Protein AF-A0A7V3YDF4-F1 (afdb_monomer_lite)

pLDDT: mean 81.48, std 15.21, range [26.05, 97.69]

Structure (mmCIF, N/CA/C/O backbone):
data_AF-A0A7V3YDF4-F1
#
_entry.id   AF-A0A7V3YDF4-F1
#
loop_
_atom_site.group_PDB
_atom_site.id
_atom_site.type_symbol
_atom_site.label_atom_id
_atom_site.label_alt_id
_atom_site.label_comp_id
_atom_site.label_asym_id
_atom_site.label_entity_id
_atom_site.label_seq_id
_atom_site.pdbx_PDB_ins_code
_atom_site.Cartn_x
_atom_site.Cartn_y
_atom_site.Cartn_z
_atom_site.occupancy
_atom_site.B_iso_or_equiv
_atom_site.auth_seq_id
_atom_site.auth_comp_id
_atom_site.auth_asym_id
_atom_site.auth_atom_id
_atom_site.pdbx_PDB_model_num
ATOM 1 N N . MET A 1 1 ? -8.811 -37.839 12.218 1.00 62.56 1 MET A N 1
ATOM 2 C CA . MET A 1 1 ? -7.831 -37.070 13.021 1.00 62.56 1 MET A CA 1
ATOM 3 C C . MET A 1 1 ? -7.225 -35.909 12.227 1.00 62.56 1 MET A C 1
ATOM 5 O O . MET A 1 1 ? -7.393 -34.771 12.645 1.00 62.56 1 MET A O 1
ATOM 9 N N . LEU A 1 2 ? -6.672 -36.160 11.032 1.00 66.81 2 LEU A N 1
ATOM 10 C CA . LEU A 1 2 ? -6.079 -35.150 10.134 1.00 66.81 2 LEU A CA 1
ATOM 11 C C . LEU A 1 2 ? -6.966 -33.912 9.892 1.00 66.81 2 LEU A C 1
ATOM 13 O O . LEU A 1 2 ? -6.527 -32.790 10.111 1.00 66.81 2 LEU A O 1
ATOM 17 N N . ARG A 1 3 ? -8.259 -34.084 9.576 1.00 69.25 3 ARG A N 1
ATOM 18 C CA . ARG A 1 3 ? -9.188 -32.947 9.390 1.00 69.25 3 ARG A CA 1
ATOM 19 C C . ARG A 1 3 ? -9.301 -32.026 10.616 1.00 69.25 3 ARG A C 1
ATOM 21 O O . ARG A 1 3 ? -9.471 -30.820 10.461 1.00 69.25 3 ARG A O 1
ATOM 28 N N . LYS A 1 4 ? -9.225 -32.580 11.833 1.00 74.94 4 LYS A N 1
ATOM 29 C CA . LYS A 1 4 ? -9.300 -31.807 13.086 1.00 74.94 4 LYS A CA 1
ATOM 30 C C . LYS A 1 4 ? -7.993 -31.070 13.399 1.00 74.94 4 LYS A C 1
ATOM 32 O O . LYS A 1 4 ? -8.056 -30.129 14.176 1.00 74.94 4 LYS A O 1
ATOM 37 N N . ILE A 1 5 ? -6.868 -31.475 12.805 1.00 77.75 5 ILE A N 1
ATOM 38 C CA . ILE A 1 5 ? -5.535 -30.902 13.046 1.00 77.75 5 ILE A CA 1
ATOM 39 C C . ILE A 1 5 ? -5.161 -29.897 11.947 1.00 77.75 5 ILE A C 1
ATOM 41 O O . ILE A 1 5 ? -4.712 -28.803 12.255 1.00 77.75 5 ILE A O 1
ATOM 45 N N . PHE A 1 6 ? -5.401 -30.214 10.673 1.00 82.50 6 PHE A N 1
ATOM 46 C CA . PHE A 1 6 ? -4.941 -29.399 9.536 1.00 82.50 6 PHE A CA 1
ATOM 47 C C . PHE A 1 6 ? -5.904 -28.276 9.118 1.00 82.50 6 PHE A C 1
ATOM 49 O O . PHE A 1 6 ? -5.496 -27.341 8.435 1.00 82.50 6 PHE A O 1
ATOM 56 N N . PHE A 1 7 ? -7.173 -28.336 9.535 1.00 85.50 7 PHE A N 1
ATOM 57 C CA . PHE A 1 7 ? -8.209 -27.369 9.135 1.00 85.50 7 PHE A CA 1
ATOM 58 C C . PHE A 1 7 ? -9.002 -26.829 10.334 1.00 85.50 7 PHE A C 1
ATOM 60 O O . PHE A 1 7 ? -10.199 -26.550 10.248 1.00 85.50 7 PHE A O 1
ATOM 67 N N . SER A 1 8 ? -8.350 -26.744 11.495 1.00 88.75 8 SER A N 1
ATOM 68 C CA . SER A 1 8 ? -8.949 -26.215 12.722 1.00 88.75 8 SER A CA 1
ATOM 69 C C . SER A 1 8 ? -8.911 -24.683 12.765 1.00 88.75 8 SER A C 1
ATOM 71 O O . SER A 1 8 ? -8.235 -24.048 11.956 1.00 88.75 8 SER A O 1
ATOM 73 N N . MET A 1 9 ? -9.624 -24.080 13.722 1.00 89.12 9 MET A N 1
ATOM 74 C CA . MET A 1 9 ? -9.538 -22.637 13.968 1.00 89.12 9 MET A CA 1
ATOM 75 C C . MET A 1 9 ? -8.119 -22.207 14.406 1.00 89.12 9 MET A C 1
ATOM 77 O O . MET A 1 9 ? -7.598 -21.263 13.817 1.00 89.12 9 MET A O 1
ATOM 81 N N . PRO A 1 10 ? -7.442 -22.913 15.342 1.00 91.50 10 PRO A N 1
ATOM 82 C CA . PRO A 1 10 ? -6.020 -22.685 15.618 1.00 91.50 10 PRO A CA 1
ATOM 83 C C . PRO A 1 10 ? -5.123 -22.750 14.377 1.00 91.50 10 PRO A C 1
ATOM 85 O O . PRO A 1 10 ? -4.269 -21.891 14.196 1.00 91.50 10 PRO A O 1
ATOM 88 N N . THR A 1 11 ? -5.341 -23.725 13.490 1.00 92.00 11 THR A N 1
ATOM 89 C CA . THR A 1 11 ? -4.531 -23.877 12.270 1.00 92.00 11 THR A CA 1
ATOM 90 C C . THR A 1 11 ? -4.739 -22.713 11.312 1.00 92.00 11 THR A C 1
ATOM 92 O O . THR A 1 11 ? -3.774 -22.196 10.766 1.00 92.00 11 THR A O 1
ATOM 95 N N . ALA A 1 12 ? -5.981 -22.250 11.138 1.00 92.81 12 ALA A N 1
ATOM 96 C CA . ALA A 1 12 ? -6.262 -21.070 10.325 1.00 92.81 12 ALA A CA 1
ATOM 97 C C . ALA A 1 12 ? -5.558 -19.816 10.879 1.00 92.81 12 ALA A C 1
ATOM 99 O O . ALA A 1 12 ? -5.000 -19.044 10.106 1.00 92.81 12 ALA A O 1
ATOM 100 N N . LEU A 1 13 ? -5.526 -19.643 12.206 1.00 93.56 13 LEU A N 1
ATOM 101 C CA . LEU A 1 13 ? -4.789 -18.550 12.853 1.00 93.56 13 LEU A CA 1
ATOM 102 C C . LEU A 1 13 ? -3.272 -18.674 12.671 1.00 93.56 13 LEU A C 1
ATOM 104 O O . LEU A 1 13 ? -2.614 -17.672 12.408 1.00 93.56 13 LEU A O 1
ATOM 108 N N . LEU A 1 14 ? -2.726 -19.890 12.763 1.00 94.75 14 LEU A N 1
ATOM 109 C CA . LEU A 1 14 ? -1.310 -20.157 12.504 1.00 94.75 14 LEU A CA 1
ATOM 110 C C . LEU A 1 14 ? -0.933 -19.812 11.054 1.00 94.75 14 LEU A C 1
ATOM 112 O O . LEU A 1 14 ? 0.093 -19.182 10.825 1.00 94.75 14 LEU A O 1
ATOM 116 N N . LEU A 1 15 ? -1.778 -20.175 10.083 1.00 95.56 15 LEU A N 1
ATOM 117 C CA . LEU A 1 15 ? -1.573 -19.838 8.671 1.00 95.56 15 LEU A CA 1
ATOM 118 C C . LEU A 1 15 ? -1.620 -18.324 8.437 1.00 95.56 15 LEU A C 1
ATOM 120 O O . LEU A 1 15 ? -0.756 -17.794 7.745 1.00 95.56 15 LEU A O 1
ATOM 124 N N . LEU A 1 16 ? -2.575 -17.616 9.052 1.00 95.06 16 LEU A N 1
ATOM 125 C CA . LEU A 1 16 ? -2.623 -16.151 9.004 1.00 95.06 16 LEU A CA 1
ATOM 126 C C . LEU A 1 16 ? -1.356 -15.517 9.586 1.00 95.06 16 LEU A C 1
ATOM 128 O O . LEU A 1 16 ? -0.812 -14.588 8.996 1.00 95.06 16 LEU A O 1
ATOM 132 N N . PHE A 1 17 ? -0.866 -16.030 10.715 1.00 95.88 17 PHE A N 1
ATOM 133 C CA . PHE A 1 17 ? 0.382 -15.561 11.310 1.00 95.88 17 PHE A CA 1
ATOM 134 C C . PHE A 1 17 ? 1.584 -15.831 10.393 1.00 95.88 17 PHE A C 1
ATOM 136 O O . PHE A 1 17 ? 2.395 -14.937 10.167 1.00 95.88 17 PHE A O 1
ATOM 143 N N . GLY A 1 18 ? 1.661 -17.022 9.789 1.00 96.81 18 GLY A N 1
ATOM 144 C CA . GLY A 1 18 ? 2.684 -17.361 8.798 1.00 96.81 18 GLY A CA 1
ATOM 145 C C . GLY A 1 18 ? 2.665 -16.435 7.578 1.00 96.81 18 GLY A C 1
ATOM 146 O O . GLY A 1 18 ? 3.725 -16.019 7.111 1.00 96.81 18 GLY A O 1
ATOM 147 N N . LEU A 1 19 ? 1.478 -16.042 7.101 1.00 96.69 19 LEU A N 1
ATOM 148 C CA . LEU A 1 19 ? 1.327 -15.042 6.039 1.00 96.69 19 LEU A CA 1
ATOM 149 C C . LEU A 1 19 ? 1.851 -13.668 6.476 1.00 96.69 19 LEU A C 1
ATOM 151 O O . LEU A 1 19 ? 2.605 -13.055 5.726 1.00 96.69 19 LEU A O 1
ATOM 155 N N . VAL A 1 20 ? 1.517 -13.206 7.688 1.00 96.94 20 VAL A N 1
ATOM 156 C CA . VAL A 1 20 ? 2.039 -11.939 8.236 1.00 96.94 20 VAL A CA 1
ATOM 157 C C . VAL A 1 20 ? 3.566 -11.949 8.271 1.00 96.94 20 VAL A C 1
ATOM 159 O O . VAL A 1 20 ? 4.187 -11.040 7.726 1.00 96.94 20 VAL A O 1
ATOM 162 N N . VAL A 1 21 ? 4.173 -12.989 8.849 1.00 96.69 21 VAL A N 1
ATOM 163 C CA . VAL A 1 21 ? 5.637 -13.118 8.931 1.00 96.69 21 VAL A CA 1
ATOM 164 C C . VAL A 1 21 ? 6.260 -13.122 7.535 1.00 96.69 21 VAL A C 1
ATOM 166 O O . VAL A 1 21 ? 7.221 -12.399 7.294 1.00 96.69 21 VAL A O 1
ATOM 169 N N . SER A 1 22 ? 5.673 -13.863 6.593 1.00 96.25 22 SER A N 1
ATOM 170 C CA . SER A 1 22 ? 6.160 -13.935 5.211 1.00 96.25 22 SER A CA 1
ATOM 171 C C . SER A 1 22 ? 6.155 -12.569 4.519 1.00 96.25 22 SER A C 1
ATOM 173 O O . SER A 1 22 ? 7.127 -12.215 3.855 1.00 96.25 22 SER A O 1
ATOM 175 N N . ILE A 1 23 ? 5.087 -11.781 4.694 1.00 95.88 23 ILE A N 1
ATOM 176 C CA . ILE A 1 23 ? 4.967 -10.444 4.093 1.00 95.88 23 ILE A CA 1
ATOM 177 C C . ILE A 1 23 ? 5.941 -9.463 4.761 1.00 95.88 23 ILE A C 1
ATOM 179 O O . ILE A 1 23 ? 6.598 -8.693 4.065 1.00 95.88 23 ILE A O 1
ATOM 183 N N . VAL A 1 24 ? 6.115 -9.523 6.087 1.00 94.38 24 VAL A N 1
ATOM 184 C CA . VAL A 1 24 ? 7.128 -8.713 6.788 1.00 94.38 24 VAL A CA 1
ATOM 185 C C . VAL A 1 24 ? 8.526 -9.032 6.256 1.00 94.38 24 VAL A C 1
ATOM 187 O O . VAL A 1 24 ? 9.247 -8.117 5.860 1.00 94.38 24 VAL A O 1
ATOM 190 N N . CYS A 1 25 ? 8.889 -10.315 6.157 1.00 93.12 25 CYS A N 1
ATOM 191 C CA . CYS A 1 25 ? 10.160 -10.736 5.568 1.00 93.12 25 CYS A CA 1
ATOM 192 C C . CYS A 1 25 ? 10.323 -10.230 4.128 1.00 93.12 25 CYS A C 1
ATOM 194 O O . CYS A 1 25 ? 11.413 -9.796 3.765 1.00 93.12 25 CYS A O 1
ATOM 196 N N . ALA A 1 26 ? 9.255 -10.220 3.325 1.00 91.56 26 ALA A N 1
ATOM 197 C CA . ALA A 1 26 ? 9.301 -9.705 1.958 1.00 91.56 26 ALA A CA 1
ATOM 198 C C . ALA A 1 26 ? 9.619 -8.209 1.923 1.00 91.56 26 ALA A C 1
ATOM 200 O O . ALA A 1 26 ? 10.486 -7.797 1.161 1.00 91.56 26 ALA A O 1
ATOM 201 N N . THR A 1 27 ? 8.995 -7.408 2.790 1.00 90.00 27 THR A N 1
ATOM 202 C CA . THR A 1 27 ? 9.304 -5.971 2.866 1.00 90.00 27 THR A CA 1
ATOM 203 C C . THR A 1 27 ? 10.748 -5.721 3.309 1.00 90.00 27 THR A C 1
ATOM 205 O O . THR A 1 27 ? 11.427 -4.874 2.736 1.00 90.00 27 THR A O 1
ATOM 208 N N . LEU A 1 28 ? 11.274 -6.501 4.261 1.00 86.94 28 LEU A N 1
ATOM 209 C CA . LEU A 1 28 ? 12.680 -6.405 4.671 1.00 86.94 28 LEU A CA 1
ATOM 210 C C . LEU A 1 28 ? 13.639 -6.762 3.527 1.00 86.94 28 LEU A C 1
ATOM 212 O O . LEU A 1 28 ? 14.608 -6.038 3.316 1.00 86.94 28 LEU A O 1
ATOM 216 N N . LEU A 1 29 ? 13.341 -7.817 2.760 1.00 84.06 29 LEU A N 1
ATOM 217 C CA . LEU A 1 29 ? 14.107 -8.173 1.560 1.00 84.06 29 LEU A CA 1
ATOM 218 C C . LEU A 1 29 ? 14.051 -7.075 0.495 1.00 84.06 29 LEU A C 1
ATOM 220 O O . LEU A 1 29 ? 15.045 -6.837 -0.182 1.00 84.06 29 LEU A O 1
ATOM 224 N N . GLU A 1 30 ? 12.909 -6.407 0.341 1.00 83.00 30 GLU A N 1
ATOM 225 C CA . GLU A 1 30 ? 12.758 -5.283 -0.583 1.00 83.00 30 GLU A CA 1
ATOM 226 C C . GLU A 1 30 ? 13.629 -4.093 -0.181 1.00 83.00 30 GLU A C 1
ATOM 228 O O . GLU A 1 30 ? 14.272 -3.495 -1.042 1.00 83.00 30 GLU A O 1
ATOM 233 N N . ARG A 1 31 ? 13.733 -3.800 1.121 1.00 81.00 31 ARG A N 1
ATOM 234 C CA . ARG A 1 31 ? 14.635 -2.760 1.631 1.00 81.00 31 ARG A CA 1
ATOM 235 C C . ARG A 1 31 ? 16.100 -3.056 1.330 1.00 81.00 31 ARG A C 1
ATOM 237 O O . ARG A 1 31 ? 16.830 -2.143 0.967 1.00 81.00 31 ARG A O 1
ATOM 244 N N . THR A 1 32 ? 16.542 -4.295 1.534 1.00 75.31 32 THR A N 1
ATOM 245 C CA . THR A 1 32 ? 17.969 -4.644 1.450 1.00 75.31 32 THR A CA 1
ATOM 246 C C . THR A 1 32 ? 18.415 -5.036 0.044 1.00 75.31 32 THR A C 1
ATOM 248 O O . THR A 1 32 ? 19.555 -4.778 -0.322 1.00 75.31 32 THR A O 1
ATOM 251 N N . TYR A 1 33 ? 17.535 -5.656 -0.747 1.00 72.94 33 TYR A N 1
ATOM 252 C CA . TYR A 1 33 ? 17.870 -6.265 -2.041 1.00 72.94 33 TYR A CA 1
ATOM 253 C C . TYR A 1 33 ? 16.927 -5.850 -3.183 1.00 72.94 33 TYR A C 1
ATOM 255 O O . TYR A 1 33 ? 17.003 -6.409 -4.279 1.00 72.94 33 TYR A O 1
ATOM 263 N N . GLY A 1 34 ? 16.029 -4.891 -2.952 1.00 73.06 34 GLY A N 1
ATOM 264 C CA . GLY A 1 34 ? 15.121 -4.340 -3.957 1.00 73.06 34 GLY A CA 1
ATOM 265 C C . GLY A 1 34 ? 13.818 -5.125 -4.151 1.00 73.06 34 GLY A C 1
ATOM 266 O O . GLY A 1 34 ? 13.701 -6.313 -3.839 1.00 73.06 34 GLY A O 1
ATOM 267 N N . ALA A 1 35 ? 12.814 -4.449 -4.717 1.00 74.75 35 ALA A N 1
ATOM 268 C CA . ALA A 1 35 ? 11.457 -4.977 -4.900 1.00 74.75 35 ALA A CA 1
ATOM 269 C C . ALA A 1 35 ? 11.393 -6.245 -5.770 1.00 74.75 35 ALA A C 1
ATOM 271 O O . ALA A 1 35 ? 10.519 -7.098 -5.589 1.00 74.75 35 ALA A O 1
ATOM 272 N N . SER A 1 36 ? 12.321 -6.395 -6.717 1.00 73.81 36 SER A N 1
ATOM 273 C CA . SER A 1 36 ? 12.422 -7.585 -7.563 1.00 73.81 36 SER A CA 1
ATOM 274 C C . SER A 1 36 ? 12.775 -8.836 -6.743 1.00 73.81 36 SER A C 1
ATOM 276 O O . SER A 1 36 ? 12.139 -9.878 -6.920 1.00 73.81 36 SER A O 1
ATOM 278 N N . SER A 1 37 ? 13.663 -8.706 -5.749 1.00 78.50 37 SER A N 1
ATOM 279 C CA . SER A 1 37 ? 14.024 -9.783 -4.818 1.00 78.50 37 SER A CA 1
ATOM 280 C C . SER A 1 37 ? 12.836 -10.276 -4.000 1.00 78.50 37 SER A C 1
ATOM 282 O O . SER A 1 37 ? 12.553 -11.476 -3.970 1.00 78.50 37 SER A O 1
ATOM 284 N N . ALA A 1 38 ? 12.087 -9.357 -3.386 1.00 84.00 38 ALA A N 1
ATOM 285 C CA . ALA A 1 38 ? 10.902 -9.697 -2.599 1.00 84.00 38 ALA A CA 1
ATOM 286 C C . ALA A 1 38 ? 9.832 -10.412 -3.440 1.00 84.00 38 ALA A C 1
ATOM 288 O O . ALA A 1 38 ? 9.256 -11.420 -3.012 1.00 84.00 38 ALA A O 1
ATOM 289 N N . LYS A 1 39 ? 9.614 -9.945 -4.679 1.00 82.81 39 LYS A N 1
ATOM 290 C CA . LYS A 1 39 ? 8.699 -10.591 -5.627 1.00 82.81 39 LYS A CA 1
ATOM 291 C C . LYS A 1 39 ? 9.135 -12.010 -5.964 1.00 82.81 39 LYS A C 1
ATOM 293 O O . LYS A 1 39 ? 8.313 -12.914 -5.881 1.00 82.81 39 LYS A O 1
ATOM 298 N N . VAL A 1 40 ? 10.395 -12.234 -6.327 1.00 80.00 40 VAL A N 1
ATOM 299 C CA . VAL A 1 40 ? 10.874 -13.557 -6.766 1.00 80.00 40 VAL A CA 1
ATOM 300 C C . VAL A 1 40 ? 10.923 -14.567 -5.620 1.00 80.00 40 VAL A C 1
ATOM 302 O O . VAL A 1 40 ? 10.510 -15.718 -5.794 1.00 80.00 40 VAL A O 1
ATOM 305 N N . LEU A 1 41 ? 11.434 -14.152 -4.459 1.00 84.50 41 LEU A N 1
ATOM 306 C CA . LEU A 1 41 ? 11.701 -15.051 -3.336 1.00 84.50 41 LEU A CA 1
ATOM 307 C C . LEU A 1 41 ? 10.451 -15.365 -2.510 1.00 84.50 41 LEU A C 1
ATOM 309 O O . LEU A 1 41 ? 10.363 -16.463 -1.953 1.00 84.50 41 LEU A O 1
ATOM 313 N N . ILE A 1 42 ? 9.488 -14.436 -2.451 1.00 90.62 42 ILE A N 1
ATOM 314 C CA . ILE A 1 42 ? 8.290 -14.570 -1.612 1.00 90.62 42 ILE A CA 1
ATOM 315 C C . ILE A 1 42 ? 7.008 -14.458 -2.436 1.00 90.62 42 ILE A C 1
ATOM 317 O O . ILE A 1 42 ? 6.336 -15.469 -2.624 1.00 90.62 42 ILE A O 1
ATOM 321 N N . TYR A 1 43 ? 6.658 -13.283 -2.971 1.00 89.44 43 TYR A N 1
ATOM 322 C CA . TYR A 1 43 ? 5.313 -13.064 -3.538 1.00 89.44 43 TYR A CA 1
ATOM 323 C C . TYR A 1 43 ? 4.982 -13.974 -4.739 1.00 89.44 43 TYR A C 1
ATOM 325 O O . TYR A 1 43 ? 3.839 -14.405 -4.919 1.00 89.44 43 TYR A O 1
ATOM 333 N N . ASN A 1 44 ? 5.988 -14.336 -5.536 1.00 86.62 44 ASN A N 1
ATOM 334 C CA . ASN A 1 44 ? 5.865 -15.246 -6.674 1.00 86.62 44 ASN A CA 1
ATOM 335 C C . ASN A 1 44 ? 6.311 -16.679 -6.361 1.00 86.62 44 ASN A C 1
ATOM 337 O O . ASN A 1 44 ? 6.244 -17.541 -7.236 1.00 86.62 44 ASN A O 1
ATOM 341 N N . ALA A 1 45 ? 6.714 -16.982 -5.128 1.00 88.00 45 ALA A N 1
ATOM 342 C CA . ALA A 1 45 ? 7.170 -18.314 -4.768 1.00 88.00 45 ALA A CA 1
ATOM 343 C C . ALA A 1 45 ? 6.010 -19.299 -4.547 1.00 88.00 45 ALA A C 1
ATOM 345 O O . ALA A 1 45 ? 4.987 -18.970 -3.949 1.00 88.00 45 ALA A O 1
ATOM 346 N N . HIS A 1 46 ? 6.202 -20.551 -4.978 1.00 89.50 46 HIS A N 1
ATOM 347 C CA . HIS A 1 46 ? 5.192 -21.607 -4.833 1.00 89.50 46 HIS A CA 1
ATOM 348 C C . HIS A 1 46 ? 4.880 -21.953 -3.373 1.00 89.50 46 HIS A C 1
ATOM 350 O O . HIS A 1 46 ? 3.758 -22.340 -3.068 1.00 89.50 46 HIS A O 1
ATOM 356 N N . TRP A 1 47 ? 5.841 -21.802 -2.455 1.00 93.19 47 TRP A N 1
ATOM 357 C CA . TRP A 1 47 ? 5.597 -22.043 -1.030 1.00 93.19 47 TRP A CA 1
ATOM 358 C C . TRP A 1 47 ? 4.649 -20.988 -0.435 1.00 93.19 47 TRP A C 1
ATOM 360 O O . TRP A 1 47 ? 3.783 -21.322 0.369 1.00 93.19 47 TRP A O 1
ATOM 370 N N . PHE A 1 48 ? 4.765 -19.728 -0.863 1.00 93.75 48 PHE A N 1
ATOM 371 C CA . PHE A 1 48 ? 3.888 -18.646 -0.416 1.00 93.75 48 PHE A CA 1
ATOM 372 C C . PHE A 1 48 ? 2.488 -18.803 -1.014 1.00 93.75 48 PHE A C 1
ATOM 374 O O . PHE A 1 48 ? 1.480 -18.635 -0.332 1.00 93.75 48 PHE A O 1
ATOM 381 N N . GLU A 1 49 ? 2.415 -19.222 -2.275 1.00 92.50 49 GLU A N 1
ATOM 382 C CA . GLU A 1 49 ? 1.164 -19.608 -2.924 1.00 92.50 49 GLU A CA 1
ATOM 383 C C . GLU A 1 49 ? 0.484 -20.795 -2.222 1.00 92.50 49 GLU A C 1
ATOM 385 O O . GLU A 1 49 ? -0.722 -20.764 -1.975 1.00 92.50 49 GLU A O 1
ATOM 390 N N . PHE A 1 50 ? 1.256 -21.802 -1.809 1.00 94.44 50 PHE A N 1
ATOM 391 C CA . PHE A 1 50 ? 0.749 -22.923 -1.023 1.00 94.44 50 PHE A CA 1
ATOM 392 C C . PHE A 1 50 ? 0.135 -22.469 0.310 1.00 94.44 50 PHE A C 1
ATOM 394 O O . PHE A 1 50 ? -0.923 -22.975 0.684 1.00 94.44 50 PHE A O 1
ATOM 401 N N . LEU A 1 51 ? 0.727 -21.483 0.999 1.00 95.00 51 LEU A N 1
ATOM 402 C CA . LEU A 1 51 ? 0.137 -20.913 2.219 1.00 95.00 51 LEU A CA 1
ATOM 403 C C . LEU A 1 51 ? -1.246 -20.302 1.958 1.00 95.00 51 LEU A C 1
ATOM 405 O O . LEU A 1 51 ? -2.175 -20.550 2.728 1.00 95.00 51 LEU A O 1
ATOM 409 N N . TRP A 1 52 ? -1.414 -19.557 0.860 1.00 94.56 52 TRP A N 1
ATOM 410 C CA . TRP A 1 52 ? -2.713 -18.997 0.473 1.00 94.56 52 TRP A CA 1
ATOM 411 C C . TRP A 1 52 ? -3.739 -20.075 0.126 1.00 94.56 52 TRP A C 1
ATOM 413 O O . TRP A 1 52 ? -4.892 -19.988 0.557 1.00 94.56 52 TRP A O 1
ATOM 423 N N . ILE A 1 53 ? -3.335 -21.111 -0.613 1.00 94.25 53 ILE A N 1
ATOM 424 C CA . ILE A 1 53 ? -4.213 -22.235 -0.964 1.00 94.25 53 ILE A CA 1
ATOM 425 C C . ILE A 1 53 ? -4.642 -22.984 0.300 1.00 94.25 53 ILE A C 1
ATOM 427 O O . ILE A 1 53 ? -5.834 -23.220 0.507 1.00 94.25 53 ILE A O 1
ATOM 431 N N . TRP A 1 54 ? -3.705 -23.305 1.193 1.00 94.94 54 TRP A N 1
ATOM 432 C CA . TRP A 1 54 ? -4.019 -23.991 2.444 1.00 94.94 54 TRP A CA 1
ATOM 433 C C . TRP A 1 54 ? -4.932 -23.137 3.330 1.00 94.94 54 TRP A C 1
ATOM 435 O O . TRP A 1 54 ? -5.945 -23.636 3.829 1.00 94.94 54 TRP A O 1
ATOM 445 N N . PHE A 1 55 ? -4.660 -21.836 3.457 1.00 94.94 55 PHE A N 1
ATOM 446 C CA . PHE A 1 55 ? -5.548 -20.921 4.170 1.00 94.94 55 PHE A CA 1
ATOM 447 C C . PHE A 1 55 ? -6.956 -20.895 3.557 1.00 94.94 55 PHE A C 1
ATOM 449 O O . PHE A 1 55 ? -7.940 -20.973 4.291 1.00 94.94 55 PHE A O 1
ATOM 456 N N . SER A 1 56 ? -7.070 -20.879 2.226 1.00 94.75 56 SER A N 1
ATOM 457 C CA . SER A 1 56 ? -8.358 -20.908 1.516 1.00 94.75 56 SER A CA 1
ATOM 458 C C . SER A 1 56 ? -9.152 -22.178 1.821 1.00 94.75 56 SER A C 1
ATOM 460 O O . SER A 1 56 ? -10.342 -22.114 2.135 1.00 94.75 56 SER A O 1
ATOM 462 N N . ILE A 1 57 ? -8.494 -23.339 1.801 1.00 94.38 57 ILE A N 1
ATOM 463 C CA . ILE A 1 57 ? -9.128 -24.618 2.145 1.00 94.38 57 ILE A CA 1
ATOM 464 C C . ILE A 1 57 ? -9.557 -24.612 3.617 1.00 94.38 57 ILE A C 1
ATOM 466 O O . ILE A 1 57 ? -10.688 -24.986 3.937 1.00 94.38 57 ILE A O 1
ATOM 470 N N . ALA A 1 58 ? -8.695 -24.141 4.524 1.00 93.50 58 ALA A N 1
ATOM 471 C CA . ALA A 1 58 ? -9.021 -24.021 5.942 1.00 93.50 58 ALA A CA 1
ATOM 472 C C . ALA A 1 58 ? -10.212 -23.078 6.176 1.00 93.50 58 ALA A C 1
ATOM 474 O O . ALA A 1 58 ? -11.075 -23.373 7.010 1.00 93.50 58 ALA A O 1
ATOM 475 N N . LEU A 1 59 ? -10.303 -21.983 5.420 1.00 93.44 59 LEU A N 1
ATOM 476 C CA . LEU A 1 59 ? -11.429 -21.060 5.454 1.00 93.44 59 LEU A CA 1
ATOM 477 C C . LEU A 1 59 ? -12.724 -21.769 5.040 1.00 93.44 59 LEU A C 1
ATOM 479 O O . LEU A 1 59 ? -13.670 -21.792 5.826 1.00 93.44 59 LEU A O 1
ATOM 483 N N . VAL A 1 60 ? -12.752 -22.432 3.878 1.00 94.50 60 VAL A N 1
ATOM 484 C CA . VAL A 1 60 ? -13.929 -23.180 3.389 1.00 94.50 60 VAL A CA 1
ATOM 485 C C . VAL A 1 60 ? -14.369 -24.250 4.392 1.00 94.50 60 VAL A C 1
ATOM 487 O O . VAL A 1 60 ? -15.546 -24.323 4.758 1.00 94.50 60 VAL A O 1
ATOM 490 N N . VAL A 1 61 ? -13.432 -25.053 4.905 1.00 92.94 61 VAL A N 1
ATOM 491 C CA . VAL A 1 61 ? -13.736 -26.110 5.881 1.00 92.94 61 VAL A CA 1
ATOM 492 C C . VAL A 1 61 ? -14.339 -25.527 7.160 1.00 92.94 61 VAL A C 1
ATOM 494 O O . VAL A 1 61 ? -15.308 -26.089 7.682 1.00 92.94 61 VAL A O 1
ATOM 497 N N . ASN A 1 62 ? -13.825 -24.398 7.658 1.00 91.44 62 ASN A N 1
ATOM 498 C CA . ASN A 1 62 ? -14.381 -23.728 8.834 1.00 91.44 62 ASN A CA 1
ATOM 499 C C . ASN A 1 62 ? -15.754 -23.102 8.547 1.00 91.44 62 ASN A C 1
ATOM 501 O O . ASN A 1 62 ? -16.662 -23.232 9.373 1.00 91.44 62 ASN A O 1
ATOM 505 N N . MET A 1 63 ? -15.962 -22.510 7.367 1.00 92.75 63 MET A N 1
ATOM 506 C CA . MET A 1 63 ? -17.276 -22.002 6.954 1.00 92.75 63 MET A CA 1
ATOM 507 C C . MET A 1 63 ? -18.335 -23.115 6.972 1.00 92.75 63 MET A C 1
ATOM 509 O O . MET A 1 63 ? -19.454 -22.899 7.457 1.00 92.75 63 MET A O 1
ATOM 513 N N . ILE A 1 64 ? -17.963 -24.319 6.522 1.00 92.38 64 ILE A N 1
ATOM 514 C CA . ILE A 1 64 ? -18.834 -25.498 6.541 1.00 92.38 64 ILE A CA 1
ATOM 515 C C . ILE A 1 64 ? -19.049 -26.013 7.966 1.00 92.38 64 ILE A C 1
ATOM 517 O O . ILE A 1 64 ? -20.186 -26.219 8.395 1.00 92.38 64 ILE A O 1
ATOM 521 N N . ARG A 1 65 ? -17.968 -26.179 8.737 1.00 89.19 65 ARG A N 1
ATOM 522 C CA . ARG A 1 65 ? -18.002 -26.679 10.121 1.00 89.19 65 ARG A CA 1
ATOM 523 C C . ARG A 1 65 ? -18.901 -25.831 11.018 1.00 89.19 65 ARG A C 1
ATOM 525 O O . ARG A 1 65 ? -19.678 -26.375 11.798 1.00 89.19 65 ARG A O 1
ATOM 532 N N . PHE A 1 66 ? -18.828 -24.508 10.887 1.00 89.56 66 PHE A N 1
ATOM 533 C CA . PHE A 1 66 ? -19.645 -23.574 11.663 1.00 89.56 66 PHE A CA 1
ATOM 534 C C . PHE A 1 66 ? -21.012 -23.269 11.028 1.00 89.56 66 PHE A C 1
ATOM 536 O O . PHE A 1 66 ? -21.761 -22.448 11.579 1.00 89.56 66 PHE A O 1
ATOM 543 N N . ARG A 1 67 ? -21.353 -23.939 9.914 1.00 91.69 67 ARG A N 1
ATOM 544 C CA . ARG A 1 67 ? -22.613 -23.811 9.162 1.00 91.69 67 ARG A CA 1
ATOM 545 C C . ARG A 1 67 ? -22.967 -22.346 8.898 1.00 91.69 67 ARG A C 1
ATOM 547 O O . ARG A 1 67 ? -24.045 -21.875 9.272 1.00 91.69 67 ARG A O 1
ATOM 554 N N . LEU A 1 68 ? -22.029 -21.590 8.323 1.00 91.31 68 LEU A N 1
ATOM 555 C CA . LEU A 1 68 ? -22.208 -20.146 8.128 1.00 91.31 68 LEU A CA 1
ATOM 556 C C . LEU A 1 68 ? -23.325 -19.806 7.125 1.00 91.31 68 LEU A C 1
ATOM 558 O O . LEU A 1 68 ? -23.916 -18.737 7.235 1.00 91.31 68 LEU A O 1
ATOM 562 N N . TRP A 1 69 ? -23.700 -20.734 6.237 1.00 88.75 69 TRP A N 1
ATOM 563 C CA . TRP A 1 69 ? -24.816 -20.578 5.288 1.00 88.75 69 TRP A CA 1
ATOM 564 C C . TRP A 1 69 ? -26.197 -20.403 5.948 1.00 88.75 69 TRP A C 1
ATOM 566 O O . TRP A 1 69 ? -27.166 -20.032 5.287 1.00 88.75 69 TRP A O 1
ATOM 576 N N . GLN A 1 70 ? -26.330 -20.674 7.253 1.00 90.00 70 GLN A N 1
ATOM 577 C CA . GLN A 1 70 ? -27.591 -20.475 7.969 1.00 90.00 70 GLN A CA 1
ATOM 578 C C . GLN A 1 70 ? -28.055 -19.015 7.874 1.00 90.00 70 GLN A C 1
ATOM 580 O O . GLN A 1 70 ? -27.262 -18.095 8.075 1.00 90.00 70 GLN A O 1
ATOM 585 N N . LYS A 1 71 ? -29.368 -18.785 7.683 1.00 83.25 71 LYS A N 1
ATOM 586 C CA . LYS A 1 71 ? -29.950 -17.432 7.526 1.00 83.25 71 LYS A CA 1
ATOM 587 C C . LYS A 1 71 ? -29.491 -16.445 8.614 1.00 83.25 71 LYS A C 1
ATOM 589 O O . LYS A 1 71 ? -29.228 -15.283 8.326 1.00 83.25 71 LYS A O 1
ATOM 594 N N . ARG A 1 72 ? -29.312 -16.926 9.852 1.00 84.50 72 ARG A N 1
ATOM 595 C CA . ARG A 1 72 ? -28.854 -16.130 11.008 1.00 84.50 72 ARG A CA 1
ATOM 596 C C . ARG A 1 72 ? -27.387 -15.667 10.949 1.00 84.50 72 ARG A C 1
ATOM 598 O O . ARG A 1 72 ? -27.028 -14.783 11.714 1.00 84.50 72 ARG A O 1
ATOM 605 N N . LYS A 1 73 ? -26.549 -16.263 10.093 1.00 87.44 73 LYS A N 1
ATOM 606 C CA . LYS A 1 73 ? -25.108 -15.978 9.949 1.00 87.44 73 LYS A CA 1
ATOM 607 C C . LYS A 1 73 ? -24.745 -15.404 8.571 1.00 87.44 73 LYS A C 1
ATOM 609 O O . LYS A 1 73 ? -23.561 -15.273 8.280 1.00 87.44 73 LYS A O 1
ATOM 614 N N . ARG A 1 74 ? -25.734 -15.006 7.757 1.00 87.31 74 ARG A N 1
ATOM 615 C CA . ARG A 1 74 ? -25.542 -14.486 6.386 1.00 87.31 74 ARG A CA 1
ATOM 616 C C . ARG A 1 74 ? -24.495 -13.380 6.289 1.00 87.31 74 ARG A C 1
ATOM 618 O O . ARG A 1 74 ? -23.673 -13.422 5.388 1.00 87.31 74 ARG A O 1
ATOM 625 N N . THR A 1 75 ? -24.478 -12.446 7.239 1.00 88.94 75 THR A N 1
ATOM 626 C CA . THR A 1 75 ? -23.475 -11.371 7.290 1.00 88.94 75 THR A CA 1
ATOM 627 C C . THR A 1 75 ? -22.051 -11.924 7.387 1.00 88.94 75 THR A C 1
ATOM 629 O O . THR A 1 75 ? -21.183 -11.544 6.613 1.00 88.94 75 THR A O 1
ATOM 632 N N . VAL A 1 76 ? -21.820 -12.863 8.310 1.00 90.31 76 VAL A N 1
ATOM 633 C CA . VAL A 1 76 ? -20.501 -13.476 8.526 1.00 90.31 76 VAL A CA 1
ATOM 634 C C . VAL A 1 76 ? -20.129 -14.387 7.358 1.00 90.31 76 VAL A C 1
ATOM 636 O O . VAL A 1 76 ? -18.969 -14.423 6.966 1.00 90.31 76 VAL A O 1
ATOM 639 N N . PHE A 1 77 ? -21.098 -15.102 6.784 1.00 93.06 77 PHE A N 1
ATOM 640 C CA . PHE A 1 77 ? -20.888 -15.898 5.577 1.00 93.06 77 PHE A CA 1
ATOM 641 C C . PHE A 1 77 ? -20.432 -15.031 4.406 1.00 93.06 77 PHE A C 1
ATOM 643 O O . PHE A 1 77 ? -19.393 -15.329 3.830 1.00 93.06 77 PHE A O 1
ATOM 650 N N . LEU A 1 78 ? -21.165 -13.955 4.099 1.00 93.50 78 LEU A N 1
ATOM 651 C CA . LEU A 1 78 ? -20.858 -13.066 2.979 1.00 93.50 78 LEU A CA 1
ATOM 652 C C . LEU A 1 78 ? -19.473 -12.426 3.142 1.00 93.50 78 LEU A C 1
ATOM 654 O O . LEU A 1 78 ? -18.709 -12.404 2.186 1.00 93.50 78 LEU A O 1
ATOM 658 N N . PHE A 1 79 ? -19.128 -12.016 4.369 1.00 93.19 79 PHE A N 1
ATOM 659 C CA . PHE A 1 79 ? -17.816 -11.454 4.708 1.00 93.19 79 PHE A CA 1
ATOM 660 C C . PHE A 1 79 ? -16.655 -12.427 4.460 1.00 93.19 79 PHE A C 1
ATOM 662 O O . PHE A 1 79 ? -15.601 -12.037 3.974 1.00 93.19 79 PHE A O 1
ATOM 669 N N . HIS A 1 80 ? -16.815 -13.710 4.790 1.00 94.12 80 HIS A N 1
ATOM 670 C CA . HIS A 1 80 ? -15.754 -14.691 4.540 1.00 94.12 80 HIS A CA 1
ATOM 671 C C . HIS A 1 80 ? -15.751 -15.168 3.082 1.00 94.12 80 HIS A C 1
ATOM 673 O O . HIS A 1 80 ? -14.688 -15.376 2.501 1.00 94.12 80 HIS A O 1
ATOM 679 N N . PHE A 1 81 ? -16.929 -15.285 2.465 1.00 96.00 81 PHE A N 1
ATOM 680 C CA . PHE A 1 81 ? -17.076 -15.660 1.062 1.00 96.00 81 PHE A CA 1
ATOM 681 C C . PHE A 1 81 ? -16.439 -14.631 0.118 1.00 96.00 81 PHE A C 1
ATOM 683 O O . PHE A 1 81 ? -15.829 -15.021 -0.874 1.00 96.00 81 PHE A O 1
ATOM 690 N N . SER A 1 82 ? -16.488 -13.334 0.446 1.00 96.81 82 SER A N 1
ATOM 691 C CA . SER A 1 82 ? -15.799 -12.310 -0.347 1.00 96.81 82 SER A CA 1
ATOM 692 C C . SER A 1 82 ? -14.292 -12.537 -0.449 1.00 96.81 82 SER A C 1
ATOM 694 O O . SER A 1 82 ? -13.734 -12.303 -1.516 1.00 96.81 82 SER A O 1
ATOM 696 N N . PHE A 1 83 ? -13.626 -13.046 0.595 1.00 94.88 83 PHE A N 1
ATOM 697 C CA . PHE A 1 83 ? -12.193 -13.356 0.508 1.00 94.88 83 PHE A CA 1
ATOM 698 C C . PHE A 1 83 ? -11.903 -14.498 -0.467 1.00 94.88 83 PHE A C 1
ATOM 700 O O . PHE A 1 83 ? -10.892 -14.447 -1.157 1.00 94.88 83 PHE A O 1
ATOM 707 N N . LEU A 1 84 ? -12.795 -15.488 -0.589 1.00 96.62 84 LEU A N 1
ATOM 708 C CA . LEU A 1 84 ? -12.646 -16.556 -1.584 1.00 96.62 84 LEU A CA 1
ATOM 709 C C . LEU A 1 84 ? -12.745 -16.010 -3.014 1.00 96.62 84 LEU A C 1
ATOM 711 O O . LEU A 1 84 ? -11.958 -16.408 -3.867 1.00 96.62 84 LEU A O 1
ATOM 715 N N . LEU A 1 85 ? -13.657 -15.064 -3.265 1.00 97.25 85 LEU A N 1
ATOM 716 C CA . LEU A 1 85 ? -13.753 -14.381 -4.561 1.00 97.25 85 LEU A CA 1
ATOM 717 C C . LEU A 1 85 ? -12.516 -13.524 -4.853 1.00 97.25 85 LEU A C 1
ATOM 719 O O . LEU A 1 85 ? -11.996 -13.571 -5.962 1.00 97.25 85 LEU A O 1
ATOM 723 N N . ILE A 1 86 ? -12.012 -12.783 -3.860 1.00 96.31 86 ILE A N 1
ATOM 724 C CA . ILE A 1 86 ? -10.788 -11.977 -3.999 1.00 96.31 86 ILE A CA 1
ATOM 725 C C . ILE A 1 86 ? -9.583 -12.875 -4.313 1.00 96.31 86 ILE A C 1
ATOM 727 O O . ILE A 1 86 ? -8.796 -12.553 -5.198 1.00 96.31 86 ILE A O 1
ATOM 731 N N . LEU A 1 87 ? -9.449 -14.017 -3.631 1.00 94.88 87 LEU A N 1
ATOM 732 C CA . LEU A 1 87 ? -8.367 -14.974 -3.878 1.00 94.88 87 LEU A CA 1
ATOM 733 C C . LEU A 1 87 ? -8.496 -15.639 -5.252 1.00 94.88 87 LEU A C 1
ATOM 735 O O . LEU A 1 87 ? -7.494 -15.779 -5.948 1.00 94.88 87 LEU A O 1
ATOM 739 N N . LEU A 1 88 ? -9.713 -15.983 -5.683 1.00 95.75 88 LEU A N 1
ATOM 740 C CA . LEU A 1 88 ? -9.959 -16.480 -7.037 1.00 95.75 88 LEU A CA 1
ATOM 741 C C . LEU A 1 88 ? -9.573 -15.436 -8.094 1.00 95.75 88 LEU A C 1
ATOM 743 O O . LEU A 1 88 ? -8.875 -15.764 -9.050 1.00 95.75 88 LEU A O 1
ATOM 747 N N . GLY A 1 89 ? -9.976 -14.178 -7.903 1.00 95.69 89 GLY A N 1
ATOM 748 C CA . GLY A 1 89 ? -9.575 -13.070 -8.766 1.00 95.69 89 GLY A CA 1
ATOM 749 C C . GLY A 1 89 ? -8.056 -12.894 -8.809 1.00 95.69 89 GLY A C 1
ATOM 750 O O . GLY A 1 89 ? -7.490 -12.802 -9.892 1.00 95.69 89 GLY A O 1
ATOM 751 N N . ALA A 1 90 ? -7.374 -12.976 -7.662 1.00 93.31 90 ALA A N 1
ATOM 752 C CA . ALA A 1 90 ? -5.914 -12.920 -7.589 1.00 93.31 90 ALA A CA 1
ATOM 753 C C . ALA A 1 90 ? -5.220 -14.082 -8.324 1.00 93.31 90 ALA A C 1
ATOM 755 O O . ALA A 1 90 ? -4.206 -13.856 -8.985 1.00 93.31 90 ALA A O 1
ATOM 756 N N . ILE A 1 91 ? -5.763 -15.304 -8.261 1.00 93.06 91 ILE A N 1
ATOM 757 C CA . ILE A 1 91 ? -5.268 -16.453 -9.040 1.00 93.06 91 ILE A CA 1
ATOM 758 C C . ILE A 1 91 ? -5.430 -16.177 -10.539 1.00 93.06 91 ILE A C 1
ATOM 760 O O . ILE A 1 91 ? -4.481 -16.355 -11.302 1.00 93.06 91 ILE A O 1
ATOM 764 N N . LEU A 1 92 ? -6.599 -15.688 -10.966 1.00 94.50 92 LEU A N 1
ATOM 765 C CA . LEU A 1 92 ? -6.842 -15.354 -12.370 1.00 94.50 92 LEU A CA 1
ATOM 766 C C . LEU A 1 92 ? -5.885 -14.264 -12.869 1.00 94.50 92 LEU A C 1
ATOM 768 O O . LEU A 1 92 ? -5.291 -14.405 -13.935 1.00 94.50 92 LEU A O 1
ATOM 772 N N . THR A 1 93 ? -5.677 -13.215 -12.075 1.00 92.69 93 THR A N 1
ATOM 773 C CA . THR A 1 93 ? -4.714 -12.154 -12.381 1.00 92.69 93 THR A CA 1
ATOM 774 C C . THR A 1 93 ? -3.284 -12.690 -12.445 1.00 92.69 93 THR A C 1
ATOM 776 O O . THR A 1 93 ? -2.542 -12.329 -13.347 1.00 92.69 93 THR A O 1
ATOM 779 N N . ARG A 1 94 ? -2.875 -13.584 -11.542 1.00 88.56 94 ARG A N 1
ATOM 780 C CA . ARG A 1 94 ? -1.512 -14.141 -11.530 1.00 88.56 94 ARG A CA 1
ATOM 781 C C . ARG A 1 94 ? -1.186 -14.961 -12.780 1.00 88.56 94 ARG A C 1
ATOM 783 O O . ARG A 1 94 ? -0.063 -14.878 -13.263 1.00 88.56 94 ARG A O 1
ATOM 790 N N . TYR A 1 95 ? -2.137 -15.756 -13.268 1.00 89.38 95 TYR A N 1
ATOM 791 C CA . TYR A 1 95 ? -1.883 -16.732 -14.335 1.00 89.38 95 TYR A CA 1
ATOM 792 C C . TYR A 1 95 ? -2.336 -16.290 -15.728 1.00 89.38 95 TYR A C 1
ATOM 794 O O . TYR A 1 95 ? -1.798 -16.787 -16.713 1.00 89.38 95 TYR A O 1
ATOM 802 N N . PHE A 1 96 ? -3.300 -15.370 -15.827 1.00 92.12 96 PHE A N 1
ATOM 803 C CA . PHE A 1 96 ? -3.915 -14.993 -17.106 1.00 92.12 96 PHE A CA 1
ATOM 804 C C . PHE A 1 96 ? -3.833 -13.496 -17.427 1.00 92.12 96 PHE A C 1
ATOM 806 O O . PHE A 1 96 ? -4.298 -13.084 -18.491 1.00 92.12 96 PHE A O 1
ATOM 813 N N . LYS A 1 97 ? -3.277 -12.661 -16.538 1.00 90.75 97 LYS A N 1
ATOM 814 C CA . LYS A 1 97 ? -3.062 -11.243 -16.847 1.00 90.75 97 LYS A CA 1
ATOM 815 C C . LYS A 1 97 ? -1.961 -11.093 -17.892 1.00 90.75 97 LYS A C 1
ATOM 817 O O . LYS A 1 97 ? -0.890 -11.681 -17.772 1.00 90.75 97 LYS A O 1
ATOM 822 N N . VAL A 1 98 ? -2.215 -10.224 -18.862 1.00 89.38 98 VAL A N 1
ATOM 823 C CA . VAL A 1 98 ? -1.216 -9.737 -19.813 1.00 89.38 98 VAL A CA 1
ATOM 824 C C . VAL A 1 98 ? -0.956 -8.266 -19.513 1.00 89.38 98 VAL A C 1
ATOM 826 O O . VAL A 1 98 ? -1.901 -7.482 -19.371 1.00 89.38 98 VAL A O 1
ATOM 829 N N . GLU A 1 99 ? 0.315 -7.893 -19.391 1.00 89.56 99 GLU A N 1
ATOM 830 C CA . GLU A 1 99 ? 0.748 -6.508 -19.212 1.00 89.56 99 GLU A CA 1
ATOM 831 C C . GLU A 1 99 ? 2.034 -6.211 -19.982 1.00 89.56 99 GLU A C 1
ATOM 833 O O . GLU A 1 99 ? 2.881 -7.089 -20.162 1.00 89.56 99 GLU A O 1
ATOM 838 N N . GLY A 1 100 ? 2.181 -4.963 -20.415 1.00 89.88 100 GLY A N 1
ATOM 839 C CA . GLY A 1 100 ? 3.384 -4.496 -21.085 1.00 89.88 100 GLY A CA 1
ATOM 840 C C . GLY A 1 100 ? 3.341 -3.011 -21.424 1.00 89.88 100 GLY A C 1
ATOM 841 O O . GLY A 1 100 ? 2.351 -2.330 -21.163 1.00 89.88 100 GLY A O 1
ATOM 842 N N . LEU A 1 101 ? 4.437 -2.518 -21.984 1.00 90.56 101 LEU A N 1
ATOM 843 C CA . LEU A 1 101 ? 4.655 -1.134 -22.364 1.00 90.56 101 LEU A CA 1
ATOM 844 C C . LEU A 1 101 ? 4.597 -0.978 -23.887 1.00 90.56 101 LEU A C 1
ATOM 846 O O . LEU A 1 101 ? 5.121 -1.805 -24.633 1.00 90.56 101 LEU A O 1
ATOM 850 N N . LEU A 1 102 ? 3.973 0.103 -24.334 1.00 92.50 102 LEU A N 1
ATOM 851 C CA . LEU A 1 102 ? 3.967 0.568 -25.716 1.00 92.50 102 LEU A CA 1
ATOM 852 C C . LEU A 1 102 ? 4.566 1.973 -25.736 1.00 92.50 102 LEU A C 1
ATOM 854 O O . LEU A 1 102 ? 4.016 2.874 -25.113 1.00 92.50 102 LEU A O 1
ATOM 858 N N . HIS A 1 103 ? 5.676 2.157 -26.440 1.00 92.56 103 HIS A N 1
ATOM 859 C CA . HIS A 1 103 ? 6.276 3.470 -26.675 1.00 92.56 103 HIS A CA 1
ATOM 860 C C . HIS A 1 103 ? 5.871 3.949 -28.067 1.00 92.56 103 HIS A C 1
ATOM 862 O O . HIS A 1 103 ? 5.967 3.181 -29.020 1.00 92.56 103 HIS A O 1
ATOM 868 N N . LEU A 1 104 ? 5.369 5.179 -28.156 1.00 93.25 104 LEU A N 1
ATOM 869 C CA . LEU A 1 104 ? 5.019 5.843 -29.409 1.00 93.25 104 LEU A CA 1
ATOM 870 C C . LEU A 1 104 ? 5.562 7.267 -29.396 1.00 93.25 104 LEU A C 1
ATOM 872 O O . LEU A 1 104 ? 5.384 7.980 -28.403 1.00 93.25 104 LEU A O 1
ATOM 876 N N . ARG A 1 105 ? 6.151 7.694 -30.510 1.00 93.75 105 ARG A N 1
ATOM 877 C CA . ARG A 1 105 ? 6.426 9.105 -30.798 1.00 93.75 105 ARG A CA 1
ATOM 878 C C . ARG A 1 105 ? 5.306 9.724 -31.627 1.00 93.75 105 ARG A C 1
ATOM 880 O O . ARG A 1 105 ? 4.465 9.023 -32.189 1.00 93.75 105 ARG A O 1
ATOM 887 N N . GLU A 1 106 ? 5.241 11.049 -31.646 1.00 93.19 106 GLU A N 1
ATOM 888 C CA . GLU A 1 106 ? 4.225 11.773 -32.416 1.00 93.19 106 GLU A CA 1
ATOM 889 C C . GLU A 1 106 ? 4.259 11.392 -33.902 1.00 93.19 106 GLU A C 1
ATOM 891 O O . GLU A 1 106 ? 5.318 11.336 -34.525 1.00 93.19 106 GLU A O 1
ATOM 896 N N . GLY A 1 107 ? 3.086 11.097 -34.460 1.00 91.94 107 GLY A N 1
ATOM 897 C CA . GLY A 1 107 ? 2.918 10.590 -35.821 1.00 91.94 107 GLY A CA 1
ATOM 898 C C . GLY A 1 107 ? 3.116 9.077 -35.965 1.00 91.94 107 GLY A C 1
ATOM 899 O O . GLY A 1 107 ? 2.711 8.514 -36.982 1.00 91.94 107 GLY A O 1
ATOM 900 N N . GLU A 1 108 ? 3.671 8.388 -34.964 1.00 93.31 108 GLU A N 1
ATOM 901 C CA . GLU A 1 108 ? 3.845 6.938 -35.020 1.00 93.31 108 GLU A CA 1
ATOM 902 C C . GLU A 1 108 ? 2.531 6.193 -34.753 1.00 93.31 108 GLU A C 1
ATOM 904 O O . GLU A 1 108 ? 1.619 6.659 -34.057 1.00 93.31 108 GLU A O 1
ATOM 909 N N . SER A 1 109 ? 2.444 4.988 -35.313 1.00 93.44 109 SER A N 1
ATOM 910 C CA . SER A 1 109 ? 1.365 4.042 -35.063 1.00 93.44 109 SER A CA 1
ATOM 911 C C . SER A 1 109 ? 1.939 2.657 -34.817 1.00 93.44 109 SER A C 1
ATOM 913 O O . SER A 1 109 ? 2.866 2.229 -35.501 1.00 93.44 109 SER A O 1
ATOM 915 N N . SER A 1 110 ? 1.377 1.949 -33.842 1.00 94.31 110 SER A N 1
ATOM 916 C CA . SER A 1 110 ? 1.735 0.563 -33.563 1.00 94.31 110 SER A CA 1
ATOM 917 C C . SER A 1 110 ? 0.517 -0.233 -33.115 1.00 94.31 110 SER A C 1
ATOM 919 O O . SER A 1 110 ? -0.378 0.266 -32.429 1.00 94.31 110 SER A O 1
ATOM 921 N N . ASN A 1 111 ? 0.501 -1.505 -33.490 1.00 94.12 111 ASN A N 1
ATOM 922 C CA . ASN A 1 111 ? -0.398 -2.526 -32.970 1.00 94.12 111 ASN A CA 1
ATOM 923 C C . ASN A 1 111 ? 0.352 -3.546 -32.096 1.00 94.12 111 ASN A C 1
ATOM 925 O O . ASN A 1 111 ? -0.191 -4.606 -31.813 1.00 94.12 111 ASN A O 1
ATOM 929 N N . GLN A 1 112 ? 1.588 -3.271 -31.677 1.00 93.44 112 GLN A N 1
ATOM 930 C CA . GLN A 1 112 ? 2.396 -4.192 -30.877 1.00 93.44 112 GLN A CA 1
ATOM 931 C C . GLN A 1 112 ? 2.926 -3.523 -29.611 1.00 93.44 112 GLN A C 1
ATOM 933 O O . GLN A 1 112 ? 3.360 -2.377 -29.642 1.00 93.44 112 GLN A O 1
ATOM 938 N N . PHE A 1 113 ? 2.920 -4.251 -28.495 1.00 92.44 113 PHE A N 1
ATOM 939 C CA . PHE A 1 113 ? 3.468 -3.796 -27.214 1.00 92.44 113 PHE A CA 1
ATOM 940 C C . PHE A 1 113 ? 4.360 -4.865 -26.583 1.00 92.44 113 PHE A C 1
ATOM 942 O O . PHE A 1 113 ? 4.272 -6.041 -26.927 1.00 92.44 113 PHE A O 1
ATOM 949 N N . PHE A 1 114 ? 5.217 -4.472 -25.645 1.00 89.44 114 PHE A N 1
ATOM 950 C CA . PHE A 1 114 ? 6.299 -5.311 -25.130 1.00 89.44 114 PHE A CA 1
ATOM 951 C C . PHE A 1 114 ? 6.145 -5.587 -23.636 1.00 89.44 114 PHE A C 1
ATOM 953 O O . PHE A 1 114 ? 5.759 -4.703 -22.881 1.00 89.44 114 PHE A O 1
ATOM 960 N N . SER A 1 115 ? 6.442 -6.801 -23.171 1.00 85.94 115 SER A N 1
ATOM 961 C CA . SER A 1 115 ? 6.335 -7.157 -21.751 1.00 85.94 115 SER A CA 1
ATOM 962 C C . SER A 1 115 ? 7.171 -6.238 -20.857 1.00 85.94 115 SER A C 1
ATOM 964 O O . SER A 1 115 ? 8.285 -5.854 -21.200 1.00 85.94 115 SER A O 1
ATOM 966 N N . SER A 1 116 ? 6.661 -5.952 -19.658 1.00 74.00 116 SER A N 1
ATOM 967 C CA . SER A 1 116 ? 7.403 -5.229 -18.613 1.00 74.00 116 SER A CA 1
ATOM 968 C C . SER A 1 116 ? 8.565 -6.045 -18.030 1.00 74.00 116 SER A C 1
ATOM 970 O O . SER A 1 116 ? 9.471 -5.487 -17.419 1.00 74.00 116 SER A O 1
ATOM 972 N N . THR A 1 117 ? 8.537 -7.371 -18.193 1.00 75.06 117 THR A N 1
ATOM 973 C CA . THR A 1 117 ? 9.573 -8.302 -17.737 1.00 75.06 117 THR A CA 1
ATOM 974 C C . THR A 1 117 ? 10.439 -8.781 -18.895 1.00 75.06 117 THR A C 1
ATOM 976 O O . THR A 1 117 ? 9.939 -9.072 -19.986 1.00 75.06 117 THR A O 1
ATOM 979 N N . LEU A 1 118 ? 11.739 -8.926 -18.654 1.00 78.25 118 LEU A N 1
ATOM 980 C CA . LEU A 1 118 ? 12.648 -9.504 -19.636 1.00 78.25 118 LEU A CA 1
ATOM 981 C C . LEU A 1 118 ? 12.449 -11.014 -19.776 1.00 78.25 118 LEU A C 1
ATOM 983 O O . LEU A 1 118 ? 12.146 -11.743 -18.826 1.00 78.25 118 LEU A O 1
ATOM 987 N N . HIS A 1 119 ? 12.652 -11.479 -20.998 1.00 83.06 119 HIS A N 1
ATOM 988 C CA . HIS A 1 119 ? 12.621 -12.875 -21.382 1.00 83.06 119 HIS A CA 1
ATOM 989 C C . HIS A 1 119 ? 13.967 -13.254 -21.990 1.00 83.06 119 HIS A C 1
ATOM 991 O O . HIS A 1 119 ? 14.595 -12.473 -22.708 1.00 83.06 119 HIS A O 1
ATOM 997 N N . LEU A 1 120 ? 14.400 -14.478 -21.699 1.00 85.56 120 LEU A N 1
ATOM 998 C CA . LEU A 1 120 ? 15.473 -15.122 -22.437 1.00 85.56 120 LEU A CA 1
ATOM 999 C C . LEU A 1 120 ? 14.864 -15.913 -23.583 1.00 85.56 120 LEU A C 1
ATOM 1001 O O . LEU A 1 120 ? 14.115 -16.868 -23.362 1.00 85.56 120 LEU A O 1
ATOM 1005 N N . PHE A 1 121 ? 15.235 -15.526 -24.792 1.00 86.75 121 PHE A N 1
ATOM 1006 C CA . PHE A 1 121 ? 14.924 -16.245 -26.011 1.00 86.75 121 PHE A CA 1
ATOM 1007 C C . PHE A 1 121 ? 16.118 -17.122 -26.368 1.00 86.75 121 PHE A C 1
ATOM 1009 O O . PHE A 1 121 ? 17.249 -16.651 -26.484 1.00 86.75 121 PHE A O 1
ATOM 1016 N N . VAL A 1 122 ? 15.855 -18.414 -26.517 1.00 87.19 122 VAL A N 1
ATOM 1017 C CA . VAL A 1 122 ? 16.828 -19.410 -26.956 1.00 87.19 122 VAL A CA 1
ATOM 1018 C C . VAL A 1 122 ? 16.336 -19.945 -28.285 1.00 87.19 122 VAL A C 1
ATOM 1020 O O . VAL A 1 122 ? 15.387 -20.729 -28.336 1.00 87.19 122 VAL A O 1
ATOM 1023 N N . GLN A 1 123 ? 16.957 -19.485 -29.362 1.00 86.38 123 GLN A N 1
ATOM 1024 C CA . GLN A 1 123 ? 16.642 -19.919 -30.710 1.00 86.38 123 GLN A CA 1
ATOM 1025 C C . GLN A 1 123 ? 17.596 -21.037 -31.134 1.00 86.38 123 GLN A C 1
ATOM 1027 O O . GLN A 1 123 ? 18.824 -20.923 -31.069 1.00 86.38 123 GLN A O 1
ATOM 1032 N N . SER A 1 124 ? 16.970 -22.129 -31.560 1.00 81.12 124 SER A N 1
ATOM 1033 C CA . SER A 1 124 ? 17.586 -23.344 -32.079 1.00 81.12 124 SER A CA 1
ATOM 1034 C C . SER A 1 124 ? 17.055 -23.649 -33.478 1.00 81.12 124 SER A C 1
ATOM 1036 O O . SER A 1 124 ? 16.096 -23.026 -33.937 1.00 81.12 124 SER A O 1
ATOM 1038 N N . ASP A 1 125 ? 17.644 -24.643 -34.130 1.00 76.25 125 ASP A N 1
ATOM 1039 C CA . ASP A 1 125 ? 17.126 -25.261 -35.356 1.00 76.25 125 ASP A CA 1
ATOM 1040 C C . ASP A 1 125 ? 15.715 -25.857 -35.184 1.00 76.25 125 ASP A C 1
ATOM 1042 O O . ASP A 1 125 ? 14.947 -25.904 -36.137 1.00 76.25 125 ASP A O 1
ATOM 1046 N N . GLN A 1 126 ? 15.332 -26.238 -33.961 1.00 74.44 126 GLN A N 1
ATOM 1047 C CA . GLN A 1 126 ? 13.993 -26.745 -33.623 1.00 74.44 126 GLN A CA 1
ATOM 1048 C C . GLN A 1 126 ? 12.973 -25.645 -33.264 1.00 74.44 126 GLN A C 1
ATOM 1050 O O . GLN A 1 126 ? 11.846 -25.953 -32.873 1.00 74.44 126 GLN A O 1
ATOM 1055 N N . GLY A 1 127 ? 13.358 -24.368 -33.351 1.00 80.19 127 GLY A N 1
ATOM 1056 C CA . GLY A 1 127 ? 12.506 -23.219 -33.038 1.00 80.19 127 GLY A CA 1
ATOM 1057 C C . GLY A 1 127 ? 12.978 -22.395 -31.837 1.00 80.19 127 GLY A C 1
ATOM 1058 O O . GLY A 1 127 ? 14.070 -22.595 -31.292 1.00 80.19 127 GLY A O 1
ATOM 1059 N N . ILE A 1 128 ? 12.141 -21.432 -31.444 1.00 83.62 128 ILE A N 1
ATOM 1060 C CA . ILE A 1 128 ? 12.420 -20.451 -30.388 1.00 83.62 128 ILE A CA 1
ATOM 1061 C C . ILE A 1 128 ? 11.768 -20.910 -29.084 1.00 83.62 128 ILE A C 1
ATOM 1063 O O . ILE A 1 128 ? 10.567 -21.171 -29.032 1.00 83.62 128 ILE A O 1
ATOM 1067 N N . ARG A 1 129 ? 12.559 -20.995 -28.011 1.00 84.75 129 ARG A N 1
ATOM 1068 C CA . ARG A 1 129 ? 12.058 -21.189 -26.647 1.00 84.75 129 ARG A CA 1
ATOM 1069 C C . ARG A 1 129 ? 12.187 -19.906 -25.853 1.00 84.75 129 ARG A C 1
ATOM 1071 O O . ARG A 1 129 ? 13.230 -19.261 -25.870 1.00 84.75 129 ARG A O 1
ATOM 1078 N N . GLU A 1 130 ? 11.140 -19.591 -25.107 1.00 84.19 130 GLU A N 1
ATOM 1079 C CA . GLU A 1 130 ? 11.060 -18.384 -24.294 1.00 84.19 130 GLU A CA 1
ATOM 1080 C C . GLU A 1 130 ? 11.042 -18.758 -22.818 1.00 84.19 130 GLU A C 1
ATOM 1082 O O . GLU A 1 130 ? 10.264 -19.611 -22.379 1.00 84.19 130 GLU A O 1
ATOM 1087 N N . TYR A 1 131 ? 11.883 -18.093 -22.038 1.00 80.06 131 TYR A N 1
ATOM 1088 C CA . TYR A 1 131 ? 11.908 -18.249 -20.596 1.00 80.06 131 TYR A CA 1
ATOM 1089 C C . TYR A 1 131 ? 11.716 -16.886 -19.936 1.00 80.06 131 TYR A C 1
ATOM 1091 O O . TYR A 1 131 ? 12.595 -16.034 -20.069 1.00 80.06 131 TYR A O 1
ATOM 1099 N N . PRO A 1 132 ? 10.606 -16.659 -19.207 1.00 75.06 132 PRO A N 1
ATOM 1100 C CA . PRO A 1 132 ? 10.459 -15.441 -18.428 1.00 75.06 132 PRO A CA 1
ATOM 1101 C C . PRO A 1 132 ? 11.531 -15.431 -17.343 1.00 75.06 132 PRO A C 1
ATOM 1103 O O . PRO A 1 132 ? 11.668 -16.396 -16.578 1.00 75.06 132 PRO A O 1
ATOM 1106 N N . LEU A 1 133 ? 12.292 -14.345 -17.276 1.00 71.06 133 LEU A N 1
ATOM 1107 C CA . LEU A 1 133 ? 13.310 -14.170 -16.261 1.00 71.06 133 LEU A CA 1
ATOM 1108 C C . LEU A 1 133 ? 12.830 -13.120 -15.262 1.00 71.06 133 LEU A C 1
ATOM 1110 O O . LEU A 1 133 ? 12.837 -11.920 -15.510 1.00 71.06 133 LEU A O 1
ATOM 1114 N N . ALA A 1 134 ? 12.373 -13.601 -14.108 1.00 62.22 134 ALA A N 1
ATOM 1115 C CA . ALA A 1 134 ? 12.117 -12.746 -12.962 1.00 62.22 134 ALA A CA 1
ATOM 1116 C C . ALA A 1 134 ? 13.426 -12.631 -12.175 1.00 62.22 134 ALA A C 1
ATOM 1118 O O . ALA A 1 134 ? 13.824 -13.561 -11.470 1.00 62.22 134 ALA A O 1
ATOM 1119 N N . PHE A 1 135 ? 14.123 -11.520 -12.372 1.00 65.50 135 PHE A N 1
ATOM 1120 C CA . PHE A 1 135 ? 15.438 -11.302 -11.797 1.00 65.50 135 PHE A CA 1
ATOM 1121 C C . PHE A 1 135 ? 15.381 -10.851 -10.343 1.00 65.50 135 PHE A C 1
ATOM 1123 O O . PHE A 1 135 ? 14.458 -10.163 -9.921 1.00 65.50 135 PHE A O 1
ATOM 1130 N N . SER A 1 136 ? 16.391 -11.244 -9.575 1.00 59.84 136 SER A N 1
ATOM 1131 C CA . SER A 1 136 ? 16.605 -10.824 -8.196 1.00 59.84 136 SER A CA 1
ATOM 1132 C C . SER A 1 136 ? 18.115 -10.765 -7.965 1.00 59.84 136 SER A C 1
ATOM 1134 O O . SER A 1 136 ? 18.786 -11.748 -8.293 1.00 59.84 136 SER A O 1
ATOM 1136 N N . PRO A 1 137 ? 18.656 -9.662 -7.412 1.00 57.78 137 PRO A N 1
ATOM 1137 C CA . PRO A 1 137 ? 20.046 -9.581 -6.959 1.00 57.78 137 PRO A CA 1
ATOM 1138 C C . PRO A 1 137 ? 20.481 -10.759 -6.077 1.00 57.78 137 PRO A C 1
ATOM 1140 O O . PRO A 1 137 ? 21.625 -11.196 -6.147 1.00 57.78 137 PRO A O 1
ATOM 1143 N N . ILE A 1 138 ? 19.555 -11.325 -5.293 1.00 60.69 138 ILE A N 1
ATOM 1144 C CA . ILE A 1 138 ? 19.761 -12.607 -4.612 1.00 60.69 138 ILE A CA 1
ATOM 1145 C C . ILE A 1 138 ? 19.156 -13.723 -5.453 1.00 60.69 138 ILE A C 1
ATOM 1147 O O . ILE A 1 138 ? 17.935 -13.819 -5.611 1.00 60.69 138 ILE A O 1
ATOM 1151 N N . GLY A 1 139 ? 20.014 -14.590 -5.978 1.00 54.16 139 GLY A N 1
ATOM 1152 C CA . GLY A 1 139 ? 19.614 -15.646 -6.894 1.00 54.16 139 GLY A CA 1
ATOM 1153 C C . GLY A 1 139 ? 18.704 -16.702 -6.261 1.00 54.16 139 GLY A C 1
ATOM 1154 O O . GLY A 1 139 ? 19.065 -17.378 -5.300 1.00 54.16 139 GLY A O 1
ATOM 1155 N N . LYS A 1 140 ? 17.557 -16.944 -6.901 1.00 57.25 140 LYS A N 1
ATOM 1156 C CA . LYS A 1 140 ? 16.972 -18.288 -6.965 1.00 57.25 140 LYS A CA 1
ATOM 1157 C C . LYS A 1 140 ? 17.728 -19.034 -8.062 1.00 57.25 140 LYS A C 1
ATOM 1159 O O . LYS A 1 140 ? 17.832 -18.510 -9.168 1.00 57.25 140 LYS A O 1
ATOM 1164 N N . GLN A 1 141 ? 18.238 -20.238 -7.792 1.00 63.28 141 GLN A N 1
ATOM 1165 C CA . GLN A 1 141 ? 18.912 -21.035 -8.824 1.00 63.28 141 GLN A CA 1
ATOM 1166 C C . GLN A 1 141 ? 17.949 -21.284 -9.996 1.00 63.28 141 GLN A C 1
ATOM 1168 O O . GLN A 1 141 ? 17.006 -22.071 -9.889 1.00 63.28 141 GLN A O 1
ATOM 1173 N N . TRP A 1 142 ? 18.164 -20.596 -11.116 1.00 72.44 142 TRP A N 1
ATOM 1174 C CA . TRP A 1 142 ? 17.434 -20.850 -12.351 1.00 72.44 142 TRP A CA 1
ATOM 1175 C C . TRP A 1 142 ? 18.255 -21.834 -13.173 1.00 72.44 142 TRP A C 1
ATOM 1177 O O . TRP A 1 142 ? 19.351 -21.520 -13.631 1.00 72.44 142 TRP A O 1
ATOM 1187 N N . LYS A 1 143 ? 17.733 -23.056 -13.306 1.00 81.81 143 LYS A N 1
ATOM 1188 C CA . LYS A 1 143 ? 18.315 -24.130 -14.108 1.00 81.81 143 LYS A CA 1
ATOM 1189 C C . LYS A 1 143 ? 17.242 -24.692 -15.027 1.00 81.81 143 LYS A C 1
ATOM 1191 O O . LYS A 1 143 ? 16.192 -25.149 -14.562 1.00 81.81 143 LYS A O 1
ATOM 1196 N N . ARG A 1 144 ? 17.498 -24.682 -16.330 1.00 83.69 144 ARG A N 1
ATOM 1197 C CA . ARG A 1 144 ? 16.612 -25.273 -17.337 1.00 83.69 144 ARG A CA 1
ATOM 1198 C C . ARG A 1 144 ? 17.388 -26.260 -18.182 1.00 83.69 144 ARG A C 1
ATOM 1200 O O . ARG A 1 144 ? 18.501 -25.984 -18.602 1.00 83.69 144 ARG A O 1
ATOM 1207 N N . LYS A 1 145 ? 16.793 -27.431 -18.389 1.00 85.38 145 LYS A N 1
ATOM 1208 C CA . LYS A 1 145 ? 17.303 -28.447 -19.305 1.00 85.38 145 LYS A CA 1
ATOM 1209 C C . LYS A 1 145 ? 16.417 -28.449 -20.538 1.00 85.38 145 LYS A C 1
ATOM 1211 O O . LYS A 1 145 ? 15.193 -28.449 -20.405 1.00 85.38 145 LYS A O 1
ATOM 1216 N N . MET A 1 146 ? 17.022 -28.484 -21.712 1.00 82.69 146 MET A N 1
ATOM 1217 C CA . MET A 1 146 ? 16.321 -28.689 -22.971 1.00 82.69 146 MET A CA 1
ATOM 1218 C C . MET A 1 146 ? 17.023 -29.776 -23.772 1.00 82.69 146 MET A C 1
ATOM 1220 O O . MET A 1 146 ? 18.248 -29.844 -23.799 1.00 82.69 146 MET A O 1
ATOM 1224 N N . LYS A 1 147 ? 16.227 -30.649 -24.389 1.00 80.38 147 LYS A N 1
ATOM 1225 C CA . LYS A 1 147 ? 16.737 -31.609 -25.363 1.00 80.38 147 LYS A CA 1
ATOM 1226 C C . LYS A 1 147 ? 16.973 -30.876 -26.681 1.00 80.38 147 LYS A C 1
ATOM 1228 O O . LYS A 1 147 ? 16.108 -30.108 -27.095 1.00 80.38 147 LYS A O 1
ATOM 1233 N N . TRP A 1 148 ? 18.116 -31.130 -27.303 1.00 72.00 148 TRP A N 1
ATOM 1234 C CA . TRP A 1 148 ? 18.533 -30.577 -28.584 1.00 72.00 148 TRP A CA 1
ATOM 1235 C C . TRP A 1 148 ? 19.223 -31.671 -29.397 1.00 72.00 148 TRP A C 1
ATOM 1237 O O . TRP A 1 148 ? 20.363 -32.032 -29.109 1.00 72.00 148 TRP A O 1
ATOM 1247 N N . ASN A 1 149 ? 18.558 -32.169 -30.447 1.00 67.31 149 ASN A N 1
ATOM 1248 C CA . ASN A 1 149 ? 19.096 -33.192 -31.361 1.00 67.31 149 ASN A CA 1
ATOM 1249 C C . ASN A 1 149 ? 19.828 -34.327 -30.612 1.00 67.31 149 ASN A C 1
ATOM 1251 O O . ASN A 1 149 ? 20.995 -34.593 -30.882 1.00 67.31 149 ASN A O 1
ATOM 1255 N N . GLY A 1 150 ? 19.176 -34.917 -29.602 1.00 73.06 150 GLY A N 1
ATOM 1256 C CA . GLY A 1 150 ? 19.729 -35.997 -28.768 1.00 73.06 150 GLY A CA 1
ATOM 1257 C C . GLY A 1 150 ? 20.514 -35.550 -27.526 1.00 73.06 150 GLY A C 1
ATOM 1258 O O . GLY A 1 150 ? 20.471 -36.247 -26.515 1.00 73.06 150 GLY A O 1
ATOM 1259 N N . ASP A 1 151 ? 21.128 -34.364 -27.539 1.00 79.19 151 ASP A N 1
ATOM 1260 C CA . ASP A 1 151 ? 21.904 -33.827 -26.412 1.00 79.19 151 ASP A CA 1
ATOM 1261 C C . ASP A 1 151 ? 21.035 -33.031 -25.428 1.00 79.19 151 ASP A C 1
ATOM 1263 O O . ASP A 1 151 ? 19.971 -32.515 -25.773 1.00 79.19 151 ASP A O 1
ATOM 1267 N N . VAL A 1 152 ? 21.488 -32.894 -24.178 1.00 84.19 152 VAL A N 1
ATOM 1268 C CA . VAL A 1 152 ? 20.810 -32.072 -23.163 1.00 84.19 152 VAL A CA 1
ATOM 1269 C C . VAL A 1 152 ? 21.602 -30.793 -22.922 1.00 84.19 152 VAL A C 1
ATOM 1271 O O . VAL A 1 152 ? 22.618 -30.811 -22.230 1.00 84.19 152 VAL A O 1
ATOM 1274 N N . LEU A 1 153 ? 21.094 -29.671 -23.434 1.00 86.00 153 LEU A N 1
ATOM 1275 C CA . LEU A 1 153 ? 21.590 -28.343 -23.088 1.00 86.00 153 LEU A CA 1
ATOM 1276 C C . LEU A 1 153 ? 21.026 -27.936 -21.725 1.00 86.00 153 LEU A C 1
ATOM 1278 O O . LEU A 1 153 ? 19.810 -27.886 -21.517 1.00 86.00 153 LEU A O 1
ATOM 1282 N N . THR A 1 154 ? 21.915 -27.635 -20.788 1.00 87.88 154 THR A N 1
ATOM 1283 C CA . THR A 1 154 ? 21.577 -27.110 -19.468 1.00 87.88 154 THR A CA 1
ATOM 1284 C C . THR A 1 154 ? 21.945 -25.633 -19.407 1.00 87.88 154 THR A C 1
ATOM 1286 O O . THR A 1 154 ? 23.112 -25.277 -19.510 1.00 87.88 154 THR A O 1
ATOM 1289 N N . LEU A 1 155 ? 20.944 -24.783 -19.200 1.00 87.38 155 LEU A N 1
ATOM 1290 C CA . LEU A 1 155 ? 21.082 -23.348 -18.980 1.00 87.38 155 LEU A CA 1
ATOM 1291 C C . LEU A 1 155 ? 21.040 -23.076 -17.475 1.00 87.38 155 LEU A C 1
ATOM 1293 O O . LEU A 1 155 ? 20.125 -23.557 -16.795 1.00 87.38 155 LEU A O 1
ATOM 1297 N N . ARG A 1 156 ? 21.999 -22.313 -16.950 1.00 86.50 156 ARG A N 1
ATOM 1298 C CA . ARG A 1 156 ? 22.020 -21.856 -15.555 1.00 86.50 156 ARG A CA 1
ATOM 1299 C C . ARG A 1 156 ? 22.240 -20.354 -15.488 1.00 86.50 156 ARG A C 1
ATOM 1301 O O . ARG A 1 156 ? 23.223 -19.868 -16.025 1.00 86.50 156 ARG A O 1
ATOM 1308 N N . LEU A 1 157 ? 21.365 -19.644 -14.786 1.00 83.62 157 LEU A N 1
ATOM 1309 C CA . LEU A 1 157 ? 21.587 -18.239 -14.449 1.00 83.62 157 LEU A CA 1
ATOM 1310 C C . LEU A 1 157 ? 22.568 -18.198 -13.281 1.00 83.62 157 LEU A C 1
ATOM 1312 O O . LEU A 1 157 ? 22.238 -18.684 -12.197 1.00 83.62 157 LEU A O 1
ATOM 1316 N N . GLN A 1 158 ? 23.768 -17.680 -13.525 1.00 79.88 158 GLN A N 1
ATOM 1317 C CA . GLN A 1 158 ? 24.789 -17.504 -12.495 1.00 79.88 158 GLN A CA 1
ATOM 1318 C C . GLN A 1 158 ? 24.498 -16.240 -11.692 1.00 79.88 158 GLN A C 1
ATOM 1320 O O . GLN A 1 158 ? 24.416 -16.301 -10.467 1.00 79.88 158 GLN A O 1
ATOM 1325 N N . GLN A 1 159 ? 24.262 -15.126 -12.386 1.00 75.62 159 GLN A N 1
ATOM 1326 C CA . GLN A 1 159 ? 24.030 -13.835 -11.755 1.00 75.62 159 GLN A CA 1
ATOM 1327 C C . GLN A 1 159 ? 23.140 -12.936 -12.619 1.00 75.62 159 GLN A C 1
ATOM 1329 O O . GLN A 1 159 ? 23.177 -12.990 -13.848 1.00 75.62 159 GLN A O 1
ATOM 1334 N N . TYR A 1 160 ? 22.338 -12.107 -11.951 1.00 78.12 160 TYR A N 1
ATOM 1335 C CA . TYR A 1 160 ? 21.694 -10.937 -12.537 1.00 78.12 160 TYR A CA 1
ATOM 1336 C C . TYR A 1 160 ? 22.375 -9.682 -12.004 1.00 78.12 160 TYR A C 1
ATOM 1338 O O . TYR A 1 160 ? 22.603 -9.573 -10.797 1.00 78.12 160 TYR A O 1
ATOM 1346 N N . ILE A 1 161 ? 22.675 -8.744 -12.895 1.00 76.56 161 ILE A N 1
ATOM 1347 C CA . ILE A 1 161 ? 23.401 -7.523 -12.570 1.00 76.56 161 ILE A CA 1
ATOM 1348 C C . ILE A 1 161 ? 22.523 -6.338 -12.987 1.00 76.56 161 ILE A C 1
ATOM 1350 O O . ILE A 1 161 ? 22.394 -6.068 -14.184 1.00 76.56 161 ILE A O 1
ATOM 1354 N N . PRO A 1 162 ? 21.867 -5.656 -12.027 1.00 70.69 162 PRO A N 1
ATOM 1355 C CA . PRO A 1 162 ? 21.183 -4.402 -12.311 1.00 70.69 162 PRO A CA 1
ATOM 1356 C C . PRO A 1 162 ? 22.212 -3.292 -12.552 1.00 70.69 162 PRO A C 1
ATOM 1358 O O . PRO A 1 162 ? 23.249 -3.275 -11.889 1.00 70.69 162 PRO A O 1
ATOM 1361 N N . ASN A 1 163 ? 21.904 -2.347 -13.446 1.00 71.50 163 ASN A N 1
ATOM 1362 C CA . ASN A 1 163 ? 22.796 -1.238 -13.817 1.00 71.50 163 ASN A CA 1
ATOM 1363 C C . ASN A 1 163 ? 24.202 -1.743 -14.199 1.00 71.50 163 ASN A C 1
ATOM 1365 O O . ASN A 1 163 ? 25.214 -1.327 -13.632 1.00 71.50 163 ASN A O 1
ATOM 1369 N N . ALA A 1 164 ? 24.235 -2.724 -15.096 1.00 75.00 164 ALA A N 1
ATOM 1370 C CA . ALA A 1 164 ? 25.442 -3.408 -15.512 1.00 75.00 164 ALA A CA 1
ATOM 1371 C C . ALA A 1 164 ? 26.290 -2.549 -16.454 1.00 75.00 164 ALA A C 1
ATOM 1373 O O . ALA A 1 164 ? 25.814 -2.052 -17.472 1.00 75.00 164 ALA A O 1
ATOM 1374 N N . GLU A 1 165 ? 27.582 -2.474 -16.176 1.00 75.31 165 GLU A N 1
ATOM 1375 C CA . GLU A 1 165 ? 28.580 -1.963 -17.106 1.00 75.31 165 GLU A CA 1
ATOM 1376 C C . GLU A 1 165 ? 29.297 -3.129 -17.795 1.00 75.31 165 GLU A C 1
ATOM 1378 O O . GLU A 1 165 ? 29.476 -4.212 -17.228 1.00 75.31 165 GLU A O 1
ATOM 1383 N N . LYS A 1 166 ? 29.701 -2.916 -19.049 1.00 81.25 166 LYS A N 1
ATOM 1384 C CA . LYS A 1 166 ? 30.533 -3.861 -19.800 1.00 81.25 166 LYS A CA 1
ATOM 1385 C C . LYS A 1 166 ? 31.984 -3.681 -19.353 1.00 81.25 166 LYS A C 1
ATOM 1387 O O . LYS A 1 166 ? 32.520 -2.581 -19.449 1.00 81.25 166 LYS A O 1
ATOM 1392 N N . ARG A 1 167 ? 32.631 -4.755 -18.899 1.00 82.44 167 ARG A N 1
ATOM 1393 C CA . ARG A 1 167 ? 34.067 -4.790 -18.585 1.00 82.44 167 ARG A CA 1
ATOM 1394 C C . ARG A 1 167 ? 34.732 -5.923 -19.357 1.00 82.44 167 ARG A C 1
ATOM 1396 O O . ARG A 1 167 ? 34.188 -7.022 -19.440 1.00 82.44 167 ARG A O 1
ATOM 1403 N N . LEU A 1 168 ? 35.899 -5.652 -19.930 1.00 84.12 168 LEU A N 1
ATOM 1404 C CA . LEU A 1 168 ? 36.702 -6.662 -20.608 1.00 84.12 168 LEU A CA 1
ATOM 1405 C C . LEU A 1 168 ? 37.611 -7.363 -19.586 1.00 84.12 168 LEU A C 1
ATOM 1407 O O . LEU A 1 168 ? 38.354 -6.700 -18.863 1.00 84.12 168 LEU A O 1
ATOM 1411 N N . ILE A 1 169 ? 37.507 -8.691 -19.498 1.00 85.00 169 ILE A N 1
ATOM 1412 C CA . ILE A 1 169 ? 38.338 -9.535 -18.630 1.00 85.00 169 ILE A CA 1
ATOM 1413 C C . ILE A 1 169 ? 39.052 -10.619 -19.440 1.00 85.00 169 ILE A C 1
ATOM 1415 O O . ILE A 1 169 ? 38.529 -11.093 -20.450 1.00 85.00 169 ILE A O 1
ATOM 1419 N N . GLU A 1 170 ? 40.206 -11.070 -18.954 1.00 83.69 170 GLU A N 1
ATOM 1420 C CA . GLU A 1 170 ? 40.898 -12.232 -19.508 1.00 83.69 170 GLU A CA 1
ATOM 1421 C C . GLU A 1 170 ? 40.133 -13.524 -19.159 1.00 83.69 170 GLU A C 1
ATOM 1423 O O . GLU A 1 170 ? 39.743 -13.754 -18.011 1.00 83.69 170 GLU A O 1
ATOM 1428 N N . ALA A 1 171 ? 39.892 -14.373 -20.157 1.00 80.38 171 ALA A N 1
ATOM 1429 C CA . ALA A 1 171 ? 39.163 -15.628 -20.026 1.00 80.38 171 ALA A CA 1
ATOM 1430 C C . ALA A 1 171 ? 39.890 -16.745 -20.798 1.00 80.38 171 ALA A C 1
ATOM 1432 O O . ALA A 1 171 ? 40.102 -16.602 -21.998 1.00 80.38 171 ALA A O 1
ATOM 1433 N N . PRO A 1 172 ? 40.247 -17.891 -20.185 1.00 76.62 172 PRO A N 1
ATOM 1434 C CA . PRO A 1 172 ? 41.018 -18.949 -20.859 1.00 76.62 172 PRO A CA 1
ATOM 1435 C C . PRO A 1 172 ? 40.370 -19.522 -22.136 1.00 76.62 172 PRO A C 1
ATOM 1437 O O . PRO A 1 172 ? 41.087 -19.994 -23.029 1.00 76.62 172 PRO A O 1
ATOM 1440 N N . ASP A 1 173 ? 39.035 -19.474 -22.201 1.00 72.75 173 ASP A N 1
ATOM 1441 C CA . ASP A 1 173 ? 38.147 -19.893 -23.293 1.00 72.75 173 ASP A CA 1
ATOM 1442 C C . ASP A 1 173 ? 37.612 -18.717 -24.142 1.00 72.75 173 ASP A C 1
ATOM 1444 O O . ASP A 1 173 ? 36.710 -18.910 -24.960 1.00 72.75 173 ASP A O 1
ATOM 1448 N N . GLY A 1 174 ? 38.134 -17.506 -23.923 1.00 74.19 174 GLY A N 1
ATOM 1449 C CA . GLY A 1 174 ? 37.718 -16.278 -24.595 1.00 74.19 174 GLY A CA 1
ATOM 1450 C C . GLY A 1 174 ? 38.245 -16.142 -26.024 1.00 74.19 174 GLY A C 1
ATOM 1451 O O . GLY A 1 174 ? 39.271 -16.718 -26.391 1.00 74.19 174 GLY A O 1
ATOM 1452 N N . ASP A 1 175 ? 37.540 -15.335 -26.813 1.00 82.62 175 ASP A N 1
ATOM 1453 C CA . ASP A 1 175 ? 37.937 -14.923 -28.160 1.00 82.62 175 ASP A CA 1
ATOM 1454 C C . ASP A 1 175 ? 38.660 -13.559 -28.092 1.00 82.62 175 ASP A C 1
ATOM 1456 O O . ASP A 1 175 ? 38.553 -12.861 -27.083 1.00 82.62 175 ASP A O 1
ATOM 1460 N N . PRO A 1 176 ? 39.403 -13.135 -29.129 1.00 86.06 176 PRO A N 1
ATOM 1461 C CA . PRO A 1 176 ? 39.959 -11.787 -29.179 1.00 86.06 176 PRO A CA 1
ATOM 1462 C C . PRO A 1 176 ? 38.859 -10.728 -29.052 1.00 86.06 176 PRO A C 1
ATOM 1464 O O . PRO A 1 176 ? 37.872 -10.761 -29.796 1.00 86.06 176 PRO A O 1
ATOM 1467 N N . VAL A 1 177 ? 39.036 -9.784 -28.123 1.00 89.31 177 VAL A N 1
ATOM 1468 C CA . VAL A 1 177 ? 38.119 -8.653 -27.924 1.00 89.31 177 VAL A CA 1
ATOM 1469 C C . VAL A 1 177 ? 38.909 -7.355 -27.813 1.00 89.31 177 VAL A C 1
ATOM 1471 O O . VAL A 1 177 ? 39.918 -7.277 -27.111 1.00 89.31 177 VAL A O 1
ATOM 1474 N N . VAL A 1 178 ? 38.420 -6.321 -28.495 1.00 89.62 178 VAL A N 1
ATOM 1475 C CA . VAL A 1 178 ? 38.979 -4.966 -28.461 1.00 89.62 178 VAL A CA 1
ATOM 1476 C C . VAL A 1 178 ? 37.987 -4.025 -27.783 1.00 89.62 178 VAL A C 1
ATOM 1478 O O . VAL A 1 178 ? 36.829 -3.950 -28.187 1.00 89.62 178 VAL A O 1
ATOM 1481 N N . HIS A 1 179 ? 38.443 -3.275 -26.781 1.00 90.12 179 HIS A N 1
ATOM 1482 C CA . HIS A 1 179 ? 37.697 -2.187 -26.148 1.00 90.12 179 HIS A CA 1
ATOM 1483 C C . HIS A 1 179 ? 38.295 -0.843 -26.564 1.00 90.12 179 HIS A C 1
ATOM 1485 O O . HIS A 1 179 ? 39.462 -0.552 -26.281 1.00 90.12 179 HIS A O 1
ATOM 1491 N N . ILE A 1 180 ? 37.489 -0.015 -27.228 1.00 89.06 180 ILE A N 1
ATOM 1492 C CA . ILE A 1 180 ? 37.855 1.346 -27.623 1.00 89.06 180 ILE A CA 1
ATOM 1493 C C . ILE A 1 180 ? 36.897 2.377 -27.026 1.00 89.06 180 ILE A C 1
ATOM 1495 O O . ILE A 1 180 ? 35.713 2.105 -26.849 1.00 89.06 180 ILE A O 1
ATOM 1499 N N . ALA A 1 181 ? 37.389 3.584 -26.763 1.00 87.00 181 ALA A N 1
ATOM 1500 C CA . ALA A 1 181 ? 36.533 4.757 -26.595 1.00 87.00 181 ALA A CA 1
ATOM 1501 C C . ALA A 1 181 ? 36.427 5.493 -27.927 1.00 87.00 181 ALA A C 1
ATOM 1503 O O . ALA A 1 181 ? 37.454 5.800 -28.531 1.00 87.00 181 ALA A O 1
ATOM 1504 N N . VAL A 1 182 ? 35.203 5.787 -28.360 1.00 87.50 182 VAL A N 1
ATOM 1505 C CA . VAL A 1 182 ? 34.898 6.546 -29.575 1.00 87.50 182 VAL A CA 1
ATOM 1506 C C . VAL A 1 182 ? 34.369 7.923 -29.185 1.00 87.50 182 VAL A C 1
ATOM 1508 O O . VAL A 1 182 ? 33.484 8.052 -28.343 1.00 87.50 182 VAL A O 1
ATOM 1511 N N . PHE A 1 183 ? 34.911 8.950 -29.824 1.00 83.94 183 PHE A N 1
ATOM 1512 C CA . PHE A 1 183 ? 34.644 10.362 -29.609 1.00 83.94 183 PHE A CA 1
ATOM 1513 C C . PHE A 1 183 ? 34.148 10.981 -30.917 1.00 83.94 183 PHE A C 1
ATOM 1515 O O . PHE A 1 183 ? 34.827 10.956 -31.946 1.00 83.94 183 PHE A O 1
ATOM 1522 N N . THR A 1 184 ? 32.964 11.572 -30.860 1.00 80.56 184 THR A N 1
ATOM 1523 C CA . THR A 1 184 ? 32.347 12.357 -31.936 1.00 80.56 184 THR A CA 1
ATOM 1524 C C . THR A 1 184 ? 32.160 13.800 -31.456 1.00 80.56 184 THR A C 1
ATOM 1526 O O . THR A 1 184 ? 32.347 14.084 -30.273 1.00 80.56 184 THR A O 1
ATOM 1529 N N . GLN A 1 185 ? 31.762 14.727 -32.335 1.00 68.94 185 GLN A N 1
ATOM 1530 C CA . GLN A 1 185 ? 31.545 16.140 -31.964 1.00 68.94 185 GLN A CA 1
ATOM 1531 C C . GLN A 1 185 ? 30.495 16.345 -30.852 1.00 68.94 185 GLN A C 1
ATOM 1533 O O . GLN A 1 185 ? 30.496 17.388 -30.201 1.00 68.94 185 GLN A O 1
ATOM 1538 N N . HIS A 1 186 ? 29.618 15.364 -30.620 1.00 55.91 186 HIS A N 1
ATOM 1539 C CA . HIS A 1 186 ? 28.506 15.473 -29.672 1.00 55.91 186 HIS A CA 1
ATOM 1540 C C . HIS A 1 186 ? 28.505 14.402 -28.567 1.00 55.91 186 HIS A C 1
ATOM 1542 O O . HIS A 1 186 ? 27.862 14.609 -27.541 1.00 55.91 186 HIS A O 1
ATOM 1548 N N . PHE A 1 187 ? 29.226 13.283 -28.730 1.00 62.50 187 PHE A N 1
ATOM 1549 C CA . PHE A 1 187 ? 29.173 12.143 -27.804 1.00 62.50 187 PHE A CA 1
ATOM 1550 C C . PHE A 1 187 ? 30.524 11.433 -27.646 1.00 62.50 187 PHE A C 1
ATOM 1552 O O . PHE A 1 187 ? 31.279 11.301 -28.609 1.00 62.50 187 PHE A O 1
ATOM 1559 N N . SER A 1 188 ? 30.776 10.903 -26.446 1.00 68.38 188 SER A N 1
ATOM 1560 C CA . SER A 1 188 ? 31.865 9.968 -26.133 1.00 68.38 188 SER A CA 1
ATOM 1561 C C . SER A 1 188 ? 31.255 8.670 -25.615 1.00 68.38 188 SER A C 1
ATOM 1563 O O . SER A 1 188 ? 30.486 8.721 -24.658 1.00 68.38 188 SER A O 1
ATOM 1565 N N . ASN A 1 189 ? 31.579 7.520 -26.209 1.00 75.44 189 ASN A N 1
ATOM 1566 C CA . ASN A 1 189 ? 31.044 6.231 -25.763 1.00 75.44 189 ASN A CA 1
ATOM 1567 C C . ASN A 1 189 ? 32.074 5.094 -25.888 1.00 75.44 189 ASN A C 1
ATOM 1569 O O . ASN A 1 189 ? 32.984 5.158 -26.713 1.00 75.44 189 ASN A O 1
ATOM 1573 N N . SER A 1 190 ? 31.940 4.055 -25.062 1.00 82.75 190 SER A N 1
ATOM 1574 C CA . SER A 1 190 ? 32.782 2.852 -25.134 1.00 82.75 190 SER A CA 1
ATOM 1575 C C . SER A 1 190 ? 32.204 1.837 -26.116 1.00 82.75 190 SER A C 1
ATOM 1577 O O . SER A 1 190 ? 31.017 1.526 -26.067 1.00 82.75 190 SER A O 1
ATOM 1579 N N . LEU A 1 191 ? 33.059 1.270 -26.964 1.00 84.31 191 LEU A N 1
ATOM 1580 C CA . LEU A 1 191 ? 32.725 0.219 -27.917 1.00 84.31 191 LEU A CA 1
ATOM 1581 C C . LEU A 1 191 ? 33.569 -1.030 -27.647 1.00 84.31 191 LEU A C 1
ATOM 1583 O O . LEU A 1 191 ? 34.787 -0.948 -27.496 1.00 84.31 191 LEU A O 1
ATOM 1587 N N . PHE A 1 192 ? 32.915 -2.190 -27.622 1.00 85.88 192 PHE A N 1
ATOM 1588 C CA . PHE A 1 192 ? 33.555 -3.496 -27.487 1.00 85.88 192 PHE A CA 1
ATOM 1589 C C . PHE A 1 192 ? 33.333 -4.293 -28.773 1.00 85.88 192 PHE A C 1
ATOM 1591 O O . PHE A 1 192 ? 32.190 -4.517 -29.165 1.00 85.88 192 PHE A O 1
ATOM 1598 N N . LEU A 1 193 ? 34.414 -4.721 -29.419 1.00 86.19 193 LEU A N 1
ATOM 1599 C CA . LEU A 1 193 ? 34.393 -5.482 -30.666 1.00 86.19 193 LEU A CA 1
ATOM 1600 C C . LEU A 1 193 ? 34.830 -6.918 -30.383 1.00 86.19 193 LEU A C 1
ATOM 1602 O O . LEU A 1 193 ? 35.975 -7.150 -30.000 1.00 86.19 193 LEU A O 1
ATOM 1606 N N . GLU A 1 194 ? 33.914 -7.869 -30.562 1.00 85.19 194 GLU A N 1
ATOM 1607 C CA . GLU A 1 194 ? 34.204 -9.308 -30.532 1.00 85.19 194 GLU A CA 1
ATOM 1608 C C . GLU A 1 194 ? 34.681 -9.776 -31.923 1.00 85.19 194 GLU A C 1
ATOM 1610 O O . GLU A 1 194 ? 34.324 -9.185 -32.946 1.00 85.19 194 GLU A O 1
ATOM 1615 N N . LYS A 1 195 ? 35.482 -10.847 -31.978 1.00 84.88 195 LYS A N 1
ATOM 1616 C CA . LYS A 1 195 ? 35.965 -11.446 -33.233 1.00 84.88 195 LYS A CA 1
ATOM 1617 C C . LYS A 1 195 ? 34.816 -11.732 -34.216 1.00 84.88 195 LYS A C 1
ATOM 1619 O O . LYS A 1 195 ? 33.870 -12.446 -33.893 1.00 84.88 195 LYS A O 1
ATOM 1624 N N . GLY A 1 196 ? 34.927 -11.217 -35.439 1.00 79.75 196 GLY A N 1
ATOM 1625 C CA . GLY A 1 196 ? 33.918 -11.307 -36.498 1.00 79.75 196 GLY A CA 1
ATOM 1626 C C . GLY A 1 196 ? 32.791 -10.270 -36.403 1.00 79.75 196 GLY A C 1
ATOM 1627 O O . GLY A 1 196 ? 31.976 -10.186 -37.320 1.00 79.75 196 GLY A O 1
ATOM 1628 N N . GLY A 1 197 ? 32.730 -9.488 -35.322 1.00 77.50 197 GLY A N 1
ATOM 1629 C CA . GLY A 1 197 ? 31.722 -8.454 -35.106 1.00 77.50 197 GLY A CA 1
ATOM 1630 C C . GLY A 1 197 ? 31.985 -7.186 -35.917 1.00 77.50 197 GLY A C 1
ATOM 1631 O O . GLY A 1 197 ? 33.135 -6.845 -36.205 1.00 77.50 197 GLY A O 1
ATOM 1632 N N . ILE A 1 198 ? 30.901 -6.487 -36.264 1.00 82.50 198 ILE A N 1
ATOM 1633 C CA . ILE A 1 198 ? 30.914 -5.166 -36.903 1.00 82.50 198 ILE A CA 1
ATOM 1634 C C . ILE A 1 198 ? 29.943 -4.259 -36.141 1.00 82.50 198 ILE A C 1
ATOM 1636 O O . ILE A 1 198 ? 28.801 -4.653 -35.907 1.00 82.50 198 ILE A O 1
ATOM 1640 N N . ASP A 1 199 ? 30.379 -3.055 -35.777 1.00 81.75 199 ASP A N 1
ATOM 1641 C CA . ASP A 1 199 ? 29.540 -1.998 -35.207 1.00 81.75 199 ASP A CA 1
ATOM 1642 C C . ASP A 1 199 ? 29.492 -0.789 -36.148 1.00 81.75 199 ASP A C 1
ATOM 1644 O O . ASP A 1 199 ? 30.500 -0.414 -36.745 1.00 81.75 199 ASP A O 1
ATOM 1648 N N . SER A 1 200 ? 28.311 -0.187 -36.282 1.00 82.44 200 SER A N 1
ATOM 1649 C CA . SER A 1 200 ? 28.058 0.978 -37.139 1.00 82.44 200 SER A CA 1
ATOM 1650 C C . SER A 1 200 ? 27.446 2.154 -36.369 1.00 82.44 200 SER A C 1
ATOM 1652 O O . SER A 1 200 ? 26.820 3.033 -36.961 1.00 82.44 200 SER A O 1
ATOM 1654 N N . SER A 1 201 ? 27.572 2.167 -35.039 1.00 74.38 201 SER A N 1
ATOM 1655 C CA . SER A 1 201 ? 26.833 3.075 -34.152 1.00 74.38 201 SER A CA 1
ATOM 1656 C C . SER A 1 201 ? 27.297 4.538 -34.232 1.00 74.38 201 SER A C 1
ATOM 1658 O O . SER A 1 201 ? 26.624 5.413 -33.692 1.00 74.38 201 SER A O 1
ATOM 1660 N N . PHE A 1 202 ? 28.422 4.824 -34.899 1.00 77.69 202 PHE A N 1
ATOM 1661 C CA . PHE A 1 202 ? 29.091 6.135 -34.887 1.00 77.69 202 PHE A CA 1
ATOM 1662 C C . PHE A 1 202 ? 29.240 6.774 -36.277 1.00 77.69 202 PHE A C 1
ATOM 1664 O O . PHE A 1 202 ? 30.070 7.661 -36.459 1.00 77.69 202 PHE A O 1
ATOM 1671 N N . GLY A 1 203 ? 28.483 6.310 -37.276 1.00 76.25 203 GLY A N 1
ATOM 1672 C CA . GLY A 1 203 ? 28.571 6.806 -38.659 1.00 76.25 203 GLY A CA 1
ATOM 1673 C C . GLY A 1 203 ? 29.794 6.309 -39.445 1.00 76.25 203 GLY A C 1
ATOM 1674 O O . GLY A 1 203 ? 29.838 6.473 -40.661 1.00 76.25 203 GLY A O 1
ATOM 1675 N N . ILE A 1 204 ? 30.742 5.648 -38.773 1.00 86.12 204 ILE A N 1
ATOM 1676 C CA . ILE A 1 204 ? 31.795 4.823 -39.373 1.00 86.12 204 ILE A CA 1
ATOM 1677 C C . ILE A 1 204 ? 31.656 3.385 -38.875 1.00 86.12 204 ILE A C 1
ATOM 1679 O O . ILE A 1 204 ? 31.137 3.144 -37.781 1.00 86.12 204 ILE A O 1
ATOM 1683 N N . TYR A 1 205 ? 32.117 2.436 -39.681 1.00 87.44 205 TYR A N 1
ATOM 1684 C CA . TYR A 1 205 ? 32.071 1.021 -39.337 1.00 87.44 205 TYR A CA 1
ATOM 1685 C C . TYR A 1 205 ? 33.356 0.594 -38.633 1.00 87.44 205 TYR A C 1
ATOM 1687 O O . TYR A 1 205 ? 34.452 0.869 -39.119 1.00 87.44 205 TYR A O 1
ATOM 1695 N N . PHE A 1 206 ? 33.221 -0.129 -37.527 1.00 89.50 206 PHE A N 1
ATOM 1696 C CA . PHE A 1 206 ? 34.326 -0.762 -36.816 1.00 89.50 206 PHE A CA 1
ATOM 1697 C C . PHE A 1 206 ? 34.168 -2.278 -36.851 1.00 89.50 206 PHE A C 1
ATOM 1699 O O . PHE A 1 206 ? 33.093 -2.779 -36.539 1.00 89.50 206 PHE A O 1
ATOM 1706 N N . GLY A 1 207 ? 35.224 -3.023 -37.177 1.00 88.44 207 GLY A N 1
ATOM 1707 C CA . GLY A 1 207 ? 35.199 -4.490 -37.127 1.00 88.44 207 GLY A CA 1
ATOM 1708 C C . GLY A 1 207 ? 36.474 -5.095 -36.557 1.00 88.44 207 GLY A C 1
ATOM 1709 O O . GLY A 1 207 ? 37.520 -4.456 -36.600 1.00 88.44 207 GLY A O 1
ATOM 1710 N N . LEU A 1 208 ? 36.397 -6.322 -36.036 1.00 89.88 208 LEU A N 1
ATOM 1711 C CA . LEU A 1 208 ? 37.555 -7.094 -35.563 1.00 89.88 208 LEU A CA 1
ATOM 1712 C C . LEU A 1 208 ? 37.609 -8.444 -36.282 1.00 89.88 208 LEU A C 1
ATOM 1714 O O . LEU A 1 208 ? 36.667 -9.218 -36.169 1.00 89.88 208 LEU A O 1
ATOM 1718 N N . ASP A 1 209 ? 38.695 -8.752 -36.999 1.00 86.38 209 ASP A N 1
ATOM 1719 C CA . ASP A 1 209 ? 38.921 -10.050 -37.676 1.00 86.38 209 ASP A CA 1
ATOM 1720 C C . ASP A 1 209 ? 37.733 -10.564 -38.521 1.00 86.38 209 ASP A C 1
ATOM 1722 O O . ASP A 1 209 ? 37.480 -11.763 -38.639 1.00 86.38 209 ASP A O 1
ATOM 1726 N N . ASN A 1 210 ? 36.979 -9.645 -39.110 1.00 79.00 210 ASN A N 1
ATOM 1727 C CA . ASN A 1 210 ? 35.706 -9.877 -39.790 1.00 79.00 210 ASN A CA 1
ATOM 1728 C C . ASN A 1 210 ? 35.832 -10.224 -41.290 1.00 79.00 210 ASN A C 1
ATOM 1730 O O . ASN A 1 210 ? 34.829 -10.259 -41.997 1.00 79.00 210 ASN A O 1
ATOM 1734 N N . GLY A 1 211 ? 37.044 -10.520 -41.775 1.00 74.44 211 GLY A N 1
ATOM 1735 C CA . GLY A 1 211 ? 37.309 -10.829 -43.187 1.00 74.44 211 GLY A CA 1
ATOM 1736 C C . GLY A 1 211 ? 37.307 -9.591 -44.102 1.00 74.44 211 GLY A C 1
ATOM 1737 O O . GLY A 1 211 ? 37.315 -8.464 -43.605 1.00 74.44 211 GLY A O 1
ATOM 1738 N N . PRO A 1 212 ? 37.368 -9.770 -45.437 1.00 63.44 212 PRO A N 1
ATOM 1739 C CA . PRO A 1 212 ? 37.275 -8.668 -46.393 1.00 63.44 212 PRO A CA 1
ATOM 1740 C C . PRO A 1 212 ? 35.844 -8.119 -46.429 1.00 63.44 212 PRO A C 1
ATOM 1742 O O . PRO A 1 212 ? 34.887 -8.874 -46.596 1.00 63.44 212 PRO A O 1
ATOM 1745 N N . VAL A 1 213 ? 35.698 -6.803 -46.269 1.00 62.25 213 VAL A N 1
ATOM 1746 C CA . VAL A 1 213 ? 34.388 -6.154 -46.135 1.00 62.25 213 VAL A CA 1
ATOM 1747 C C . VAL A 1 213 ? 34.076 -5.298 -47.373 1.00 62.25 213 VAL A C 1
ATOM 1749 O O . VAL A 1 213 ? 34.871 -4.419 -47.704 1.00 62.25 213 VAL A O 1
ATOM 1752 N N . PRO A 1 214 ? 32.929 -5.502 -48.049 1.00 54.09 214 PRO A N 1
ATOM 1753 C CA . PRO A 1 214 ? 32.539 -4.783 -49.263 1.00 54.09 214 PRO A CA 1
ATOM 1754 C C . PRO A 1 214 ? 31.645 -3.569 -48.942 1.00 54.09 214 PRO A C 1
ATOM 1756 O O . PRO A 1 214 ? 30.484 -3.524 -49.344 1.00 54.09 214 PRO A O 1
ATOM 1759 N N . HIS A 1 215 ? 32.121 -2.604 -48.151 1.00 60.25 215 HIS A N 1
ATOM 1760 C CA . HIS A 1 215 ? 31.324 -1.415 -47.805 1.00 60.25 215 HIS A CA 1
ATOM 1761 C C . HIS A 1 215 ? 31.856 -0.156 -48.502 1.00 60.25 215 HIS A C 1
ATOM 1763 O O . HIS A 1 215 ? 33.049 0.127 -48.451 1.00 60.25 215 HIS A O 1
ATOM 1769 N N . GLU A 1 216 ? 30.957 0.626 -49.110 1.00 65.00 216 GLU A N 1
ATOM 1770 C CA . GLU A 1 216 ? 31.276 1.903 -49.779 1.00 65.00 216 GLU A CA 1
ATOM 1771 C C . GLU A 1 216 ? 31.542 3.065 -48.787 1.00 65.00 216 GLU A C 1
ATOM 1773 O O . GLU A 1 216 ? 32.015 4.132 -49.178 1.00 65.00 216 GLU A O 1
ATOM 1778 N N . GLY A 1 217 ? 31.268 2.868 -47.488 1.00 78.75 217 GLY A N 1
ATOM 1779 C CA . GLY A 1 217 ? 31.431 3.870 -46.422 1.00 78.75 217 GLY A CA 1
ATOM 1780 C C . GLY A 1 217 ? 32.765 3.796 -45.650 1.00 78.75 217 GLY A C 1
ATOM 1781 O O . GLY A 1 217 ? 33.516 2.833 -45.805 1.00 78.75 217 GLY A O 1
ATOM 1782 N N . PRO A 1 218 ? 33.081 4.795 -44.801 1.00 85.38 218 PRO A N 1
ATOM 1783 C CA . PRO A 1 218 ? 34.286 4.805 -43.960 1.00 85.38 218 PRO A CA 1
ATOM 1784 C C . PRO A 1 218 ? 34.324 3.606 -42.997 1.00 85.38 218 PRO A C 1
ATOM 1786 O O . PRO A 1 218 ? 33.390 3.378 -42.224 1.00 85.38 218 PRO A O 1
ATOM 1789 N N . PHE A 1 219 ? 35.413 2.838 -43.050 1.00 87.94 219 PHE A N 1
ATOM 1790 C CA . PHE A 1 219 ? 35.578 1.565 -42.352 1.00 87.94 219 PHE A CA 1
ATOM 1791 C C . PHE A 1 219 ? 36.937 1.488 -41.659 1.00 87.94 219 PHE A C 1
ATOM 1793 O O . PHE A 1 219 ? 37.968 1.733 -42.284 1.00 87.94 219 PHE A O 1
ATOM 1800 N N . VAL A 1 220 ? 36.930 1.068 -40.395 1.00 90.06 220 VAL A N 1
ATOM 1801 C CA . VAL A 1 220 ? 38.111 0.796 -39.577 1.00 90.06 220 VAL A CA 1
ATOM 1802 C C . VAL A 1 220 ? 38.101 -0.673 -39.154 1.00 90.06 220 VAL A C 1
ATOM 1804 O O . VAL A 1 220 ? 37.221 -1.132 -38.426 1.00 90.06 220 VAL A O 1
ATOM 1807 N N . GLN A 1 221 ? 39.103 -1.423 -39.600 1.00 90.19 221 GLN A N 1
ATOM 1808 C CA . GLN A 1 221 ? 39.289 -2.828 -39.267 1.00 90.19 221 GLN A CA 1
ATOM 1809 C C . GLN A 1 221 ? 40.408 -2.997 -38.244 1.00 90.19 221 GLN A C 1
ATOM 1811 O O . GLN A 1 221 ? 41.548 -2.606 -38.480 1.00 90.19 221 GLN A O 1
ATOM 1816 N N . PHE A 1 222 ? 40.096 -3.657 -37.139 1.00 91.44 222 PHE A N 1
ATOM 1817 C CA . PHE A 1 222 ? 41.068 -4.203 -36.211 1.00 91.44 222 PHE A CA 1
ATOM 1818 C C . PHE A 1 222 ? 41.414 -5.635 -36.622 1.00 91.44 222 PHE A C 1
ATOM 1820 O O . PHE A 1 222 ? 40.537 -6.436 -36.949 1.00 91.44 222 PHE A O 1
ATOM 1827 N N . LYS A 1 223 ? 42.702 -5.967 -36.598 1.00 90.44 223 LYS A N 1
ATOM 1828 C CA . LYS A 1 223 ? 43.207 -7.314 -36.860 1.00 90.44 223 LYS A CA 1
ATOM 1829 C C . LYS A 1 223 ? 44.017 -7.796 -35.670 1.00 90.44 223 LYS A C 1
ATOM 1831 O O . LYS A 1 223 ? 44.990 -7.143 -35.286 1.00 90.44 223 LYS A O 1
ATOM 1836 N N . SER A 1 224 ? 43.617 -8.924 -35.094 1.00 88.31 224 SER A N 1
ATOM 1837 C CA . SER A 1 224 ? 44.343 -9.543 -33.989 1.00 88.31 224 SER A CA 1
ATOM 1838 C C . SER A 1 224 ? 45.559 -10.314 -34.517 1.00 88.31 224 SER A C 1
ATOM 1840 O O . SER A 1 224 ? 45.469 -11.104 -35.459 1.00 88.31 224 SER A O 1
ATOM 1842 N N . GLN A 1 225 ? 46.735 -10.067 -33.935 1.00 87.81 225 GLN A N 1
ATOM 1843 C CA . GLN A 1 225 ? 47.969 -10.803 -34.224 1.00 87.81 225 GLN A CA 1
ATOM 1844 C C . GLN A 1 225 ? 48.709 -11.082 -32.913 1.00 87.81 225 GLN A C 1
ATOM 1846 O O . GLN A 1 225 ? 49.534 -10.299 -32.445 1.00 87.81 225 GLN A O 1
ATOM 1851 N N . GLY A 1 226 ? 48.388 -12.215 -32.281 1.00 84.38 226 GLY A N 1
ATOM 1852 C CA . GLY A 1 226 ? 48.935 -12.561 -30.968 1.00 84.38 226 GLY A CA 1
ATOM 1853 C C . GLY A 1 226 ? 48.517 -11.545 -29.901 1.00 84.38 226 GLY A C 1
ATOM 1854 O O . GLY A 1 226 ? 47.326 -11.291 -29.713 1.00 84.38 226 GLY A O 1
ATOM 1855 N N . LYS A 1 227 ? 49.504 -10.952 -29.219 1.00 82.75 227 LYS A N 1
ATOM 1856 C CA . LYS A 1 227 ? 49.303 -9.913 -28.191 1.00 82.75 227 LYS A CA 1
ATOM 1857 C C . LYS A 1 227 ? 49.170 -8.495 -28.757 1.00 82.75 227 LYS A C 1
ATOM 1859 O O . LYS A 1 227 ? 48.974 -7.557 -27.992 1.00 82.75 227 LYS A O 1
ATOM 1864 N N . GLU A 1 228 ? 49.278 -8.327 -30.070 1.00 86.75 228 GLU A N 1
ATOM 1865 C CA . GLU A 1 228 ? 49.174 -7.027 -30.727 1.00 86.75 228 GLU A CA 1
ATOM 1866 C C . GLU A 1 228 ? 47.874 -6.924 -31.527 1.00 86.75 228 GLU A C 1
ATOM 1868 O O . GLU A 1 228 ? 47.356 -7.919 -32.045 1.00 86.75 228 GLU A O 1
ATOM 1873 N N . VAL A 1 229 ? 47.357 -5.700 -31.648 1.00 89.88 229 VAL A N 1
ATOM 1874 C CA . VAL A 1 229 ? 46.227 -5.385 -32.521 1.00 89.88 229 VAL A CA 1
ATOM 1875 C C . VAL A 1 229 ? 46.658 -4.342 -33.545 1.00 89.88 229 VAL A C 1
ATOM 1877 O O . VAL A 1 229 ? 47.349 -3.371 -33.228 1.00 89.88 229 VAL A O 1
ATOM 1880 N N . TRP A 1 230 ? 46.281 -4.567 -34.795 1.00 91.00 230 TRP A N 1
ATOM 1881 C CA . TRP A 1 230 ? 46.606 -3.704 -35.925 1.00 91.00 230 TRP A CA 1
ATOM 1882 C C . TRP A 1 230 ? 45.338 -3.032 -36.430 1.00 91.00 230 TRP A C 1
ATOM 1884 O O . TRP A 1 230 ? 44.284 -3.658 -36.442 1.00 91.00 230 TRP A O 1
ATOM 1894 N N . ILE A 1 231 ? 45.436 -1.771 -36.843 1.00 91.19 231 ILE A N 1
ATOM 1895 C CA . ILE A 1 231 ? 44.332 -1.006 -37.421 1.00 91.19 231 ILE A CA 1
ATOM 1896 C C . ILE A 1 231 ? 44.563 -0.851 -38.917 1.00 91.19 231 ILE A C 1
ATOM 1898 O O . ILE A 1 231 ? 45.653 -0.491 -39.349 1.00 91.19 231 ILE A O 1
ATOM 1902 N N . TRP A 1 232 ? 43.511 -1.054 -39.691 1.00 91.06 232 TRP A N 1
ATOM 1903 C CA . TRP A 1 232 ? 43.414 -0.738 -41.105 1.00 91.06 232 TRP A CA 1
ATOM 1904 C C . TRP A 1 232 ? 42.206 0.159 -41.334 1.00 91.06 232 TRP A C 1
ATOM 1906 O O . TRP A 1 232 ? 41.204 0.045 -40.634 1.00 91.06 232 TRP A O 1
ATOM 1916 N N . SER A 1 233 ? 42.294 1.061 -42.304 1.00 89.62 233 SER A N 1
ATOM 1917 C CA . SER A 1 233 ? 41.190 1.943 -42.671 1.00 89.62 233 SER A CA 1
ATOM 1918 C C . SER A 1 233 ? 41.154 2.132 -44.182 1.00 89.62 233 SER A C 1
ATOM 1920 O O . SER A 1 233 ? 42.203 2.273 -44.814 1.00 89.62 233 SER A O 1
ATOM 1922 N N . ASN A 1 234 ? 39.958 2.172 -44.772 1.00 88.31 234 ASN A N 1
ATOM 1923 C CA . ASN A 1 234 ? 39.780 2.540 -46.185 1.00 88.31 234 ASN A CA 1
ATOM 1924 C C . ASN A 1 234 ? 39.848 4.066 -46.420 1.00 88.31 234 ASN A C 1
ATOM 1926 O O . ASN A 1 234 ? 39.812 4.525 -47.560 1.00 88.31 234 ASN A O 1
ATOM 1930 N N . ARG A 1 235 ? 39.967 4.849 -45.343 1.00 89.19 235 ARG A N 1
ATOM 1931 C CA . ARG A 1 235 ? 40.173 6.305 -45.323 1.00 89.19 235 ARG A CA 1
ATOM 1932 C C . ARG A 1 235 ? 41.508 6.662 -44.655 1.00 89.19 235 ARG A C 1
ATOM 1934 O O . ARG A 1 235 ? 42.018 5.850 -43.878 1.00 89.19 235 ARG A O 1
ATOM 1941 N N . PRO A 1 236 ? 42.071 7.861 -44.901 1.00 88.31 236 PRO A N 1
ATOM 1942 C CA . PRO A 1 236 ? 43.280 8.304 -44.213 1.00 88.31 236 PRO A CA 1
ATOM 1943 C C . PRO A 1 236 ? 43.064 8.314 -42.697 1.00 88.31 236 PRO A C 1
ATOM 1945 O O . PRO A 1 236 ? 42.052 8.824 -42.218 1.00 88.31 236 PRO A O 1
ATOM 1948 N N . ILE A 1 237 ? 44.014 7.758 -41.948 1.00 90.00 237 ILE A N 1
ATOM 1949 C CA . ILE A 1 237 ? 43.942 7.682 -40.486 1.00 90.00 237 ILE A CA 1
ATOM 1950 C C . ILE A 1 237 ? 45.002 8.592 -39.875 1.00 90.00 237 ILE A C 1
ATOM 1952 O O . ILE A 1 237 ? 46.188 8.479 -40.175 1.00 90.00 237 ILE A O 1
ATOM 1956 N N . VAL A 1 238 ? 44.589 9.519 -39.016 1.00 88.81 238 VAL A N 1
ATOM 1957 C CA . VAL A 1 238 ? 45.506 10.437 -38.334 1.00 88.81 238 VAL A CA 1
ATOM 1958 C C . VAL A 1 238 ? 45.754 9.929 -36.923 1.00 88.81 238 VAL A C 1
ATOM 1960 O O . VAL A 1 238 ? 44.836 9.895 -36.108 1.00 88.81 238 VAL A O 1
ATOM 1963 N N . GLN A 1 239 ? 46.997 9.574 -36.610 1.00 88.62 239 GLN A N 1
ATOM 1964 C CA . GLN A 1 239 ? 47.416 9.190 -35.266 1.00 88.62 239 GLN A CA 1
ATOM 1965 C C . GLN A 1 239 ? 48.040 10.387 -34.538 1.00 88.62 239 GLN A C 1
ATOM 1967 O O . GLN A 1 239 ? 48.988 11.014 -35.019 1.00 88.62 239 GLN A O 1
ATOM 1972 N N . LYS A 1 240 ? 47.540 10.684 -33.338 1.00 86.00 240 LYS A N 1
ATOM 1973 C CA . LYS A 1 240 ? 48.079 11.694 -32.419 1.00 86.00 240 LYS A CA 1
ATOM 1974 C C . LYS A 1 240 ? 48.398 11.056 -31.070 1.00 86.00 240 LYS A C 1
ATOM 1976 O O . LYS A 1 240 ? 47.613 10.281 -30.537 1.00 86.00 240 LYS A O 1
ATOM 1981 N N . ASN A 1 241 ? 49.539 11.407 -30.490 1.00 81.19 241 ASN A N 1
ATOM 1982 C CA . ASN A 1 241 ? 49.943 10.991 -29.146 1.00 81.19 241 ASN A CA 1
ATOM 1983 C C . ASN A 1 241 ? 50.755 12.135 -28.517 1.00 81.19 241 ASN A C 1
ATOM 1985 O O . ASN A 1 241 ? 51.470 12.826 -29.238 1.00 81.19 241 ASN A O 1
ATOM 1989 N N . LYS A 1 242 ? 50.677 12.333 -27.193 1.00 72.06 242 LYS A N 1
ATOM 1990 C CA . LYS A 1 242 ? 51.461 13.349 -26.463 1.00 72.06 242 LYS A CA 1
ATOM 1991 C C . LYS A 1 242 ? 52.980 13.198 -26.646 1.00 72.06 242 LYS A C 1
ATOM 1993 O O . LYS A 1 242 ? 53.700 14.176 -26.493 1.00 72.06 242 LYS A O 1
ATOM 1998 N N . LEU A 1 243 ? 53.458 11.997 -26.980 1.00 69.44 243 LEU A N 1
ATOM 1999 C CA . LEU A 1 243 ? 54.874 11.711 -27.250 1.00 69.44 243 LEU A CA 1
ATOM 2000 C C . LEU A 1 243 ? 55.308 12.035 -28.693 1.00 69.44 243 LEU A C 1
ATOM 2002 O O . LEU A 1 243 ? 56.502 12.113 -28.975 1.00 69.44 243 LEU A O 1
ATOM 2006 N N . LEU A 1 244 ? 54.362 12.224 -29.620 1.00 69.94 244 LEU A N 1
ATOM 2007 C CA . LEU A 1 244 ? 54.652 12.518 -31.023 1.00 69.94 244 LEU A CA 1
ATOM 2008 C C . LEU A 1 244 ? 54.713 14.037 -31.236 1.00 69.94 244 LEU A C 1
ATOM 2010 O O . LEU A 1 244 ? 53.729 14.739 -31.020 1.00 69.94 244 LEU A O 1
ATOM 2014 N N . LYS A 1 245 ? 55.853 14.551 -31.722 1.00 63.34 245 LYS A N 1
ATOM 2015 C CA . LYS A 1 245 ? 56.024 15.987 -32.034 1.00 63.34 245 LYS A CA 1
ATOM 2016 C C . LYS A 1 245 ? 55.091 16.481 -33.154 1.00 63.34 245 LYS A C 1
ATOM 2018 O O . LYS A 1 245 ? 54.815 17.675 -33.222 1.00 63.34 245 LYS A O 1
ATOM 2023 N N . LYS A 1 246 ? 54.630 15.591 -34.043 1.00 73.75 246 LYS A N 1
ATOM 2024 C CA . LYS A 1 246 ? 53.682 15.874 -35.136 1.00 73.75 246 LYS A CA 1
ATOM 2025 C C . LYS A 1 246 ? 52.712 14.694 -35.324 1.00 73.75 246 LYS A C 1
ATOM 2027 O O . LYS A 1 246 ? 53.124 13.560 -35.080 1.00 73.75 246 LYS A O 1
ATOM 2032 N N . PRO A 1 247 ? 51.456 14.930 -35.754 1.00 77.00 247 PRO A N 1
ATOM 2033 C CA . PRO A 1 247 ? 50.525 13.859 -36.113 1.00 77.00 247 PRO A CA 1
ATOM 2034 C C . PRO A 1 247 ? 51.103 12.969 -37.220 1.00 77.00 247 PRO A C 1
ATOM 2036 O O . PRO A 1 247 ? 51.680 13.483 -38.178 1.00 77.00 247 PRO A O 1
ATOM 2039 N N . VAL A 1 248 ? 50.931 11.654 -37.100 1.00 78.69 248 VAL A N 1
ATOM 2040 C CA . VAL A 1 248 ? 51.345 10.680 -38.119 1.00 78.69 248 VAL A CA 1
ATOM 2041 C C . VAL A 1 248 ? 50.138 10.365 -38.998 1.00 78.69 248 VAL A C 1
ATOM 2043 O O . VAL A 1 248 ? 49.093 9.967 -38.485 1.00 78.69 248 VAL A O 1
ATOM 2046 N N . LEU A 1 249 ? 50.268 10.570 -40.311 1.00 80.25 249 LEU A N 1
ATOM 2047 C CA . LEU A 1 249 ? 49.234 10.239 -41.291 1.00 80.25 249 LEU A CA 1
ATOM 2048 C C . LEU A 1 249 ? 49.473 8.820 -41.823 1.00 80.25 249 LEU A C 1
ATOM 2050 O O . LEU A 1 249 ? 50.502 8.555 -42.440 1.00 80.25 249 LEU A O 1
ATOM 2054 N N . GLY A 1 250 ? 48.532 7.914 -41.574 1.00 79.56 250 GLY A N 1
ATOM 2055 C CA . GLY A 1 250 ? 48.495 6.585 -42.173 1.00 79.56 250 GLY A CA 1
ATOM 2056 C C . GLY A 1 250 ? 47.778 6.617 -43.521 1.00 79.56 250 GLY A C 1
ATOM 2057 O O . GLY A 1 250 ? 46.681 7.173 -43.637 1.00 79.56 250 GLY A O 1
ATOM 2058 N N . ASN A 1 251 ? 48.398 6.012 -44.534 1.00 82.31 251 ASN A N 1
ATOM 2059 C CA . ASN A 1 251 ? 47.804 5.891 -45.862 1.00 82.31 251 ASN A CA 1
ATOM 2060 C C . ASN A 1 251 ? 46.589 4.944 -45.825 1.00 82.31 251 ASN A C 1
ATOM 2062 O O . ASN A 1 251 ? 46.646 3.919 -45.143 1.00 82.31 251 ASN A O 1
ATOM 2066 N N . PRO A 1 252 ? 45.508 5.241 -46.570 1.00 84.00 252 PRO A N 1
ATOM 2067 C CA . PRO A 1 252 ? 44.400 4.307 -46.733 1.00 84.00 252 PRO A CA 1
ATOM 2068 C C . PRO A 1 252 ? 44.894 2.941 -47.213 1.00 84.00 252 PRO A C 1
ATOM 2070 O O . PRO A 1 252 ? 45.785 2.854 -48.058 1.00 84.00 252 PRO A O 1
ATOM 2073 N N . GLY A 1 253 ? 44.298 1.869 -46.703 1.00 80.44 253 GLY A N 1
ATOM 2074 C CA . GLY A 1 253 ? 44.582 0.517 -47.170 1.00 80.44 253 GLY A CA 1
ATOM 2075 C C . GLY A 1 253 ? 45.779 -0.175 -46.507 1.00 80.44 253 GLY A C 1
ATOM 2076 O O . GLY A 1 253 ? 45.985 -1.360 -46.769 1.00 80.44 253 GLY A O 1
ATOM 2077 N N . THR A 1 254 ? 46.545 0.495 -45.637 1.00 84.69 254 THR A N 1
ATOM 2078 C CA . THR A 1 254 ? 47.680 -0.118 -44.925 1.00 84.69 254 THR A CA 1
ATOM 2079 C C . THR A 1 254 ? 47.352 -0.414 -43.462 1.00 84.69 254 THR A C 1
ATOM 2081 O O . THR A 1 254 ? 46.589 0.300 -42.813 1.00 84.69 254 THR A O 1
ATOM 2084 N N . PHE A 1 255 ? 47.918 -1.505 -42.937 1.00 84.88 255 PHE A N 1
ATOM 2085 C CA . PHE A 1 255 ? 47.822 -1.826 -41.516 1.00 84.88 255 PHE A CA 1
ATOM 2086 C C . PHE A 1 255 ? 48.882 -1.049 -40.734 1.00 84.88 255 PHE A C 1
ATOM 2088 O O . PHE A 1 255 ? 50.070 -1.121 -41.045 1.00 84.88 255 PHE A O 1
ATOM 2095 N N . ILE A 1 256 ? 48.456 -0.358 -39.681 1.00 88.31 256 ILE A N 1
ATOM 2096 C CA . ILE A 1 256 ? 49.329 0.294 -38.704 1.00 88.31 256 ILE A CA 1
ATOM 2097 C C . ILE A 1 256 ? 49.139 -0.345 -37.330 1.00 88.31 256 ILE A C 1
ATOM 2099 O O . ILE A 1 256 ? 48.038 -0.759 -36.966 1.00 88.31 256 ILE A O 1
ATOM 2103 N N . ARG A 1 257 ? 50.211 -0.433 -36.543 1.00 87.38 257 ARG A N 1
ATOM 2104 C CA . ARG A 1 257 ? 50.128 -0.966 -35.180 1.00 87.38 257 ARG A CA 1
ATOM 2105 C C . ARG A 1 257 ? 49.249 -0.059 -34.315 1.00 87.38 257 ARG A C 1
ATOM 2107 O O . ARG A 1 257 ? 49.452 1.158 -34.269 1.00 87.38 257 ARG A O 1
ATOM 2114 N N . CYS A 1 258 ? 48.290 -0.651 -33.608 1.00 87.00 258 CYS A N 1
ATOM 2115 C CA . CYS A 1 258 ? 47.484 0.076 -32.641 1.00 87.00 258 CYS A CA 1
ATOM 2116 C C . CYS A 1 258 ? 48.240 0.193 -31.319 1.00 87.00 258 CYS A C 1
ATOM 2118 O O . CYS A 1 258 ? 48.541 -0.805 -30.665 1.00 87.00 258 CYS A O 1
ATOM 2120 N N . ASN A 1 259 ? 48.537 1.421 -30.920 1.00 84.81 259 ASN A N 1
ATOM 2121 C CA . ASN A 1 259 ? 49.213 1.715 -29.673 1.00 84.81 259 ASN A CA 1
ATOM 2122 C C . ASN A 1 259 ? 48.194 2.212 -28.653 1.00 84.81 259 ASN A C 1
ATOM 2124 O O . ASN A 1 259 ? 47.420 3.134 -28.932 1.00 84.81 259 ASN A O 1
ATOM 2128 N N . ALA A 1 260 ? 48.268 1.663 -27.441 1.00 71.00 260 ALA A N 1
ATOM 2129 C CA . ALA A 1 260 ? 47.595 2.243 -26.288 1.00 71.00 260 ALA A CA 1
ATOM 2130 C C . ALA A 1 260 ? 48.009 3.722 -26.128 1.00 71.00 260 ALA A C 1
ATOM 2132 O O . ALA A 1 260 ? 49.127 4.112 -26.482 1.00 71.00 260 ALA A O 1
ATOM 2133 N N . PHE A 1 261 ? 47.098 4.558 -25.625 1.00 76.25 261 PHE A N 1
ATOM 2134 C CA . PHE A 1 261 ? 47.308 6.002 -25.404 1.00 76.25 261 PHE A CA 1
ATOM 2135 C C . PHE A 1 261 ? 47.491 6.870 -26.665 1.00 76.25 261 PHE A C 1
ATOM 2137 O O . PHE A 1 261 ? 47.844 8.046 -26.553 1.00 76.25 261 PHE A O 1
ATOM 2144 N N . SER A 1 262 ? 47.240 6.331 -27.861 1.00 86.44 262 SER A N 1
ATOM 2145 C CA . SER A 1 262 ? 47.164 7.123 -29.097 1.00 86.44 262 SER A CA 1
ATOM 2146 C C . SER A 1 262 ? 45.707 7.394 -29.476 1.00 86.44 262 SER A C 1
ATOM 2148 O O . SER A 1 262 ? 44.861 6.509 -29.365 1.00 86.44 262 SER A O 1
ATOM 2150 N N . ILE A 1 263 ? 45.425 8.614 -29.934 1.00 87.62 263 ILE A N 1
ATOM 2151 C CA . ILE A 1 263 ? 44.141 9.003 -30.521 1.00 87.62 263 ILE A CA 1
ATOM 2152 C C . ILE A 1 263 ? 44.246 8.808 -32.028 1.00 87.62 263 ILE A C 1
ATOM 2154 O O . ILE A 1 263 ? 45.144 9.360 -32.665 1.00 87.62 263 ILE A O 1
ATOM 2158 N N . TYR A 1 264 ? 43.321 8.041 -32.584 1.00 91.31 264 TYR A N 1
ATOM 2159 C CA . TYR A 1 264 ? 43.181 7.817 -34.014 1.00 91.31 264 TYR A CA 1
ATOM 2160 C C . TYR A 1 264 ? 41.964 8.581 -34.514 1.00 91.31 264 TYR A C 1
ATOM 2162 O O . TYR A 1 264 ? 40.899 8.473 -33.918 1.00 91.31 264 TYR A O 1
ATOM 2170 N N . THR A 1 265 ? 42.101 9.343 -35.593 1.00 89.62 265 THR A N 1
ATOM 2171 C CA . THR A 1 265 ? 40.991 10.077 -36.207 1.00 89.62 265 THR A CA 1
ATOM 2172 C C . THR A 1 265 ? 40.812 9.620 -37.646 1.00 89.62 265 THR A C 1
ATOM 2174 O O . THR A 1 265 ? 41.771 9.633 -38.420 1.00 89.62 265 THR A O 1
ATOM 2177 N N . VAL A 1 266 ? 39.586 9.233 -37.989 1.00 89.44 266 VAL A N 1
ATOM 2178 C CA . VAL A 1 266 ? 39.144 8.934 -39.354 1.00 89.44 266 VAL A CA 1
ATOM 2179 C C . VAL A 1 266 ? 37.932 9.816 -39.633 1.00 89.44 266 VAL A C 1
ATOM 2181 O O . VAL A 1 266 ? 36.960 9.795 -38.878 1.00 89.44 266 VAL A O 1
ATOM 2184 N N . ASP A 1 267 ? 38.016 10.633 -40.681 1.00 87.50 267 ASP A N 1
ATOM 2185 C CA . ASP A 1 267 ? 37.063 11.709 -40.970 1.00 87.50 267 ASP A CA 1
ATOM 2186 C C . ASP A 1 267 ? 36.815 12.606 -39.733 1.00 87.50 267 ASP A C 1
ATOM 2188 O O . ASP A 1 267 ? 37.734 13.279 -39.261 1.00 87.50 267 ASP A O 1
ATOM 2192 N N . SER A 1 268 ? 35.595 12.623 -39.184 1.00 84.69 268 SER A N 1
ATOM 2193 C CA . SER A 1 268 ? 35.211 13.402 -37.994 1.00 84.69 268 SER A CA 1
ATOM 2194 C C . SER A 1 268 ? 35.145 12.580 -36.699 1.00 84.69 268 SER A C 1
ATOM 2196 O O . SER A 1 268 ? 34.807 13.124 -35.643 1.00 84.69 268 SER A O 1
ATOM 2198 N N . VAL A 1 269 ? 35.479 11.286 -36.752 1.00 87.69 269 VAL A N 1
ATOM 2199 C CA . VAL A 1 269 ? 35.379 10.360 -35.618 1.00 87.69 269 VAL A CA 1
ATOM 2200 C C . VAL A 1 269 ? 36.769 10.057 -35.077 1.00 87.69 269 VAL A C 1
ATOM 2202 O O . VAL A 1 269 ? 37.654 9.599 -35.799 1.00 87.69 269 VAL A O 1
ATOM 2205 N N . SER A 1 270 ? 36.970 10.316 -33.786 1.00 90.19 270 SER A N 1
ATOM 2206 C CA . SER A 1 270 ? 38.213 9.985 -33.086 1.00 90.19 270 SER A CA 1
ATOM 2207 C C . SER A 1 270 ? 38.008 8.794 -32.160 1.00 90.19 270 SER A C 1
ATOM 2209 O O . SER A 1 270 ? 36.939 8.644 -31.588 1.00 90.19 270 SER A O 1
ATOM 2211 N N . PHE A 1 271 ? 39.010 7.946 -31.969 1.00 91.00 271 PHE A N 1
ATOM 2212 C CA . PHE A 1 271 ? 38.924 6.807 -31.060 1.00 91.00 271 PHE A CA 1
ATOM 2213 C C . PHE A 1 271 ? 40.271 6.466 -30.420 1.00 91.00 271 PHE A C 1
ATOM 2215 O O . PHE A 1 271 ? 41.334 6.821 -30.931 1.00 91.00 271 PHE A O 1
ATOM 2222 N N . VAL A 1 272 ? 40.223 5.784 -29.276 1.00 89.88 272 VAL A N 1
ATOM 2223 C CA . VAL A 1 272 ? 41.392 5.364 -28.488 1.00 89.88 272 VAL A CA 1
ATOM 2224 C C . VAL A 1 272 ? 41.233 3.905 -28.088 1.00 89.88 272 VAL A C 1
ATOM 2226 O O . VAL A 1 272 ? 40.170 3.514 -27.610 1.00 89.88 272 VAL A O 1
ATOM 2229 N N . LEU A 1 273 ? 42.301 3.117 -28.230 1.00 89.25 273 LEU A N 1
ATOM 2230 C CA . LEU A 1 273 ? 42.367 1.770 -27.664 1.00 89.25 273 LEU A CA 1
ATOM 2231 C C . LEU A 1 273 ? 42.494 1.852 -26.139 1.00 89.25 273 LEU A C 1
ATOM 2233 O O . LEU A 1 273 ? 43.482 2.391 -25.636 1.00 89.25 273 LEU A O 1
ATOM 2237 N N . ILE A 1 274 ? 41.509 1.303 -25.425 1.00 87.00 274 ILE A N 1
ATOM 2238 C CA . ILE A 1 274 ? 41.523 1.194 -23.961 1.00 87.00 274 ILE A CA 1
ATOM 2239 C C . ILE A 1 274 ? 42.182 -0.121 -23.550 1.00 87.00 274 ILE A C 1
ATOM 2241 O O . ILE A 1 274 ? 43.116 -0.116 -22.753 1.00 87.00 274 ILE A O 1
ATOM 2245 N N . GLN A 1 275 ? 41.709 -1.239 -24.105 1.00 88.38 275 GLN A N 1
ATOM 2246 C CA . GLN A 1 275 ? 42.163 -2.578 -23.735 1.00 88.38 275 GLN A CA 1
ATOM 2247 C C . GLN A 1 275 ? 42.004 -3.538 -24.919 1.00 88.38 275 GLN A C 1
ATOM 2249 O O . GLN A 1 275 ? 41.049 -3.444 -25.690 1.00 88.38 275 GLN A O 1
ATOM 2254 N N . TYR A 1 276 ? 42.945 -4.467 -25.065 1.00 89.38 276 TYR A N 1
ATOM 2255 C CA . TYR A 1 276 ? 42.857 -5.586 -25.998 1.00 89.38 276 TYR A CA 1
ATOM 2256 C C . TYR A 1 276 ? 43.294 -6.849 -25.269 1.00 89.38 276 TYR A C 1
ATOM 2258 O O . TYR A 1 276 ? 44.412 -6.898 -24.762 1.00 89.38 276 TYR A O 1
ATOM 2266 N N . ASP A 1 277 ? 42.429 -7.860 -25.276 1.00 88.06 277 ASP A N 1
ATOM 2267 C CA . ASP A 1 277 ? 42.734 -9.177 -24.732 1.00 88.06 277 ASP A CA 1
ATOM 2268 C C . ASP A 1 277 ? 42.602 -10.223 -25.839 1.00 88.06 277 ASP A C 1
ATOM 2270 O O . ASP A 1 277 ? 41.547 -10.371 -26.460 1.00 88.06 277 ASP A O 1
ATOM 2274 N N . GLN A 1 278 ? 43.683 -10.976 -26.075 1.00 86.38 278 GLN A N 1
ATOM 2275 C CA . GLN A 1 278 ? 43.726 -12.047 -27.080 1.00 86.38 278 GLN A CA 1
ATOM 2276 C C . GLN A 1 278 ? 42.734 -13.174 -26.760 1.00 86.38 278 GLN A C 1
ATOM 2278 O O . GLN A 1 278 ? 42.209 -13.827 -27.660 1.00 86.38 278 GLN A O 1
ATOM 2283 N N . LYS A 1 279 ? 42.498 -13.402 -25.468 1.00 86.94 279 LYS A N 1
ATOM 2284 C CA . LYS A 1 279 ? 41.470 -14.297 -24.951 1.00 86.94 279 LYS A CA 1
ATOM 2285 C C . LYS A 1 279 ? 40.591 -13.517 -23.984 1.00 86.94 279 LYS A C 1
ATOM 2287 O O . LYS A 1 279 ? 40.668 -13.679 -22.770 1.00 86.94 279 LYS A O 1
ATOM 2292 N N . GLY A 1 280 ? 39.832 -12.584 -24.537 1.00 83.56 280 GLY A N 1
ATOM 2293 C CA . GLY A 1 280 ? 38.969 -11.691 -23.788 1.00 83.56 280 GLY A CA 1
ATOM 2294 C C . GLY A 1 280 ? 37.552 -12.234 -23.654 1.00 83.56 280 GLY A C 1
ATOM 2295 O O . GLY A 1 280 ? 37.051 -12.987 -24.491 1.00 83.56 280 GLY A O 1
ATOM 2296 N N . ARG A 1 281 ? 36.858 -11.805 -22.605 1.00 83.44 281 ARG A N 1
ATOM 2297 C CA . ARG A 1 281 ? 35.408 -11.945 -22.485 1.00 83.44 281 ARG A CA 1
ATOM 2298 C C . ARG A 1 281 ? 34.812 -10.654 -21.954 1.00 83.44 281 ARG A C 1
ATOM 2300 O O . ARG A 1 281 ? 35.275 -10.113 -20.954 1.00 83.44 281 ARG A O 1
ATOM 2307 N N . ILE A 1 282 ? 33.729 -10.202 -22.584 1.00 83.12 282 ILE A N 1
ATOM 2308 C CA . ILE A 1 282 ? 32.916 -9.111 -22.045 1.00 83.12 282 ILE A CA 1
ATOM 2309 C C . ILE A 1 282 ? 32.101 -9.664 -20.872 1.00 83.12 282 ILE A C 1
ATOM 2311 O O . ILE A 1 282 ? 31.211 -10.507 -21.037 1.00 83.12 282 ILE A O 1
ATOM 2315 N N . GLN A 1 283 ? 32.422 -9.194 -19.676 1.00 82.56 283 GLN A N 1
ATOM 2316 C CA . GLN A 1 283 ? 31.712 -9.497 -18.448 1.00 82.56 283 GLN A CA 1
ATOM 2317 C C . GLN A 1 283 ? 30.833 -8.314 -18.044 1.00 82.56 283 GLN A C 1
ATOM 2319 O O . GLN A 1 283 ? 31.213 -7.154 -18.192 1.00 82.56 283 GLN A O 1
ATOM 2324 N N . ALA A 1 284 ? 29.642 -8.619 -17.540 1.00 79.75 284 ALA A N 1
ATOM 2325 C CA . ALA A 1 284 ? 28.811 -7.630 -16.882 1.00 79.75 284 ALA A CA 1
ATOM 2326 C C . ALA A 1 284 ? 29.317 -7.423 -15.450 1.00 79.75 284 ALA A C 1
ATOM 2328 O O . ALA A 1 284 ? 29.504 -8.390 -14.717 1.00 79.75 284 ALA A O 1
ATOM 2329 N N . VAL A 1 285 ? 29.527 -6.175 -15.043 1.00 78.06 285 VAL A N 1
ATOM 2330 C CA . VAL A 1 285 ? 29.886 -5.817 -13.663 1.00 78.06 285 VAL A CA 1
ATOM 2331 C C . VAL A 1 285 ? 28.905 -4.772 -13.126 1.00 78.06 285 VAL A C 1
ATOM 2333 O O . VAL A 1 285 ? 28.410 -3.964 -13.912 1.00 78.06 285 VAL A O 1
ATOM 2336 N N . PRO A 1 286 ? 28.568 -4.770 -11.822 1.00 72.38 286 PRO A N 1
ATOM 2337 C CA . PRO A 1 286 ? 27.761 -3.696 -11.246 1.00 72.38 286 PRO A CA 1
ATOM 2338 C C . PRO A 1 286 ? 28.476 -2.347 -11.403 1.00 72.38 286 PRO A C 1
ATOM 2340 O O . PRO A 1 286 ? 29.670 -2.266 -11.116 1.00 72.38 286 PRO A O 1
ATOM 2343 N N . SER A 1 287 ? 27.762 -1.297 -11.820 1.00 67.38 287 SER A N 1
ATOM 2344 C CA . SER A 1 287 ? 28.311 0.066 -11.819 1.00 67.38 287 SER A CA 1
ATOM 2345 C C . SER A 1 287 ? 28.699 0.493 -10.397 1.00 67.38 287 SER A C 1
ATOM 2347 O O . SER A 1 287 ? 27.890 0.402 -9.470 1.00 67.38 287 SER A O 1
ATOM 2349 N N . GLU A 1 288 ? 29.930 0.981 -10.215 1.00 56.03 288 GLU A N 1
ATOM 2350 C CA . GLU A 1 288 ? 30.412 1.526 -8.932 1.00 56.03 288 GLU A CA 1
ATOM 2351 C C . GLU A 1 288 ? 29.741 2.880 -8.601 1.00 56.03 288 GLU A C 1
ATOM 2353 O O . GLU A 1 288 ? 29.592 3.242 -7.433 1.00 56.03 288 GLU A O 1
ATOM 2358 N N . ASN A 1 289 ? 29.236 3.597 -9.614 1.00 46.84 289 ASN A N 1
ATOM 2359 C CA . ASN A 1 289 ? 28.584 4.902 -9.486 1.00 46.84 289 ASN A CA 1
ATOM 2360 C C . ASN A 1 289 ? 27.057 4.779 -9.349 1.00 46.84 289 ASN A C 1
ATOM 2362 O O . ASN A 1 289 ? 26.285 5.236 -10.196 1.00 46.84 289 ASN A O 1
ATOM 2366 N N . LEU A 1 290 ? 26.594 4.229 -8.224 1.00 45.75 290 LEU A N 1
ATOM 2367 C CA . LEU A 1 290 ? 25.162 4.206 -7.881 1.00 45.75 290 LEU A CA 1
ATOM 2368 C C . LEU A 1 290 ? 24.557 5.609 -7.652 1.00 45.75 290 LEU A C 1
ATOM 2370 O O . LEU A 1 290 ? 23.336 5.743 -7.625 1.00 45.75 290 LEU A O 1
ATOM 2374 N N . GLN A 1 291 ? 25.383 6.649 -7.475 1.00 39.28 291 GLN A N 1
ATOM 2375 C CA . GLN A 1 291 ? 24.931 8.014 -7.164 1.00 39.28 291 GLN A CA 1
ATOM 2376 C C . GLN A 1 291 ? 24.791 8.947 -8.382 1.00 39.28 291 GLN A C 1
ATOM 2378 O O . GLN A 1 291 ? 24.128 9.974 -8.256 1.00 39.28 291 GLN A O 1
ATOM 2383 N N . PHE A 1 292 ? 25.364 8.612 -9.549 1.00 34.78 292 PHE A N 1
ATOM 2384 C CA . PHE A 1 292 ? 25.458 9.545 -10.691 1.00 34.78 292 PHE A CA 1
ATOM 2385 C C . PHE A 1 292 ? 25.053 8.976 -12.059 1.00 34.78 292 PHE A C 1
ATOM 2387 O O . PHE A 1 292 ? 25.032 9.724 -13.036 1.00 34.78 292 PHE A O 1
ATOM 2394 N N . SER A 1 293 ? 24.702 7.692 -12.158 1.00 35.06 293 SER A N 1
ATOM 2395 C CA . SER A 1 293 ? 24.200 7.122 -13.413 1.00 35.06 293 SER A CA 1
ATOM 2396 C C . SER A 1 293 ? 22.815 7.702 -13.741 1.00 35.06 293 SER A C 1
ATOM 2398 O O . SER A 1 293 ? 21.871 7.616 -12.949 1.00 35.06 293 SER A O 1
ATOM 2400 N N . ARG A 1 294 ? 22.694 8.346 -14.911 1.00 41.06 294 ARG A N 1
ATOM 2401 C CA . ARG A 1 294 ? 21.420 8.886 -15.416 1.00 41.06 294 ARG A CA 1
ATOM 2402 C C . ARG A 1 294 ? 20.429 7.728 -15.584 1.00 41.06 294 ARG A C 1
ATOM 2404 O O . ARG A 1 294 ? 20.813 6.645 -16.007 1.00 41.06 294 ARG A O 1
ATOM 2411 N N . GLU A 1 295 ? 19.141 7.949 -15.305 1.00 39.88 295 GLU A N 1
ATOM 2412 C CA . GLU A 1 295 ? 18.094 6.909 -15.429 1.00 39.88 295 GLU A CA 1
ATOM 2413 C C . GLU A 1 295 ? 18.013 6.230 -16.811 1.00 39.88 295 GLU A C 1
ATOM 2415 O O . GLU A 1 295 ? 17.458 5.140 -16.917 1.00 39.88 295 GLU A O 1
ATOM 2420 N N . GLU A 1 296 ? 18.588 6.846 -17.844 1.00 40.09 296 GLU A N 1
ATOM 2421 C CA . GLU A 1 296 ? 18.637 6.363 -19.229 1.00 40.09 296 GLU A CA 1
ATOM 2422 C C . GLU A 1 296 ? 19.774 5.364 -19.513 1.00 40.09 296 GLU A C 1
ATOM 2424 O O . GLU A 1 296 ? 19.729 4.692 -20.537 1.00 40.09 296 GLU A O 1
ATOM 2429 N N . GLU A 1 297 ? 20.744 5.203 -18.604 1.00 47.47 297 GLU A N 1
ATOM 2430 C CA . GLU A 1 297 ? 21.898 4.290 -18.746 1.00 47.47 297 GLU A CA 1
ATOM 2431 C C . GLU A 1 297 ? 21.776 3.036 -17.862 1.00 47.47 297 GLU A C 1
ATOM 2433 O O . GLU A 1 297 ? 22.757 2.350 -17.569 1.00 47.47 297 GLU A O 1
ATOM 2438 N N . LYS A 1 298 ? 20.562 2.717 -17.396 1.00 58.56 298 LYS A N 1
ATOM 2439 C CA . LYS A 1 298 ? 20.311 1.502 -16.609 1.00 58.56 298 LYS A CA 1
ATOM 2440 C C . LYS A 1 298 ? 20.291 0.280 -17.520 1.00 58.56 298 LYS A C 1
ATOM 2442 O O . LYS A 1 298 ? 19.233 -0.223 -17.890 1.00 58.56 298 LYS A O 1
ATOM 2447 N N . ASN A 1 299 ? 21.476 -0.189 -17.876 1.00 70.81 299 ASN A N 1
ATOM 2448 C CA . ASN A 1 299 ? 21.647 -1.446 -18.584 1.00 70.81 299 ASN A CA 1
ATOM 2449 C C . ASN A 1 299 ? 21.378 -2.603 -17.620 1.00 70.81 299 ASN A C 1
ATOM 2451 O O . ASN A 1 299 ? 21.826 -2.598 -16.474 1.00 70.81 299 ASN A O 1
ATOM 2455 N N . GLU A 1 300 ? 20.651 -3.610 -18.072 1.00 77.38 300 GLU A N 1
ATOM 2456 C CA . GLU A 1 300 ? 20.450 -4.842 -17.312 1.00 77.38 300 GLU A CA 1
ATOM 2457 C C . GLU A 1 300 ? 21.304 -5.938 -17.938 1.00 77.38 300 GLU A C 1
ATOM 2459 O O . GLU A 1 300 ? 21.425 -6.008 -19.159 1.00 77.38 300 GLU A O 1
ATOM 2464 N N . ALA A 1 301 ? 21.915 -6.804 -17.133 1.00 80.75 301 ALA A N 1
ATOM 2465 C CA . ALA A 1 301 ? 22.677 -7.918 -17.678 1.00 80.75 301 ALA A CA 1
ATOM 2466 C C . ALA A 1 301 ? 22.490 -9.212 -16.898 1.00 80.75 301 ALA A C 1
ATOM 2468 O O . ALA A 1 301 ? 22.186 -9.227 -15.700 1.00 80.75 301 ALA A O 1
ATOM 2469 N N . VAL A 1 302 ? 22.705 -10.319 -17.603 1.00 83.00 302 VAL A N 1
ATOM 2470 C CA . VAL A 1 302 ? 22.673 -11.669 -17.043 1.00 83.00 302 VAL A CA 1
ATOM 2471 C C . VAL A 1 302 ? 23.915 -12.444 -17.420 1.00 83.00 302 VAL A C 1
ATOM 2473 O O . VAL A 1 302 ? 24.345 -12.420 -18.571 1.00 83.00 302 VAL A O 1
ATOM 2476 N N . GLU A 1 303 ? 24.431 -13.205 -16.463 1.00 84.81 303 GLU A N 1
ATOM 2477 C CA . GLU A 1 303 ? 25.436 -14.229 -16.715 1.00 84.81 303 GLU A CA 1
ATOM 2478 C C . GLU A 1 303 ? 24.778 -15.607 -16.784 1.00 84.81 303 GLU A C 1
ATOM 2480 O O . GLU A 1 303 ? 24.151 -16.078 -15.827 1.00 84.81 303 GLU A O 1
ATOM 2485 N N . LEU A 1 304 ? 24.929 -16.271 -17.928 1.00 86.31 304 LEU A N 1
ATOM 2486 C CA . LEU A 1 304 ? 24.374 -17.590 -18.203 1.00 86.31 304 LEU A CA 1
ATOM 2487 C C . LEU A 1 304 ? 25.495 -18.606 -18.415 1.00 86.31 304 LEU A C 1
ATOM 2489 O O . LEU A 1 304 ? 26.302 -18.462 -19.327 1.00 86.31 304 LEU A O 1
ATOM 2493 N N . ALA A 1 305 ? 25.498 -19.680 -17.629 1.00 87.50 305 ALA A N 1
ATOM 2494 C CA . ALA A 1 305 ? 26.306 -20.863 -17.892 1.00 87.50 305 ALA A CA 1
ATOM 2495 C C . ALA A 1 305 ? 25.525 -21.862 -18.758 1.00 87.50 305 ALA A C 1
ATOM 2497 O O . ALA A 1 305 ? 24.422 -22.295 -18.407 1.00 87.50 305 ALA A O 1
ATOM 2498 N N . LEU A 1 306 ? 26.124 -22.234 -19.884 1.00 88.19 306 LEU A N 1
ATOM 2499 C CA . LEU A 1 306 ? 25.652 -23.222 -20.845 1.00 88.19 306 LEU A CA 1
ATOM 2500 C C . LEU A 1 306 ? 26.468 -24.502 -20.652 1.00 88.19 306 LEU A C 1
ATOM 2502 O O . LEU A 1 306 ? 27.693 -24.460 -20.724 1.00 88.19 306 LEU A O 1
ATOM 2506 N N . GLU A 1 307 ? 25.813 -25.638 -20.421 1.00 87.88 307 GLU A N 1
ATOM 2507 C CA . GLU A 1 307 ? 26.471 -26.946 -20.306 1.00 87.88 307 GLU A CA 1
ATOM 2508 C C . GLU A 1 307 ? 25.838 -27.931 -21.300 1.00 87.88 307 GLU A C 1
ATOM 2510 O O . GLU A 1 307 ? 24.619 -28.122 -21.284 1.00 87.88 307 GLU A O 1
ATOM 2515 N N . MET A 1 308 ? 26.645 -28.581 -22.142 1.00 84.69 308 MET A N 1
ATOM 2516 C CA . MET A 1 308 ? 26.198 -29.647 -23.046 1.00 84.69 308 MET A CA 1
ATOM 2517 C C . MET A 1 308 ? 27.283 -30.727 -23.137 1.00 84.69 308 MET A C 1
ATOM 2519 O O . MET A 1 308 ? 28.373 -30.489 -23.659 1.00 84.69 308 MET A O 1
ATOM 2523 N N . GLY A 1 309 ? 27.007 -31.904 -22.569 1.00 82.00 309 GLY A N 1
ATOM 2524 C CA . GLY A 1 309 ? 28.022 -32.946 -22.379 1.00 82.00 309 GLY A CA 1
ATOM 2525 C C . GLY A 1 309 ? 29.152 -32.474 -21.451 1.00 82.00 309 GLY A C 1
ATOM 2526 O O . GLY A 1 309 ? 28.888 -32.001 -20.344 1.00 82.00 309 GLY A O 1
ATOM 2527 N N . ALA A 1 310 ? 30.404 -32.583 -21.907 1.00 76.62 310 ALA A N 1
ATOM 2528 C CA . ALA A 1 310 ? 31.588 -32.088 -21.195 1.00 76.62 310 ALA A CA 1
ATOM 2529 C C . ALA A 1 310 ? 31.867 -30.587 -21.425 1.00 76.62 310 ALA A C 1
ATOM 2531 O O . ALA A 1 310 ? 32.644 -29.984 -20.686 1.00 76.62 310 ALA A O 1
ATOM 2532 N N . HIS A 1 311 ? 31.228 -29.966 -22.422 1.00 80.81 311 HIS A N 1
ATOM 2533 C CA . HIS A 1 311 ? 31.488 -28.575 -22.785 1.00 80.81 311 HIS A CA 1
ATOM 2534 C C . HIS A 1 311 ? 30.688 -27.616 -21.903 1.00 80.81 311 HIS A C 1
ATOM 2536 O O . HIS A 1 311 ? 29.469 -27.755 -21.754 1.00 80.81 311 HIS A O 1
ATOM 2542 N N . ARG A 1 312 ? 31.377 -26.617 -21.341 1.00 83.62 312 ARG A N 1
ATOM 2543 C CA . ARG A 1 312 ? 30.782 -25.528 -20.561 1.00 83.62 312 ARG A CA 1
ATOM 2544 C C . ARG A 1 312 ? 31.229 -24.188 -21.130 1.00 83.62 312 ARG A C 1
ATOM 2546 O O . ARG A 1 312 ? 32.404 -24.040 -21.441 1.00 83.62 312 ARG A O 1
ATOM 2553 N N . LYS A 1 313 ? 30.308 -23.233 -21.249 1.00 83.62 313 LYS A N 1
ATOM 2554 C CA . LYS A 1 313 ? 30.604 -21.855 -21.666 1.00 83.62 313 LYS A CA 1
ATOM 2555 C C . LYS A 1 313 ? 29.744 -20.879 -20.872 1.00 83.62 313 LYS A C 1
ATOM 2557 O O . LYS A 1 313 ? 28.553 -21.128 -20.698 1.00 83.62 313 LYS A O 1
ATOM 2562 N N . THR A 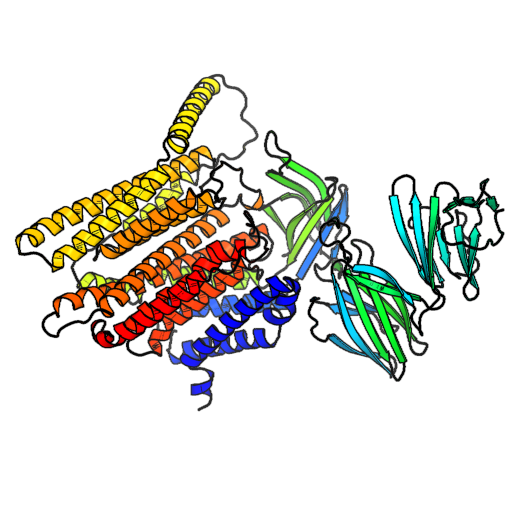1 314 ? 30.328 -19.779 -20.407 1.00 84.19 314 THR A N 1
ATOM 2563 C CA . THR A 1 314 ? 29.589 -18.689 -19.749 1.00 84.19 314 THR A CA 1
ATOM 2564 C C . THR A 1 314 ? 29.423 -17.520 -20.712 1.00 84.19 314 THR A C 1
ATOM 2566 O O . THR A 1 314 ? 30.371 -17.130 -21.391 1.00 84.19 314 THR A O 1
ATOM 2569 N N . VAL A 1 315 ? 28.214 -16.967 -20.771 1.00 83.81 315 VAL A N 1
ATOM 2570 C CA . VAL A 1 315 ? 27.829 -15.886 -21.682 1.00 83.81 315 VAL A CA 1
ATOM 2571 C C . VAL A 1 315 ? 27.152 -14.772 -20.896 1.00 83.81 315 VAL A C 1
ATOM 2573 O O . VAL A 1 315 ? 26.203 -15.028 -20.154 1.00 83.81 315 VAL A O 1
ATOM 2576 N N . SER A 1 316 ? 27.620 -13.544 -21.101 1.00 85.56 316 SER A N 1
ATOM 2577 C CA . SER A 1 316 ? 26.963 -12.325 -20.625 1.00 85.56 316 SER A CA 1
ATOM 2578 C C . SER A 1 316 ? 26.016 -11.814 -21.711 1.00 85.56 316 SER A C 1
ATOM 2580 O O . SER A 1 316 ? 26.467 -11.593 -22.839 1.00 85.56 316 SER A O 1
ATOM 2582 N N . LEU A 1 317 ? 24.735 -11.634 -21.386 1.00 85.38 317 LEU A N 1
ATOM 2583 C CA . LEU A 1 317 ? 23.763 -10.953 -22.249 1.00 85.38 317 LEU A CA 1
ATOM 2584 C C . LEU A 1 317 ? 23.372 -9.627 -21.612 1.00 85.38 317 LEU A C 1
ATOM 2586 O O . LEU A 1 317 ? 23.063 -9.593 -20.419 1.00 85.38 317 LEU A O 1
ATOM 2590 N N . PHE A 1 318 ? 23.348 -8.572 -22.417 1.00 81.50 318 PHE A N 1
ATOM 2591 C CA . PHE A 1 318 ? 22.968 -7.230 -21.993 1.00 81.50 318 PHE A CA 1
ATOM 2592 C C . PHE A 1 318 ? 21.587 -6.852 -22.537 1.00 81.50 318 PHE A C 1
ATOM 2594 O O . PHE A 1 318 ? 21.140 -7.321 -23.578 1.00 81.50 318 PHE A O 1
ATOM 2601 N N . TYR A 1 319 ? 20.886 -5.985 -21.830 1.00 80.62 319 TYR A N 1
ATOM 2602 C CA . TYR A 1 319 ? 19.684 -5.332 -22.308 1.00 80.62 319 TYR A CA 1
ATOM 2603 C C . TYR A 1 319 ? 19.851 -3.836 -22.084 1.00 80.62 319 TYR A C 1
ATOM 2605 O O . TYR A 1 319 ? 19.912 -3.365 -20.947 1.00 80.62 319 TYR A O 1
ATOM 2613 N N . GLU A 1 320 ? 19.953 -3.108 -23.191 1.00 73.50 320 GLU A N 1
ATOM 2614 C CA . GLU A 1 320 ? 19.955 -1.649 -23.226 1.00 73.50 320 GLU A CA 1
ATOM 2615 C C . GLU A 1 320 ? 18.605 -1.225 -23.819 1.00 73.50 320 GLU A C 1
ATOM 2617 O O . GLU A 1 320 ? 18.101 -1.862 -24.749 1.00 73.50 320 GLU A O 1
ATOM 2622 N N . LYS A 1 321 ? 17.965 -0.183 -23.279 1.00 62.91 321 LYS A N 1
ATOM 2623 C CA . LYS A 1 321 ? 16.609 0.212 -23.697 1.00 62.91 321 LYS A CA 1
ATOM 2624 C C . LYS A 1 321 ? 16.578 0.471 -25.215 1.00 62.91 321 LYS A C 1
ATOM 2626 O O . LYS A 1 321 ? 17.227 1.387 -25.705 1.00 62.91 321 LYS A O 1
ATOM 2631 N N . GLY A 1 322 ? 15.839 -0.358 -25.959 1.00 58.09 322 GLY A N 1
ATOM 2632 C CA . GLY A 1 322 ? 15.735 -0.276 -27.424 1.00 58.09 322 GLY A CA 1
ATOM 2633 C C . GLY A 1 322 ? 16.782 -1.072 -28.224 1.00 58.09 322 GLY A C 1
ATOM 2634 O O . GLY A 1 322 ? 16.646 -1.169 -29.442 1.00 58.09 322 GLY A O 1
ATOM 2635 N N . LYS A 1 323 ? 17.778 -1.701 -27.582 1.00 64.44 323 LYS A N 1
ATOM 2636 C CA . LYS A 1 323 ? 18.754 -2.601 -28.221 1.00 64.44 323 LYS A CA 1
ATOM 2637 C C . LYS A 1 323 ? 18.741 -3.976 -27.550 1.00 64.44 323 LYS A C 1
ATOM 2639 O O . LYS A 1 323 ? 19.156 -4.143 -26.406 1.00 64.44 323 LYS A O 1
ATOM 2644 N N . ASN A 1 324 ? 18.296 -4.985 -28.294 1.00 66.75 324 ASN A N 1
ATOM 2645 C CA . ASN A 1 324 ? 18.356 -6.375 -27.847 1.00 66.75 324 ASN A CA 1
ATOM 2646 C C . ASN A 1 324 ? 19.747 -6.951 -28.141 1.00 66.75 324 ASN A C 1
ATOM 2648 O O . ASN A 1 324 ? 20.126 -7.040 -29.310 1.00 66.75 324 ASN A O 1
ATOM 2652 N N . ASP A 1 325 ? 20.477 -7.387 -27.113 1.00 69.56 325 ASP A N 1
ATOM 2653 C CA . ASP A 1 325 ? 21.725 -8.131 -27.303 1.00 69.56 325 ASP A CA 1
ATOM 2654 C C . ASP A 1 325 ? 21.392 -9.542 -27.803 1.00 69.56 325 ASP A C 1
ATOM 2656 O O . ASP A 1 325 ? 20.773 -10.351 -27.099 1.00 69.56 325 ASP A O 1
ATOM 2660 N N . LYS A 1 326 ? 21.743 -9.812 -29.063 1.00 78.00 326 LYS A N 1
ATOM 2661 C CA . LYS A 1 326 ? 21.589 -11.115 -29.712 1.00 78.00 326 LYS A CA 1
ATOM 2662 C C . LYS A 1 326 ? 22.972 -11.721 -29.887 1.00 78.00 326 LYS A C 1
ATOM 2664 O O . LYS A 1 326 ? 23.738 -11.272 -30.735 1.00 78.00 326 LYS A O 1
ATOM 2669 N N . LYS A 1 327 ? 23.271 -12.785 -29.143 1.00 77.62 327 LYS A N 1
ATOM 2670 C CA . LYS A 1 327 ? 24.552 -13.494 -29.235 1.00 77.62 327 LYS A CA 1
ATOM 2671 C C . LYS A 1 327 ? 24.385 -14.869 -29.856 1.00 77.62 327 LYS A C 1
ATOM 2673 O O . LYS A 1 327 ? 23.588 -15.686 -29.393 1.00 77.62 327 LYS A O 1
ATOM 2678 N N . ARG A 1 328 ? 25.176 -15.147 -30.894 1.00 80.75 328 ARG A N 1
ATOM 2679 C CA . ARG A 1 328 ? 25.292 -16.477 -31.500 1.00 80.75 328 ARG A CA 1
ATOM 2680 C C . ARG A 1 328 ? 26.466 -17.215 -30.864 1.00 80.75 328 ARG A C 1
ATOM 2682 O O . ARG A 1 328 ? 27.605 -16.781 -30.966 1.00 80.75 328 ARG A O 1
ATOM 2689 N N . ILE A 1 329 ? 26.186 -18.338 -30.220 1.00 80.69 329 ILE A N 1
ATOM 2690 C CA . ILE A 1 329 ? 27.148 -19.130 -29.458 1.00 80.69 329 ILE A CA 1
ATOM 2691 C C . ILE A 1 329 ? 27.289 -20.504 -30.099 1.00 80.69 329 ILE A C 1
ATOM 2693 O O . ILE A 1 329 ? 26.292 -21.167 -30.369 1.00 80.69 329 ILE A O 1
ATOM 2697 N N . PHE A 1 330 ? 28.521 -20.958 -30.303 1.00 78.31 330 PHE A N 1
ATOM 2698 C CA . PHE A 1 330 ? 28.801 -22.326 -30.727 1.00 78.31 330 PHE A CA 1
ATOM 2699 C C . PHE A 1 330 ? 29.156 -23.185 -29.512 1.00 78.31 330 PHE A C 1
ATOM 2701 O O . PHE A 1 330 ? 30.062 -22.843 -28.751 1.00 78.31 330 PHE A O 1
ATOM 2708 N N . LEU A 1 331 ? 28.442 -24.296 -29.319 1.00 78.00 331 LEU A N 1
ATOM 2709 C CA . LEU A 1 331 ? 28.703 -25.269 -28.258 1.00 78.00 331 LEU A CA 1
ATOM 2710 C C . LEU A 1 331 ? 28.617 -26.678 -28.855 1.00 78.00 331 LEU A C 1
ATOM 2712 O O . LEU A 1 331 ? 27.604 -27.023 -29.459 1.00 78.00 331 LEU A O 1
ATOM 2716 N N . ASN A 1 332 ? 29.681 -27.478 -28.722 1.00 78.88 332 ASN A N 1
ATOM 2717 C CA . ASN A 1 332 ? 29.804 -28.801 -29.361 1.00 78.88 332 ASN A CA 1
ATOM 2718 C C . ASN A 1 332 ? 29.490 -28.781 -30.881 1.00 78.88 332 ASN A C 1
ATOM 2720 O O . ASN A 1 332 ? 28.717 -29.596 -31.379 1.00 78.88 332 ASN A O 1
ATOM 2724 N N . GLY A 1 333 ? 29.984 -27.770 -31.608 1.00 71.75 333 GLY A N 1
ATOM 2725 C CA . GLY A 1 333 ? 29.740 -27.608 -33.051 1.00 71.75 333 GLY A CA 1
ATOM 2726 C C . GLY A 1 333 ? 28.330 -27.140 -33.452 1.00 71.75 333 GLY A C 1
ATOM 2727 O O . GLY A 1 333 ? 28.094 -26.886 -34.630 1.00 71.75 333 GLY A O 1
ATOM 2728 N N . LYS A 1 334 ? 27.396 -26.970 -32.506 1.00 78.75 334 LYS A N 1
ATOM 2729 C CA . LYS A 1 334 ? 26.022 -26.499 -32.762 1.00 78.75 334 LYS A CA 1
ATOM 2730 C C . LYS A 1 334 ? 25.891 -25.003 -32.468 1.00 78.75 334 LYS A C 1
ATOM 2732 O O . LYS A 1 334 ? 26.406 -24.527 -31.457 1.00 78.75 334 LYS A O 1
ATOM 2737 N N . ALA A 1 335 ? 25.191 -24.266 -33.333 1.00 80.50 335 ALA A N 1
ATOM 2738 C CA . ALA A 1 335 ? 24.943 -22.834 -33.164 1.00 80.50 335 ALA A CA 1
ATOM 2739 C C . ALA A 1 335 ? 23.653 -22.573 -32.370 1.00 80.50 335 ALA A C 1
ATOM 2741 O O . ALA A 1 335 ? 22.581 -23.039 -32.745 1.00 80.50 335 ALA A O 1
ATOM 2742 N N . ILE A 1 336 ? 23.761 -21.772 -31.315 1.00 84.56 336 ILE A N 1
ATOM 2743 C CA . ILE A 1 336 ? 22.674 -21.367 -30.424 1.00 84.56 336 ILE A CA 1
ATOM 2744 C C . ILE A 1 336 ? 22.565 -19.852 -30.473 1.00 84.56 336 ILE A C 1
ATOM 2746 O O . ILE A 1 336 ? 23.553 -19.168 -30.220 1.00 84.56 336 ILE A O 1
ATOM 2750 N N . MET A 1 337 ? 21.387 -19.311 -30.770 1.00 85.94 337 MET A N 1
ATOM 2751 C CA . MET A 1 337 ? 21.164 -17.873 -30.645 1.00 85.94 337 MET A CA 1
ATOM 2752 C C . MET A 1 337 ? 20.474 -17.589 -29.312 1.00 85.94 337 MET A C 1
ATOM 2754 O O . MET A 1 337 ? 19.410 -18.130 -29.017 1.00 85.94 337 MET A O 1
ATOM 2758 N N . LEU A 1 338 ? 21.109 -16.752 -28.500 1.00 88.00 338 LEU A N 1
ATOM 2759 C CA . LEU A 1 338 ? 20.585 -16.266 -27.235 1.00 88.00 338 LEU A CA 1
ATOM 2760 C C . LEU A 1 338 ? 20.240 -14.791 -27.382 1.00 88.00 338 LEU A C 1
ATOM 2762 O O . LEU A 1 338 ? 21.044 -14.015 -27.893 1.00 88.00 338 LEU A O 1
ATOM 2766 N N . GLN A 1 339 ? 19.060 -14.408 -26.916 1.00 87.38 339 GLN A N 1
ATOM 2767 C CA . GLN A 1 339 ? 18.632 -13.019 -26.892 1.00 87.38 339 GLN A CA 1
ATOM 2768 C C . GLN A 1 339 ? 17.986 -12.701 -25.550 1.00 87.38 339 GLN A C 1
ATOM 2770 O O . GLN A 1 339 ? 17.146 -13.458 -25.060 1.00 87.38 339 GLN A O 1
ATOM 2775 N N . LEU A 1 340 ? 18.355 -11.555 -24.987 1.00 85.75 340 LEU A N 1
ATOM 2776 C CA . LEU A 1 340 ? 17.680 -10.966 -23.839 1.00 85.75 340 LEU A CA 1
ATOM 2777 C C . LEU A 1 340 ? 16.845 -9.772 -24.313 1.00 85.75 340 LEU A C 1
ATOM 2779 O O . LEU A 1 340 ? 17.342 -8.907 -25.030 1.00 85.75 340 LEU A O 1
ATOM 2783 N N . GLY A 1 341 ? 15.568 -9.738 -23.943 1.00 84.56 341 GLY A N 1
ATOM 2784 C CA . GLY A 1 341 ? 14.691 -8.621 -24.288 1.00 84.56 341 GLY A CA 1
ATOM 2785 C C . GLY A 1 341 ? 13.251 -8.840 -23.838 1.00 84.56 341 GLY A C 1
ATOM 2786 O O . GLY A 1 341 ? 12.919 -9.902 -23.304 1.00 84.56 341 GLY A O 1
ATOM 2787 N N . PRO A 1 342 ? 12.367 -7.854 -24.019 1.00 83.94 342 PRO A N 1
ATOM 2788 C CA . PRO A 1 342 ? 10.960 -8.013 -23.704 1.00 83.94 342 PRO A CA 1
ATOM 2789 C C . PRO A 1 342 ? 10.237 -8.832 -24.785 1.00 83.94 342 PRO A C 1
ATOM 2791 O O . PRO A 1 342 ? 10.614 -8.847 -25.957 1.00 83.94 342 PRO A O 1
ATOM 2794 N N . LYS A 1 343 ? 9.163 -9.513 -24.390 1.00 86.69 343 LYS A N 1
ATOM 2795 C CA . LYS A 1 343 ? 8.284 -10.275 -25.276 1.00 86.69 343 LYS A CA 1
ATOM 2796 C C . LYS A 1 343 ? 7.268 -9.357 -25.948 1.00 86.69 343 LYS A C 1
ATOM 2798 O O . LYS A 1 343 ? 6.548 -8.645 -25.255 1.00 86.69 343 LYS A O 1
ATOM 2803 N N . GLY A 1 344 ? 7.189 -9.408 -27.275 1.00 88.06 344 GLY A N 1
ATOM 2804 C CA . GLY A 1 344 ? 6.175 -8.694 -28.052 1.00 88.06 344 GLY A CA 1
ATOM 2805 C C . GLY A 1 344 ? 4.799 -9.364 -27.983 1.00 88.06 344 GLY A C 1
ATOM 2806 O O . GLY A 1 344 ? 4.688 -10.591 -27.972 1.00 88.06 344 GLY A O 1
ATOM 2807 N N . PHE A 1 345 ? 3.752 -8.550 -27.953 1.00 90.50 345 PHE A N 1
ATOM 2808 C CA . PHE A 1 345 ? 2.350 -8.944 -28.019 1.00 90.50 345 PHE A CA 1
ATOM 2809 C C . PHE A 1 345 ? 1.631 -8.100 -29.062 1.00 90.50 345 PHE A C 1
ATOM 2811 O O . PHE A 1 345 ? 1.829 -6.888 -29.123 1.00 90.50 345 PHE A O 1
ATOM 2818 N N . GLU A 1 346 ? 0.743 -8.725 -29.829 1.00 93.38 346 GLU A N 1
ATOM 2819 C CA . GLU A 1 346 ? -0.074 -8.027 -30.820 1.00 93.38 346 GLU A CA 1
ATOM 2820 C C . GLU A 1 346 ? -1.421 -7.584 -30.239 1.00 93.38 346 GLU A C 1
ATOM 2822 O O . GLU A 1 346 ? -2.063 -8.282 -29.444 1.00 93.38 346 GLU A O 1
ATOM 2827 N N . LEU A 1 347 ? -1.857 -6.403 -30.660 1.00 93.88 347 LEU A N 1
ATOM 2828 C CA . LEU A 1 347 ? -3.154 -5.821 -30.378 1.00 93.88 347 LEU A CA 1
ATOM 2829 C C . LEU A 1 347 ? -4.094 -6.060 -31.562 1.00 93.88 347 LEU A C 1
ATOM 2831 O O . LEU A 1 347 ? -3.694 -5.936 -32.718 1.00 93.88 347 LEU A O 1
ATOM 2835 N N . PRO A 1 348 ? -5.388 -6.304 -31.298 1.00 93.56 348 PRO A N 1
ATOM 2836 C CA . PRO A 1 348 ? -6.397 -6.425 -32.348 1.00 93.56 348 PRO A CA 1
ATOM 2837 C C . PRO A 1 348 ? -6.824 -5.070 -32.955 1.00 93.56 348 PRO A C 1
ATOM 2839 O O . PRO A 1 348 ? -7.864 -4.998 -33.604 1.00 93.56 348 PRO A O 1
ATOM 2842 N N . PHE A 1 349 ? -6.088 -3.995 -32.673 1.00 94.12 349 PHE A N 1
ATOM 2843 C CA . PHE A 1 349 ? -6.291 -2.623 -33.141 1.00 94.12 349 PHE A CA 1
ATOM 2844 C C . PHE A 1 349 ? -4.936 -1.903 -33.139 1.00 94.12 349 PHE A C 1
ATOM 2846 O O . PHE A 1 349 ? -4.044 -2.295 -32.384 1.00 94.12 349 PHE A O 1
ATOM 2853 N N . SER A 1 350 ? -4.782 -0.850 -33.938 1.00 94.44 350 SER A N 1
ATOM 2854 C CA . SER A 1 350 ? -3.615 0.033 -33.863 1.00 94.44 350 SER A CA 1
ATOM 2855 C C . SER A 1 350 ? -3.919 1.260 -33.007 1.00 94.44 350 SER A C 1
ATOM 2857 O O . SER A 1 350 ? -5.063 1.719 -32.890 1.00 94.44 350 SER A O 1
ATOM 2859 N N . LEU A 1 351 ? -2.873 1.771 -32.367 1.00 95.75 351 LEU A N 1
ATOM 2860 C CA . LEU A 1 351 ? -2.885 3.021 -31.626 1.00 95.75 351 LEU A CA 1
ATOM 2861 C C . LEU A 1 351 ? -1.891 3.966 -32.294 1.00 95.75 351 LEU A C 1
ATOM 2863 O O . LEU A 1 351 ? -0.732 3.603 -32.478 1.00 95.75 351 LEU A O 1
ATOM 2867 N N . SER A 1 352 ? -2.341 5.163 -32.660 1.00 95.62 352 SER A N 1
ATOM 2868 C CA . SER A 1 352 ? -1.477 6.222 -33.182 1.00 95.62 352 SER A CA 1
ATOM 2869 C C . SER A 1 352 ? -1.428 7.393 -32.214 1.00 95.62 352 SER A C 1
ATOM 2871 O O . SER A 1 352 ? -2.481 7.834 -31.751 1.00 95.62 352 SER A O 1
ATOM 2873 N N . LEU A 1 353 ? -0.227 7.892 -31.916 1.00 96.00 353 LEU A N 1
ATOM 2874 C CA . LEU A 1 353 ? -0.033 9.114 -31.138 1.00 96.00 353 LEU A CA 1
ATOM 2875 C C . LEU A 1 353 ? -0.048 10.313 -32.087 1.00 96.00 353 LEU A C 1
ATOM 2877 O O . LEU A 1 353 ? 0.780 10.405 -32.985 1.00 96.00 353 LEU A O 1
ATOM 2881 N N . GLN A 1 354 ? -0.998 11.221 -31.895 1.00 94.62 354 GLN A N 1
ATOM 2882 C CA . GLN A 1 354 ? -1.114 12.435 -32.703 1.00 94.62 354 GLN A CA 1
ATOM 2883 C C . GLN A 1 354 ? -0.335 13.596 -32.087 1.00 94.62 354 GLN A C 1
ATOM 2885 O O . GLN A 1 354 ? 0.337 14.319 -32.807 1.00 94.62 354 GLN A O 1
ATOM 2890 N N . ASP A 1 355 ? -0.448 13.766 -30.770 1.00 92.81 355 ASP A N 1
ATOM 2891 C CA . ASP A 1 355 ? 0.098 14.913 -30.040 1.00 92.81 355 ASP A CA 1
ATOM 2892 C C . ASP A 1 355 ? 0.280 14.543 -28.562 1.00 92.81 355 ASP A C 1
ATOM 2894 O O . ASP A 1 355 ? -0.611 13.925 -27.958 1.00 92.81 355 ASP A O 1
ATOM 2898 N N . PHE A 1 356 ? 1.423 14.911 -27.984 1.00 92.62 356 PHE A N 1
ATOM 2899 C CA . PHE A 1 356 ? 1.691 14.824 -26.554 1.00 92.62 356 PHE A CA 1
ATOM 2900 C C . PHE A 1 356 ? 1.919 16.219 -25.970 1.00 92.62 356 PHE A C 1
ATOM 2902 O O . PHE A 1 356 ? 2.747 16.990 -26.436 1.00 92.62 356 PHE A O 1
ATOM 2909 N N . ARG A 1 357 ? 1.212 16.538 -24.883 1.00 88.81 357 ARG A N 1
ATOM 2910 C CA . ARG A 1 357 ? 1.294 17.859 -24.245 1.00 88.81 357 ARG A CA 1
ATOM 2911 C C . ARG A 1 357 ? 1.360 17.772 -22.728 1.00 88.81 357 ARG A C 1
ATOM 2913 O O . ARG A 1 357 ? 0.645 16.989 -22.095 1.00 88.81 357 ARG A O 1
ATOM 2920 N N . ILE A 1 358 ? 2.171 18.645 -22.136 1.00 85.88 358 ILE A N 1
ATOM 2921 C CA . ILE A 1 358 ? 2.330 18.783 -20.686 1.00 85.88 358 ILE A CA 1
ATOM 2922 C C . ILE A 1 358 ? 1.772 20.128 -20.233 1.00 85.88 358 ILE A C 1
ATOM 2924 O O . ILE A 1 358 ? 2.260 21.186 -20.625 1.00 85.88 358 ILE A O 1
ATOM 2928 N N . GLU A 1 359 ? 0.801 20.092 -19.329 1.00 84.69 359 GLU A N 1
ATOM 2929 C CA . GLU A 1 359 ? 0.382 21.273 -18.582 1.00 84.69 359 GLU A CA 1
ATOM 2930 C C . GLU A 1 359 ? 1.211 21.383 -17.302 1.00 84.69 359 GLU A C 1
ATOM 2932 O O . GLU A 1 359 ? 1.485 20.388 -16.626 1.00 84.69 359 GLU A O 1
ATOM 2937 N N . ARG A 1 360 ? 1.621 22.603 -16.948 1.00 83.69 360 ARG A N 1
ATOM 2938 C CA . ARG A 1 360 ? 2.450 22.899 -15.771 1.00 83.69 360 ARG A CA 1
ATOM 2939 C C . ARG A 1 360 ? 1.719 23.832 -14.816 1.00 83.69 360 ARG A C 1
ATOM 2941 O O . ARG A 1 360 ? 0.782 24.529 -15.202 1.00 83.69 360 ARG A O 1
ATOM 2948 N N . TYR A 1 361 ? 2.123 23.828 -13.549 1.00 76.31 361 TYR A N 1
ATOM 2949 C CA . TYR A 1 361 ? 1.609 24.808 -12.592 1.00 76.31 361 TYR A CA 1
ATOM 2950 C C . TYR A 1 361 ? 2.086 26.227 -12.951 1.00 76.31 361 TYR A C 1
ATOM 2952 O O . TYR A 1 361 ? 3.231 26.373 -13.386 1.00 76.31 361 TYR A O 1
ATOM 2960 N N . PRO A 1 362 ? 1.263 27.275 -12.739 1.00 72.69 362 PRO A N 1
ATOM 2961 C CA . PRO A 1 362 ? 1.681 28.656 -12.974 1.00 72.69 362 PRO A CA 1
ATOM 2962 C C . PRO A 1 362 ? 2.991 28.970 -12.243 1.00 72.69 362 PRO A C 1
ATOM 2964 O O . PRO A 1 362 ? 3.143 28.620 -11.071 1.00 72.69 362 PRO A O 1
ATOM 2967 N N . ASN A 1 363 ? 3.933 29.616 -12.932 1.00 74.50 363 ASN A N 1
ATOM 2968 C CA . ASN A 1 363 ? 5.261 29.963 -12.408 1.00 74.50 363 ASN A CA 1
ATOM 2969 C C . ASN A 1 363 ? 6.097 28.756 -11.924 1.00 74.50 363 ASN A C 1
ATOM 2971 O O . ASN A 1 363 ? 6.960 28.904 -11.059 1.00 74.50 363 ASN A O 1
ATOM 2975 N N . SER A 1 364 ? 5.859 27.550 -12.457 1.00 74.75 364 SER A N 1
ATOM 2976 C CA . SER A 1 364 ? 6.603 26.343 -12.088 1.00 74.75 364 SER A CA 1
ATOM 2977 C C . SER A 1 364 ? 6.898 25.443 -13.286 1.00 74.75 364 SER A C 1
ATOM 2979 O O . SER A 1 364 ? 6.094 25.312 -14.201 1.00 74.75 364 SER A O 1
ATOM 2981 N N . GLN A 1 365 ? 8.028 24.737 -13.232 1.00 74.62 365 GLN A N 1
ATOM 2982 C CA . GLN A 1 365 ? 8.339 23.640 -14.156 1.00 74.62 365 GLN A CA 1
ATOM 2983 C C . GLN A 1 365 ? 7.693 22.310 -13.739 1.00 74.62 365 GLN A C 1
ATOM 2985 O O . GLN A 1 365 ? 7.852 21.298 -14.417 1.00 74.62 365 GLN A O 1
ATOM 2990 N N . ARG A 1 366 ? 6.966 22.286 -12.613 1.00 71.94 366 ARG A N 1
ATOM 2991 C CA . ARG A 1 366 ? 6.292 21.078 -12.135 1.00 71.94 366 ARG A CA 1
ATOM 2992 C C . ARG A 1 366 ? 5.067 20.772 -13.004 1.00 71.94 366 ARG A C 1
ATOM 2994 O O . ARG A 1 366 ? 4.183 21.628 -13.110 1.00 71.94 366 ARG A O 1
ATOM 3001 N N . PRO A 1 367 ? 4.966 19.555 -13.560 1.00 72.00 367 PRO A N 1
ATOM 3002 C CA . PRO A 1 367 ? 3.819 19.169 -14.362 1.00 72.00 367 PRO A CA 1
ATOM 3003 C C . PRO A 1 367 ? 2.556 19.059 -13.500 1.00 72.00 367 PRO A C 1
ATOM 3005 O O . PRO A 1 367 ? 2.553 18.456 -12.424 1.00 72.00 367 PRO A O 1
ATOM 3008 N N . SER A 1 368 ? 1.473 19.656 -13.985 1.00 77.25 368 SER A N 1
ATOM 3009 C CA . SER A 1 368 ? 0.138 19.619 -13.391 1.00 77.25 368 SER A CA 1
ATOM 3010 C C . SER A 1 368 ? -0.743 18.542 -14.033 1.00 77.25 368 SER A C 1
ATOM 3012 O O . SER A 1 368 ? -1.637 18.022 -13.346 1.00 77.25 368 SER A O 1
ATOM 3014 N N . GLN A 1 369 ? -0.478 18.196 -15.302 1.00 79.69 369 GLN A N 1
ATOM 3015 C CA . GLN A 1 369 ? -1.123 17.131 -16.071 1.00 79.69 369 GLN A CA 1
ATOM 3016 C C . GLN A 1 369 ? -0.336 16.818 -17.357 1.00 79.69 369 GLN A C 1
ATOM 3018 O O . GLN A 1 369 ? 0.359 17.677 -17.886 1.00 79.69 369 GLN A O 1
ATOM 3023 N N . PHE A 1 370 ? -0.478 15.601 -17.881 1.00 84.81 370 PHE A N 1
ATOM 3024 C CA . PHE A 1 370 ? 0.073 15.188 -19.177 1.00 84.81 370 PHE A CA 1
ATOM 3025 C C . PHE A 1 370 ? -1.057 14.594 -20.010 1.00 84.81 370 PHE A C 1
ATOM 3027 O O . PHE A 1 370 ? -1.855 13.827 -19.461 1.00 84.81 370 PHE A O 1
ATOM 3034 N N . PHE A 1 371 ? -1.124 14.931 -21.293 1.00 88.00 371 PHE A N 1
ATOM 3035 C CA . PHE A 1 371 ? -2.137 14.439 -22.219 1.00 88.00 371 PHE A CA 1
ATOM 3036 C C . PHE A 1 371 ? -1.491 13.835 -23.453 1.00 88.00 371 PHE A C 1
ATOM 3038 O O . PHE A 1 371 ? -0.597 14.431 -24.044 1.00 88.00 371 PHE A O 1
ATOM 3045 N N . SER A 1 372 ? -2.042 12.705 -23.869 1.00 92.69 372 SER A N 1
ATOM 3046 C CA . SER A 1 372 ? -1.666 12.003 -25.086 1.00 92.69 372 SER A CA 1
ATOM 3047 C C . SER A 1 372 ? -2.906 11.852 -25.947 1.00 92.69 372 SER A C 1
ATOM 3049 O O . SER A 1 372 ? -3.811 11.070 -25.630 1.00 92.69 372 SER A O 1
ATOM 3051 N N . ASN A 1 373 ? -2.971 12.635 -27.016 1.00 93.75 373 ASN A N 1
ATOM 3052 C CA . ASN A 1 373 ? -4.038 12.557 -27.998 1.00 93.75 373 ASN A CA 1
ATOM 3053 C C . ASN A 1 373 ? -3.735 11.397 -28.939 1.00 93.75 373 ASN A C 1
ATOM 3055 O O . ASN A 1 373 ? -2.759 11.419 -29.685 1.00 93.75 373 ASN A O 1
ATOM 3059 N N . VAL A 1 374 ? -4.569 10.366 -28.883 1.00 95.06 374 VAL A N 1
ATOM 3060 C CA . VAL A 1 374 ? -4.388 9.135 -29.643 1.00 95.06 374 VAL A CA 1
ATOM 3061 C C . VAL A 1 374 ? -5.569 8.878 -30.563 1.00 95.06 374 VAL A C 1
ATOM 3063 O O . VAL A 1 374 ? -6.707 9.241 -30.265 1.00 95.06 374 VAL A O 1
ATOM 3066 N N . VAL A 1 375 ? -5.314 8.203 -31.676 1.00 95.38 375 VAL A N 1
ATOM 3067 C CA . VAL A 1 375 ? -6.353 7.679 -32.563 1.00 95.38 375 VAL A CA 1
ATOM 3068 C C . VAL A 1 375 ? -6.297 6.164 -32.521 1.00 95.38 375 VAL A C 1
ATOM 3070 O O . VAL A 1 375 ? -5.241 5.558 -32.693 1.00 95.38 375 VAL A O 1
ATOM 3073 N N . ILE A 1 376 ? -7.450 5.560 -32.256 1.00 94.75 376 ILE A N 1
ATOM 3074 C CA . ILE A 1 376 ? -7.627 4.111 -32.282 1.00 94.75 376 ILE A CA 1
ATOM 3075 C C . ILE A 1 376 ? -8.169 3.750 -33.648 1.00 94.75 376 ILE A C 1
ATOM 3077 O O . ILE A 1 376 ? -9.206 4.292 -34.042 1.00 94.75 376 ILE A O 1
ATOM 3081 N N . GLU A 1 377 ? -7.525 2.801 -34.315 1.00 93.62 377 GLU A N 1
ATOM 3082 C CA . GLU A 1 377 ? -8.026 2.227 -35.559 1.00 93.62 377 GLU A CA 1
ATOM 3083 C C . GLU A 1 377 ? -8.245 0.725 -35.373 1.00 93.62 377 GLU A C 1
ATOM 3085 O O . GLU A 1 377 ? -7.332 -0.057 -35.110 1.00 93.62 377 GLU A O 1
ATOM 3090 N N . ASP A 1 378 ? -9.505 0.317 -35.470 1.00 91.94 378 ASP A N 1
ATOM 3091 C CA . ASP A 1 378 ? -9.938 -1.065 -35.326 1.00 91.94 378 ASP A CA 1
ATOM 3092 C C . ASP A 1 378 ? -10.659 -1.488 -36.605 1.00 91.94 378 ASP A C 1
ATOM 3094 O O . ASP A 1 378 ? -11.869 -1.284 -36.759 1.00 91.94 378 ASP A O 1
ATOM 3098 N N . ALA A 1 379 ? -9.895 -2.085 -37.524 1.00 85.62 379 ALA A N 1
ATOM 3099 C CA . ALA A 1 379 ? -10.399 -2.560 -38.809 1.00 85.62 379 ALA A CA 1
ATOM 3100 C C . ALA A 1 379 ? -11.546 -3.568 -38.640 1.00 85.62 379 ALA A C 1
ATOM 3102 O O . ALA A 1 379 ? -12.537 -3.503 -39.360 1.00 85.62 379 ALA A O 1
ATOM 3103 N N . GLY A 1 380 ? -11.473 -4.440 -37.627 1.00 82.31 380 GLY A N 1
ATOM 3104 C CA . GLY A 1 380 ? -12.501 -5.450 -37.372 1.00 82.31 380 GLY A CA 1
ATOM 3105 C C . GLY A 1 380 ? -13.819 -4.897 -36.816 1.00 82.31 380 GLY A C 1
ATOM 3106 O O . GLY A 1 380 ? -14.782 -5.648 -36.706 1.00 82.31 380 GLY A O 1
ATOM 3107 N N . LYS A 1 381 ? -13.872 -3.617 -36.425 1.00 86.75 381 LYS A N 1
ATOM 3108 C CA . LYS A 1 381 ? -15.106 -2.909 -36.036 1.00 86.75 381 LYS A CA 1
ATOM 3109 C C . LYS A 1 381 ? -15.420 -1.711 -36.935 1.00 86.75 381 LYS A C 1
ATOM 3111 O O . LYS A 1 381 ? -16.348 -0.973 -36.613 1.00 86.75 381 LYS A O 1
ATOM 3116 N N . HIS A 1 382 ? -14.646 -1.493 -38.003 1.00 83.44 382 HIS A N 1
ATOM 3117 C CA . HIS A 1 382 ? -14.694 -0.281 -38.829 1.00 83.44 382 HIS A CA 1
ATOM 3118 C C . HIS A 1 382 ? -14.711 1.008 -37.988 1.00 83.44 382 HIS A C 1
ATOM 3120 O O . HIS A 1 382 ? -15.458 1.945 -38.260 1.00 83.44 382 HIS A O 1
ATOM 3126 N N . LEU A 1 383 ? -13.911 1.037 -36.918 1.00 88.50 383 LEU A N 1
ATOM 3127 C CA . LEU A 1 383 ? -13.906 2.127 -35.948 1.00 88.50 383 LEU A CA 1
ATOM 3128 C C . LEU A 1 383 ? -12.586 2.893 -36.035 1.00 88.50 383 LEU A C 1
ATOM 3130 O O . LEU A 1 383 ? -11.529 2.328 -35.761 1.00 88.50 383 LEU A O 1
ATOM 3134 N N . LYS A 1 384 ? -12.671 4.192 -36.332 1.00 91.38 384 LYS A N 1
ATOM 3135 C CA . LYS A 1 384 ? -11.582 5.157 -36.161 1.00 91.38 384 LYS A CA 1
ATOM 3136 C C . LYS A 1 384 ? -12.045 6.235 -35.190 1.00 91.38 384 LYS A C 1
ATOM 3138 O O . LYS A 1 384 ? -12.989 6.962 -35.487 1.00 91.38 384 LYS A O 1
ATOM 3143 N N . LYS A 1 385 ? -11.447 6.292 -33.997 1.00 91.06 385 LYS A N 1
ATOM 3144 C CA . LYS A 1 385 ? -11.914 7.182 -32.923 1.00 91.06 385 LYS A CA 1
ATOM 3145 C C . LYS A 1 385 ? -10.749 7.914 -32.250 1.00 91.06 385 LYS A C 1
ATOM 3147 O O . LYS A 1 385 ? -9.866 7.237 -31.719 1.00 91.06 385 LYS A O 1
ATOM 3152 N N . PRO A 1 386 ? -10.760 9.261 -32.209 1.00 92.69 386 PRO A N 1
ATOM 3153 C CA . PRO A 1 386 ? -9.820 10.021 -31.397 1.00 92.69 386 PRO A CA 1
ATOM 3154 C C . PRO A 1 386 ? -10.164 9.896 -29.907 1.00 92.69 386 PRO A C 1
ATOM 3156 O O . PRO A 1 386 ? -11.334 9.811 -29.516 1.00 92.69 386 PRO A O 1
ATOM 3159 N N . TYR A 1 387 ? -9.139 9.881 -29.065 1.00 92.88 387 TYR A N 1
ATOM 3160 C CA . TYR A 1 387 ? -9.260 9.792 -27.617 1.00 92.88 387 TYR A CA 1
ATOM 3161 C C . TYR A 1 387 ? -8.082 10.496 -26.943 1.00 92.88 387 TYR A C 1
ATOM 3163 O O . TYR A 1 387 ? -6.956 10.392 -27.410 1.00 92.88 387 TYR A O 1
ATOM 3171 N N . ALA A 1 388 ? -8.318 11.167 -25.819 1.00 91.69 388 ALA A N 1
ATOM 3172 C CA . ALA A 1 388 ? -7.249 11.734 -25.003 1.00 91.69 388 ALA A CA 1
ATOM 3173 C C . ALA A 1 388 ? -6.991 10.830 -23.791 1.00 91.69 388 ALA A C 1
ATOM 3175 O O . ALA A 1 388 ? -7.882 10.609 -22.962 1.00 91.69 388 ALA A O 1
ATOM 3176 N N . ILE A 1 389 ? -5.773 10.301 -23.691 1.00 91.06 389 ILE A N 1
ATOM 3177 C CA . ILE A 1 389 ? -5.302 9.549 -22.526 1.00 91.06 389 ILE A CA 1
ATOM 3178 C C . ILE A 1 389 ? -4.547 10.516 -21.620 1.00 91.06 389 ILE A C 1
ATOM 3180 O O . ILE A 1 389 ? -3.648 11.221 -22.065 1.00 91.06 389 ILE A O 1
ATOM 3184 N N . TYR A 1 390 ? -4.911 10.556 -20.344 1.00 86.31 390 TYR A N 1
ATOM 3185 C CA . TYR A 1 390 ? -4.219 11.356 -19.336 1.00 86.31 390 TYR A CA 1
ATOM 3186 C C . TYR A 1 390 ? -4.398 10.734 -17.949 1.00 86.31 390 TYR A C 1
ATOM 3188 O O . TYR A 1 390 ? -5.112 9.743 -17.777 1.00 86.31 390 TYR A O 1
ATOM 3196 N N . MET A 1 391 ? -3.733 11.294 -16.937 1.00 80.44 391 MET A N 1
ATOM 3197 C CA . MET A 1 391 ? -3.784 10.765 -15.570 1.00 80.44 391 MET A CA 1
ATOM 3198 C C . MET A 1 391 ? -5.234 10.656 -15.061 1.00 80.44 391 MET A C 1
ATOM 3200 O O . MET A 1 391 ? -5.990 11.622 -15.120 1.00 80.44 391 MET A O 1
ATOM 3204 N N . ASN A 1 392 ? -5.616 9.482 -14.549 1.00 79.81 392 ASN A N 1
ATOM 3205 C CA . ASN A 1 392 ? -6.984 9.133 -14.123 1.00 79.81 392 ASN A CA 1
ATOM 3206 C C . ASN A 1 392 ? -8.051 9.100 -15.245 1.00 79.81 392 ASN A C 1
ATOM 3208 O O . ASN A 1 392 ? -9.235 8.945 -14.948 1.00 79.81 392 ASN A O 1
ATOM 3212 N N . HIS A 1 393 ? -7.665 9.188 -16.524 1.00 86.44 393 HIS A N 1
ATOM 3213 C CA . HIS A 1 393 ? -8.566 9.056 -17.672 1.00 86.44 393 HIS A CA 1
ATOM 3214 C C . HIS A 1 393 ? -7.995 8.089 -18.714 1.00 86.44 393 HIS A C 1
ATOM 3216 O O . HIS A 1 393 ? -7.223 8.443 -19.607 1.00 86.44 393 HIS A O 1
ATOM 3222 N N . ILE A 1 394 ? -8.383 6.826 -18.566 1.00 90.00 394 ILE A N 1
ATOM 3223 C CA . ILE A 1 394 ? -7.777 5.701 -19.279 1.00 90.00 394 ILE A CA 1
ATOM 3224 C C . ILE A 1 394 ? -8.592 5.322 -20.505 1.00 90.00 394 ILE A C 1
ATOM 3226 O O . ILE A 1 394 ? -9.815 5.479 -20.522 1.00 90.00 394 ILE A O 1
ATOM 3230 N N . LEU A 1 395 ? -7.932 4.760 -21.509 1.00 91.69 395 LEU A N 1
ATOM 3231 C CA . LEU A 1 395 ? -8.612 4.208 -22.671 1.00 91.69 395 LEU A CA 1
ATOM 3232 C C . LEU A 1 395 ? -8.967 2.735 -22.426 1.00 91.69 395 LEU A C 1
ATOM 3234 O O . LEU A 1 395 ? -8.126 1.949 -21.995 1.00 91.69 395 LEU A O 1
ATOM 3238 N N . LYS A 1 396 ? -10.216 2.348 -22.711 1.00 92.38 396 LYS A N 1
ATOM 3239 C CA . LYS A 1 396 ? -10.694 0.960 -22.630 1.00 92.38 396 LYS A CA 1
ATOM 3240 C C . LYS A 1 396 ? -11.223 0.514 -23.989 1.00 92.38 396 LYS A C 1
ATOM 3242 O O . LYS A 1 396 ? -12.194 1.088 -24.475 1.00 92.38 396 LYS A O 1
ATOM 3247 N N . HIS A 1 397 ? -10.637 -0.529 -24.573 1.00 93.50 397 HIS A N 1
ATOM 3248 C CA . HIS A 1 397 ? -11.080 -1.071 -25.864 1.00 93.50 397 HIS A CA 1
ATOM 3249 C C . HIS A 1 397 ? -10.781 -2.567 -25.991 1.00 93.50 397 HIS A C 1
ATOM 3251 O O . HIS A 1 397 ? -9.719 -3.024 -25.585 1.00 93.50 397 HIS A O 1
ATOM 3257 N N . ARG A 1 398 ? -11.730 -3.359 -26.517 1.00 90.19 398 ARG A N 1
ATOM 3258 C CA . ARG A 1 398 ? -11.632 -4.836 -26.661 1.00 90.19 398 ARG A CA 1
ATOM 3259 C C . ARG A 1 398 ? -11.093 -5.585 -25.417 1.00 90.19 398 ARG A C 1
ATOM 3261 O O . ARG A 1 398 ? -10.420 -6.604 -25.535 1.00 90.19 398 ARG A O 1
ATOM 3268 N N . GLY A 1 399 ? -11.391 -5.091 -24.212 1.00 89.06 399 GLY A N 1
ATOM 3269 C CA . GLY A 1 399 ? -10.916 -5.670 -22.944 1.00 89.06 399 GLY A CA 1
ATOM 3270 C C . GLY A 1 399 ? -9.488 -5.275 -22.537 1.00 89.06 399 GLY A C 1
ATOM 3271 O O . GLY A 1 399 ? -9.061 -5.632 -21.440 1.00 89.06 399 GLY A O 1
ATOM 3272 N N . TYR A 1 400 ? -8.779 -4.513 -23.372 1.00 92.69 400 TYR A N 1
ATOM 3273 C CA . TYR A 1 400 ? -7.514 -3.866 -23.040 1.00 92.69 400 TYR A CA 1
ATOM 3274 C C . TYR A 1 400 ? -7.767 -2.513 -22.385 1.00 92.69 400 TYR A C 1
ATOM 3276 O O . TYR A 1 400 ? -8.734 -1.809 -22.696 1.00 92.69 400 TYR A O 1
ATOM 3284 N N . ARG A 1 401 ? -6.879 -2.158 -21.463 1.00 93.25 401 ARG A N 1
ATOM 3285 C CA . ARG A 1 401 ? -6.860 -0.880 -20.762 1.00 93.25 401 ARG A CA 1
ATOM 3286 C C . ARG A 1 401 ? -5.499 -0.241 -20.978 1.00 93.25 401 ARG A C 1
ATOM 3288 O O . ARG A 1 401 ? -4.487 -0.896 -20.745 1.00 93.25 401 ARG A O 1
ATOM 3295 N N . ILE A 1 402 ? -5.497 1.000 -21.439 1.00 93.44 402 ILE A N 1
ATOM 3296 C CA . ILE A 1 402 ? -4.296 1.732 -21.831 1.00 93.44 402 ILE A CA 1
ATOM 3297 C C . ILE A 1 402 ? -4.185 2.957 -20.927 1.00 93.44 402 ILE A C 1
ATOM 3299 O O . ILE A 1 402 ? -5.114 3.766 -20.835 1.00 93.44 402 ILE A O 1
ATOM 3303 N N . TYR A 1 403 ? -3.056 3.046 -20.236 1.00 91.50 403 TYR A N 1
ATOM 3304 C CA . TYR A 1 403 ? -2.749 4.053 -19.229 1.00 91.50 403 TYR A CA 1
ATOM 3305 C C . TYR A 1 403 ? -1.578 4.898 -19.713 1.00 91.50 403 TYR A C 1
ATOM 3307 O O . TYR A 1 403 ? -0.633 4.350 -20.281 1.00 91.50 403 TYR A O 1
ATOM 3315 N N . GLN A 1 404 ? -1.597 6.200 -19.424 1.00 90.06 404 GLN A N 1
ATOM 3316 C CA . GLN A 1 404 ? -0.373 6.993 -19.499 1.00 90.06 404 GLN A CA 1
ATOM 3317 C C . GLN A 1 404 ? 0.577 6.495 -18.408 1.00 90.06 404 GLN A C 1
ATOM 3319 O O . GLN A 1 404 ? 0.242 6.585 -17.226 1.00 90.06 404 GLN A O 1
ATOM 3324 N N . HIS A 1 405 ? 1.722 5.942 -18.800 1.00 85.81 405 HIS A N 1
ATOM 3325 C CA . HIS A 1 405 ? 2.711 5.422 -17.861 1.00 85.81 405 HIS A CA 1
ATOM 3326 C C . HIS A 1 405 ? 3.843 6.417 -17.642 1.00 85.81 405 HIS A C 1
ATOM 3328 O O . HIS A 1 405 ? 4.136 6.756 -16.500 1.00 85.81 405 HIS A O 1
ATOM 3334 N N . ASP A 1 406 ? 4.439 6.884 -18.737 1.00 86.06 406 ASP A N 1
ATOM 3335 C CA . ASP A 1 406 ? 5.590 7.783 -18.732 1.00 86.06 406 ASP A CA 1
ATOM 3336 C C . ASP A 1 406 ? 5.678 8.538 -20.072 1.00 86.06 406 ASP A C 1
ATOM 3338 O O . ASP A 1 406 ? 4.813 8.364 -20.936 1.00 86.06 406 ASP A O 1
ATOM 3342 N N . PHE A 1 407 ? 6.679 9.390 -20.256 1.00 87.50 407 PHE A N 1
ATOM 3343 C CA . PHE A 1 407 ? 6.886 10.162 -21.483 1.00 87.50 407 PHE A CA 1
ATOM 3344 C C . PHE A 1 407 ? 8.372 10.412 -21.752 1.00 87.50 407 PHE A C 1
ATOM 3346 O O . PHE A 1 407 ? 9.211 10.316 -20.856 1.00 87.50 407 PHE A O 1
ATOM 3353 N N . ASP A 1 408 ? 8.701 10.726 -23.003 1.00 85.31 408 ASP A N 1
ATOM 3354 C CA . ASP A 1 408 ? 10.069 11.070 -23.383 1.00 85.31 408 ASP A CA 1
ATOM 3355 C C . ASP A 1 408 ? 10.425 12.469 -22.857 1.00 85.31 408 ASP A C 1
ATOM 3357 O O . ASP A 1 408 ? 9.607 13.388 -22.890 1.00 85.31 408 ASP A O 1
ATOM 3361 N N . LYS A 1 409 ? 11.663 12.666 -22.390 1.00 80.50 409 LYS A N 1
ATOM 3362 C CA . LYS A 1 409 ? 12.109 13.960 -21.832 1.00 80.50 409 LYS A CA 1
ATOM 3363 C C . LYS A 1 409 ? 12.138 15.102 -22.845 1.00 80.50 409 LYS A C 1
ATOM 3365 O O . LYS A 1 409 ? 12.139 16.259 -22.442 1.00 80.50 409 LYS A O 1
ATOM 3370 N N . ASP A 1 410 ? 12.201 14.777 -24.133 1.00 85.88 410 ASP A N 1
ATOM 3371 C CA . ASP A 1 410 ? 12.080 15.746 -25.221 1.00 85.88 410 ASP A CA 1
ATOM 3372 C C . ASP A 1 410 ? 10.622 16.155 -25.492 1.00 85.88 410 ASP A C 1
ATOM 3374 O O . ASP A 1 410 ? 10.381 16.959 -26.389 1.00 85.88 410 ASP A O 1
ATOM 3378 N N . GLU A 1 411 ? 9.674 15.612 -24.718 1.00 86.62 411 GLU A N 1
ATOM 3379 C CA . GLU A 1 411 ? 8.236 15.876 -24.783 1.00 86.62 411 GLU A CA 1
ATOM 3380 C C . GLU A 1 411 ? 7.623 15.544 -26.152 1.00 86.62 411 GLU A C 1
ATOM 3382 O O . GLU A 1 411 ? 6.615 16.124 -26.527 1.00 86.62 411 GLU A O 1
ATOM 3387 N N . LYS A 1 412 ? 8.209 14.595 -26.897 1.00 88.12 412 LYS A N 1
ATOM 3388 C CA . LYS A 1 412 ? 7.723 14.173 -28.230 1.00 88.12 412 LYS A CA 1
ATOM 3389 C C . LYS A 1 412 ? 7.243 12.726 -28.291 1.00 88.12 412 LYS A C 1
ATOM 3391 O O . LYS A 1 412 ? 6.963 12.197 -29.370 1.00 88.12 412 LYS A O 1
ATOM 3396 N N . GLY A 1 413 ? 7.190 12.052 -27.149 1.00 90.00 413 GLY A N 1
ATOM 3397 C CA . GLY A 1 413 ? 6.817 10.649 -27.077 1.00 90.00 413 GLY A CA 1
ATOM 3398 C C . GLY A 1 413 ? 6.116 10.293 -25.781 1.00 90.00 413 GLY A C 1
ATOM 3399 O O . GLY A 1 413 ? 6.325 10.904 -24.734 1.00 90.00 413 GLY A O 1
ATOM 3400 N N . SER A 1 414 ? 5.261 9.281 -25.868 1.00 92.25 414 SER A N 1
ATOM 3401 C CA . SER A 1 414 ? 4.506 8.734 -24.750 1.00 92.25 414 SER A CA 1
ATOM 3402 C C . SER A 1 414 ? 4.754 7.250 -24.593 1.00 92.25 414 SER A C 1
ATOM 3404 O O . SER A 1 414 ? 4.785 6.486 -25.557 1.00 92.25 414 SER A O 1
ATOM 3406 N N . ILE A 1 415 ? 4.869 6.836 -23.337 1.00 91.25 415 ILE A N 1
ATOM 3407 C CA . ILE A 1 415 ? 4.956 5.441 -22.945 1.00 91.25 415 ILE A CA 1
ATOM 3408 C C . ILE A 1 415 ? 3.627 5.075 -22.292 1.00 91.25 415 ILE A C 1
ATOM 3410 O O . ILE A 1 415 ? 3.222 5.628 -21.266 1.00 91.25 415 ILE A O 1
ATOM 3414 N N . PHE A 1 416 ? 2.944 4.113 -22.894 1.00 92.69 416 PHE A N 1
ATOM 3415 C CA . PHE A 1 416 ? 1.667 3.599 -22.441 1.00 92.69 416 PHE A CA 1
ATOM 3416 C C . PHE A 1 416 ? 1.843 2.259 -21.739 1.00 92.69 416 PHE A C 1
ATOM 3418 O O . PHE A 1 416 ? 2.515 1.366 -22.247 1.00 92.69 416 PHE A O 1
ATOM 3425 N N . LEU A 1 417 ? 1.173 2.081 -20.603 1.00 92.00 417 LEU A N 1
ATOM 3426 C CA . LEU A 1 417 ? 1.007 0.769 -19.982 1.00 92.00 417 LEU A CA 1
ATOM 3427 C C . LEU A 1 417 ? -0.281 0.144 -20.514 1.00 92.00 417 LEU A C 1
ATOM 3429 O O . LEU A 1 417 ? -1.366 0.706 -20.359 1.00 92.00 417 LEU A O 1
ATOM 3433 N N . ILE A 1 418 ? -0.165 -1.038 -21.108 1.00 93.69 418 ILE A N 1
ATOM 3434 C CA . ILE A 1 418 ? -1.284 -1.810 -21.640 1.00 93.69 418 ILE A CA 1
ATOM 3435 C C . ILE A 1 418 ? -1.539 -2.998 -20.725 1.00 93.69 418 ILE A C 1
ATOM 3437 O O . ILE A 1 418 ? -0.631 -3.775 -20.435 1.00 93.69 418 ILE A O 1
ATOM 3441 N N . THR A 1 419 ? -2.786 -3.164 -20.279 1.00 92.81 419 THR A N 1
ATOM 3442 C CA . THR A 1 419 ? -3.182 -4.292 -19.430 1.00 92.81 419 THR A CA 1
ATOM 3443 C C . THR A 1 419 ? -4.468 -4.960 -19.898 1.00 92.81 419 THR A C 1
ATOM 3445 O O . THR A 1 419 ? -5.439 -4.311 -20.294 1.00 92.81 419 THR A O 1
ATOM 3448 N N . ARG A 1 420 ? -4.504 -6.288 -19.783 1.00 92.81 420 ARG A N 1
ATOM 3449 C CA . ARG A 1 420 ? -5.710 -7.111 -19.901 1.00 92.81 420 ARG A CA 1
ATOM 3450 C C . ARG A 1 420 ? -5.719 -8.105 -18.750 1.00 92.81 420 ARG A C 1
ATOM 3452 O O . ARG A 1 420 ? -4.847 -8.962 -18.662 1.00 92.81 420 ARG A O 1
ATOM 3459 N N . ASP A 1 421 ? -6.692 -7.971 -17.855 1.00 92.88 421 ASP A N 1
ATOM 3460 C CA . ASP A 1 421 ? -6.741 -8.747 -16.615 1.00 92.88 421 ASP A CA 1
ATOM 3461 C C . ASP A 1 421 ? -8.143 -9.338 -16.385 1.00 92.88 421 ASP A C 1
ATOM 3463 O O . ASP A 1 421 ? -9.069 -8.591 -16.049 1.00 92.88 421 ASP A O 1
ATOM 3467 N N . PRO A 1 422 ? -8.316 -10.663 -16.546 1.00 93.62 422 PRO A N 1
ATOM 3468 C CA . PRO A 1 422 ? -9.594 -11.329 -16.308 1.00 93.62 422 PRO A CA 1
ATOM 3469 C C . PRO A 1 422 ? -9.936 -11.473 -14.816 1.00 93.62 422 PRO A C 1
ATOM 3471 O O . PRO A 1 422 ? -11.095 -11.716 -14.484 1.00 93.62 422 PRO A O 1
ATOM 3474 N N . GLY A 1 423 ? -8.967 -11.316 -13.908 1.00 94.38 423 GLY A N 1
ATOM 3475 C CA . GLY A 1 423 ? -9.197 -11.402 -12.466 1.00 94.38 423 GLY A CA 1
ATOM 3476 C C . GLY A 1 423 ? -9.815 -10.140 -11.868 1.00 94.38 423 GLY A C 1
ATOM 3477 O O . GLY A 1 423 ? -10.559 -10.234 -10.891 1.00 94.38 423 GLY A O 1
ATOM 3478 N N . THR A 1 424 ? -9.599 -8.970 -12.488 1.00 93.19 424 THR A N 1
ATOM 3479 C CA . THR A 1 424 ? -10.119 -7.678 -12.002 1.00 93.19 424 THR A CA 1
ATOM 3480 C C . THR A 1 424 ? -11.641 -7.718 -11.725 1.00 93.19 424 THR A C 1
ATOM 3482 O O . THR A 1 424 ? -12.030 -7.404 -10.597 1.00 93.19 424 THR A O 1
ATOM 3485 N N . PRO A 1 425 ? -12.528 -8.146 -12.655 1.00 93.88 425 PRO A N 1
ATOM 3486 C CA . PRO A 1 425 ? -13.969 -8.229 -12.380 1.00 93.88 425 PRO A CA 1
ATOM 3487 C C . PRO A 1 425 ? -14.339 -9.155 -11.211 1.00 93.88 425 PRO A C 1
ATOM 3489 O O . PRO A 1 425 ? -15.224 -8.827 -10.421 1.00 93.88 425 PRO A O 1
ATOM 3492 N N . VAL A 1 426 ? -13.651 -10.294 -11.069 1.00 96.44 426 VAL A N 1
ATOM 3493 C CA . VAL A 1 426 ? -13.913 -11.273 -9.999 1.00 96.44 426 VAL A CA 1
ATOM 3494 C C . VAL A 1 426 ? -13.511 -10.707 -8.637 1.00 96.44 426 VAL A C 1
ATOM 3496 O O . VAL A 1 426 ? -14.281 -10.786 -7.678 1.00 96.44 426 VAL A O 1
ATOM 3499 N N . THR A 1 427 ? -12.349 -10.055 -8.561 1.00 95.94 427 THR A N 1
ATOM 3500 C CA . THR A 1 427 ? -11.896 -9.351 -7.356 1.00 95.94 427 THR A CA 1
ATOM 3501 C C . THR A 1 427 ? -12.883 -8.253 -6.955 1.00 95.94 427 THR A C 1
ATOM 3503 O O . THR A 1 427 ? -13.234 -8.139 -5.782 1.00 95.94 427 THR A O 1
ATOM 3506 N N . TYR A 1 428 ? -13.395 -7.488 -7.923 1.00 95.25 428 TYR A N 1
ATOM 3507 C CA . TYR A 1 428 ? -14.354 -6.406 -7.678 1.00 95.25 428 TYR A CA 1
ATOM 3508 C C . TYR A 1 428 ? -15.712 -6.927 -7.189 1.00 95.25 428 TYR A C 1
ATOM 3510 O O . TYR A 1 428 ? -16.327 -6.311 -6.318 1.00 95.25 428 TYR A O 1
ATOM 3518 N N . LEU A 1 429 ? -16.162 -8.090 -7.672 1.00 96.81 429 LEU A N 1
ATOM 3519 C CA . LEU A 1 429 ? -17.334 -8.771 -7.114 1.00 96.81 429 LEU A CA 1
ATOM 3520 C C . LEU A 1 429 ? -17.095 -9.189 -5.654 1.00 96.81 429 LEU A C 1
ATOM 3522 O O . LEU A 1 429 ? -17.967 -9.018 -4.799 1.00 96.81 429 LEU A O 1
ATOM 3526 N N . GLY A 1 430 ? -15.890 -9.677 -5.348 1.00 97.25 430 GLY A N 1
ATOM 3527 C CA . GLY A 1 430 ? -15.454 -9.930 -3.978 1.00 97.25 430 GLY A CA 1
ATOM 3528 C C . GLY A 1 430 ? -15.500 -8.671 -3.107 1.00 97.25 430 GLY A C 1
ATOM 3529 O O . GLY A 1 430 ? -16.076 -8.700 -2.021 1.00 97.25 430 GLY A O 1
ATOM 3530 N N . TYR A 1 431 ? -14.977 -7.546 -3.597 1.00 95.75 431 TYR A N 1
ATOM 3531 C CA . TYR A 1 431 ? -15.035 -6.246 -2.919 1.00 95.75 431 TYR A CA 1
ATOM 3532 C C . TYR A 1 431 ? -16.465 -5.768 -2.663 1.00 95.75 431 TYR A C 1
ATOM 3534 O O . TYR A 1 431 ? -16.767 -5.308 -1.560 1.00 95.75 431 TYR A O 1
ATOM 3542 N N . LEU A 1 432 ? -17.364 -5.932 -3.635 1.00 95.56 432 LEU A N 1
ATOM 3543 C CA . LEU A 1 432 ? -18.779 -5.609 -3.471 1.00 95.56 432 LEU A CA 1
ATOM 3544 C C . LEU A 1 432 ? -19.394 -6.406 -2.314 1.00 95.56 432 LEU A C 1
ATOM 3546 O O . LEU A 1 432 ? -20.027 -5.832 -1.428 1.00 95.56 432 LEU A O 1
ATOM 3550 N N . PHE A 1 433 ? -19.178 -7.721 -2.278 1.00 96.25 433 PHE A N 1
ATOM 3551 C CA . PHE A 1 433 ? -19.686 -8.572 -1.198 1.00 96.25 433 PHE A CA 1
ATOM 3552 C C . PHE A 1 433 ? -19.062 -8.236 0.154 1.00 96.25 433 PHE A C 1
ATOM 3554 O O . PHE A 1 433 ? -19.766 -8.238 1.167 1.00 96.25 433 PHE A O 1
ATOM 3561 N N . LEU A 1 434 ? -17.778 -7.879 0.168 1.00 95.06 434 LEU A N 1
ATOM 3562 C CA . LEU A 1 434 ? -17.085 -7.447 1.372 1.00 95.06 434 LEU A CA 1
ATOM 3563 C C . LEU A 1 434 ? -17.738 -6.180 1.943 1.00 95.06 434 LEU A C 1
ATOM 3565 O O . LEU A 1 434 ? -18.154 -6.186 3.102 1.00 95.06 434 LEU A O 1
ATOM 3569 N N . ILE A 1 435 ? -17.942 -5.141 1.127 1.00 92.00 435 ILE A N 1
ATOM 3570 C CA . ILE A 1 435 ? -18.599 -3.893 1.552 1.00 92.00 435 ILE A CA 1
ATOM 3571 C C . ILE A 1 435 ? -20.045 -4.147 2.000 1.00 92.00 435 ILE A C 1
ATOM 3573 O O . ILE A 1 435 ? -20.439 -3.707 3.082 1.00 92.00 435 ILE A O 1
ATOM 3577 N N . LEU A 1 436 ? -20.834 -4.896 1.222 1.00 91.56 436 LEU A N 1
ATOM 3578 C CA . LEU A 1 436 ? -22.221 -5.219 1.580 1.00 91.56 436 LEU A CA 1
ATOM 3579 C C . LEU A 1 436 ? -22.300 -5.959 2.920 1.00 91.56 436 LEU A C 1
ATOM 3581 O O . LEU A 1 436 ? -23.146 -5.651 3.760 1.00 91.56 436 LEU A O 1
ATOM 3585 N N . SER A 1 437 ? -21.393 -6.910 3.156 1.00 91.81 437 SER A N 1
ATOM 3586 C CA . SER A 1 437 ? -21.343 -7.653 4.415 1.00 91.81 437 SER A CA 1
ATOM 3587 C C . SER A 1 437 ? -21.021 -6.753 5.610 1.00 91.81 437 SER A C 1
ATOM 3589 O O . SER A 1 437 ? -21.623 -6.904 6.675 1.00 91.81 437 SER A O 1
ATOM 3591 N N . LEU A 1 438 ? -20.134 -5.777 5.421 1.00 87.62 438 LEU A N 1
ATOM 3592 C CA . LEU A 1 438 ? -19.771 -4.803 6.437 1.00 87.62 438 LEU A CA 1
ATOM 3593 C C . LEU A 1 438 ? -20.941 -3.867 6.771 1.00 87.62 438 LEU A C 1
ATOM 3595 O O . LEU A 1 438 ? -21.248 -3.679 7.947 1.00 87.62 438 LEU A O 1
ATOM 3599 N N . VAL A 1 439 ? -21.662 -3.358 5.767 1.00 86.06 439 VAL A N 1
ATOM 3600 C CA . VAL A 1 439 ? -22.880 -2.552 5.978 1.00 86.06 439 VAL A CA 1
ATOM 3601 C C . VAL A 1 439 ? -23.942 -3.366 6.722 1.00 86.06 439 VAL A C 1
ATOM 3603 O O . VAL A 1 439 ? -24.492 -2.923 7.736 1.00 86.06 439 VAL A O 1
ATOM 3606 N N . PHE A 1 440 ? -24.180 -4.611 6.301 1.00 86.69 440 PHE A N 1
ATOM 3607 C CA . PHE A 1 440 ? -25.116 -5.503 6.984 1.00 86.69 440 PHE A CA 1
ATOM 3608 C C . PHE A 1 440 ? -24.693 -5.852 8.415 1.00 86.69 440 PHE A C 1
ATOM 3610 O O . PHE A 1 440 ? -25.559 -6.173 9.231 1.00 86.69 440 PHE A O 1
ATOM 3617 N N . ALA A 1 441 ? -23.407 -5.763 8.768 1.00 83.94 441 ALA A N 1
ATOM 3618 C CA . ALA A 1 441 ? -22.953 -5.972 10.140 1.00 83.94 441 ALA A CA 1
ATOM 3619 C C . ALA A 1 441 ? -23.462 -4.894 11.108 1.00 83.94 441 ALA A C 1
ATOM 3621 O O . ALA A 1 441 ? -23.682 -5.202 12.279 1.00 83.94 441 ALA A O 1
ATOM 3622 N N . PHE A 1 442 ? -23.734 -3.671 10.651 1.00 80.50 442 PHE A N 1
ATOM 3623 C CA . PHE A 1 442 ? -24.317 -2.626 11.503 1.00 80.50 442 PHE A CA 1
ATOM 3624 C C . PHE A 1 442 ? -25.829 -2.770 11.682 1.00 80.50 442 PHE A C 1
ATOM 3626 O O . PHE A 1 442 ? -26.362 -2.449 12.748 1.00 80.50 442 PHE A O 1
ATOM 3633 N N . VAL A 1 443 ? -26.514 -3.274 10.654 1.00 80.62 443 VAL A N 1
ATOM 3634 C CA . VAL A 1 443 ? -27.979 -3.394 10.632 1.00 80.62 443 VAL A CA 1
ATOM 3635 C C . VAL A 1 443 ? -28.449 -4.702 11.272 1.00 80.62 443 VAL A C 1
ATOM 3637 O O . VAL A 1 443 ? -29.476 -4.733 11.950 1.00 80.62 443 VAL A O 1
ATOM 3640 N N . SER A 1 444 ? -27.691 -5.788 11.101 1.00 81.88 444 SER A N 1
ATOM 3641 C CA . SER A 1 444 ? -28.086 -7.118 11.565 1.00 81.88 444 SER A CA 1
ATOM 3642 C C . SER A 1 444 ? -28.239 -7.161 13.095 1.00 81.88 444 SER A C 1
ATOM 3644 O O . SER A 1 444 ? -27.261 -6.963 13.822 1.00 81.88 444 SER A O 1
ATOM 3646 N N . PRO A 1 445 ? -29.432 -7.502 13.628 1.00 74.19 445 PRO A N 1
ATOM 3647 C CA . PRO A 1 445 ? -29.694 -7.508 15.070 1.00 74.19 445 PRO A CA 1
ATOM 3648 C C . PRO A 1 445 ? -28.811 -8.469 15.875 1.00 74.19 445 PRO A C 1
ATOM 3650 O O . PRO A 1 445 ? -28.696 -8.326 17.094 1.00 74.19 445 PRO A O 1
ATOM 3653 N N . ARG A 1 446 ? -28.241 -9.472 15.196 1.00 76.19 446 ARG A N 1
ATOM 3654 C CA . ARG A 1 446 ? -27.431 -10.557 15.764 1.00 76.19 446 ARG A CA 1
ATOM 3655 C C . ARG A 1 446 ? -25.937 -10.412 15.449 1.00 76.19 446 ARG A C 1
ATOM 3657 O O . ARG A 1 446 ? -25.184 -11.357 15.668 1.00 76.19 446 ARG A O 1
ATOM 3664 N N . SER A 1 447 ? -25.501 -9.276 14.903 1.00 82.25 447 SER A N 1
ATOM 3665 C CA . SER A 1 447 ? -24.074 -9.025 14.697 1.00 82.25 447 SER A CA 1
ATOM 3666 C C . SER A 1 447 ? -23.358 -8.790 16.026 1.00 82.25 447 SER A C 1
ATOM 3668 O O . SER A 1 447 ? -23.951 -8.300 16.990 1.00 82.25 447 SER A O 1
ATOM 3670 N N . ARG A 1 448 ? -22.053 -9.083 16.066 1.00 81.81 448 ARG A N 1
ATOM 3671 C CA . ARG A 1 448 ? -21.223 -8.806 17.245 1.00 81.81 448 ARG A CA 1
ATOM 3672 C C . ARG A 1 448 ? -21.214 -7.320 17.597 1.00 81.81 448 ARG A C 1
ATOM 3674 O O . ARG A 1 448 ? -21.301 -6.987 18.770 1.00 81.81 448 ARG A O 1
ATOM 3681 N N . ILE A 1 449 ? -21.172 -6.439 16.594 1.00 78.88 449 ILE A N 1
ATOM 3682 C CA . ILE A 1 449 ? -21.232 -4.981 16.787 1.00 78.88 449 ILE A CA 1
ATOM 3683 C C . ILE A 1 449 ? -22.523 -4.598 17.525 1.00 78.88 449 ILE A C 1
ATOM 3685 O O . ILE A 1 449 ? -22.496 -3.801 18.465 1.00 78.88 449 ILE A O 1
ATOM 3689 N N . ARG A 1 450 ? -23.661 -5.201 17.151 1.00 79.50 450 ARG A N 1
ATOM 3690 C CA . ARG A 1 450 ? -24.942 -4.951 17.817 1.00 79.50 450 ARG A CA 1
ATOM 3691 C C . ARG A 1 450 ? -25.013 -5.583 19.204 1.00 79.50 450 ARG A C 1
ATOM 3693 O O . ARG A 1 450 ? -25.553 -4.951 20.105 1.00 79.50 450 ARG A O 1
ATOM 3700 N N . GLU A 1 451 ? -24.475 -6.788 19.384 1.00 80.19 451 GLU A N 1
ATOM 3701 C CA . GLU A 1 451 ? -24.382 -7.467 20.685 1.00 80.19 451 GLU A CA 1
ATOM 3702 C C . GLU A 1 451 ? -23.554 -6.645 21.680 1.00 80.19 451 GLU A C 1
ATOM 3704 O O . GLU A 1 451 ? -24.001 -6.368 22.789 1.00 80.19 451 GLU A O 1
ATOM 3709 N N . LEU A 1 452 ? -22.382 -6.182 21.256 1.00 78.56 452 LEU A N 1
ATOM 3710 C CA . LEU A 1 452 ? -21.498 -5.341 22.050 1.00 78.56 452 LEU A CA 1
ATOM 3711 C C . LEU A 1 452 ? -22.168 -4.007 22.390 1.00 78.56 452 LEU A C 1
ATOM 3713 O O . LEU A 1 452 ? -22.174 -3.586 23.542 1.00 78.56 452 LEU A O 1
ATOM 3717 N N . GLY A 1 453 ? -22.846 -3.400 21.413 1.00 76.12 453 GLY A N 1
ATOM 3718 C CA . GLY A 1 453 ? -23.659 -2.208 21.631 1.00 76.12 453 GLY A CA 1
ATOM 3719 C C . GLY A 1 453 ? -24.861 -2.420 22.562 1.00 76.12 453 GLY A C 1
ATOM 3720 O O . GLY A 1 453 ? -25.323 -1.442 23.146 1.00 76.12 453 GLY A O 1
ATOM 3721 N N . LYS A 1 454 ? -25.382 -3.649 22.708 1.00 75.88 454 LYS A N 1
ATOM 3722 C CA . LYS A 1 454 ? -26.399 -3.996 23.719 1.00 75.88 454 LYS A CA 1
ATOM 3723 C C . LYS A 1 454 ? -25.770 -4.121 25.102 1.00 75.88 454 LYS A C 1
ATOM 3725 O O . LYS A 1 454 ? -26.219 -3.406 25.986 1.00 75.88 454 LYS A O 1
ATOM 3730 N N . ARG A 1 455 ? -24.680 -4.889 25.254 1.00 73.94 455 ARG A N 1
ATOM 3731 C CA . ARG A 1 455 ? -23.937 -5.020 26.527 1.00 73.94 455 ARG A CA 1
ATOM 3732 C C . ARG A 1 455 ? -23.510 -3.660 27.083 1.00 73.94 455 ARG A C 1
ATOM 3734 O O . ARG A 1 455 ? -23.698 -3.366 28.257 1.00 73.94 455 ARG A O 1
ATOM 3741 N N . ILE A 1 456 ? -22.999 -2.795 26.208 1.00 74.50 456 ILE A N 1
ATOM 3742 C CA . ILE A 1 456 ? -22.611 -1.427 26.555 1.00 74.50 456 ILE A CA 1
ATOM 3743 C C . ILE A 1 456 ? -23.840 -0.591 26.971 1.00 74.50 456 ILE A C 1
ATOM 3745 O O . ILE A 1 456 ? -23.768 0.171 27.929 1.00 74.50 456 ILE A O 1
ATOM 3749 N N . ARG A 1 457 ? -24.998 -0.750 26.317 1.00 68.62 457 ARG A N 1
ATOM 3750 C CA . ARG A 1 457 ? -26.215 0.035 26.610 1.00 68.62 457 ARG A CA 1
ATOM 3751 C C . ARG A 1 457 ? -26.976 -0.438 27.847 1.00 68.62 457 ARG A C 1
ATOM 3753 O O . ARG A 1 457 ? -27.537 0.387 28.561 1.00 68.62 457 ARG A O 1
ATOM 3760 N N . GLU A 1 458 ? -26.973 -1.739 28.105 1.00 62.50 458 GLU A N 1
ATOM 3761 C CA . GLU A 1 458 ? -27.498 -2.360 29.327 1.00 62.50 458 GLU A CA 1
ATOM 3762 C C . GLU A 1 458 ? -26.708 -1.896 30.565 1.00 62.50 458 GLU A C 1
ATOM 3764 O O . GLU A 1 458 ? -27.256 -1.849 31.660 1.00 62.50 458 GLU A O 1
ATOM 3769 N N . SER A 1 459 ? -25.465 -1.425 30.382 1.00 54.53 459 SER A N 1
ATOM 3770 C CA . SER A 1 459 ? -24.624 -0.885 31.461 1.00 54.53 459 SER A CA 1
ATOM 3771 C C . SER A 1 459 ? -24.969 0.543 31.931 1.00 54.53 459 SER A C 1
ATOM 3773 O O . SER A 1 459 ? -24.432 0.970 32.951 1.00 54.53 459 SER A O 1
ATOM 3775 N N . ARG A 1 460 ? -25.859 1.274 31.232 1.00 49.53 460 ARG A N 1
ATOM 3776 C CA . ARG A 1 460 ? -26.609 2.483 31.667 1.00 49.53 460 ARG A CA 1
ATOM 3777 C C . ARG A 1 460 ? -27.355 3.056 30.457 1.00 49.53 460 ARG A C 1
ATOM 3779 O O . ARG A 1 460 ? -26.741 3.390 29.444 1.00 49.53 460 ARG A O 1
ATOM 3786 N N . GLY A 1 461 ? -28.679 3.147 30.565 1.00 36.38 461 GLY A N 1
ATOM 3787 C CA . GLY A 1 461 ? -29.577 3.420 29.446 1.00 36.38 461 GLY A CA 1
ATOM 3788 C C . GLY A 1 461 ? -29.501 4.842 28.895 1.00 36.38 461 GLY A C 1
ATOM 3789 O O . GLY A 1 461 ? -29.923 5.770 29.565 1.00 36.38 461 GLY A O 1
ATOM 3790 N N . VAL A 1 462 ? -29.066 4.979 27.637 1.00 34.06 462 VAL A N 1
ATOM 3791 C CA . VAL A 1 462 ? -29.471 6.045 26.697 1.00 34.06 462 VAL A CA 1
ATOM 3792 C C . VAL A 1 462 ? -29.438 5.468 25.269 1.00 34.06 462 VAL A C 1
ATOM 3794 O O . VAL A 1 462 ? -28.576 4.651 24.928 1.00 34.06 462 VAL A O 1
ATOM 3797 N N . ARG A 1 463 ? -30.414 5.831 24.424 1.00 36.25 463 ARG A N 1
ATOM 3798 C CA . ARG A 1 463 ? -30.569 5.375 23.027 1.00 36.25 463 ARG A CA 1
ATOM 3799 C C . ARG A 1 463 ? -30.312 6.537 22.040 1.00 36.25 463 ARG A C 1
ATOM 3801 O O . ARG A 1 463 ? -30.688 7.657 22.338 1.00 36.25 463 ARG A O 1
ATOM 3808 N N . TRP A 1 464 ? -29.774 6.189 20.856 1.00 38.72 464 TRP A N 1
ATOM 3809 C CA . TRP A 1 464 ? -29.731 6.944 19.574 1.00 38.72 464 TRP A CA 1
ATOM 3810 C C . TRP A 1 464 ? -28.630 8.003 19.335 1.00 38.72 464 TRP A C 1
ATOM 3812 O O . TRP A 1 464 ? -28.790 9.131 19.756 1.00 38.72 464 TRP A O 1
ATOM 3822 N N . VAL A 1 465 ? -27.579 7.674 18.547 1.00 43.12 465 VAL A N 1
ATOM 3823 C CA . VAL A 1 465 ? -26.715 8.654 17.806 1.00 43.12 465 VAL A CA 1
ATOM 3824 C C . VAL A 1 465 ? -26.135 8.080 16.479 1.00 43.12 465 VAL A C 1
ATOM 3826 O O . VAL A 1 465 ? -25.421 8.760 15.753 1.00 43.12 465 VAL A O 1
ATOM 3829 N N . TRP A 1 466 ? -26.443 6.835 16.075 1.00 39.59 466 TRP A N 1
ATOM 3830 C CA . TRP A 1 466 ? -25.931 6.297 14.791 1.00 39.59 466 TRP A CA 1
ATOM 3831 C C . TRP A 1 466 ? -26.413 7.096 13.566 1.00 39.59 466 TRP A C 1
ATOM 3833 O O . TRP A 1 466 ? -25.684 7.177 12.585 1.00 39.59 466 TRP A O 1
ATOM 3843 N N . GLY A 1 467 ? -27.582 7.743 13.665 1.00 37.75 467 GLY A N 1
ATOM 3844 C CA . GLY A 1 467 ? -28.096 8.651 12.638 1.00 37.75 467 GLY A CA 1
ATOM 3845 C C . GLY A 1 467 ? -27.242 9.907 12.462 1.00 37.75 467 GLY A C 1
ATOM 3846 O O . GLY A 1 467 ? -26.969 10.275 11.334 1.00 37.75 467 GLY A O 1
ATOM 3847 N N . VAL A 1 468 ? -26.728 10.503 13.545 1.00 40.97 468 VAL A N 1
ATOM 3848 C CA . VAL A 1 468 ? -25.896 11.724 13.486 1.00 40.97 468 VAL A CA 1
ATOM 3849 C C . VAL A 1 468 ? -24.485 11.419 12.972 1.00 40.97 468 VAL A C 1
ATOM 3851 O O . VAL A 1 468 ? -23.928 12.208 12.226 1.00 40.97 468 VAL A O 1
ATOM 3854 N N . PHE A 1 469 ? -23.923 10.246 13.291 1.00 42.41 469 PHE A N 1
ATOM 3855 C CA . PHE A 1 469 ? -22.630 9.810 12.741 1.00 42.41 469 PHE A CA 1
ATOM 3856 C C . PHE A 1 469 ? -22.693 9.579 11.222 1.00 42.41 469 PHE A C 1
ATOM 3858 O O . PHE A 1 469 ? -21.812 10.034 10.500 1.00 42.41 469 PHE A O 1
ATOM 3865 N N . PHE A 1 470 ? -23.756 8.930 10.729 1.00 45.12 470 PHE A N 1
ATOM 3866 C CA . PHE A 1 470 ? -23.982 8.774 9.287 1.00 45.12 470 PHE A CA 1
ATOM 3867 C C . PHE A 1 470 ? -24.345 10.102 8.610 1.00 45.12 470 PHE A C 1
ATOM 3869 O O . PHE A 1 470 ? -23.851 10.370 7.521 1.00 45.12 470 PHE A O 1
ATOM 3876 N N . LEU A 1 471 ? -25.132 10.962 9.266 1.00 38.88 471 LEU A N 1
ATOM 3877 C CA . LEU A 1 471 ? -25.480 12.285 8.749 1.00 38.88 471 LEU A CA 1
ATOM 3878 C C . LEU A 1 471 ? -24.248 13.197 8.652 1.00 38.88 471 LEU A C 1
ATOM 3880 O O . LEU A 1 471 ? -24.105 13.879 7.654 1.00 38.88 471 LEU A O 1
ATOM 3884 N N . LEU A 1 472 ? -23.318 13.174 9.615 1.00 43.28 472 LEU A N 1
ATOM 3885 C CA . LEU A 1 472 ? -22.084 13.978 9.579 1.00 43.28 472 LEU A CA 1
ATOM 3886 C C . LEU A 1 472 ? -21.033 13.436 8.592 1.00 43.28 472 LEU A C 1
ATOM 3888 O O . LEU A 1 472 ? -20.287 14.218 8.001 1.00 43.28 472 LEU A O 1
ATOM 3892 N N . LEU A 1 473 ? -21.005 12.118 8.358 1.00 42.88 473 LEU A N 1
ATOM 3893 C CA . LEU A 1 473 ? -20.242 11.509 7.259 1.00 42.88 473 LEU A CA 1
ATOM 3894 C C . LEU A 1 473 ? -20.802 11.914 5.882 1.00 42.88 473 LEU A C 1
ATOM 3896 O O . LEU A 1 473 ? -20.023 12.124 4.958 1.00 42.88 473 LEU A O 1
ATOM 3900 N N . PHE A 1 474 ? -22.126 12.076 5.753 1.00 42.09 474 PHE A N 1
ATOM 3901 C CA . PHE A 1 474 ? -22.786 12.513 4.513 1.00 42.09 474 PHE A CA 1
ATOM 3902 C C . PHE A 1 474 ? -22.871 14.040 4.341 1.00 42.09 474 PHE A C 1
ATOM 3904 O O . PHE A 1 474 ? -22.876 14.515 3.211 1.00 42.09 474 PHE A O 1
ATOM 3911 N N . LEU A 1 475 ? -22.877 14.834 5.414 1.00 37.31 475 LEU A N 1
ATOM 3912 C CA . LEU A 1 475 ? -22.878 16.305 5.355 1.00 37.31 475 LEU A CA 1
ATOM 3913 C C . LEU A 1 475 ? -21.526 16.879 4.910 1.00 37.31 475 LEU A C 1
ATOM 3915 O O . LEU A 1 475 ? -21.466 18.020 4.473 1.00 37.31 475 LEU A O 1
ATOM 3919 N N . ASN A 1 476 ? -20.457 16.077 4.940 1.00 36.69 476 ASN A N 1
ATOM 3920 C CA . ASN A 1 476 ? -19.213 16.400 4.239 1.00 36.69 476 ASN A CA 1
ATOM 3921 C C . ASN A 1 476 ? -19.293 16.134 2.725 1.00 36.69 476 ASN A C 1
ATOM 3923 O O . ASN A 1 476 ? -18.374 16.508 2.010 1.00 36.69 476 ASN A O 1
ATOM 3927 N N . ALA A 1 477 ? -20.358 15.498 2.217 1.00 35.88 477 ALA A N 1
ATOM 3928 C CA . ALA A 1 477 ? -20.510 15.193 0.794 1.00 35.88 477 ALA A CA 1
ATOM 3929 C C . ALA A 1 477 ? -21.234 16.291 -0.002 1.00 35.88 477 ALA A C 1
ATOM 3931 O O . ALA A 1 477 ? -21.069 16.356 -1.218 1.00 35.88 477 ALA A O 1
ATOM 3932 N N . SER A 1 478 ? -21.998 17.179 0.642 1.00 34.31 478 SER A N 1
ATOM 3933 C CA . SER A 1 478 ? -22.752 18.230 -0.060 1.00 34.31 478 SER A CA 1
ATOM 3934 C C . SER A 1 478 ? -21.859 19.330 -0.649 1.00 34.31 478 SER A C 1
ATOM 3936 O O . SER A 1 478 ? -22.203 19.876 -1.692 1.00 34.31 478 SER A O 1
ATOM 3938 N N . SER A 1 479 ? -20.679 19.594 -0.078 1.00 37.16 479 SER A N 1
ATOM 3939 C CA . SER A 1 479 ? -19.668 20.495 -0.664 1.00 37.16 479 SER A CA 1
ATOM 3940 C C . SER A 1 479 ? -18.760 19.818 -1.706 1.00 37.16 479 SER A C 1
ATOM 3942 O O . SER A 1 479 ? -18.019 20.495 -2.414 1.00 37.16 479 SER A O 1
ATOM 3944 N N . ILE A 1 480 ? -18.829 18.487 -1.854 1.00 40.03 480 ILE A N 1
ATOM 3945 C CA . ILE A 1 480 ? -18.007 17.707 -2.804 1.00 40.03 480 ILE A CA 1
ATOM 3946 C C . ILE A 1 480 ? -18.573 17.766 -4.236 1.00 40.03 480 ILE A C 1
ATOM 3948 O O . ILE A 1 480 ? -17.860 17.486 -5.203 1.00 40.03 480 ILE A O 1
ATOM 3952 N N . PHE A 1 481 ? -19.837 18.169 -4.409 1.00 35.56 481 PHE A N 1
ATOM 3953 C CA . PHE A 1 481 ? -20.465 18.277 -5.732 1.00 35.56 481 PHE A CA 1
ATOM 3954 C C . PHE A 1 481 ? -20.150 19.577 -6.485 1.00 35.56 481 PHE A C 1
ATOM 3956 O 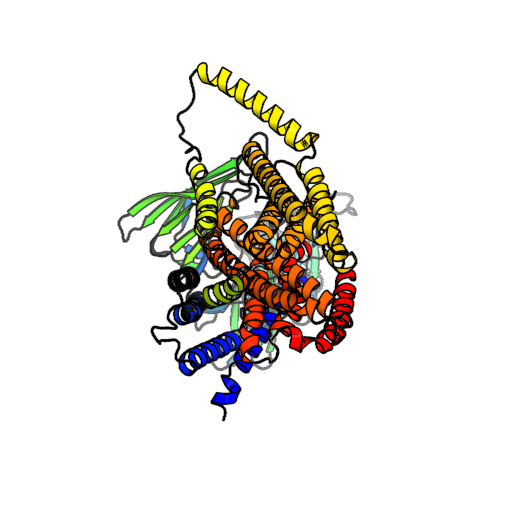O . PHE A 1 481 ? -20.409 19.643 -7.685 1.00 35.56 481 PHE A O 1
ATOM 3963 N N . SER A 1 482 ? -19.525 20.565 -5.842 1.00 30.22 482 SER A N 1
ATOM 3964 C CA . SER A 1 482 ? -19.104 21.818 -6.477 1.00 30.22 482 SER A CA 1
ATOM 3965 C C . SER A 1 482 ? -17.584 21.877 -6.658 1.00 30.22 482 SER A C 1
ATOM 3967 O O . SER A 1 482 ? -16.917 22.760 -6.127 1.00 30.22 482 SER A O 1
ATOM 3969 N N . GLN A 1 483 ? -17.007 20.940 -7.414 1.00 31.20 483 GLN A N 1
ATOM 3970 C CA . GLN A 1 483 ? -15.790 21.293 -8.150 1.00 31.20 483 GLN A CA 1
ATOM 3971 C C . GLN A 1 483 ? -16.235 22.093 -9.377 1.00 31.20 483 GLN A C 1
ATOM 3973 O O . GLN A 1 483 ? -17.115 21.609 -10.097 1.00 31.20 483 GLN A O 1
ATOM 3978 N N . PRO A 1 484 ? -15.684 23.291 -9.637 1.00 30.34 484 PRO A N 1
ATOM 3979 C CA . PRO A 1 484 ? -15.963 23.974 -10.888 1.00 30.34 484 PRO A CA 1
ATOM 3980 C C . PRO A 1 484 ? -15.543 23.041 -12.027 1.00 30.34 484 PRO A C 1
ATOM 3982 O O . PRO A 1 484 ? -14.392 22.609 -12.102 1.00 30.34 484 PRO A O 1
ATOM 3985 N N . ARG A 1 485 ? -16.494 22.679 -12.897 1.00 26.05 485 ARG A N 1
ATOM 3986 C CA . ARG A 1 485 ? -16.147 22.126 -14.206 1.00 26.05 485 ARG A CA 1
ATOM 3987 C C . ARG A 1 485 ? -15.284 23.188 -14.876 1.00 26.05 485 ARG A C 1
ATOM 3989 O O . ARG A 1 485 ? -15.752 24.313 -15.042 1.00 26.05 485 ARG A O 1
ATOM 3996 N N . PHE A 1 486 ? -14.047 22.839 -15.220 1.00 29.02 486 PHE A N 1
ATOM 3997 C CA . PHE A 1 486 ? -13.245 23.651 -16.127 1.00 29.02 486 PHE A CA 1
ATOM 3998 C C . PHE A 1 486 ? -14.029 23.705 -17.442 1.00 29.02 486 PHE A C 1
ATOM 4000 O O . PHE A 1 486 ? -14.084 22.735 -18.193 1.00 29.02 486 PHE A O 1
ATOM 4007 N N . SER A 1 487 ? -14.763 24.795 -17.622 1.00 26.38 487 SER A N 1
ATOM 4008 C CA . SER A 1 487 ? -15.401 25.168 -18.873 1.00 26.38 487 SER A CA 1
ATOM 4009 C C . SER A 1 487 ? -14.533 26.277 -19.437 1.00 26.38 487 SER A C 1
ATOM 4011 O O . SER A 1 487 ? -14.149 27.198 -18.721 1.00 26.38 487 SER A O 1
ATOM 4013 N N . SER A 1 488 ? -14.163 26.134 -20.702 1.00 26.16 488 SER A N 1
ATOM 4014 C CA . SER A 1 488 ? -13.282 27.028 -21.455 1.00 26.16 488 SER A CA 1
ATOM 4015 C C . SER A 1 488 ? -13.889 28.410 -21.740 1.00 26.16 488 SER A C 1
ATOM 4017 O O . SER A 1 488 ? -13.298 29.198 -22.466 1.00 26.16 488 SER A O 1
ATOM 4019 N N . GLU A 1 489 ? -15.049 28.725 -21.169 1.00 31.16 489 GLU A N 1
ATOM 4020 C CA . GLU A 1 489 ? -15.776 29.973 -21.377 1.00 31.16 489 GLU A CA 1
ATOM 4021 C C . GLU A 1 489 ? -15.928 30.698 -20.044 1.00 31.16 489 GLU A C 1
ATOM 4023 O O . GLU A 1 489 ? -16.902 30.485 -19.328 1.00 31.16 489 GLU A O 1
ATOM 4028 N N . LYS A 1 490 ? -14.961 31.541 -19.681 1.00 33.25 490 LYS A N 1
ATOM 4029 C CA . LYS A 1 490 ? -15.186 32.620 -18.709 1.00 33.25 490 LYS A CA 1
ATOM 4030 C C . LYS A 1 490 ? -14.086 33.668 -18.809 1.00 33.25 490 LYS A C 1
ATOM 4032 O O . LYS A 1 490 ? -13.075 33.599 -18.120 1.00 33.25 490 LYS A O 1
ATOM 4037 N N . VAL A 1 491 ? -14.300 34.635 -19.695 1.00 33.47 491 VAL A N 1
ATOM 4038 C CA . VAL A 1 491 ? -13.654 35.950 -19.664 1.00 33.47 491 VAL A CA 1
ATOM 4039 C C . VAL A 1 491 ? -14.722 36.963 -20.078 1.00 33.47 491 VAL A C 1
ATOM 4041 O O . VAL A 1 491 ? -15.433 36.708 -21.046 1.00 33.47 491 VAL A O 1
ATOM 4044 N N . LEU A 1 492 ? -14.777 38.090 -19.354 1.00 35.34 492 LEU A N 1
ATOM 4045 C CA . LEU A 1 492 ? -15.576 39.316 -19.553 1.00 35.34 492 LEU A CA 1
ATOM 4046 C C . LEU A 1 492 ? -16.780 39.489 -18.602 1.00 35.34 492 LEU A C 1
ATOM 4048 O O . LEU A 1 492 ? -17.927 39.325 -19.006 1.00 35.34 492 LEU A O 1
ATOM 4052 N N . ASN A 1 493 ? -16.530 39.940 -17.362 1.00 33.25 493 ASN A N 1
ATOM 4053 C CA . ASN A 1 493 ? -17.381 40.970 -16.744 1.00 33.25 493 ASN A CA 1
ATOM 4054 C C . ASN A 1 493 ? -16.710 41.721 -15.577 1.00 33.25 493 ASN A C 1
ATOM 4056 O O . ASN A 1 493 ? -16.107 41.134 -14.683 1.00 33.25 493 ASN A O 1
ATOM 4060 N N . SER A 1 494 ? -16.878 43.046 -15.544 1.00 37.72 494 SER A N 1
ATOM 4061 C CA . SER A 1 494 ? -16.309 43.973 -14.548 1.00 37.72 494 SER A CA 1
ATOM 4062 C C . SER A 1 494 ? -16.869 43.815 -13.123 1.00 37.72 494 SER A C 1
ATOM 4064 O O . SER A 1 494 ? -16.285 44.333 -12.172 1.00 37.72 494 SER A O 1
ATOM 4066 N N . SER A 1 495 ? -17.946 43.043 -12.940 1.00 38.00 495 SER A N 1
ATOM 4067 C CA . SER A 1 495 ? -18.460 42.629 -11.627 1.00 38.00 495 SER A CA 1
ATOM 4068 C C . SER A 1 495 ? -17.605 41.553 -10.942 1.00 38.00 495 SER A C 1
ATOM 4070 O O . SER A 1 495 ? -17.676 41.414 -9.722 1.00 38.00 495 SER A O 1
ATOM 4072 N N . GLU A 1 496 ? -16.780 40.803 -11.685 1.00 44.69 496 GLU A N 1
ATOM 4073 C CA . GLU A 1 496 ? -15.872 39.797 -11.105 1.00 44.69 496 GLU A CA 1
ATOM 4074 C C . GLU A 1 496 ? -14.694 40.445 -10.359 1.00 44.69 496 GLU A C 1
ATOM 4076 O O . GLU A 1 496 ? -14.216 39.887 -9.377 1.00 44.69 496 GLU A O 1
ATOM 4081 N N . ILE A 1 497 ? -14.304 41.672 -10.720 1.00 43.09 497 ILE A N 1
ATOM 4082 C CA . ILE A 1 497 ? -13.129 42.358 -10.155 1.00 43.09 497 ILE A CA 1
ATOM 4083 C C . ILE A 1 497 ? -13.354 42.788 -8.693 1.00 43.09 497 ILE A C 1
ATOM 4085 O O . ILE A 1 497 ? -12.432 42.713 -7.878 1.00 43.09 497 ILE A O 1
ATOM 4089 N N . SER A 1 498 ? -14.568 43.212 -8.309 1.00 36.53 498 SER A N 1
ATOM 4090 C CA . SER A 1 498 ? -14.870 43.547 -6.902 1.00 36.53 498 SER A CA 1
ATOM 4091 C C . SER A 1 498 ? -15.019 42.290 -6.036 1.00 36.53 498 SER A C 1
ATOM 4093 O O . SER A 1 498 ? -14.575 42.270 -4.884 1.00 36.53 498 SER A O 1
ATOM 4095 N N . PHE A 1 499 ? -15.565 41.218 -6.617 1.00 45.12 499 PHE A N 1
ATOM 4096 C CA . PHE A 1 499 ? -15.692 39.911 -5.985 1.00 45.12 499 PHE A CA 1
ATOM 4097 C C . PHE A 1 499 ? -14.321 39.252 -5.770 1.00 45.12 499 PHE A C 1
ATOM 4099 O O . PHE A 1 499 ? -14.049 38.798 -4.663 1.00 45.12 499 PHE A O 1
ATOM 4106 N N . GLU A 1 500 ? -13.410 39.295 -6.749 1.00 49.03 500 GLU A N 1
ATOM 4107 C CA . GLU A 1 500 ? -12.016 38.837 -6.612 1.00 49.03 500 GLU A CA 1
ATOM 4108 C C . GLU A 1 500 ? -11.228 39.639 -5.565 1.00 49.03 500 GLU A C 1
ATOM 4110 O O . GLU A 1 500 ? -10.466 39.068 -4.776 1.00 49.03 500 GLU A O 1
ATOM 4115 N N . LYS A 1 501 ? -11.438 40.960 -5.478 1.00 48.53 501 LYS A N 1
ATOM 4116 C CA . LYS A 1 501 ? -10.824 41.798 -4.430 1.00 48.53 501 LYS A CA 1
ATOM 4117 C C . LYS A 1 501 ? -11.347 41.452 -3.031 1.00 48.53 501 LYS A C 1
ATOM 4119 O O . LYS A 1 501 ? -10.574 41.371 -2.077 1.00 48.53 501 LYS A O 1
ATOM 4124 N N . SER A 1 502 ? -12.647 41.190 -2.897 1.00 50.00 502 SER A N 1
ATOM 4125 C CA . SER A 1 502 ? -13.237 40.715 -1.640 1.00 50.00 502 SER A CA 1
ATOM 4126 C C . SER A 1 502 ? -12.722 39.318 -1.271 1.00 50.00 502 SER A C 1
ATOM 4128 O O . SER A 1 502 ? -12.239 39.122 -0.154 1.00 50.00 502 SER A O 1
ATOM 4130 N N . LEU A 1 503 ? -12.695 38.375 -2.219 1.00 56.84 503 LEU A N 1
ATOM 4131 C CA . LEU A 1 503 ? -12.161 37.027 -2.012 1.00 56.84 503 LEU A CA 1
ATOM 4132 C C . LEU A 1 503 ? -10.681 37.025 -1.615 1.00 56.84 503 LEU A C 1
ATOM 4134 O O . LEU A 1 503 ? -10.286 36.247 -0.746 1.00 56.84 503 LEU A O 1
ATOM 4138 N N . SER A 1 504 ? -9.867 37.899 -2.211 1.00 63.09 504 SER A N 1
ATOM 4139 C CA . SER A 1 504 ? -8.443 38.031 -1.879 1.00 63.09 504 SER A CA 1
ATOM 4140 C C . SER A 1 504 ? -8.221 38.648 -0.494 1.00 63.09 504 SER A C 1
ATOM 4142 O O . SER A 1 504 ? -7.377 38.149 0.254 1.00 63.09 504 SER A O 1
ATOM 4144 N N . SER A 1 505 ? -9.031 39.632 -0.080 1.00 69.62 505 SER A N 1
ATOM 4145 C CA . SER A 1 505 ? -9.006 40.183 1.287 1.00 69.62 505 SER A CA 1
ATOM 4146 C C . SER A 1 505 ? -9.416 39.150 2.346 1.00 69.62 505 SER A C 1
ATOM 4148 O O . SER A 1 505 ? -8.728 38.987 3.357 1.00 69.62 505 SER A O 1
ATOM 4150 N N . PHE A 1 506 ? -10.476 38.376 2.082 1.00 76.06 506 PHE A N 1
ATOM 4151 C CA . PHE A 1 506 ? -10.929 37.296 2.955 1.00 76.06 506 PHE A CA 1
ATOM 4152 C C . PHE A 1 506 ? -9.880 36.187 3.044 1.00 76.06 506 PHE A C 1
ATOM 4154 O O . PHE A 1 506 ? -9.502 35.789 4.142 1.00 76.06 506 PHE A O 1
ATOM 4161 N N . ARG A 1 507 ? -9.328 35.745 1.907 1.00 77.19 507 ARG A N 1
ATOM 4162 C CA . ARG A 1 507 ? -8.233 34.766 1.863 1.00 77.19 507 ARG A CA 1
ATOM 4163 C C . ARG A 1 507 ? -7.026 35.226 2.680 1.00 77.19 507 ARG A C 1
ATOM 4165 O O . ARG A 1 507 ? -6.558 34.468 3.521 1.00 77.19 507 ARG A O 1
ATOM 4172 N N . THR A 1 508 ? -6.598 36.478 2.521 1.00 77.62 508 THR A N 1
ATOM 4173 C CA . THR A 1 508 ? -5.485 37.060 3.294 1.00 77.62 508 THR A CA 1
ATOM 4174 C C . THR A 1 508 ? -5.770 37.067 4.800 1.00 77.62 508 THR A C 1
ATOM 4176 O O . THR A 1 508 ? -4.894 36.768 5.612 1.00 77.62 508 THR A O 1
ATOM 4179 N N . CYS A 1 509 ? -7.005 37.387 5.198 1.00 78.88 509 CYS A N 1
ATOM 4180 C CA . CYS A 1 509 ? -7.426 37.338 6.598 1.00 78.88 509 CYS A CA 1
ATOM 4181 C C . CYS A 1 509 ? -7.367 35.905 7.150 1.00 78.88 509 CYS A C 1
ATOM 4183 O O . CYS A 1 509 ? -6.782 35.668 8.208 1.00 78.88 509 CYS A O 1
ATOM 4185 N N . MET A 1 510 ? -7.892 34.936 6.397 1.00 79.12 510 MET A N 1
ATOM 4186 C CA . MET A 1 510 ? -7.869 33.521 6.770 1.00 79.12 510 MET A CA 1
ATOM 4187 C C . MET A 1 510 ? -6.442 32.966 6.851 1.00 79.12 510 MET A C 1
ATOM 4189 O O . MET A 1 510 ? -6.146 32.209 7.771 1.00 79.12 510 MET A O 1
ATOM 4193 N N . GLU A 1 511 ? -5.535 33.379 5.961 1.00 79.94 511 GLU A N 1
ATOM 4194 C CA . GLU A 1 511 ? -4.108 33.029 6.024 1.00 79.94 511 GLU A CA 1
ATOM 4195 C C . GLU A 1 511 ? -3.441 33.587 7.285 1.00 79.94 511 GLU A C 1
ATOM 4197 O O . GLU A 1 511 ? -2.743 32.853 7.987 1.00 79.94 511 GLU A O 1
ATOM 4202 N N . LYS A 1 512 ? -3.697 34.854 7.638 1.00 76.50 512 LYS A N 1
ATOM 4203 C CA . LYS A 1 512 ? -3.194 35.441 8.891 1.00 76.50 512 LYS A CA 1
ATOM 4204 C C . LYS A 1 512 ? -3.716 34.685 10.112 1.00 76.50 512 LYS A C 1
ATOM 4206 O O . LYS A 1 512 ? -2.925 34.284 10.960 1.00 76.50 512 LYS A O 1
ATOM 4211 N N . ILE A 1 513 ? -5.022 34.437 10.183 1.00 76.94 513 ILE A N 1
ATOM 4212 C CA . ILE A 1 513 ? -5.654 33.685 11.277 1.00 76.94 513 ILE A CA 1
ATOM 4213 C C . ILE A 1 513 ? -5.039 32.283 11.395 1.00 76.94 513 ILE A C 1
ATOM 4215 O O . ILE A 1 513 ? -4.668 31.859 12.490 1.00 76.94 513 ILE A O 1
ATOM 4219 N N . TYR A 1 514 ? -4.890 31.579 10.273 1.00 79.06 514 TYR A N 1
ATOM 4220 C CA . TYR A 1 514 ? -4.415 30.201 10.246 1.00 79.06 514 TYR A CA 1
ATOM 4221 C C . TYR A 1 514 ? -2.923 30.081 10.595 1.00 79.06 514 TYR A C 1
ATOM 4223 O O . TYR A 1 514 ? -2.567 29.321 11.497 1.00 79.06 514 TYR A O 1
ATOM 4231 N N . PHE A 1 515 ? -2.055 30.841 9.917 1.00 75.38 515 PHE A N 1
ATOM 4232 C CA . PHE A 1 515 ? -0.600 30.729 10.065 1.00 75.38 515 PHE A CA 1
ATOM 4233 C C . PHE A 1 515 ? -0.051 31.546 11.238 1.00 75.38 515 PHE A C 1
ATOM 4235 O O . PHE A 1 515 ? 0.716 31.017 12.038 1.00 75.38 515 PHE A O 1
ATOM 4242 N N . HIS A 1 516 ? -0.459 32.810 11.395 1.00 68.12 516 HIS A N 1
ATOM 4243 C CA . HIS A 1 516 ? 0.076 33.664 12.466 1.00 68.12 516 HIS A CA 1
ATOM 4244 C C . HIS A 1 516 ? -0.599 33.388 13.814 1.00 68.12 516 HIS A C 1
ATOM 4246 O O . HIS A 1 516 ? 0.024 33.531 14.864 1.00 68.12 516 HIS A O 1
ATOM 4252 N N . GLY A 1 517 ? -1.864 32.956 13.807 1.00 64.19 517 GLY A N 1
ATOM 4253 C CA . GLY A 1 517 ? -2.591 32.622 15.031 1.00 64.19 517 GLY A CA 1
ATOM 4254 C C . GLY A 1 517 ? -2.138 31.322 15.705 1.00 64.19 517 GLY A C 1
ATOM 4255 O O . GLY A 1 517 ? -2.503 31.094 16.861 1.00 64.19 517 GLY A O 1
ATOM 4256 N N . GLN A 1 518 ? -1.373 30.465 15.006 1.00 78.00 518 GLN A N 1
ATOM 4257 C CA . GLN A 1 518 ? -0.953 29.129 15.470 1.00 78.00 518 GLN A CA 1
ATOM 4258 C C . GLN A 1 518 ? -2.110 28.332 16.105 1.00 78.00 518 GLN A C 1
ATOM 4260 O O . GLN A 1 518 ? -1.952 27.643 17.118 1.00 78.00 518 GLN A O 1
ATOM 4265 N N . ILE A 1 519 ? -3.316 28.468 15.543 1.00 81.62 519 ILE A N 1
ATOM 4266 C CA . ILE A 1 519 ? -4.565 28.060 16.204 1.00 81.62 519 ILE A CA 1
ATOM 4267 C C . ILE A 1 519 ? -4.572 26.560 16.490 1.00 81.62 519 ILE A C 1
ATOM 4269 O O . ILE A 1 519 ? -4.940 26.141 17.586 1.00 81.62 519 ILE A O 1
ATOM 4273 N N . LEU A 1 520 ? -4.127 25.751 15.528 1.00 85.69 520 LEU A N 1
ATOM 4274 C CA . LEU A 1 520 ? -4.119 24.294 15.650 1.00 85.69 520 LEU A CA 1
ATOM 4275 C C . LEU A 1 520 ? -3.055 23.784 16.629 1.00 85.69 520 LEU A C 1
ATOM 4277 O O . LEU A 1 520 ? -3.304 22.827 17.361 1.00 85.69 520 LEU A O 1
ATOM 4281 N N . GLU A 1 521 ? -1.902 24.443 16.701 1.00 86.12 521 GLU A N 1
ATOM 4282 C CA . GLU A 1 521 ? -0.851 24.118 17.666 1.00 86.12 521 GLU A CA 1
ATOM 4283 C C . GLU A 1 521 ? -1.300 24.432 19.104 1.00 86.12 521 GLU A C 1
ATOM 4285 O O . GLU A 1 521 ? -1.196 23.595 20.009 1.00 86.12 521 GLU A O 1
ATOM 4290 N N . ARG A 1 522 ? -1.881 25.624 19.311 1.00 88.25 522 ARG A N 1
ATOM 4291 C CA . ARG A 1 522 ? -2.464 26.039 20.598 1.00 88.25 522 ARG A CA 1
ATOM 4292 C C . ARG A 1 522 ? -3.605 25.115 21.015 1.00 88.25 522 ARG A C 1
ATOM 4294 O O . ARG A 1 522 ? -3.670 24.716 22.178 1.00 88.25 522 ARG A O 1
ATOM 4301 N N . LEU A 1 523 ? -4.459 24.729 20.067 1.00 91.31 523 LEU A N 1
ATOM 4302 C CA . LEU A 1 523 ? -5.522 23.753 20.284 1.00 91.31 523 LEU A CA 1
ATOM 4303 C C . LEU A 1 523 ? -4.960 22.396 20.729 1.00 91.31 523 LEU A C 1
ATOM 4305 O O . LEU A 1 523 ? -5.510 21.783 21.642 1.00 91.31 523 LEU A O 1
ATOM 4309 N N . GLY A 1 524 ? -3.840 21.955 20.148 1.00 90.00 524 GLY A N 1
ATOM 4310 C CA . GLY A 1 524 ? -3.149 20.731 20.556 1.00 90.00 524 GLY A CA 1
ATOM 4311 C C . GLY A 1 524 ? -2.750 20.738 22.035 1.00 90.00 524 GLY A C 1
ATOM 4312 O O . GLY A 1 524 ? -3.111 19.820 22.777 1.00 90.00 524 GLY A O 1
ATOM 4313 N N . ARG A 1 525 ? -2.093 21.813 22.500 1.00 91.25 525 ARG A N 1
ATOM 4314 C CA . ARG A 1 525 ? -1.755 21.998 23.928 1.00 91.25 525 ARG A CA 1
ATOM 4315 C C . ARG A 1 525 ? -2.994 22.022 24.820 1.00 91.25 525 ARG A C 1
ATOM 4317 O O . ARG A 1 525 ? -2.999 21.415 25.890 1.00 91.25 525 ARG A O 1
ATOM 4324 N N . TRP A 1 526 ? -4.046 22.703 24.376 1.00 94.69 526 TRP A N 1
ATOM 4325 C CA . TRP A 1 526 ? -5.293 22.835 25.123 1.00 94.69 526 TRP A CA 1
ATOM 4326 C C . TRP A 1 526 ? -6.014 21.491 25.306 1.00 94.69 526 TRP A C 1
ATOM 4328 O O . TRP A 1 526 ? -6.419 21.156 26.420 1.00 94.69 526 TRP A O 1
ATOM 4338 N N . LEU A 1 527 ? -6.102 20.676 24.249 1.00 93.06 527 LEU A N 1
ATOM 4339 C CA . LEU A 1 527 ? -6.688 19.332 24.304 1.00 93.06 527 LEU A CA 1
ATOM 4340 C C . LEU A 1 527 ? -5.918 18.396 25.248 1.00 93.06 527 LEU A C 1
ATOM 4342 O O . LEU A 1 527 ? -6.543 17.620 25.981 1.00 93.06 527 LEU A O 1
ATOM 4346 N N . ILE A 1 528 ? -4.582 18.492 25.268 1.00 91.69 528 ILE A N 1
ATOM 4347 C CA . ILE A 1 528 ? -3.744 17.758 26.227 1.00 91.69 528 ILE A CA 1
ATOM 4348 C C . ILE A 1 528 ? -4.035 18.230 27.649 1.00 91.69 528 ILE A C 1
ATOM 4350 O O . ILE A 1 528 ? -4.329 17.405 28.512 1.00 91.69 528 ILE A O 1
ATOM 4354 N N . GLY A 1 529 ? -4.005 19.543 27.892 1.00 89.69 529 GLY A N 1
ATOM 4355 C CA . GLY A 1 529 ? -4.243 20.120 29.216 1.00 89.69 529 GLY A CA 1
ATOM 4356 C C . GLY A 1 529 ? -5.600 19.717 29.797 1.00 89.69 529 GLY A C 1
ATOM 4357 O O . GLY A 1 529 ? -5.678 19.254 30.934 1.00 89.69 529 GLY A O 1
ATOM 4358 N N . ILE A 1 530 ? -6.662 19.804 28.993 1.00 91.62 530 ILE A N 1
ATOM 4359 C CA . ILE A 1 530 ? -8.017 19.400 29.392 1.00 91.62 530 ILE A CA 1
ATOM 4360 C C . ILE A 1 530 ? -8.121 17.889 29.612 1.00 91.62 530 ILE A C 1
ATOM 4362 O O . ILE A 1 530 ? -8.734 17.458 30.590 1.00 91.62 530 ILE A O 1
ATOM 4366 N N . GLY A 1 531 ? -7.506 17.082 28.742 1.00 87.69 531 GLY A N 1
ATOM 4367 C CA . GLY A 1 531 ? -7.449 15.628 28.897 1.00 87.69 531 GLY A CA 1
ATOM 4368 C C . GLY A 1 531 ? -6.761 15.210 30.196 1.00 87.69 531 GLY A C 1
ATOM 4369 O O . GLY A 1 531 ? -7.340 14.466 30.989 1.00 87.69 531 GLY A O 1
ATOM 4370 N N . CYS A 1 532 ? -5.559 15.734 30.451 1.00 86.00 532 CYS A N 1
ATOM 4371 C CA . CYS A 1 532 ? -4.785 15.478 31.667 1.00 86.00 532 CYS A CA 1
ATOM 4372 C C . CYS A 1 532 ? -5.523 15.959 32.921 1.00 86.00 532 CYS A C 1
ATOM 4374 O O . CYS A 1 532 ? -5.629 15.215 33.896 1.00 86.00 532 CYS A O 1
ATOM 4376 N N . GLY A 1 533 ? -6.082 17.172 32.885 1.00 84.75 533 GLY A N 1
ATOM 4377 C CA . GLY A 1 533 ? -6.843 17.732 33.999 1.00 84.75 533 GLY A CA 1
ATOM 4378 C C . GLY A 1 533 ? -8.055 16.872 34.353 1.00 84.75 533 GLY A C 1
ATOM 4379 O O . GLY A 1 533 ? -8.270 16.543 35.519 1.00 84.75 533 GLY A O 1
ATOM 4380 N N . PHE A 1 534 ? -8.821 16.427 33.353 1.00 84.62 534 PHE A N 1
ATOM 4381 C CA . PHE A 1 534 ? -9.988 15.585 33.601 1.00 84.62 534 PHE A CA 1
ATOM 4382 C C . PHE A 1 534 ? -9.620 14.149 34.007 1.00 84.62 534 PHE A C 1
ATOM 4384 O O . PHE A 1 534 ? -10.314 13.556 34.836 1.00 84.62 534 PHE A O 1
ATOM 4391 N N . LEU A 1 535 ? -8.505 13.606 33.504 1.00 82.12 535 LEU A N 1
ATOM 4392 C CA . LEU A 1 535 ? -7.942 12.341 33.984 1.00 82.12 535 LEU A CA 1
ATOM 4393 C C . LEU A 1 535 ? -7.594 12.429 35.478 1.00 82.12 535 LEU A C 1
ATOM 4395 O O . LEU A 1 535 ? -7.981 11.553 36.251 1.00 82.12 535 LEU A O 1
ATOM 4399 N N . TRP A 1 536 ? -6.943 13.516 35.897 1.00 76.25 536 TRP A N 1
ATOM 4400 C CA . TRP A 1 536 ? -6.573 13.765 37.291 1.00 76.25 536 TRP A CA 1
ATOM 4401 C C . TRP A 1 536 ? -7.798 13.941 38.200 1.00 76.25 536 TRP A C 1
ATOM 4403 O O . TRP A 1 536 ? -7.886 13.300 39.246 1.00 76.25 536 TRP A O 1
ATOM 4413 N N . ILE A 1 537 ? -8.814 14.697 37.761 1.00 75.25 537 ILE A N 1
ATOM 4414 C CA . ILE A 1 537 ? -10.124 14.793 38.440 1.00 75.25 537 ILE A CA 1
ATOM 4415 C C . ILE A 1 537 ? -10.780 13.404 38.563 1.00 75.25 537 ILE A C 1
ATOM 4417 O O . ILE A 1 537 ? -11.379 13.073 39.593 1.00 75.25 537 ILE A O 1
ATOM 4421 N N . GLY A 1 538 ? -10.653 12.573 37.524 1.00 72.06 538 GLY A N 1
ATOM 4422 C CA . GLY A 1 538 ? -11.081 11.176 37.507 1.00 72.06 538 GLY A CA 1
ATOM 4423 C C . GLY A 1 538 ? -10.408 10.331 38.588 1.00 72.06 538 GLY A C 1
ATOM 4424 O O . GLY A 1 538 ? -11.100 9.584 39.275 1.00 72.06 538 GLY A O 1
ATOM 4425 N N . LEU A 1 539 ? -9.097 10.489 38.787 1.00 69.12 539 LEU A N 1
ATOM 4426 C CA . LEU A 1 539 ? -8.339 9.819 39.850 1.00 69.12 539 LEU A CA 1
ATOM 4427 C C . LEU A 1 539 ? -8.724 10.344 41.246 1.00 69.12 539 LEU A C 1
ATOM 4429 O O . LEU A 1 539 ? -8.961 9.558 42.163 1.00 69.12 539 LEU A O 1
ATOM 4433 N N . MET A 1 540 ? -8.896 11.660 41.404 1.00 65.94 540 MET A N 1
ATOM 4434 C CA . MET A 1 540 ? -9.294 12.283 42.676 1.00 65.94 540 MET A CA 1
ATOM 4435 C C . MET A 1 540 ? -10.676 11.855 43.175 1.00 65.94 540 MET A C 1
ATOM 4437 O O . MET A 1 540 ? -10.923 11.827 44.384 1.00 65.94 540 MET A O 1
ATOM 4441 N N . ARG A 1 541 ? -11.576 11.455 42.266 1.00 65.19 541 ARG A N 1
ATOM 4442 C CA . ARG A 1 541 ? -12.888 10.880 42.608 1.00 65.19 541 ARG A CA 1
ATOM 4443 C C . ARG A 1 541 ? -12.782 9.690 43.572 1.00 65.19 541 ARG A C 1
ATOM 4445 O O . ARG A 1 541 ? -13.742 9.421 44.299 1.00 65.19 541 ARG A O 1
ATOM 4452 N N . PHE A 1 542 ? -11.657 8.979 43.564 1.00 58.88 542 PHE A N 1
ATOM 4453 C CA . PHE A 1 542 ? -11.428 7.804 44.400 1.00 58.88 542 PHE A CA 1
ATOM 4454 C C . PHE A 1 542 ? -10.842 8.145 45.780 1.00 58.88 542 PHE A C 1
ATOM 4456 O O . PHE A 1 542 ? -11.056 7.374 46.712 1.00 58.88 542 PHE A O 1
ATOM 4463 N N . GLY A 1 543 ? -10.192 9.307 45.937 1.00 56.12 543 GLY A N 1
ATOM 4464 C CA . GLY A 1 543 ? -9.530 9.723 47.182 1.00 56.12 543 GLY A CA 1
ATOM 4465 C C . GLY A 1 543 ? -10.355 10.607 48.133 1.00 56.12 543 GLY A C 1
ATOM 4466 O O . GLY A 1 543 ? -10.071 10.628 49.326 1.00 56.12 543 GLY A O 1
ATOM 4467 N N . PHE A 1 544 ? -11.391 11.320 47.661 1.00 54.25 544 PHE A N 1
ATOM 4468 C CA . PHE A 1 544 ? -12.085 12.356 48.457 1.00 54.25 544 PHE A CA 1
ATOM 4469 C C . PHE A 1 544 ? -13.531 12.021 48.904 1.00 54.25 544 PHE A C 1
ATOM 4471 O O . PHE A 1 544 ? -14.280 11.298 48.238 1.00 54.25 544 PHE A O 1
ATOM 4478 N N . LYS A 1 545 ? -13.946 12.598 50.054 1.00 57.09 545 LYS A N 1
ATOM 4479 C CA . LYS A 1 545 ? -15.289 12.481 50.679 1.00 57.09 545 LYS A CA 1
ATOM 4480 C C . LYS A 1 545 ? -16.438 13.014 49.790 1.00 57.09 545 LYS A C 1
ATOM 4482 O O . LYS A 1 545 ? -16.250 13.752 48.825 1.00 57.09 545 LYS A O 1
ATOM 4487 N N . THR A 1 546 ? -17.667 12.639 50.167 1.00 59.19 546 THR A N 1
ATOM 4488 C CA . THR A 1 546 ? -18.989 12.797 49.506 1.00 59.19 546 THR A CA 1
ATOM 4489 C C . THR A 1 546 ? -19.283 14.101 48.740 1.00 59.19 546 THR A C 1
ATOM 4491 O O . THR A 1 546 ? -20.065 14.055 47.788 1.00 59.19 546 THR A O 1
ATOM 4494 N N . ARG A 1 547 ? -18.664 15.241 49.075 1.00 60.19 547 ARG A N 1
ATOM 4495 C CA . ARG A 1 547 ? -18.883 16.541 48.402 1.00 60.19 547 ARG A CA 1
ATOM 4496 C C . ARG A 1 547 ? -18.361 16.555 46.954 1.00 60.19 547 ARG A C 1
ATOM 4498 O O . ARG A 1 547 ? -19.057 17.037 46.064 1.00 60.19 547 ARG A O 1
ATOM 4505 N N . PHE A 1 548 ? -17.211 15.925 46.690 1.00 65.38 548 PHE A N 1
ATOM 4506 C CA . PHE A 1 548 ? -16.604 15.861 45.346 1.00 65.38 548 PHE A CA 1
ATOM 4507 C C . PHE A 1 548 ? -17.421 14.987 44.376 1.00 65.38 548 PHE A C 1
ATOM 4509 O O . PHE A 1 548 ? -17.506 15.255 43.178 1.00 65.38 548 PHE A O 1
ATOM 4516 N N . LYS A 1 549 ? -18.128 13.978 44.908 1.00 64.94 549 LYS A N 1
ATOM 4517 C CA . LYS A 1 549 ? -19.010 13.098 44.124 1.00 64.94 549 LYS A CA 1
ATOM 4518 C C . LYS A 1 549 ? -20.224 13.830 43.538 1.00 64.94 549 LYS A C 1
ATOM 4520 O O . LYS A 1 549 ? -20.694 13.423 42.479 1.00 64.94 549 LYS A O 1
ATOM 4525 N N . LYS A 1 550 ? -20.706 14.904 44.183 1.00 74.19 550 LYS A N 1
ATOM 4526 C CA . LYS A 1 550 ? -21.808 15.745 43.672 1.00 74.19 550 LYS A CA 1
ATOM 4527 C C . LYS A 1 550 ? -21.355 16.733 42.588 1.00 74.19 550 LYS A C 1
ATOM 4529 O O . LYS A 1 550 ? -22.157 17.091 41.732 1.00 74.19 550 LYS A O 1
ATOM 4534 N N . LEU A 1 551 ? -20.088 17.158 42.603 1.00 79.50 551 LEU A N 1
ATOM 4535 C CA . LEU A 1 551 ? -19.527 18.101 41.623 1.00 79.50 551 LEU A CA 1
ATOM 4536 C C . LEU A 1 551 ? -19.094 17.409 40.317 1.00 79.50 551 LEU A C 1
ATOM 4538 O O . LEU A 1 551 ? -19.142 18.009 39.245 1.00 79.50 551 LEU A O 1
ATOM 4542 N N . PHE A 1 552 ? -18.730 16.126 40.396 1.00 77.56 552 PHE A N 1
ATOM 4543 C CA . PHE A 1 552 ? -18.211 15.351 39.268 1.00 77.56 552 PHE A CA 1
ATOM 4544 C C . PHE A 1 552 ? -19.102 15.353 38.007 1.00 77.56 552 PHE A C 1
ATOM 4546 O O . PHE A 1 552 ? -18.551 15.529 36.925 1.00 77.56 552 PHE A O 1
ATOM 4553 N N . PRO A 1 553 ? -20.444 15.206 38.073 1.00 81.12 553 PRO A N 1
ATOM 4554 C CA . PRO A 1 553 ? -21.285 15.255 36.873 1.00 81.12 553 PRO A CA 1
ATOM 4555 C C . PRO A 1 553 ? -21.248 16.614 36.161 1.00 81.12 553 PRO A C 1
ATOM 4557 O O . PRO A 1 553 ? -21.246 16.653 34.934 1.00 81.12 553 PRO A O 1
ATOM 4560 N N . LYS A 1 554 ? -21.166 17.722 36.916 1.00 84.75 554 LYS A N 1
ATOM 4561 C CA . LYS A 1 554 ? -21.055 19.077 36.349 1.00 84.75 554 LYS A CA 1
ATOM 4562 C C . LYS A 1 554 ? -19.703 19.273 35.662 1.00 84.75 554 LYS A C 1
ATOM 4564 O O . LYS A 1 554 ? -19.658 19.735 34.528 1.00 84.75 554 LYS A O 1
ATOM 4569 N N . LEU A 1 555 ? -18.615 18.847 36.310 1.00 85.81 555 LEU A N 1
ATOM 4570 C CA . LEU A 1 555 ? -17.271 18.870 35.719 1.00 85.81 555 LEU A CA 1
ATOM 4571 C C . LEU A 1 555 ? -17.178 17.973 34.481 1.00 85.81 555 LEU A C 1
ATOM 4573 O O . LEU A 1 555 ? -16.555 18.351 33.496 1.00 85.81 555 LEU A O 1
ATOM 4577 N N . ALA A 1 556 ? -17.827 16.806 34.506 1.00 83.19 556 ALA A N 1
ATOM 4578 C CA . ALA A 1 556 ? -17.907 15.923 33.352 1.00 83.19 556 ALA A CA 1
ATOM 4579 C C . ALA A 1 556 ? -18.639 16.597 32.191 1.00 83.19 556 ALA A C 1
ATOM 4581 O O . ALA A 1 556 ? -18.126 16.567 31.079 1.00 83.19 556 ALA A O 1
ATOM 4582 N N . LEU A 1 557 ? -19.784 17.241 32.429 1.00 86.75 557 LEU A N 1
ATOM 4583 C CA . LEU A 1 557 ? -20.503 17.976 31.389 1.00 86.75 557 LEU A CA 1
ATOM 4584 C C . LEU A 1 557 ? -19.641 19.094 30.782 1.00 86.75 557 LEU A C 1
ATOM 4586 O O . LEU A 1 557 ? -19.536 19.171 29.561 1.00 86.75 557 LEU A O 1
ATOM 4590 N N . LEU A 1 558 ? -18.975 19.902 31.615 1.00 89.25 558 LEU A N 1
ATOM 4591 C CA . LEU A 1 558 ? -18.066 20.960 31.153 1.00 89.25 558 LEU A CA 1
ATOM 4592 C C . LEU A 1 558 ? -16.913 20.402 30.313 1.00 89.25 558 LEU A C 1
ATOM 4594 O O . LEU A 1 558 ? -16.617 20.943 29.252 1.00 89.25 558 LEU A O 1
ATOM 4598 N N . PHE A 1 559 ? -16.313 19.288 30.738 1.00 90.69 559 PHE A N 1
ATOM 4599 C CA . PHE A 1 559 ? -15.303 18.581 29.952 1.00 90.69 559 PHE A CA 1
ATOM 4600 C C . PHE A 1 559 ? -15.852 18.137 28.590 1.00 90.69 559 PHE A C 1
ATOM 4602 O O . PHE A 1 559 ? -15.195 18.345 27.576 1.00 90.69 559 PHE A O 1
ATOM 4609 N N . HIS A 1 560 ? -17.068 17.581 28.534 1.00 88.81 560 HIS A N 1
ATOM 4610 C CA . HIS A 1 560 ? -17.668 17.179 27.259 1.00 88.81 560 HIS A CA 1
ATOM 4611 C C . HIS A 1 560 ? -17.912 18.369 26.336 1.00 88.81 560 HIS A C 1
ATOM 4613 O O . HIS A 1 560 ? -17.564 18.292 25.160 1.00 88.81 560 HIS A O 1
ATOM 4619 N N . ILE A 1 561 ? -18.455 19.468 26.861 1.00 90.75 561 ILE A N 1
ATOM 4620 C CA . ILE A 1 561 ? -18.661 20.702 26.095 1.00 90.75 561 ILE A CA 1
ATOM 4621 C C . ILE A 1 561 ? -17.321 21.221 25.566 1.00 90.75 561 ILE A C 1
ATOM 4623 O O . ILE A 1 561 ? -17.209 21.513 24.379 1.00 90.75 561 ILE A O 1
ATOM 4627 N N . ALA A 1 562 ? -16.287 21.266 26.408 1.00 93.38 562 ALA A N 1
ATOM 4628 C CA . ALA A 1 562 ? -14.961 21.708 26.001 1.00 93.38 562 ALA A CA 1
ATOM 4629 C C . ALA A 1 562 ? -14.370 20.829 24.885 1.00 93.38 562 ALA A C 1
ATOM 4631 O O . ALA A 1 562 ? -13.873 21.355 23.893 1.00 93.38 562 ALA A O 1
ATOM 4632 N N . ILE A 1 563 ? -14.480 19.499 24.978 1.00 94.00 563 ILE A N 1
ATOM 4633 C CA . ILE A 1 563 ? -14.007 18.617 23.903 1.00 94.00 563 ILE A CA 1
ATOM 4634 C C . ILE A 1 563 ? -14.799 18.821 22.604 1.00 94.00 563 ILE A C 1
ATOM 4636 O O . ILE A 1 563 ? -14.192 18.860 21.536 1.00 94.00 563 ILE A O 1
ATOM 4640 N N . TRP A 1 564 ? -16.120 19.007 22.668 1.00 94.25 564 TRP A N 1
ATOM 4641 C CA . TRP A 1 564 ? -16.921 19.325 21.481 1.00 94.25 564 TRP A CA 1
ATOM 4642 C C . TRP A 1 564 ? -16.525 20.663 20.849 1.00 94.25 564 TRP A C 1
ATOM 4644 O O . TRP A 1 564 ? -16.395 20.734 19.630 1.00 94.25 564 TRP A O 1
ATOM 4654 N N . LEU A 1 565 ? -16.262 21.696 21.653 1.00 94.06 565 LEU A N 1
ATOM 4655 C CA . LEU A 1 565 ? -15.742 22.977 21.163 1.00 94.06 565 LEU A CA 1
ATOM 4656 C C . LEU A 1 565 ? -14.361 22.816 20.518 1.00 94.06 565 LEU A C 1
ATOM 4658 O O . LEU A 1 565 ? -14.126 23.355 19.440 1.00 94.06 565 LEU A O 1
ATOM 4662 N N . GLY A 1 566 ? -13.472 22.026 21.124 1.00 93.88 566 GLY A N 1
ATOM 4663 C CA . GLY A 1 566 ? -12.170 21.706 20.540 1.00 93.88 566 GLY A CA 1
ATOM 4664 C C . GLY A 1 566 ? -12.286 20.944 19.217 1.00 93.88 566 GLY A C 1
ATOM 4665 O O . GLY A 1 566 ? -11.568 21.240 18.266 1.00 93.88 566 GLY A O 1
ATOM 4666 N N . PHE A 1 567 ? -13.231 20.007 19.120 1.00 95.06 567 PHE A N 1
ATOM 4667 C CA . PHE A 1 567 ? -13.517 19.283 17.883 1.00 95.06 567 PHE A CA 1
ATOM 4668 C C . PHE A 1 567 ? -14.063 20.205 16.785 1.00 95.06 567 PHE A C 1
ATOM 4670 O O . PHE A 1 567 ? -13.636 20.103 15.634 1.00 95.06 567 PHE A O 1
ATOM 4677 N N . LEU A 1 568 ? -14.958 21.135 17.132 1.00 94.69 568 LEU A N 1
ATOM 4678 C CA . LEU A 1 568 ? -15.443 22.159 16.205 1.00 94.69 568 LEU A CA 1
ATOM 4679 C C . LEU A 1 568 ? -14.306 23.077 15.751 1.00 94.69 568 LEU A C 1
ATOM 4681 O O . LEU A 1 568 ? -14.173 23.305 14.556 1.00 94.69 568 LEU A O 1
ATOM 4685 N N . ALA A 1 569 ? -13.436 23.526 16.658 1.00 93.00 569 ALA A N 1
ATOM 4686 C CA . ALA A 1 569 ? -12.273 24.342 16.311 1.00 93.00 569 ALA A CA 1
ATOM 4687 C C . ALA A 1 569 ? -11.310 23.613 15.357 1.00 93.00 569 ALA A C 1
ATOM 4689 O O . ALA A 1 569 ? -10.856 24.198 14.374 1.00 93.00 569 ALA A O 1
ATOM 4690 N N . LEU A 1 570 ? -11.044 22.324 15.598 1.00 93.38 570 LEU A N 1
ATOM 4691 C CA . LEU A 1 570 ? -10.218 21.500 14.713 1.00 93.38 570 LEU A CA 1
ATOM 4692 C C . LEU A 1 570 ? -10.872 21.305 13.338 1.00 93.38 570 LEU A C 1
ATOM 4694 O O . LEU A 1 570 ? -10.203 21.411 12.313 1.00 93.38 570 LEU A O 1
ATOM 4698 N N . THR A 1 571 ? -12.184 21.057 13.316 1.00 93.50 571 THR A N 1
ATOM 4699 C CA . THR A 1 571 ? -12.970 20.926 12.079 1.00 93.50 571 THR A CA 1
ATOM 4700 C C . THR A 1 571 ? -12.943 22.226 11.277 1.00 93.50 571 THR A C 1
ATOM 4702 O O . THR A 1 571 ? -12.688 22.199 10.075 1.00 93.50 571 THR A O 1
ATOM 4705 N N . SER A 1 572 ? -13.122 23.369 11.943 1.00 90.38 572 SER A N 1
ATOM 4706 C CA . SER A 1 572 ? -12.993 24.686 11.325 1.00 90.38 572 SER A CA 1
ATOM 4707 C C . SER A 1 572 ? -11.591 24.886 10.765 1.00 90.38 572 SER A C 1
ATOM 4709 O O . SER A 1 572 ? -11.469 25.246 9.604 1.00 90.38 572 SER A O 1
ATOM 4711 N N . GLY A 1 573 ? -10.529 24.576 11.515 1.00 90.12 573 GLY A N 1
ATOM 4712 C CA . GLY A 1 573 ? -9.154 24.689 11.018 1.00 90.12 573 GLY A CA 1
ATOM 4713 C C . GLY A 1 573 ? -8.891 23.853 9.759 1.00 90.12 573 GLY A C 1
ATOM 4714 O O . GLY A 1 573 ? -8.314 24.361 8.800 1.00 90.12 573 GLY A O 1
ATOM 4715 N N . LEU A 1 574 ? -9.383 22.611 9.708 1.00 90.31 574 LEU A N 1
ATOM 4716 C CA . LEU A 1 574 ? -9.334 21.791 8.490 1.00 90.31 574 LEU A CA 1
ATOM 4717 C C . LEU A 1 574 ? -10.119 22.427 7.332 1.00 90.31 574 LEU A C 1
ATOM 4719 O O . LEU A 1 574 ? -9.632 22.432 6.204 1.00 90.31 574 LEU A O 1
ATOM 4723 N N . GLY A 1 575 ? -11.297 22.997 7.603 1.00 89.00 575 GLY A N 1
ATOM 4724 C CA . GLY A 1 575 ? -12.101 23.713 6.609 1.00 89.00 575 GLY A CA 1
ATOM 4725 C C . GLY A 1 575 ? -11.403 24.959 6.056 1.00 89.00 575 GLY A C 1
ATOM 4726 O O . GLY A 1 575 ? -11.402 25.178 4.847 1.00 89.00 575 GLY A O 1
ATOM 4727 N N . ILE A 1 576 ? -10.733 25.730 6.918 1.00 87.94 576 ILE A N 1
ATOM 4728 C CA . ILE A 1 576 ? -9.907 26.873 6.507 1.00 87.94 576 ILE A CA 1
ATOM 4729 C C . ILE A 1 576 ? -8.770 26.393 5.610 1.00 87.94 576 ILE A C 1
ATOM 4731 O O . ILE A 1 576 ? -8.563 26.945 4.533 1.00 87.94 576 ILE A O 1
ATOM 4735 N N . ARG A 1 577 ? -8.058 25.333 6.008 1.00 86.50 577 ARG A N 1
ATOM 4736 C CA . ARG A 1 577 ? -6.965 24.795 5.194 1.00 86.50 577 ARG A CA 1
ATOM 4737 C C . ARG A 1 577 ? -7.454 24.273 3.846 1.00 86.50 577 ARG A C 1
ATOM 4739 O O . ARG A 1 577 ? -6.784 24.499 2.841 1.00 86.50 577 ARG A O 1
ATOM 4746 N N . TRP A 1 578 ? -8.616 23.622 3.807 1.00 87.75 578 TRP A N 1
ATOM 4747 C CA . TRP A 1 578 ? -9.245 23.213 2.552 1.00 87.75 578 TRP A CA 1
ATOM 4748 C C . TRP A 1 578 ? -9.475 24.433 1.654 1.00 87.75 578 TRP A C 1
ATOM 4750 O O . TRP A 1 578 ? -9.010 24.457 0.517 1.00 87.75 578 TRP A O 1
ATOM 4760 N N . TYR A 1 579 ? -10.108 25.481 2.180 1.00 85.94 579 TYR A N 1
ATOM 4761 C CA . TYR A 1 579 ? -10.348 26.712 1.429 1.00 85.94 579 TYR A CA 1
ATOM 4762 C C . TYR A 1 579 ? -9.051 27.333 0.877 1.00 85.94 579 TYR A C 1
ATOM 4764 O O . TYR A 1 579 ? -8.996 27.692 -0.296 1.00 85.94 579 TYR A O 1
ATOM 4772 N N . LEU A 1 580 ? -7.990 27.403 1.689 1.00 83.75 580 LEU A N 1
ATOM 4773 C CA . LEU A 1 580 ? -6.710 28.008 1.297 1.00 83.75 580 LEU A CA 1
ATOM 4774 C C . LEU A 1 580 ? -5.922 27.185 0.266 1.00 83.75 580 LEU A C 1
ATOM 4776 O O . LEU A 1 580 ? -5.269 27.759 -0.606 1.00 83.75 580 LEU A O 1
ATOM 4780 N N . SER A 1 581 ? -5.963 25.855 0.371 1.00 79.81 581 SER A N 1
ATOM 4781 C CA . SER A 1 581 ? -5.243 24.936 -0.527 1.00 79.81 581 SER A CA 1
ATOM 4782 C C . SER A 1 581 ? -6.006 24.621 -1.819 1.00 79.81 581 SER A C 1
ATOM 4784 O O . SER A 1 581 ? -5.409 24.173 -2.795 1.00 79.81 581 SER A O 1
ATOM 4786 N N . GLY A 1 582 ? -7.322 24.848 -1.849 1.00 81.56 582 GLY A N 1
ATOM 4787 C CA . GLY A 1 582 ? -8.181 24.496 -2.983 1.00 81.56 582 GLY A CA 1
ATOM 4788 C C . GLY A 1 582 ? -8.491 22.998 -3.085 1.00 81.56 582 GLY A C 1
ATOM 4789 O O . GLY A 1 582 ? -9.106 22.561 -4.059 1.00 81.56 582 GLY A O 1
ATOM 4790 N N . HIS A 1 583 ? -8.099 22.195 -2.092 1.00 81.44 583 HIS A N 1
ATOM 4791 C CA . HIS A 1 583 ? -8.384 20.763 -2.028 1.00 81.44 583 HIS A CA 1
ATOM 4792 C C . HIS A 1 583 ? -8.550 20.276 -0.580 1.00 81.44 583 HIS A C 1
ATOM 4794 O O . HIS A 1 583 ? -8.092 20.935 0.348 1.00 81.44 583 HIS A O 1
ATOM 4800 N N . PRO A 1 584 ? -9.190 19.117 -0.343 1.00 86.25 584 PRO A N 1
ATOM 4801 C CA . PRO A 1 584 ? -9.244 18.538 0.995 1.00 86.25 584 PRO A CA 1
ATOM 4802 C C . PRO A 1 584 ? -7.830 18.334 1.573 1.00 86.25 584 PRO A C 1
ATOM 4804 O O . PRO A 1 584 ? -6.959 17.841 0.845 1.00 86.25 584 PRO A O 1
ATOM 4807 N N . PRO A 1 585 ? -7.587 18.673 2.855 1.00 86.25 585 PRO A N 1
ATOM 4808 C CA . PRO A 1 585 ? -6.265 18.619 3.472 1.00 86.25 585 PRO A CA 1
ATOM 4809 C C . PRO A 1 585 ? -5.872 17.169 3.786 1.00 86.25 585 PRO A C 1
ATOM 4811 O O . PRO A 1 585 ? -5.962 16.716 4.926 1.00 86.25 585 PRO A O 1
ATOM 4814 N N . LEU A 1 586 ? -5.437 16.433 2.764 1.00 85.62 586 LEU A N 1
ATOM 4815 C CA . LEU A 1 586 ? -4.968 15.043 2.840 1.00 85.62 586 LEU A CA 1
ATOM 4816 C C . LEU A 1 586 ? -3.724 14.788 1.971 1.00 85.62 586 LEU A C 1
ATOM 4818 O O . LEU A 1 586 ? -3.311 13.639 1.822 1.00 85.62 586 LEU A O 1
ATOM 4822 N N . ALA A 1 587 ? -3.160 15.824 1.347 1.00 78.88 587 ALA A N 1
ATOM 4823 C CA . ALA A 1 587 ? -2.196 15.667 0.261 1.00 78.88 587 ALA A CA 1
ATOM 4824 C C . ALA A 1 587 ? -0.773 15.367 0.745 1.00 78.88 587 ALA A C 1
ATOM 4826 O O . ALA A 1 587 ? -0.008 14.708 0.044 1.00 78.88 587 ALA A O 1
ATOM 4827 N N . ASN A 1 588 ? -0.411 15.866 1.926 1.00 83.00 588 ASN A N 1
ATOM 4828 C CA . ASN A 1 588 ? 0.939 15.766 2.474 1.00 83.00 588 ASN A CA 1
ATOM 4829 C C . ASN A 1 588 ? 0.935 15.320 3.944 1.00 83.00 588 ASN A C 1
ATOM 4831 O O . ASN A 1 588 ? -0.116 15.138 4.565 1.00 83.00 588 ASN A O 1
ATOM 4835 N N . LYS A 1 589 ? 2.137 15.134 4.505 1.00 84.38 589 LYS A N 1
ATOM 4836 C CA . LYS A 1 589 ? 2.330 14.660 5.881 1.00 84.38 589 LYS A CA 1
ATOM 4837 C C . LYS A 1 589 ? 1.599 15.543 6.894 1.00 84.38 589 LYS A C 1
ATOM 4839 O O . LYS A 1 589 ? 0.815 15.010 7.675 1.00 84.38 589 LYS A O 1
ATOM 4844 N N . TYR A 1 590 ? 1.796 16.862 6.844 1.00 88.19 590 TYR A N 1
ATOM 4845 C CA . TYR A 1 590 ? 1.138 17.811 7.746 1.00 88.19 590 TYR A CA 1
ATOM 4846 C C . TYR A 1 590 ? -0.386 17.652 7.717 1.00 88.19 590 TYR A C 1
ATOM 4848 O O . TYR A 1 590 ? -1.027 17.433 8.742 1.00 88.19 590 TYR A O 1
ATOM 4856 N N . GLU A 1 591 ? -0.957 17.670 6.519 1.00 88.44 591 GLU A N 1
ATOM 4857 C CA . GLU A 1 591 ? -2.390 17.533 6.281 1.00 88.44 591 GLU A CA 1
ATOM 4858 C C . GLU A 1 591 ? -2.961 16.207 6.783 1.00 88.44 591 GLU A C 1
ATOM 4860 O O . GLU A 1 591 ? -3.958 16.184 7.510 1.00 88.44 591 GLU A O 1
ATOM 4865 N N . SER A 1 592 ? -2.279 15.103 6.477 1.00 90.69 592 SER A N 1
ATOM 4866 C CA . SER A 1 592 ? -2.668 13.780 6.963 1.00 90.69 592 SER A CA 1
ATOM 4867 C C . SER A 1 592 ? -2.610 13.678 8.494 1.00 90.69 592 SER A C 1
ATOM 4869 O O . SER A 1 592 ? -3.486 13.050 9.088 1.00 90.69 592 SER A O 1
ATOM 4871 N N . MET A 1 593 ? -1.658 14.354 9.155 1.00 92.31 593 MET A N 1
ATOM 4872 C CA . MET A 1 593 ? -1.573 14.408 10.619 1.00 92.31 593 MET A CA 1
ATOM 4873 C C . MET A 1 593 ? -2.722 15.214 11.227 1.00 92.31 593 MET A C 1
ATOM 4875 O O . MET A 1 593 ? -3.301 14.776 12.221 1.00 92.31 593 MET A O 1
ATOM 4879 N N . LEU A 1 594 ? -3.106 16.344 10.624 1.00 92.69 594 LEU A N 1
ATOM 4880 C CA . LEU A 1 594 ? -4.275 17.106 11.077 1.00 92.69 594 LEU A CA 1
ATOM 4881 C C . LEU A 1 594 ? -5.557 16.272 10.980 1.00 92.69 594 LEU A C 1
ATOM 4883 O O . LEU A 1 594 ? -6.346 16.223 11.927 1.00 92.69 594 LEU A O 1
ATOM 4887 N N . PHE A 1 595 ? -5.750 15.574 9.858 1.00 93.94 595 PHE A N 1
ATOM 4888 C CA . PHE A 1 595 ? -6.903 14.697 9.684 1.00 93.94 595 PHE A CA 1
ATOM 4889 C C . PHE A 1 595 ? -6.857 13.494 10.638 1.00 93.94 595 PHE A C 1
ATOM 4891 O O . PHE A 1 595 ? -7.885 13.099 11.185 1.00 93.94 595 PHE A O 1
ATOM 4898 N N . PHE A 1 596 ? -5.676 12.930 10.903 1.00 94.31 596 PHE A N 1
ATOM 4899 C CA . PHE A 1 596 ? -5.513 11.837 11.862 1.00 94.31 596 PHE A CA 1
ATOM 4900 C C . PHE A 1 596 ? -5.829 12.277 13.302 1.00 94.31 596 PHE A C 1
ATOM 4902 O O . PHE A 1 596 ? -6.507 11.550 14.037 1.00 94.31 596 PHE A O 1
ATOM 4909 N N . ALA A 1 597 ? -5.416 13.485 13.698 1.00 96.12 597 ALA A N 1
ATOM 4910 C CA . ALA A 1 597 ? -5.804 14.084 14.972 1.00 96.12 597 ALA A CA 1
ATOM 4911 C C . ALA A 1 597 ? -7.332 14.225 15.072 1.00 96.12 597 ALA A C 1
ATOM 4913 O O . ALA A 1 597 ? -7.943 13.753 16.034 1.00 96.12 597 ALA A O 1
ATOM 4914 N N . TRP A 1 598 ? -7.960 14.773 14.028 1.00 96.50 598 TRP A N 1
ATOM 4915 C CA . TRP A 1 598 ? -9.413 14.924 13.939 1.00 96.50 598 TRP A CA 1
ATOM 4916 C C . TRP A 1 598 ? -10.154 13.587 14.034 1.00 96.50 598 TRP A C 1
ATOM 4918 O O . TRP A 1 598 ? -11.080 13.444 14.834 1.00 96.50 598 TRP A O 1
ATOM 4928 N N . ALA A 1 599 ? -9.702 12.576 13.290 1.00 95.88 599 ALA A N 1
ATOM 4929 C CA . ALA A 1 599 ? -10.278 11.237 13.303 1.00 95.88 599 ALA A CA 1
ATOM 4930 C C . ALA A 1 599 ? -10.161 10.561 14.678 1.00 95.88 599 ALA A C 1
ATOM 4932 O O . ALA A 1 599 ? -11.088 9.885 15.124 1.00 95.88 599 ALA A O 1
ATOM 4933 N N . SER A 1 600 ? -9.039 10.762 15.370 1.00 96.50 600 SER A N 1
ATOM 4934 C CA . SER A 1 600 ? -8.803 10.210 16.707 1.00 96.50 600 SER A CA 1
ATOM 4935 C C . SER A 1 600 ? -9.674 10.883 17.769 1.00 96.50 600 SER A C 1
ATOM 4937 O O . SER A 1 600 ? -10.246 10.200 18.623 1.00 96.50 600 SER A O 1
ATOM 4939 N N . LEU A 1 601 ? -9.841 12.209 17.694 1.00 96.50 601 LEU A N 1
ATOM 4940 C CA . LEU A 1 601 ? -10.752 12.940 18.573 1.00 96.50 601 LEU A CA 1
ATOM 4941 C C . LEU A 1 601 ? -12.205 12.509 18.342 1.00 96.50 601 LEU A C 1
ATOM 4943 O O . LEU A 1 601 ? -12.921 12.217 19.302 1.00 96.50 601 LEU A O 1
ATOM 4947 N N . LEU A 1 602 ? -12.613 12.376 17.074 1.00 95.50 602 LEU A N 1
ATOM 4948 C CA . LEU A 1 602 ? -13.929 11.862 16.701 1.00 95.50 602 LEU A CA 1
ATOM 4949 C C . LEU A 1 602 ? -14.146 10.436 17.219 1.00 95.50 602 LEU A C 1
ATOM 4951 O O . LEU A 1 602 ? -15.197 10.152 17.789 1.00 95.50 602 LEU A O 1
ATOM 4955 N N . ALA A 1 603 ? -13.165 9.542 17.073 1.00 94.31 603 ALA A N 1
ATOM 4956 C CA . ALA A 1 603 ? -13.245 8.184 17.604 1.00 94.31 603 ALA A CA 1
ATOM 4957 C C . ALA A 1 603 ? -13.446 8.191 19.129 1.00 94.31 603 ALA A C 1
ATOM 4959 O O . ALA A 1 603 ? -14.316 7.479 19.638 1.00 94.31 603 ALA A O 1
ATOM 4960 N N . GLY A 1 604 ? -12.716 9.049 19.851 1.00 94.12 604 GLY A N 1
ATOM 4961 C CA . GLY A 1 604 ? -12.887 9.248 21.290 1.00 94.12 604 GLY A CA 1
ATOM 4962 C C . GLY A 1 604 ? -14.298 9.711 21.664 1.00 94.12 604 GLY A C 1
ATOM 4963 O O . GLY A 1 604 ? -14.903 9.144 22.572 1.00 94.12 604 GLY A O 1
ATOM 4964 N N . ILE A 1 605 ? -14.855 10.679 20.929 1.00 93.56 605 ILE A N 1
ATOM 4965 C CA . ILE A 1 605 ? -16.227 11.186 21.110 1.00 93.56 605 ILE A CA 1
ATOM 4966 C C . ILE A 1 605 ? -17.277 10.107 20.798 1.00 93.56 605 ILE A C 1
ATOM 4968 O O . ILE A 1 605 ? -18.233 9.918 21.547 1.00 93.56 605 ILE A O 1
ATOM 4972 N N . VAL A 1 606 ? -17.120 9.358 19.703 1.00 90.12 606 VAL A N 1
ATOM 4973 C CA . VAL A 1 606 ? -18.077 8.308 19.307 1.00 90.12 606 VAL A CA 1
ATOM 4974 C C . VAL A 1 606 ? -18.133 7.185 20.348 1.00 90.12 606 VAL A C 1
ATOM 4976 O O . VAL A 1 606 ? -19.209 6.631 20.604 1.00 90.12 606 VAL A O 1
ATOM 4979 N N . LEU A 1 607 ? -16.993 6.861 20.959 1.00 89.94 607 LEU A N 1
ATOM 4980 C CA . LEU A 1 607 ? -16.853 5.787 21.942 1.00 89.94 607 LEU A CA 1
ATOM 4981 C C . LEU A 1 607 ? -17.167 6.225 23.384 1.00 89.94 607 LEU A C 1
ATOM 4983 O O . LEU A 1 607 ? -17.352 5.366 24.247 1.00 89.94 607 LEU A O 1
ATOM 4987 N N . SER A 1 608 ? -17.290 7.527 23.668 1.00 88.25 608 SER A N 1
ATOM 4988 C CA . SER A 1 608 ? -17.436 8.048 25.037 1.00 88.25 608 SER A CA 1
ATOM 4989 C C . SER A 1 608 ? -18.838 7.946 25.645 1.00 88.25 608 SER A C 1
ATOM 4991 O O . SER A 1 608 ? -19.052 8.322 26.796 1.00 88.25 608 SER A O 1
ATOM 4993 N N . ARG A 1 609 ? -19.807 7.376 24.916 1.00 76.06 609 ARG A N 1
ATOM 4994 C CA . ARG A 1 609 ? -21.231 7.333 25.316 1.00 76.06 609 ARG A CA 1
ATOM 4995 C C . ARG A 1 609 ? -21.488 6.821 26.738 1.00 76.06 609 ARG A C 1
ATOM 4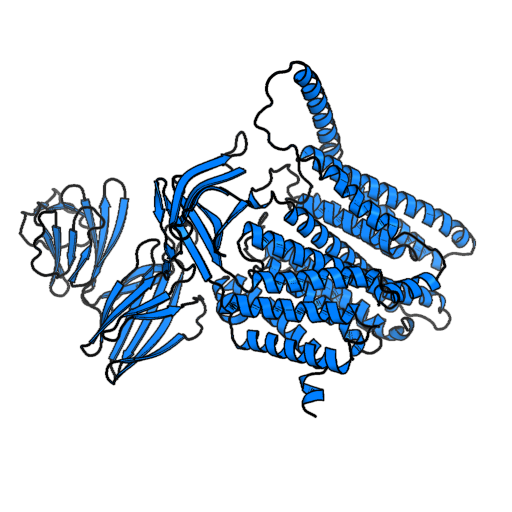997 O O . ARG A 1 609 ? -22.438 7.261 27.372 1.00 76.06 609 ARG A O 1
ATOM 5004 N N . HIS A 1 610 ? -20.676 5.878 27.218 1.00 74.12 610 HIS A N 1
ATOM 5005 C CA . HIS A 1 610 ? -20.859 5.228 28.525 1.00 74.12 610 HIS A CA 1
ATOM 5006 C C . HIS A 1 610 ? -19.680 5.436 29.483 1.00 74.12 610 HIS A C 1
ATOM 5008 O O . HIS A 1 610 ? -19.743 5.042 30.646 1.00 74.12 610 HIS A O 1
ATOM 5014 N N . SER A 1 611 ? -18.600 6.060 29.018 1.00 82.44 611 SER A N 1
ATOM 5015 C CA . SER A 1 611 ? -17.421 6.362 29.820 1.00 82.44 611 SER A CA 1
ATOM 5016 C C . SER A 1 611 ? -16.719 7.575 29.233 1.00 82.44 611 SER A C 1
ATOM 5018 O O . SER A 1 611 ? -16.545 7.640 28.025 1.00 82.44 611 SER A O 1
ATOM 5020 N N . SER A 1 612 ? -16.250 8.504 30.066 1.00 86.12 612 SER A N 1
ATOM 5021 C CA . SER A 1 612 ? -15.465 9.647 29.580 1.00 86.12 612 SER A CA 1
ATOM 5022 C C . SER A 1 612 ? -14.057 9.252 29.113 1.00 86.12 612 SER A C 1
ATOM 5024 O O . SER A 1 612 ? -13.413 10.032 28.419 1.00 86.12 612 SER A O 1
ATOM 5026 N N . LEU A 1 613 ? -13.563 8.060 29.485 1.00 86.00 613 LEU A N 1
ATOM 5027 C CA . LEU A 1 613 ? -12.173 7.651 29.251 1.00 86.00 613 LEU A CA 1
ATOM 5028 C C . LEU A 1 613 ? -11.768 7.601 27.762 1.00 86.00 613 LEU A C 1
ATOM 5030 O O . LEU A 1 613 ? -10.705 8.130 27.447 1.00 86.00 613 LEU A O 1
ATOM 5034 N N . PRO A 1 614 ? -12.580 7.072 26.822 1.00 92.31 614 PRO A N 1
ATOM 5035 C CA . PRO A 1 614 ? -12.288 7.165 25.391 1.00 92.31 614 PRO A CA 1
ATOM 5036 C C . PRO A 1 614 ? -12.121 8.606 24.903 1.00 92.31 614 PRO A C 1
ATOM 5038 O O . PRO A 1 614 ? -11.274 8.865 24.056 1.00 92.31 614 PRO A O 1
ATOM 5041 N N . MET A 1 615 ? -12.877 9.558 25.460 1.00 92.25 615 MET A N 1
ATOM 5042 C CA . MET A 1 615 ? -12.768 10.966 25.075 1.00 92.25 615 MET A CA 1
ATOM 5043 C C . MET A 1 615 ? -11.508 11.627 25.632 1.00 92.25 615 MET A C 1
ATOM 5045 O O . MET A 1 615 ? -10.896 12.423 24.931 1.00 92.25 615 MET A O 1
ATOM 5049 N N . ILE A 1 616 ? -11.092 11.255 26.849 1.00 89.50 616 ILE A N 1
ATOM 5050 C CA . ILE A 1 616 ? -9.787 11.639 27.411 1.00 89.50 616 ILE A CA 1
ATOM 5051 C C . ILE A 1 616 ? -8.663 11.095 26.520 1.00 89.50 616 ILE A C 1
ATOM 5053 O O . ILE A 1 616 ? -7.775 11.840 26.125 1.00 89.50 616 ILE A O 1
ATOM 5057 N N . CYS A 1 617 ? -8.719 9.811 26.149 1.00 93.19 617 CYS A N 1
ATOM 5058 C CA . CYS A 1 617 ? -7.737 9.213 25.239 1.00 93.19 617 CYS A CA 1
ATOM 5059 C C . CYS A 1 617 ? -7.717 9.947 23.888 1.00 93.19 617 CYS A C 1
ATOM 5061 O O . CYS A 1 617 ? -6.646 10.246 23.367 1.00 93.19 617 CYS A O 1
ATOM 5063 N N . GLY A 1 618 ? -8.900 10.282 23.359 1.00 95.50 618 GLY A N 1
ATOM 5064 C CA . GLY A 1 618 ? -9.076 11.061 22.135 1.00 95.50 618 GLY A CA 1
ATOM 5065 C C . GLY A 1 618 ? -8.445 12.444 22.204 1.00 95.50 618 GLY A C 1
ATOM 5066 O O . GLY A 1 618 ? -7.724 12.821 21.285 1.00 95.50 618 GLY A O 1
ATOM 5067 N N . SER A 1 619 ? -8.662 13.184 23.294 1.00 95.81 619 SER A N 1
ATOM 5068 C CA . SER A 1 619 ? -8.107 14.530 23.457 1.00 95.81 619 SER A CA 1
ATOM 5069 C C . SER A 1 619 ? -6.588 14.509 23.621 1.00 95.81 619 SER A C 1
ATOM 5071 O O . SER A 1 619 ? -5.899 15.285 22.963 1.00 95.81 619 SER A O 1
ATOM 5073 N N . LEU A 1 620 ? -6.056 13.585 24.431 1.00 93.44 620 LEU A N 1
ATOM 5074 C CA . LEU A 1 620 ? -4.615 13.423 24.637 1.00 93.44 620 LEU A CA 1
ATOM 5075 C C . LEU A 1 620 ? -3.902 13.050 23.334 1.00 93.44 620 LEU A C 1
ATOM 5077 O O . LEU A 1 620 ? -2.912 13.679 22.970 1.00 93.44 620 LEU A O 1
ATOM 5081 N N . PHE A 1 621 ? -4.424 12.058 22.609 1.00 95.88 621 PHE A N 1
ATOM 5082 C CA . PHE A 1 621 ? -3.805 11.598 21.370 1.00 95.88 621 PHE A CA 1
ATOM 5083 C C . PHE A 1 621 ? -3.941 12.618 20.241 1.00 95.88 621 PHE A C 1
ATOM 5085 O O . PHE A 1 621 ? -2.957 12.920 19.574 1.00 95.88 621 PHE A O 1
ATOM 5092 N N . SER A 1 622 ? -5.131 13.202 20.056 1.00 96.44 622 SER A N 1
ATOM 5093 C CA . SER A 1 622 ? -5.336 14.271 19.075 1.00 96.44 622 SER A CA 1
ATOM 5094 C C . SER A 1 622 ? -4.414 15.453 19.349 1.00 96.44 622 SER A C 1
ATOM 5096 O O . SER A 1 622 ? -3.823 15.989 18.417 1.00 96.44 622 SER A O 1
ATOM 5098 N N . GLY A 1 623 ? -4.271 15.860 20.612 1.00 94.69 623 GLY A N 1
ATOM 5099 C CA . GLY A 1 623 ? -3.373 16.947 20.971 1.00 94.69 623 GLY A CA 1
ATOM 5100 C C . GLY A 1 623 ? -1.905 16.604 20.718 1.00 94.69 623 GLY A C 1
ATOM 5101 O O . GLY A 1 623 ? -1.187 17.430 20.163 1.00 94.69 623 GLY A O 1
ATOM 5102 N N . LEU A 1 624 ? -1.473 15.372 21.020 1.00 93.06 624 LEU A N 1
ATOM 5103 C CA . LEU A 1 624 ? -0.120 14.901 20.706 1.00 93.06 624 LEU A CA 1
ATOM 5104 C C . LEU A 1 624 ? 0.158 14.928 19.197 1.00 93.06 624 LEU A C 1
ATOM 5106 O O . LEU A 1 624 ? 1.189 15.448 18.779 1.00 93.06 624 LEU A O 1
ATOM 5110 N N . VAL A 1 625 ? -0.757 14.412 18.372 1.00 93.81 625 VAL A N 1
ATOM 5111 C CA . VAL A 1 625 ? -0.598 14.420 16.908 1.00 93.81 625 VAL A CA 1
ATOM 5112 C C . VAL A 1 625 ? -0.539 15.853 16.369 1.00 93.81 625 VAL A C 1
ATOM 5114 O O . VAL A 1 625 ? 0.283 16.128 15.500 1.00 93.81 625 VAL A O 1
ATOM 5117 N N . LEU A 1 626 ? -1.342 16.779 16.908 1.00 92.38 626 LEU A N 1
ATOM 5118 C CA . LEU A 1 626 ? -1.277 18.199 16.539 1.00 92.38 626 LEU A CA 1
ATOM 5119 C C . LEU A 1 626 ? 0.066 18.838 16.902 1.00 92.38 626 LEU A C 1
ATOM 5121 O O . LEU A 1 626 ? 0.592 19.606 16.100 1.00 92.38 626 LEU A O 1
ATOM 5125 N N . LEU A 1 627 ? 0.642 18.515 18.063 1.00 89.44 627 LEU A N 1
ATOM 5126 C CA . LEU A 1 627 ? 1.979 18.992 18.425 1.00 89.44 627 LEU A CA 1
ATOM 5127 C C . LEU A 1 627 ? 3.048 18.445 17.478 1.00 89.44 627 LEU A C 1
ATOM 5129 O O . LEU A 1 627 ? 3.874 19.207 16.988 1.00 89.44 627 LEU A O 1
ATOM 5133 N N . LEU A 1 628 ? 3.000 17.146 17.172 1.00 88.44 628 LEU A N 1
ATOM 5134 C CA . LEU A 1 628 ? 3.935 16.526 16.233 1.00 88.44 628 LEU A CA 1
ATOM 5135 C C . LEU A 1 628 ? 3.801 17.112 14.819 1.00 88.44 628 LEU A C 1
ATOM 5137 O O . LEU A 1 628 ? 4.802 17.238 14.121 1.00 88.44 628 LEU A O 1
ATOM 5141 N N . ALA A 1 629 ? 2.588 17.485 14.400 1.00 88.44 629 ALA A N 1
ATOM 5142 C CA . ALA A 1 629 ? 2.343 18.092 13.092 1.00 88.44 629 ALA A CA 1
ATOM 5143 C C . ALA A 1 629 ? 2.995 19.475 12.956 1.00 88.44 629 ALA A C 1
ATOM 5145 O O . ALA A 1 629 ? 3.353 19.861 11.854 1.00 88.44 629 ALA A O 1
ATOM 5146 N N . HIS A 1 630 ? 3.169 20.205 14.059 1.00 86.50 630 HIS A N 1
ATOM 5147 C CA . HIS A 1 630 ? 3.843 21.509 14.079 1.00 86.50 630 HIS A CA 1
ATOM 5148 C C . HIS A 1 630 ? 5.319 21.395 14.499 1.00 86.50 630 HIS A C 1
ATOM 5150 O O . HIS A 1 630 ? 5.953 22.392 14.835 1.00 86.50 630 HIS A O 1
ATOM 5156 N N . GLY A 1 631 ? 5.871 20.177 14.508 1.00 81.75 631 GLY A N 1
ATOM 5157 C CA . GLY A 1 631 ? 7.289 19.951 14.751 1.00 81.75 631 GLY A CA 1
ATOM 5158 C C . GLY A 1 631 ? 8.163 20.419 13.577 1.00 81.75 631 GLY A C 1
ATOM 5159 O O . GLY A 1 631 ? 7.690 20.505 12.445 1.00 81.75 631 GLY A O 1
ATOM 5160 N N . PRO A 1 632 ? 9.467 20.651 13.810 1.00 74.62 632 PRO A N 1
ATOM 5161 C CA . PRO A 1 632 ? 10.383 21.198 12.802 1.00 74.62 632 PRO A CA 1
ATOM 5162 C C . PRO A 1 632 ? 10.602 20.282 11.586 1.00 74.62 632 PRO A C 1
ATOM 5164 O O . PRO A 1 632 ? 11.064 20.738 10.547 1.00 74.62 632 PRO A O 1
ATOM 5167 N N . SER A 1 633 ? 10.279 18.991 11.698 1.00 72.50 633 SER A N 1
ATOM 5168 C CA . SER A 1 633 ? 10.420 17.997 10.626 1.00 72.50 633 SER A CA 1
ATOM 5169 C C . SER A 1 633 ? 9.194 17.881 9.713 1.00 72.50 633 SER A C 1
ATOM 5171 O O . SER A 1 633 ? 9.125 16.966 8.893 1.00 72.50 633 SER A O 1
ATOM 5173 N N . VAL A 1 634 ? 8.192 18.751 9.867 1.00 81.00 634 VAL A N 1
ATOM 5174 C CA . VAL A 1 634 ? 6.942 18.684 9.106 1.00 81.00 634 VAL A CA 1
ATOM 5175 C C . VAL A 1 634 ? 6.706 20.004 8.381 1.00 81.00 634 VAL A C 1
ATOM 5177 O O . VAL A 1 634 ? 6.485 21.037 9.005 1.00 81.00 634 VAL A O 1
ATOM 5180 N N . ASP A 1 635 ? 6.715 19.959 7.048 1.00 80.62 635 ASP A N 1
ATOM 5181 C CA . ASP A 1 635 ? 6.414 21.132 6.229 1.00 80.62 635 ASP A CA 1
ATOM 5182 C C . ASP A 1 635 ? 4.902 21.421 6.216 1.00 80.62 635 ASP A C 1
ATOM 5184 O O . ASP A 1 635 ? 4.098 20.616 5.739 1.00 80.62 635 ASP A O 1
ATOM 5188 N N . ALA A 1 636 ? 4.525 22.584 6.751 1.00 81.38 636 ALA A N 1
ATOM 5189 C CA . ALA A 1 636 ? 3.146 23.063 6.817 1.00 81.38 636 ALA A CA 1
ATOM 5190 C C . ALA A 1 636 ? 2.734 23.923 5.605 1.00 81.38 636 ALA A C 1
ATOM 5192 O O . ALA A 1 636 ? 1.585 24.392 5.562 1.00 81.38 636 ALA A O 1
ATOM 5193 N N . SER A 1 637 ? 3.637 24.129 4.637 1.00 79.00 637 SER A N 1
ATOM 5194 C CA . SER A 1 637 ? 3.415 24.952 3.446 1.00 79.00 637 SER A CA 1
ATOM 5195 C C . SER A 1 637 ? 2.209 24.489 2.616 1.00 79.00 637 SER A C 1
ATOM 5197 O O . SER A 1 637 ? 1.764 23.334 2.672 1.00 79.00 637 SER A O 1
ATOM 5199 N N . LEU A 1 638 ? 1.630 25.421 1.855 1.00 78.81 638 LEU A N 1
ATOM 5200 C CA . LEU A 1 638 ? 0.597 25.106 0.871 1.00 78.81 638 LEU A CA 1
ATOM 5201 C C . LEU A 1 638 ? 1.289 24.616 -0.401 1.00 78.81 638 LEU A C 1
ATOM 5203 O O . LEU A 1 638 ? 2.006 25.370 -1.055 1.00 78.81 638 LEU A O 1
ATOM 5207 N N . SER A 1 639 ? 1.075 23.348 -0.742 1.00 71.69 639 SER A N 1
ATOM 5208 C CA . SER A 1 639 ? 1.644 22.719 -1.935 1.00 71.69 639 SER A CA 1
ATOM 5209 C C . SER A 1 639 ? 0.531 22.293 -2.893 1.00 71.69 639 SER A C 1
ATOM 5211 O O . SER A 1 639 ? -0.489 21.784 -2.432 1.00 71.69 639 SER A O 1
ATOM 5213 N N . PRO A 1 640 ? 0.705 22.455 -4.218 1.00 73.19 640 PRO A N 1
ATOM 5214 C CA . PRO A 1 640 ? -0.275 21.977 -5.183 1.00 73.19 640 PRO A CA 1
ATOM 5215 C C . PRO A 1 640 ? -0.312 20.442 -5.230 1.00 73.19 640 PRO A C 1
ATOM 5217 O O . PRO A 1 640 ? 0.690 19.767 -4.985 1.00 73.19 640 PRO A O 1
ATOM 5220 N N . LEU A 1 641 ? -1.464 19.880 -5.603 1.00 77.56 641 LEU A N 1
ATOM 5221 C CA . LEU A 1 641 ? -1.638 18.431 -5.735 1.00 77.56 641 LEU A CA 1
ATOM 5222 C C . LEU A 1 641 ? -0.786 17.857 -6.873 1.00 77.56 641 LEU A C 1
ATOM 5224 O O . LEU A 1 641 ? -0.842 18.332 -8.005 1.00 77.56 641 LEU A O 1
ATOM 5228 N N . ALA A 1 642 ? -0.073 16.761 -6.633 1.00 75.38 642 ALA A N 1
ATOM 5229 C CA . ALA A 1 642 ? 0.494 15.998 -7.741 1.00 75.38 642 ALA A CA 1
ATOM 5230 C C . ALA A 1 642 ? -0.638 15.470 -8.660 1.00 75.38 642 ALA A C 1
ATOM 5232 O O . ALA A 1 642 ? -1.719 15.145 -8.156 1.00 75.38 642 ALA A O 1
ATOM 5233 N N . PRO A 1 643 ? -0.421 15.342 -9.985 1.00 73.75 643 PRO A N 1
ATOM 5234 C CA . PRO A 1 643 ? -1.471 14.944 -10.935 1.00 73.75 643 PRO A CA 1
ATOM 5235 C C . PRO A 1 643 ? -2.168 13.630 -10.550 1.00 73.75 643 PRO A C 1
ATOM 5237 O O . PRO A 1 643 ? -3.388 13.508 -10.611 1.00 73.75 643 PRO A O 1
ATOM 5240 N N . VAL A 1 644 ? -1.382 12.669 -10.062 1.00 74.19 644 VAL A N 1
ATOM 5241 C CA . VAL A 1 644 ? -1.825 11.355 -9.571 1.00 74.19 644 VAL A CA 1
ATOM 5242 C C . VAL A 1 644 ? -2.830 11.450 -8.410 1.00 74.19 644 VAL A C 1
ATOM 5244 O O . VAL A 1 644 ? -3.714 10.603 -8.281 1.00 74.19 644 VAL A O 1
ATOM 5247 N N . LEU A 1 645 ? -2.749 12.514 -7.598 1.00 80.69 645 LEU A N 1
ATOM 5248 C CA . LEU A 1 645 ? -3.607 12.733 -6.433 1.00 80.69 645 LEU A CA 1
ATOM 5249 C C . LEU A 1 645 ? -4.944 13.400 -6.787 1.00 80.69 645 LEU A C 1
ATOM 5251 O O . LEU A 1 645 ? -5.842 13.458 -5.947 1.00 80.69 645 LEU A O 1
ATOM 5255 N N . LYS A 1 646 ? -5.120 13.877 -8.028 1.00 79.31 646 LYS A N 1
ATOM 5256 C CA . LYS A 1 646 ? -6.375 14.471 -8.516 1.00 79.31 646 LYS A CA 1
ATOM 5257 C C . LYS A 1 646 ? -7.421 13.383 -8.807 1.00 79.31 646 LYS A C 1
ATOM 5259 O O . LYS A 1 646 ? -7.819 13.172 -9.950 1.00 79.31 646 LYS A O 1
ATOM 5264 N N . SER A 1 647 ? -7.858 12.665 -7.772 1.00 81.00 647 SER A N 1
ATOM 5265 C CA . SER A 1 647 ? -8.871 11.609 -7.865 1.00 81.00 647 SER A CA 1
ATOM 5266 C C . SER A 1 647 ? -9.827 11.627 -6.674 1.00 81.00 647 SER A C 1
ATOM 5268 O O . SER A 1 647 ? -9.419 11.739 -5.517 1.00 81.00 647 SER A O 1
ATOM 5270 N N . LYS A 1 648 ? -11.122 11.444 -6.956 1.00 84.56 648 LYS A N 1
ATOM 5271 C CA . LYS A 1 648 ? -12.160 11.314 -5.921 1.00 84.56 648 LYS A CA 1
ATOM 5272 C C . LYS A 1 648 ? -11.989 10.030 -5.109 1.00 84.56 648 LYS A C 1
ATOM 5274 O O . LYS A 1 648 ? -12.263 10.026 -3.913 1.00 84.56 648 LYS A O 1
ATOM 5279 N N . TRP A 1 649 ? -11.507 8.954 -5.730 1.00 86.12 649 TRP A N 1
ATOM 5280 C CA . TRP A 1 649 ? -11.277 7.691 -5.030 1.00 86.12 649 TRP A CA 1
ATOM 5281 C C . TRP A 1 649 ? -10.178 7.808 -3.986 1.00 86.12 649 TRP A C 1
ATOM 5283 O O . TRP A 1 649 ? -10.337 7.284 -2.886 1.00 86.12 649 TRP A O 1
ATOM 5293 N N . LEU A 1 650 ? -9.110 8.549 -4.297 1.00 82.12 650 LEU A N 1
ATOM 5294 C CA . LEU A 1 650 ? -8.019 8.777 -3.358 1.00 82.12 650 LEU A CA 1
ATOM 5295 C C . LEU A 1 650 ? -8.505 9.505 -2.097 1.00 82.12 650 LEU A C 1
ATOM 5297 O O . LEU A 1 650 ? -8.157 9.103 -0.990 1.00 82.12 650 LEU A O 1
ATOM 5301 N N . LEU A 1 651 ? -9.355 10.526 -2.253 1.00 85.12 651 LEU A N 1
ATOM 5302 C CA . LEU A 1 651 ? -9.961 11.254 -1.133 1.00 85.12 651 LEU A CA 1
ATOM 5303 C C . LEU A 1 651 ? -10.681 10.301 -0.166 1.00 85.12 651 LEU A C 1
ATOM 5305 O O . LEU A 1 651 ? -10.432 10.325 1.042 1.00 85.12 651 LEU A O 1
ATOM 5309 N N . PHE A 1 652 ? -11.550 9.431 -0.686 1.00 88.25 652 PHE A N 1
ATOM 5310 C CA . PHE A 1 652 ? -12.271 8.463 0.144 1.00 88.25 652 PHE A CA 1
ATOM 5311 C C . PHE A 1 652 ? -11.357 7.364 0.698 1.00 88.25 652 PHE A C 1
ATOM 5313 O O . PHE A 1 652 ? -11.521 6.954 1.846 1.00 88.25 652 PHE A O 1
ATOM 5320 N N . HIS A 1 653 ? -10.372 6.910 -0.076 1.00 90.88 653 HIS A N 1
ATOM 5321 C CA . HIS A 1 653 ? -9.376 5.939 0.367 1.00 90.88 653 HIS A CA 1
ATOM 5322 C C . HIS A 1 653 ? -8.586 6.450 1.579 1.00 90.88 653 HIS A C 1
ATOM 5324 O O . HIS A 1 653 ? -8.608 5.822 2.638 1.00 90.88 653 HIS A O 1
ATOM 5330 N N . VAL A 1 654 ? -7.932 7.609 1.451 1.00 89.44 654 VAL A N 1
ATOM 5331 C CA . VAL A 1 654 ? -7.054 8.151 2.496 1.00 89.44 654 VAL A CA 1
ATOM 5332 C C . VAL A 1 654 ? -7.860 8.528 3.739 1.00 89.44 654 VAL A C 1
ATOM 5334 O O . VAL A 1 654 ? -7.464 8.185 4.851 1.00 89.44 654 VAL A O 1
ATOM 5337 N N . SER A 1 655 ? -9.026 9.161 3.578 1.00 91.50 655 SER A N 1
ATOM 5338 C CA . SER A 1 655 ? -9.871 9.539 4.720 1.00 91.50 655 SER A CA 1
ATOM 5339 C C . SER A 1 655 ? -10.380 8.327 5.510 1.00 91.50 655 SER A C 1
ATOM 5341 O O . SER A 1 655 ? -10.317 8.329 6.739 1.00 91.50 655 SER A O 1
ATOM 5343 N N . THR A 1 656 ? -10.833 7.261 4.841 1.00 93.50 656 THR A N 1
ATOM 5344 C CA . THR A 1 656 ? -11.277 6.034 5.528 1.00 93.50 656 THR A CA 1
ATOM 5345 C C . THR A 1 656 ? -10.113 5.268 6.160 1.00 93.50 656 THR A C 1
ATOM 5347 O O . THR A 1 656 ? -10.258 4.769 7.277 1.00 93.50 656 THR A O 1
ATOM 5350 N N . ALA A 1 657 ? -8.935 5.246 5.528 1.00 92.88 657 ALA A N 1
ATOM 5351 C CA . ALA A 1 657 ? -7.728 4.677 6.125 1.00 92.88 657 ALA A CA 1
ATOM 5352 C C . ALA A 1 657 ? -7.315 5.432 7.405 1.00 92.88 657 ALA A C 1
ATOM 5354 O O . ALA A 1 657 ? -7.162 4.812 8.457 1.00 92.88 657 ALA A O 1
ATOM 5355 N N . LEU A 1 658 ? -7.234 6.766 7.377 1.00 92.44 658 LEU A N 1
ATOM 5356 C CA . LEU A 1 658 ? -6.897 7.570 8.561 1.00 92.44 658 LEU A CA 1
ATOM 5357 C C . LEU A 1 658 ? -7.977 7.494 9.652 1.00 92.44 658 LEU A C 1
ATOM 5359 O O . LEU A 1 658 ? -7.652 7.450 10.841 1.00 92.44 658 LEU A O 1
ATOM 5363 N N . ALA A 1 659 ? -9.257 7.404 9.270 1.00 94.25 659 ALA A N 1
ATOM 5364 C CA . ALA A 1 659 ? -10.347 7.154 10.212 1.00 94.25 659 ALA A CA 1
ATOM 5365 C C . ALA A 1 659 ? -10.145 5.836 10.974 1.00 94.25 659 ALA A C 1
ATOM 5367 O O . ALA A 1 659 ? -10.323 5.788 12.194 1.00 94.25 659 ALA A O 1
ATOM 5368 N N . SER A 1 660 ? -9.713 4.780 10.277 1.00 96.75 660 SER A N 1
ATOM 5369 C CA . SER A 1 660 ? -9.404 3.491 10.901 1.00 96.75 660 SER A CA 1
ATOM 5370 C C . SER A 1 660 ? -8.287 3.601 11.939 1.00 96.75 660 SER A C 1
ATOM 5372 O O . SER A 1 660 ? -8.425 3.071 13.044 1.00 96.75 660 SER A O 1
ATOM 5374 N N . TYR A 1 661 ? -7.226 4.352 11.625 1.00 95.81 661 TYR A N 1
ATOM 5375 C CA . TYR A 1 661 ? -6.093 4.555 12.522 1.00 95.81 661 TYR A CA 1
ATOM 5376 C C . TYR A 1 661 ? -6.530 5.275 13.791 1.00 95.81 661 TYR A C 1
ATOM 5378 O O . TYR A 1 661 ? -6.079 4.905 14.872 1.00 95.81 661 TYR A O 1
ATOM 5386 N N . GLY A 1 662 ? -7.459 6.233 13.682 1.00 95.94 662 GLY A N 1
ATOM 5387 C CA . GLY A 1 662 ? -8.063 6.899 14.836 1.00 95.94 662 GLY A CA 1
ATOM 5388 C C . GLY A 1 662 ? -8.754 5.910 15.776 1.00 95.94 662 GLY A C 1
ATOM 5389 O O . GLY A 1 662 ? -8.456 5.872 16.968 1.00 95.94 662 GLY A O 1
ATOM 5390 N N . PHE A 1 663 ? -9.620 5.037 15.252 1.00 96.75 663 PHE A N 1
ATOM 5391 C CA . PHE A 1 663 ? -10.283 4.012 16.069 1.00 96.75 663 PHE A CA 1
ATOM 5392 C C . PHE A 1 663 ? -9.301 3.011 16.690 1.00 96.75 663 PHE A C 1
ATOM 5394 O O . PHE A 1 663 ? -9.453 2.668 17.865 1.00 96.75 663 PHE A O 1
ATOM 5401 N N . PHE A 1 664 ? -8.285 2.570 15.943 1.00 97.69 664 PHE A N 1
ATOM 5402 C CA . PHE A 1 664 ? -7.243 1.699 16.485 1.00 97.69 664 PHE A CA 1
ATOM 5403 C C . PHE A 1 664 ? -6.433 2.390 17.585 1.00 97.69 664 PHE A C 1
ATOM 5405 O O . PHE A 1 664 ? -6.230 1.787 18.635 1.00 97.69 664 PHE A O 1
ATOM 5412 N N . ALA A 1 665 ? -6.058 3.659 17.405 1.00 96.88 665 ALA A N 1
ATOM 5413 C CA . ALA A 1 665 ? -5.320 4.435 18.399 1.00 96.88 665 ALA A CA 1
ATOM 5414 C C . ALA A 1 665 ? -6.101 4.561 19.714 1.00 96.88 665 ALA A C 1
ATOM 5416 O O . ALA A 1 665 ? -5.571 4.246 20.779 1.00 96.88 665 ALA A O 1
ATOM 5417 N N . ILE A 1 666 ? -7.383 4.949 19.657 1.00 96.06 666 ILE A N 1
ATOM 5418 C CA . ILE A 1 666 ? -8.207 5.086 20.871 1.00 96.06 666 ILE A CA 1
ATOM 5419 C C . ILE A 1 666 ? -8.458 3.721 21.517 1.00 96.06 666 ILE A C 1
ATOM 5421 O O . ILE A 1 666 ? -8.373 3.607 22.739 1.00 96.06 666 ILE A O 1
ATOM 5425 N N . GLY A 1 667 ? -8.714 2.674 20.726 1.00 96.00 667 GLY A N 1
ATOM 5426 C CA . GLY A 1 667 ? -8.846 1.308 21.238 1.00 96.00 667 GLY A CA 1
ATOM 5427 C C . GLY A 1 667 ? -7.591 0.841 21.979 1.00 96.00 667 GLY A C 1
ATOM 5428 O O . GLY A 1 667 ? -7.687 0.291 23.074 1.00 96.00 667 GLY A O 1
ATOM 5429 N N . THR A 1 668 ? -6.414 1.119 21.425 1.00 95.62 668 THR A N 1
ATOM 5430 C CA . THR A 1 668 ? -5.124 0.769 22.023 1.00 95.62 668 THR A CA 1
ATOM 5431 C C . THR A 1 668 ? -4.808 1.584 23.275 1.00 95.62 668 THR A C 1
ATOM 5433 O O . THR A 1 668 ? -4.379 1.007 24.271 1.00 95.62 668 THR A O 1
ATOM 5436 N N . LEU A 1 669 ? -5.056 2.896 23.279 1.00 94.19 669 LEU A N 1
ATOM 5437 C CA . LEU A 1 669 ? -4.867 3.724 24.476 1.00 94.19 669 LEU A CA 1
ATOM 5438 C C . LEU A 1 669 ? -5.809 3.306 25.602 1.00 94.19 669 LEU A C 1
ATOM 5440 O O . LEU A 1 669 ? -5.397 3.195 26.755 1.00 94.19 669 LEU A O 1
ATOM 5444 N N . LEU A 1 670 ? -7.066 3.009 25.273 1.00 92.88 670 LEU A N 1
ATOM 5445 C CA . LEU A 1 670 ? -8.020 2.503 26.247 1.00 92.88 670 LEU A CA 1
ATOM 5446 C C . LEU A 1 670 ? -7.579 1.144 26.804 1.00 92.88 670 LEU A C 1
ATOM 5448 O O . LEU A 1 670 ? -7.651 0.932 28.012 1.00 92.88 670 LEU A O 1
ATOM 5452 N N . ALA A 1 671 ? -7.078 0.250 25.947 1.00 93.75 671 ALA A N 1
ATOM 5453 C CA . ALA A 1 671 ? -6.518 -1.030 26.364 1.00 93.75 671 ALA A CA 1
ATOM 5454 C C . ALA A 1 671 ? -5.302 -0.868 27.284 1.00 93.75 671 ALA A C 1
ATOM 5456 O O . ALA A 1 671 ? -5.187 -1.575 28.287 1.00 93.75 671 ALA A O 1
ATOM 5457 N N . PHE A 1 672 ? -4.443 0.106 26.979 1.00 90.69 672 PHE A N 1
ATOM 5458 C CA . PHE A 1 672 ? -3.300 0.470 27.804 1.00 90.69 672 PHE A CA 1
ATOM 5459 C C . PHE A 1 672 ? -3.732 0.890 29.213 1.00 90.69 672 PHE A C 1
ATOM 5461 O O . PHE A 1 672 ? -3.279 0.304 30.198 1.00 90.69 672 PHE A O 1
ATOM 5468 N N . PHE A 1 673 ? -4.678 1.831 29.324 1.00 86.62 673 PHE A N 1
ATOM 5469 C CA . PHE A 1 673 ? -5.225 2.245 30.621 1.00 86.62 673 PHE A CA 1
ATOM 5470 C C . PHE A 1 673 ? -5.902 1.094 31.367 1.00 86.62 673 PHE A C 1
ATOM 5472 O O . PHE A 1 673 ? -5.785 0.994 32.589 1.00 86.62 673 PHE A O 1
ATOM 5479 N N . ASN A 1 674 ? -6.586 0.207 30.647 1.00 87.38 674 ASN A N 1
ATOM 5480 C CA . ASN A 1 674 ? -7.269 -0.928 31.248 1.00 87.38 674 ASN A CA 1
ATOM 5481 C C . ASN A 1 674 ? -6.285 -1.918 31.900 1.00 87.38 674 ASN A C 1
ATOM 5483 O O . ASN A 1 674 ? -6.502 -2.353 33.029 1.00 87.38 674 ASN A O 1
ATOM 5487 N N . ILE A 1 675 ? -5.172 -2.232 31.225 1.00 89.50 675 ILE A N 1
ATOM 5488 C CA . ILE A 1 675 ? -4.104 -3.079 31.781 1.00 89.50 675 ILE A CA 1
ATOM 5489 C C . ILE A 1 675 ? -3.391 -2.390 32.941 1.00 89.50 675 ILE A C 1
ATOM 5491 O O . ILE A 1 675 ? -3.142 -3.042 33.952 1.00 89.50 675 ILE A O 1
ATOM 5495 N N . LEU A 1 676 ? -3.123 -1.084 32.846 1.00 84.50 676 LEU A N 1
ATOM 5496 C CA . LEU A 1 676 ? -2.511 -0.327 33.938 1.00 84.50 676 LEU A CA 1
ATOM 5497 C C . LEU A 1 676 ? -3.349 -0.422 35.221 1.00 84.50 676 LEU A C 1
ATOM 5499 O O . LEU A 1 676 ? -2.818 -0.712 36.289 1.00 84.50 676 LEU A O 1
ATOM 5503 N N . VAL A 1 677 ? -4.667 -0.239 35.106 1.00 80.00 677 VAL A N 1
ATOM 5504 C CA . VAL A 1 677 ? -5.601 -0.344 36.238 1.00 80.00 677 VAL A CA 1
ATOM 5505 C C . VAL A 1 677 ? -5.656 -1.774 36.778 1.00 80.00 677 VAL A C 1
ATOM 5507 O O . VAL A 1 677 ? -5.669 -1.966 37.990 1.00 80.00 677 VAL A O 1
ATOM 5510 N N . LEU A 1 678 ? -5.643 -2.785 35.904 1.00 81.94 678 LEU A N 1
ATOM 5511 C CA . LEU A 1 678 ? -5.615 -4.191 36.316 1.00 81.94 678 LEU A CA 1
ATOM 5512 C C . LEU A 1 678 ? -4.303 -4.611 36.978 1.00 81.94 678 LEU A C 1
ATOM 5514 O O . LEU A 1 678 ? -4.316 -5.558 37.760 1.00 81.94 678 LEU A O 1
ATOM 5518 N N . ALA A 1 679 ? -3.185 -3.959 36.666 1.00 83.56 679 ALA A N 1
ATOM 5519 C CA . ALA A 1 679 ? -1.889 -4.259 37.265 1.00 83.56 679 ALA A CA 1
ATOM 5520 C C . ALA A 1 679 ? -1.777 -3.781 38.721 1.00 83.56 679 ALA A C 1
ATOM 5522 O O . ALA A 1 679 ? -0.936 -4.289 39.464 1.00 83.56 679 ALA A O 1
ATOM 5523 N N . LEU A 1 680 ? -2.625 -2.838 39.145 1.00 78.75 680 LEU A N 1
ATOM 5524 C CA . LEU A 1 680 ? -2.660 -2.360 40.524 1.00 78.75 680 LEU A CA 1
ATOM 5525 C C . LEU A 1 680 ? -3.156 -3.462 41.483 1.00 78.75 680 LEU A C 1
ATOM 5527 O O . LEU A 1 680 ? -4.024 -4.263 41.121 1.00 78.75 680 LEU A O 1
ATOM 5531 N N . PRO A 1 681 ? -2.637 -3.522 42.723 1.00 68.06 681 PRO A N 1
ATOM 5532 C CA . PRO A 1 681 ? -3.136 -4.452 43.729 1.00 68.06 681 PRO A CA 1
ATOM 5533 C C . PRO A 1 681 ? -4.578 -4.085 44.112 1.00 68.06 681 PRO A C 1
ATOM 5535 O O . PRO A 1 681 ? -4.834 -2.995 44.612 1.00 68.06 681 PRO A O 1
ATOM 5538 N N . VAL A 1 682 ? -5.529 -4.998 43.883 1.00 63.50 682 VAL A N 1
ATOM 5539 C CA . VAL A 1 682 ? -6.948 -4.808 44.230 1.00 63.50 682 VAL A CA 1
ATOM 5540 C C . VAL A 1 682 ? -7.257 -5.604 45.498 1.00 63.50 682 VAL A C 1
ATOM 5542 O O . VAL A 1 682 ? -7.138 -6.831 45.499 1.00 63.50 682 VAL A O 1
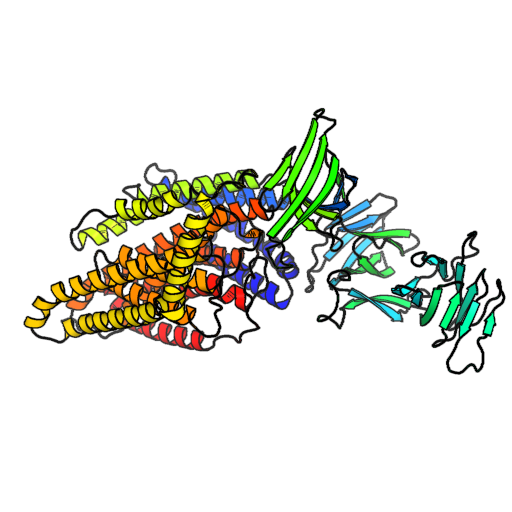ATOM 5545 N N . SER A 1 683 ? -7.668 -4.942 46.586 1.00 58.16 683 SER A N 1
ATOM 5546 C CA . SER A 1 683 ? -8.126 -5.652 47.790 1.00 58.16 683 SER A CA 1
ATOM 5547 C C . SER A 1 683 ? -9.553 -6.207 47.611 1.00 58.16 683 SER A C 1
ATOM 5549 O O . SER A 1 683 ? -10.381 -5.618 46.916 1.00 58.16 683 SER A O 1
ATOM 5551 N N . LYS A 1 684 ? -9.904 -7.316 48.292 1.00 55.38 684 LYS A N 1
ATOM 5552 C CA . LYS A 1 684 ? -11.266 -7.912 48.253 1.00 55.38 684 LYS A CA 1
ATOM 5553 C C . LYS A 1 684 ? -12.386 -6.942 48.687 1.00 55.38 684 LYS A C 1
ATOM 5555 O O . LYS A 1 684 ? -13.537 -7.139 48.309 1.00 55.38 684 LYS A O 1
ATOM 5560 N N . LYS A 1 685 ? -12.072 -5.897 49.468 1.00 48.34 685 LYS A N 1
ATOM 5561 C CA . LYS A 1 685 ? -13.013 -4.838 49.900 1.00 48.34 685 LYS A CA 1
ATOM 5562 C C . LYS A 1 685 ? -13.189 -3.723 48.852 1.00 48.34 685 LYS A C 1
ATOM 5564 O O . LYS A 1 685 ? -14.143 -2.950 48.931 1.00 48.34 685 LYS A O 1
ATOM 5569 N N . GLU A 1 686 ? -12.316 -3.647 47.849 1.00 52.75 686 GLU A N 1
ATOM 5570 C CA . GLU A 1 686 ? -12.282 -2.612 46.806 1.00 52.75 686 GLU A CA 1
ATOM 5571 C C . GLU A 1 686 ? -12.901 -3.063 45.473 1.00 52.75 686 GLU A C 1
ATOM 5573 O O . GLU A 1 686 ? -12.563 -2.547 44.407 1.00 52.75 686 GLU A O 1
ATOM 5578 N N . ASN A 1 687 ? -13.931 -3.918 45.531 1.00 50.28 687 ASN A N 1
ATOM 5579 C CA . ASN A 1 687 ? -14.797 -4.296 44.397 1.00 50.28 687 ASN A CA 1
ATOM 5580 C C . ASN A 1 687 ? -15.422 -3.104 43.620 1.00 50.28 687 ASN A C 1
ATOM 5582 O O . ASN A 1 687 ? -16.116 -3.299 42.625 1.00 50.28 687 ASN A O 1
ATOM 5586 N N . ARG A 1 688 ? -15.179 -1.855 44.042 1.00 50.66 688 ARG A N 1
ATOM 5587 C CA . ARG A 1 688 ? -15.618 -0.615 43.386 1.00 50.66 688 ARG A CA 1
ATOM 5588 C C . ARG A 1 688 ? -14.857 -0.281 42.092 1.00 50.66 688 ARG A C 1
ATOM 5590 O O . ARG A 1 688 ? -15.405 0.474 41.292 1.00 50.66 688 ARG A O 1
ATOM 5597 N N . PHE A 1 689 ? -13.655 -0.825 41.859 1.00 50.12 689 PHE A N 1
ATOM 5598 C CA . PHE A 1 689 ? -12.886 -0.606 40.614 1.00 50.12 689 PHE A CA 1
ATOM 5599 C C . PHE A 1 689 ? -13.361 -1.474 39.432 1.00 50.12 689 PHE A C 1
ATOM 5601 O O . PHE A 1 689 ? -13.126 -1.150 38.270 1.00 50.12 689 PHE A O 1
ATOM 5608 N N . LEU A 1 690 ? -14.067 -2.566 39.726 1.00 54.72 690 LEU A N 1
ATOM 5609 C CA . LEU A 1 690 ? -14.299 -3.688 38.814 1.00 54.72 690 LEU A CA 1
ATOM 5610 C C . LEU A 1 690 ? -15.305 -3.446 37.669 1.00 54.72 690 LEU A C 1
ATOM 5612 O O . LEU A 1 690 ? -15.043 -3.919 36.564 1.00 54.72 690 LEU A O 1
ATOM 5616 N N . PRO A 1 691 ? -16.410 -2.684 37.839 1.00 57.12 691 PRO A N 1
ATOM 5617 C CA . PRO A 1 691 ? -17.402 -2.525 36.767 1.00 57.12 691 PRO A CA 1
ATOM 5618 C C . PRO A 1 691 ? -16.918 -1.701 35.561 1.00 57.12 691 PRO A C 1
ATOM 5620 O O . PRO A 1 691 ? -17.488 -1.799 34.478 1.00 57.12 691 PRO A O 1
ATOM 5623 N N . GLY A 1 692 ? -15.894 -0.854 35.737 1.00 71.75 692 GLY A N 1
ATOM 5624 C CA . GLY A 1 692 ? -15.372 0.004 34.665 1.00 71.75 692 GLY A CA 1
ATOM 5625 C C . GLY A 1 692 ? -14.473 -0.741 33.678 1.00 71.75 692 GLY A C 1
ATOM 5626 O O . GLY A 1 692 ? -14.533 -0.489 32.480 1.00 71.75 692 GLY A O 1
ATOM 5627 N N . VAL A 1 693 ? -13.690 -1.699 34.172 1.00 79.19 693 VAL A N 1
ATOM 5628 C CA . VAL A 1 693 ? -12.659 -2.425 33.412 1.00 79.19 693 VAL A CA 1
ATOM 5629 C C . VAL A 1 693 ? -13.274 -3.359 32.358 1.00 79.19 693 VAL A C 1
ATOM 5631 O O . VAL A 1 693 ? -12.814 -3.410 31.212 1.00 79.19 693 VAL A O 1
ATOM 5634 N N . SER A 1 694 ? -14.358 -4.060 32.702 1.00 83.62 694 SER A N 1
ATOM 5635 C CA . SER A 1 694 ? -15.103 -4.909 31.758 1.00 83.62 694 SER A CA 1
ATOM 5636 C C . SER A 1 694 ? -15.836 -4.083 30.690 1.00 83.62 694 SER A C 1
ATOM 5638 O O . SER A 1 694 ? -15.852 -4.451 29.507 1.00 83.62 694 SER A O 1
ATOM 5640 N N . LEU A 1 695 ? -16.377 -2.919 31.072 1.00 83.56 695 LEU A N 1
ATOM 5641 C CA . LEU A 1 695 ? -16.945 -1.949 30.136 1.00 83.56 695 LEU A CA 1
ATOM 5642 C C . LEU A 1 695 ? -15.870 -1.416 29.180 1.00 83.56 695 LEU A C 1
ATOM 5644 O O . LEU A 1 695 ? -16.091 -1.401 27.971 1.00 83.56 695 LEU A O 1
ATOM 5648 N N . TRP A 1 696 ? -14.698 -1.028 29.685 1.00 87.06 696 TRP A N 1
ATOM 5649 C CA . TRP A 1 696 ? -13.592 -0.556 28.850 1.00 87.06 696 TRP A CA 1
ATOM 5650 C C . TRP A 1 696 ? -13.108 -1.630 27.889 1.00 87.06 696 TRP A C 1
ATOM 5652 O O . TRP A 1 696 ? -12.973 -1.335 26.710 1.00 87.06 696 TRP A O 1
ATOM 5662 N N . ALA A 1 697 ? -12.962 -2.882 28.326 1.00 90.25 697 ALA A N 1
ATOM 5663 C CA . ALA A 1 697 ? -12.623 -3.988 27.429 1.00 90.25 697 ALA A CA 1
ATOM 5664 C C . ALA A 1 697 ? -13.662 -4.176 26.309 1.00 90.25 697 ALA A C 1
ATOM 5666 O O . ALA A 1 697 ? -13.304 -4.448 25.163 1.00 90.25 697 ALA A O 1
ATOM 5667 N N . SER A 1 698 ? -14.946 -3.972 26.618 1.00 89.00 698 SER A N 1
ATOM 5668 C CA . SER A 1 698 ? -16.015 -3.991 25.615 1.00 89.00 698 SER A CA 1
ATOM 5669 C C . SER A 1 698 ? -15.901 -2.817 24.633 1.00 89.00 698 SER A C 1
ATOM 5671 O O . SER A 1 698 ? -16.082 -3.000 23.432 1.00 89.00 698 SER A O 1
ATOM 5673 N N . ILE A 1 699 ? -15.560 -1.617 25.111 1.00 90.81 699 ILE A N 1
ATOM 5674 C CA . ILE A 1 699 ? -15.332 -0.444 24.253 1.00 90.81 699 ILE A CA 1
ATOM 5675 C C . ILE A 1 699 ? -14.068 -0.627 23.395 1.00 90.81 699 ILE A C 1
ATOM 5677 O O . ILE A 1 699 ? -14.094 -0.267 22.221 1.00 90.81 699 ILE A O 1
ATOM 5681 N N . VAL A 1 700 ? -13.003 -1.244 23.925 1.00 94.06 700 VAL A N 1
ATOM 5682 C CA . VAL A 1 700 ? -11.812 -1.637 23.150 1.00 94.06 700 VAL A CA 1
ATOM 5683 C C . VAL A 1 700 ? -12.229 -2.551 22.006 1.00 94.06 700 VAL A C 1
ATOM 5685 O O . VAL A 1 700 ? -11.941 -2.237 20.855 1.00 94.06 700 VAL A O 1
ATOM 5688 N N . GLU A 1 701 ? -12.974 -3.632 22.280 1.00 93.19 701 GLU A N 1
ATOM 5689 C CA . GLU A 1 701 ? -13.442 -4.538 21.219 1.00 93.19 701 GLU A CA 1
ATOM 5690 C C . GLU A 1 701 ? -14.248 -3.766 20.159 1.00 93.19 701 GLU A C 1
ATOM 5692 O O . GLU A 1 701 ? -14.078 -3.992 18.962 1.00 93.19 701 GLU A O 1
ATOM 5697 N N . GLN A 1 702 ? -15.084 -2.810 20.581 1.00 90.62 702 GLN A N 1
ATOM 5698 C CA . GLN A 1 702 ? -15.896 -2.000 19.675 1.00 90.62 702 GLN A CA 1
ATOM 5699 C C . GLN A 1 702 ? -15.027 -1.110 18.787 1.00 90.62 702 GLN A C 1
ATOM 5701 O O . GLN A 1 702 ? -15.261 -1.043 17.580 1.00 90.62 702 GLN A O 1
ATOM 5706 N N . ALA A 1 703 ? -14.031 -0.450 19.376 1.00 93.88 703 ALA A N 1
ATOM 5707 C CA . ALA A 1 703 ? -13.079 0.390 18.668 1.00 93.88 703 ALA A CA 1
ATOM 5708 C C . ALA A 1 703 ? -12.315 -0.418 17.613 1.00 93.88 703 ALA A C 1
ATOM 5710 O O . ALA A 1 703 ? -12.230 0.013 16.469 1.00 93.88 703 ALA A O 1
ATOM 5711 N N . LEU A 1 704 ? -11.846 -1.625 17.951 1.00 94.94 704 LEU A N 1
ATOM 5712 C CA . LEU A 1 704 ? -11.114 -2.468 17.003 1.00 94.94 704 LEU A CA 1
ATOM 5713 C C . LEU A 1 704 ? -12.004 -2.975 15.858 1.00 94.94 704 LEU A C 1
ATOM 5715 O O . LEU A 1 704 ? -11.543 -3.035 14.722 1.00 94.94 704 LEU A O 1
ATOM 5719 N N . TRP A 1 705 ? -13.281 -3.291 16.112 1.00 91.62 705 TRP A N 1
ATOM 5720 C CA . TRP A 1 705 ? -14.231 -3.625 15.040 1.00 91.62 705 TRP A CA 1
ATOM 5721 C C . TRP A 1 705 ? -14.509 -2.435 14.112 1.00 91.62 705 TRP A C 1
ATOM 5723 O O . TRP A 1 705 ? -14.610 -2.627 12.901 1.00 91.62 705 TRP A O 1
ATOM 5733 N N . LEU A 1 706 ? -14.631 -1.220 14.658 1.00 91.81 706 LEU A N 1
ATOM 5734 C CA . LEU A 1 706 ? -14.807 0.002 13.863 1.00 91.81 706 LEU A CA 1
ATOM 5735 C C . LEU A 1 706 ? -13.547 0.334 13.057 1.00 91.81 706 LEU A C 1
ATOM 5737 O O . LEU A 1 706 ? -13.652 0.632 11.871 1.00 91.81 706 LEU A O 1
ATOM 5741 N N . GLY A 1 707 ? -12.366 0.207 13.665 1.00 94.56 707 GLY A N 1
ATOM 5742 C CA . GLY A 1 707 ? -11.090 0.322 12.965 1.00 94.56 707 GLY A CA 1
ATOM 5743 C C . GLY A 1 707 ? -11.002 -0.679 11.817 1.00 94.56 707 GLY A C 1
ATOM 5744 O O . GLY A 1 707 ? -10.777 -0.278 10.680 1.00 94.56 707 GLY A O 1
ATOM 5745 N N . LEU A 1 708 ? -11.303 -1.960 12.074 1.00 93.50 708 LEU A N 1
ATOM 5746 C CA . LEU A 1 708 ? -11.294 -3.007 11.048 1.00 93.50 708 LEU A CA 1
ATOM 5747 C C . LEU A 1 708 ? -12.264 -2.701 9.894 1.00 93.50 708 LEU A C 1
ATOM 5749 O O . LEU A 1 708 ? -11.923 -2.895 8.731 1.00 93.50 708 LEU A O 1
ATOM 5753 N N . PHE A 1 709 ? -13.460 -2.193 10.201 1.00 92.50 709 PHE A N 1
ATOM 5754 C CA . PHE A 1 709 ? -14.422 -1.761 9.186 1.00 92.50 709 PHE A CA 1
ATOM 5755 C C . PHE A 1 709 ? -13.836 -0.681 8.267 1.00 92.50 709 PHE A C 1
ATOM 5757 O O . PHE A 1 709 ? -13.875 -0.826 7.044 1.00 92.50 709 PHE A O 1
ATOM 5764 N N . PHE A 1 710 ? -13.277 0.381 8.850 1.00 94.56 710 PHE A N 1
ATOM 5765 C CA . PHE A 1 710 ? -12.755 1.510 8.086 1.00 94.56 710 PHE A CA 1
ATOM 5766 C C . PHE A 1 710 ? -11.498 1.156 7.293 1.00 94.56 710 PHE A C 1
ATOM 5768 O O . PHE A 1 710 ? -11.381 1.596 6.153 1.00 94.56 710 PHE A O 1
ATOM 5775 N N . ILE A 1 711 ? -10.597 0.325 7.830 1.00 95.56 711 ILE A N 1
ATOM 5776 C CA . ILE A 1 711 ? -9.393 -0.075 7.088 1.00 95.56 711 ILE A CA 1
ATOM 5777 C C . ILE A 1 711 ? -9.736 -1.014 5.926 1.00 95.56 711 ILE A C 1
ATOM 5779 O O . ILE A 1 711 ? -9.142 -0.886 4.860 1.00 95.56 711 ILE A O 1
ATOM 5783 N N . ILE A 1 712 ? -10.724 -1.910 6.072 1.00 95.38 712 ILE A N 1
ATOM 5784 C CA . ILE A 1 712 ? -11.198 -2.741 4.952 1.00 95.38 712 ILE A CA 1
ATOM 5785 C C . ILE A 1 712 ? -11.806 -1.856 3.863 1.00 95.38 712 ILE A C 1
ATOM 5787 O O . ILE A 1 712 ? -11.465 -2.012 2.691 1.00 95.38 712 ILE A O 1
ATOM 5791 N N . LEU A 1 713 ? -12.678 -0.917 4.246 1.00 94.50 713 LEU A N 1
ATOM 5792 C CA . LEU A 1 713 ? -13.276 0.027 3.306 1.00 94.50 713 LEU A CA 1
ATOM 5793 C C . LEU A 1 713 ? -12.195 0.851 2.592 1.00 94.50 713 LEU A C 1
ATOM 5795 O O . LEU A 1 713 ? -12.202 0.930 1.366 1.00 94.50 713 LEU A O 1
ATOM 5799 N N . GLY A 1 714 ? -11.226 1.379 3.343 1.00 93.88 714 GLY A N 1
ATOM 5800 C CA . GLY A 1 714 ? -10.080 2.093 2.794 1.00 93.88 714 GLY A CA 1
ATOM 5801 C C . GLY A 1 714 ? -9.265 1.231 1.841 1.00 93.88 714 GLY A C 1
ATOM 5802 O O . GLY A 1 714 ? -8.987 1.671 0.735 1.00 93.88 714 GLY A O 1
ATOM 5803 N N . THR A 1 715 ? -8.960 -0.017 2.191 1.00 94.75 715 THR A N 1
ATOM 5804 C CA . THR A 1 715 ? -8.189 -0.928 1.326 1.00 94.75 715 THR A CA 1
ATOM 5805 C C . THR A 1 715 ? -8.901 -1.178 -0.003 1.00 94.75 715 THR A C 1
ATOM 5807 O O . THR A 1 715 ? -8.275 -1.110 -1.056 1.00 94.75 715 THR A O 1
ATOM 5810 N N . VAL A 1 716 ? -10.218 -1.407 0.020 1.00 95.12 716 VAL A N 1
ATOM 5811 C CA . VAL A 1 716 ? -11.010 -1.601 -1.204 1.00 95.12 716 VAL A CA 1
ATOM 5812 C C . VAL A 1 716 ? -11.036 -0.335 -2.062 1.00 95.12 716 VAL A C 1
ATOM 5814 O O . VAL A 1 716 ? -10.813 -0.409 -3.268 1.00 95.12 716 VAL A O 1
ATOM 5817 N N . LEU A 1 717 ? -11.274 0.830 -1.456 1.00 93.69 717 LEU A N 1
ATOM 5818 C CA . LEU A 1 717 ? -11.271 2.110 -2.173 1.00 93.69 717 LEU A CA 1
ATOM 5819 C C . LEU A 1 717 ? -9.890 2.433 -2.763 1.00 93.69 717 LEU A C 1
ATOM 5821 O O . LEU A 1 717 ? -9.805 2.943 -3.877 1.00 93.69 717 LEU A O 1
ATOM 5825 N N . GLY A 1 718 ? -8.820 2.081 -2.049 1.00 92.81 718 GLY A N 1
ATOM 5826 C CA . GLY A 1 718 ? -7.442 2.209 -2.518 1.00 92.81 718 GLY A CA 1
ATOM 5827 C C . GLY A 1 718 ? -7.152 1.299 -3.703 1.00 92.81 718 GLY A C 1
ATOM 5828 O O . GLY A 1 718 ? -6.584 1.751 -4.689 1.00 92.81 718 GLY A O 1
ATOM 5829 N N . ALA A 1 719 ? -7.622 0.051 -3.663 1.00 93.00 719 ALA A N 1
ATOM 5830 C CA . ALA A 1 719 ? -7.504 -0.880 -4.781 1.00 93.00 719 ALA A CA 1
ATOM 5831 C C . ALA A 1 719 ? -8.261 -0.391 -6.032 1.00 93.00 719 ALA A C 1
ATOM 5833 O O . ALA A 1 719 ? -7.776 -0.549 -7.153 1.00 93.00 719 ALA A O 1
ATOM 5834 N N . ILE A 1 720 ? -9.429 0.242 -5.854 1.00 92.00 720 ILE A N 1
ATOM 5835 C CA . ILE A 1 720 ? -10.177 0.865 -6.958 1.00 92.00 720 ILE A CA 1
ATOM 5836 C C . ILE A 1 720 ? -9.381 2.025 -7.560 1.00 92.00 720 ILE A C 1
ATOM 5838 O O . ILE A 1 720 ? -9.200 2.062 -8.776 1.00 92.00 720 ILE A O 1
ATOM 5842 N N . TRP A 1 721 ? -8.870 2.923 -6.713 1.00 90.81 721 TRP A N 1
ATOM 5843 C CA . TRP A 1 721 ? -8.025 4.039 -7.135 1.00 90.81 721 TRP A CA 1
ATOM 5844 C C . TRP A 1 721 ? -6.771 3.559 -7.882 1.00 90.81 721 TRP A C 1
ATOM 5846 O O . TRP A 1 721 ? -6.539 3.969 -9.016 1.00 90.81 721 TRP A O 1
ATOM 5856 N N . ALA A 1 722 ? -6.017 2.620 -7.308 1.00 89.12 722 ALA A N 1
ATOM 5857 C CA . ALA A 1 722 ? -4.813 2.060 -7.916 1.00 89.12 722 ALA A CA 1
ATOM 5858 C C . ALA A 1 722 ? -5.097 1.443 -9.295 1.00 89.12 722 ALA A C 1
ATOM 5860 O O . ALA A 1 722 ? -4.309 1.585 -10.227 1.00 89.12 722 ALA A O 1
ATOM 5861 N N . ASN A 1 723 ? -6.253 0.801 -9.475 1.00 89.31 723 ASN A N 1
ATOM 5862 C CA . ASN A 1 723 ? -6.622 0.222 -10.762 1.00 89.31 723 ASN A CA 1
ATOM 5863 C C . ASN A 1 723 ? -6.980 1.272 -11.826 1.00 89.31 723 ASN A C 1
ATOM 5865 O O . ASN A 1 723 ? -6.774 1.032 -13.020 1.00 89.31 723 ASN A O 1
ATOM 5869 N N . GLU A 1 724 ? -7.531 2.414 -11.415 1.00 84.62 724 GLU A N 1
ATOM 5870 C CA . GLU A 1 724 ? -7.802 3.545 -12.306 1.00 84.62 724 GLU A CA 1
ATOM 5871 C C . GLU A 1 724 ? -6.534 4.324 -12.663 1.00 84.62 724 GLU A C 1
ATOM 5873 O O . GLU A 1 724 ? -6.420 4.799 -13.790 1.00 84.62 724 GLU A O 1
ATOM 5878 N N . THR A 1 725 ? -5.572 4.409 -11.745 1.00 80.06 725 THR A N 1
ATOM 5879 C CA . THR A 1 725 ? -4.374 5.239 -11.917 1.00 80.06 725 THR A CA 1
ATOM 5880 C C . THR A 1 725 ? -3.162 4.454 -12.433 1.00 80.06 725 THR A C 1
ATOM 5882 O O . THR A 1 725 ? -2.445 4.937 -13.301 1.00 80.06 725 THR A O 1
ATOM 5885 N N . TRP A 1 726 ? -2.935 3.231 -11.946 1.00 80.31 726 TRP A N 1
ATOM 5886 C CA . TRP A 1 726 ? -1.748 2.406 -12.239 1.00 80.31 726 TRP A CA 1
ATOM 5887 C C . TRP A 1 726 ? -2.048 1.127 -13.028 1.00 80.31 726 TRP A C 1
ATOM 5889 O O . TRP A 1 726 ? -1.155 0.319 -13.274 1.00 80.31 726 TRP A O 1
ATOM 5899 N N . GLY A 1 727 ? -3.310 0.879 -13.373 1.00 81.94 727 GLY A N 1
ATOM 5900 C CA . GLY A 1 727 ? -3.715 -0.308 -14.128 1.00 81.94 727 GLY A CA 1
ATOM 5901 C C . GLY A 1 727 ? -3.610 -1.639 -13.400 1.00 81.94 727 GLY A C 1
ATOM 5902 O O . GLY A 1 727 ? -3.673 -2.701 -14.027 1.00 81.94 727 GLY A O 1
ATOM 5903 N N . ARG A 1 728 ? -3.504 -1.591 -12.072 1.00 86.62 728 ARG A N 1
ATOM 5904 C CA . ARG A 1 728 ? -3.548 -2.752 -11.184 1.00 86.62 728 ARG A CA 1
ATOM 5905 C C . ARG A 1 728 ? -4.252 -2.395 -9.884 1.00 86.62 728 ARG A C 1
ATOM 5907 O O . ARG A 1 728 ? -4.021 -1.328 -9.338 1.00 86.62 728 ARG A O 1
ATOM 5914 N N . TYR A 1 729 ? -5.071 -3.304 -9.371 1.00 89.75 729 TYR A N 1
ATOM 5915 C CA . TYR A 1 729 ? -5.752 -3.112 -8.086 1.00 89.75 729 TYR A CA 1
ATOM 5916 C C . TYR A 1 729 ? -4.882 -3.500 -6.876 1.00 89.75 729 TYR A C 1
ATOM 5918 O O . TYR A 1 729 ? -5.217 -3.167 -5.744 1.00 89.75 729 TYR A O 1
ATOM 5926 N N . TRP A 1 730 ? -3.792 -4.241 -7.102 1.00 91.44 730 TRP A N 1
ATOM 5927 C CA . TRP A 1 730 ? -2.822 -4.632 -6.080 1.00 91.44 730 TRP A CA 1
ATOM 5928 C C . TRP A 1 730 ? -1.437 -4.791 -6.704 1.00 91.44 730 TRP A C 1
ATOM 5930 O O . TRP A 1 730 ? -1.305 -5.275 -7.833 1.00 91.44 730 TRP A O 1
ATOM 5940 N N . GLY A 1 731 ? -0.403 -4.395 -5.973 1.00 86.69 731 GLY A N 1
ATOM 5941 C CA . GLY A 1 731 ? 0.953 -4.274 -6.479 1.00 86.69 731 GLY A CA 1
ATOM 5942 C C . GLY A 1 731 ? 2.080 -4.740 -5.561 1.00 86.69 731 GLY A C 1
ATOM 5943 O O . GLY A 1 731 ? 3.213 -4.790 -6.049 1.00 86.69 731 GLY A O 1
ATOM 5944 N N . TRP A 1 732 ? 1.775 -5.109 -4.311 1.00 90.25 732 TRP A N 1
ATOM 5945 C CA . TRP A 1 732 ? 2.739 -5.490 -3.266 1.00 90.25 732 TRP A CA 1
ATOM 5946 C C . TRP A 1 732 ? 3.735 -4.383 -2.889 1.00 90.25 732 TRP A C 1
ATOM 5948 O O . TRP A 1 732 ? 4.795 -4.682 -2.350 1.00 90.25 732 TRP A O 1
ATOM 5958 N N . ASP A 1 733 ? 3.391 -3.119 -3.151 1.00 87.25 733 ASP A N 1
ATOM 5959 C CA . ASP A 1 733 ? 4.157 -1.977 -2.634 1.00 87.25 733 ASP A CA 1
ATOM 5960 C C . ASP A 1 733 ? 4.185 -2.023 -1.093 1.00 87.25 733 ASP A C 1
ATOM 5962 O O . ASP A 1 733 ? 3.193 -2.457 -0.492 1.00 87.25 733 ASP A O 1
ATOM 5966 N N . PRO A 1 734 ? 5.261 -1.566 -0.426 1.00 88.38 734 PRO A N 1
ATOM 5967 C CA . PRO A 1 734 ? 5.357 -1.608 1.028 1.00 88.38 734 PRO A CA 1
ATOM 5968 C C . PRO A 1 734 ? 4.123 -1.058 1.763 1.00 88.38 734 PRO A C 1
ATOM 5970 O O . PRO A 1 734 ? 3.704 -1.658 2.753 1.00 88.38 734 PRO A O 1
ATOM 5973 N N . LYS A 1 735 ? 3.460 0.010 1.286 1.00 88.62 735 LYS A N 1
ATOM 5974 C CA . LYS A 1 735 ? 2.234 0.510 1.947 1.00 88.62 735 LYS A CA 1
ATOM 5975 C C . LYS A 1 735 ? 1.045 -0.432 1.795 1.00 88.62 735 LYS A C 1
ATOM 5977 O O . LYS A 1 735 ? 0.294 -0.629 2.754 1.00 88.62 735 LYS A O 1
ATOM 5982 N N . GLU A 1 736 ? 0.878 -1.036 0.624 1.00 92.25 736 GLU A N 1
ATOM 5983 C CA . GLU A 1 736 ? -0.156 -2.047 0.384 1.00 92.25 736 GLU A CA 1
ATOM 5984 C C . GLU A 1 736 ? 0.110 -3.296 1.240 1.00 92.25 736 GLU A C 1
ATOM 5986 O O . GLU A 1 736 ? -0.779 -3.775 1.947 1.00 92.25 736 GLU A O 1
ATOM 5991 N N . ALA A 1 737 ? 1.358 -3.775 1.257 1.00 94.62 737 ALA A N 1
ATOM 5992 C CA . ALA A 1 737 ? 1.789 -4.928 2.043 1.00 94.62 737 ALA A CA 1
ATOM 5993 C C . ALA A 1 737 ? 1.545 -4.726 3.549 1.00 94.62 737 ALA A C 1
ATOM 5995 O O . ALA A 1 737 ? 0.973 -5.598 4.208 1.00 94.62 737 ALA A O 1
ATOM 5996 N N . TRP A 1 738 ? 1.902 -3.558 4.091 1.00 95.06 738 TRP A N 1
ATOM 5997 C CA . TRP A 1 738 ? 1.673 -3.229 5.500 1.00 95.06 738 TRP A CA 1
ATOM 5998 C C . TRP A 1 738 ? 0.193 -3.010 5.833 1.00 95.06 738 TRP A C 1
ATOM 6000 O O . TRP A 1 738 ? -0.255 -3.432 6.900 1.00 95.06 738 TRP A O 1
ATOM 6010 N N . THR A 1 739 ? -0.610 -2.499 4.897 1.00 95.38 739 THR A N 1
ATOM 6011 C CA . THR A 1 739 ? -2.072 -2.451 5.059 1.00 95.38 739 THR A CA 1
ATOM 6012 C C . THR A 1 739 ? -2.668 -3.861 5.166 1.00 95.38 739 THR A C 1
ATOM 6014 O O . THR A 1 739 ? -3.519 -4.115 6.023 1.00 95.38 739 THR A O 1
ATOM 6017 N N . LEU A 1 740 ? -2.183 -4.820 4.366 1.00 95.81 740 LEU A N 1
ATOM 6018 C CA . LEU A 1 740 ? -2.570 -6.226 4.505 1.00 95.81 740 LEU A CA 1
ATOM 6019 C C . LEU A 1 740 ? -2.102 -6.811 5.847 1.00 95.81 740 LEU A C 1
ATOM 6021 O O . LEU A 1 740 ? -2.876 -7.505 6.501 1.00 95.81 740 LEU A O 1
ATOM 6025 N N . ILE A 1 741 ? -0.889 -6.494 6.312 1.00 97.31 741 ILE A N 1
ATOM 6026 C CA . ILE A 1 741 ? -0.408 -6.905 7.644 1.00 97.31 741 ILE A CA 1
ATOM 6027 C C . ILE A 1 741 ? -1.329 -6.382 8.754 1.00 97.31 741 ILE A C 1
ATOM 6029 O O . ILE A 1 741 ? -1.677 -7.155 9.648 1.00 97.31 741 ILE A O 1
ATOM 6033 N N . VAL A 1 742 ? -1.774 -5.122 8.696 1.00 97.50 742 VAL A N 1
ATOM 6034 C CA . VAL A 1 742 ? -2.758 -4.564 9.642 1.00 97.50 742 VAL A CA 1
ATOM 6035 C C . VAL A 1 742 ? -4.045 -5.393 9.610 1.00 97.50 742 VAL A C 1
ATOM 6037 O O . VAL A 1 742 ? -4.497 -5.872 10.652 1.00 97.50 742 VAL A O 1
ATOM 6040 N N . LEU A 1 743 ? -4.608 -5.638 8.421 1.00 96.12 743 LEU A N 1
ATOM 6041 C CA . LEU A 1 743 ? -5.820 -6.449 8.256 1.00 96.12 743 LEU A CA 1
ATOM 6042 C C . LEU A 1 743 ? -5.674 -7.848 8.861 1.00 96.12 743 LEU A C 1
ATOM 6044 O O . LEU A 1 743 ? -6.538 -8.278 9.627 1.00 96.12 743 LEU A O 1
ATOM 6048 N N . LEU A 1 744 ? -4.582 -8.549 8.551 1.00 96.06 744 LEU A N 1
ATOM 6049 C CA . LEU A 1 744 ? -4.333 -9.900 9.047 1.00 96.06 744 LEU A CA 1
ATOM 6050 C C . LEU A 1 744 ? -4.077 -9.912 10.560 1.00 96.06 744 LEU A C 1
ATOM 6052 O O . LEU A 1 744 ? -4.597 -10.783 11.252 1.00 96.06 744 LEU A O 1
ATOM 6056 N N . THR A 1 745 ? -3.353 -8.928 11.094 1.00 97.44 745 THR A N 1
ATOM 6057 C CA . THR A 1 745 ? -3.058 -8.809 12.532 1.00 97.44 745 THR A CA 1
ATOM 6058 C C . THR A 1 745 ? -4.337 -8.609 13.340 1.00 97.44 745 THR A C 1
ATOM 6060 O O . THR A 1 745 ? -4.595 -9.349 14.291 1.00 97.44 745 THR A O 1
ATOM 6063 N N . TYR A 1 746 ? -5.196 -7.670 12.933 1.00 95.69 746 TYR A N 1
ATOM 6064 C CA . TYR A 1 746 ? -6.477 -7.448 13.608 1.00 95.69 746 TYR A CA 1
ATOM 6065 C C . TYR A 1 746 ? -7.484 -8.578 13.344 1.00 95.69 746 TYR A C 1
ATOM 6067 O O . TYR A 1 746 ? -8.307 -8.874 14.216 1.00 95.69 746 TYR A O 1
ATOM 6075 N N . ALA A 1 747 ? -7.397 -9.272 12.203 1.00 93.19 747 ALA A N 1
ATOM 6076 C CA . ALA A 1 747 ? -8.158 -10.496 11.969 1.00 93.19 747 ALA A CA 1
ATOM 6077 C C . ALA A 1 747 ? -7.740 -11.610 12.939 1.00 93.19 747 ALA A C 1
ATOM 6079 O O . ALA A 1 747 ? -8.620 -12.200 13.566 1.00 93.19 747 ALA A O 1
ATOM 6080 N N . ILE A 1 748 ? -6.437 -11.866 13.114 1.00 95.12 748 ILE A N 1
ATOM 6081 C CA . ILE A 1 748 ? -5.912 -12.820 14.104 1.00 95.12 748 ILE A CA 1
ATOM 6082 C C . ILE A 1 748 ? -6.406 -12.432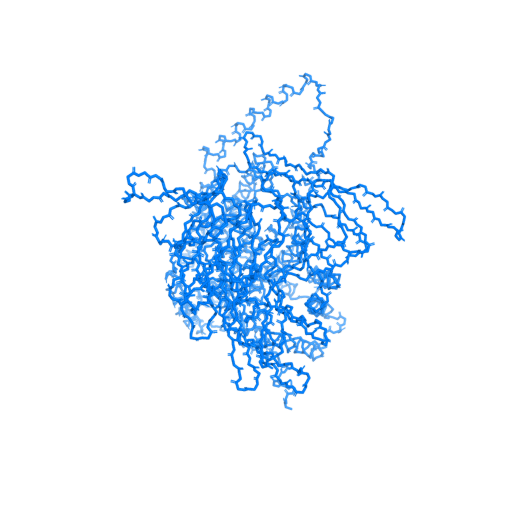 15.493 1.00 95.12 748 ILE A C 1
ATOM 6084 O O . ILE A 1 748 ? -7.027 -13.255 16.166 1.00 95.12 748 ILE A O 1
ATOM 6088 N N . LEU A 1 749 ? -6.200 -11.169 15.882 1.00 94.88 749 LEU A N 1
ATOM 6089 C CA . LEU A 1 749 ? -6.594 -10.644 17.182 1.00 94.88 749 LEU A CA 1
ATOM 6090 C C . LEU A 1 749 ? -8.068 -10.952 17.465 1.00 94.88 749 LEU A C 1
ATOM 6092 O O . LEU A 1 749 ? -8.371 -11.698 18.386 1.00 94.88 749 LEU A O 1
ATOM 6096 N N . LEU A 1 750 ? -9.001 -10.488 16.634 1.00 91.19 750 LEU A N 1
ATOM 6097 C CA . LEU A 1 750 ? -10.436 -10.669 16.890 1.00 91.19 750 LEU A CA 1
ATOM 6098 C C . LEU A 1 750 ? -10.906 -12.134 16.839 1.00 91.19 750 LEU A C 1
ATOM 6100 O O . LEU A 1 750 ? -11.942 -12.468 17.422 1.00 91.19 750 LEU A O 1
ATOM 6104 N N . HIS A 1 751 ? -10.164 -13.016 16.167 1.00 92.06 751 HIS A N 1
ATOM 6105 C CA . HIS A 1 751 ? -10.483 -14.439 16.070 1.00 92.06 751 HIS A CA 1
ATOM 6106 C C . HIS A 1 751 ? -9.857 -15.297 17.180 1.00 92.06 751 HIS A C 1
ATOM 6108 O O . HIS A 1 751 ? -10.393 -16.372 17.468 1.00 92.06 751 HIS A O 1
ATOM 6114 N N . LEU A 1 752 ? -8.806 -14.824 17.862 1.00 93.25 752 LEU A N 1
ATOM 6115 C CA . LEU A 1 752 ? -8.199 -15.518 19.009 1.00 93.25 752 LEU A CA 1
ATOM 6116 C C . LEU A 1 752 ? -9.207 -15.802 20.129 1.00 93.25 752 LEU A C 1
ATOM 6118 O O . LEU A 1 752 ? -9.054 -16.787 20.847 1.00 93.25 752 LEU A O 1
ATOM 6122 N N . ARG A 1 753 ? -10.299 -15.033 20.219 1.00 90.06 753 ARG A N 1
ATOM 6123 C CA . ARG A 1 753 ? -11.414 -15.273 21.154 1.00 90.06 753 ARG A CA 1
ATOM 6124 C C . ARG A 1 753 ? -12.019 -16.678 21.100 1.00 90.06 753 ARG A C 1
ATOM 6126 O O . ARG A 1 753 ? -12.652 -17.104 22.057 1.00 90.06 753 ARG A O 1
ATOM 6133 N N . TYR A 1 754 ? -11.895 -17.368 19.964 1.00 88.75 754 TYR A N 1
ATOM 6134 C CA . TYR A 1 754 ? -12.430 -18.719 19.777 1.00 88.75 754 TYR A CA 1
ATOM 6135 C C . TYR A 1 754 ? -11.465 -19.820 20.228 1.00 88.75 754 TYR A C 1
ATOM 6137 O O . TYR A 1 754 ? -11.839 -20.990 20.225 1.00 88.75 754 TYR A O 1
ATOM 6145 N N . VAL A 1 755 ? -10.230 -19.454 20.574 1.00 89.50 755 VAL A N 1
ATOM 6146 C CA . VAL A 1 755 ? -9.149 -20.382 20.932 1.00 89.50 755 VAL A CA 1
ATOM 6147 C C . VAL A 1 755 ? -8.638 -20.112 22.347 1.00 89.50 755 VAL A C 1
ATOM 6149 O O . VAL A 1 755 ? -8.316 -21.048 23.073 1.00 89.50 755 VAL A O 1
ATOM 6152 N N . VAL A 1 756 ? -8.593 -18.844 22.756 1.00 89.88 756 VAL A N 1
ATOM 6153 C CA . VAL A 1 756 ? -7.971 -18.399 24.004 1.00 89.88 756 VAL A CA 1
ATOM 6154 C C . VAL A 1 756 ? -9.026 -18.103 25.074 1.00 89.88 756 VAL A C 1
ATOM 6156 O O . VAL A 1 756 ? -10.005 -17.395 24.834 1.00 89.88 756 VAL A O 1
ATOM 6159 N N . GLN A 1 757 ? -8.808 -18.622 26.285 1.00 88.50 757 GLN A N 1
ATOM 6160 C CA . GLN A 1 757 ? -9.631 -18.323 27.464 1.00 88.50 757 GLN A CA 1
ATOM 6161 C C . GLN A 1 757 ? -9.315 -16.934 28.040 1.00 88.50 757 GLN A C 1
ATOM 6163 O O . GLN A 1 757 ? -8.233 -16.397 27.825 1.00 88.50 757 GLN A O 1
ATOM 6168 N N . ASN A 1 758 ? -10.229 -16.350 28.826 1.00 88.56 758 ASN A N 1
ATOM 6169 C CA . ASN A 1 758 ? -10.089 -14.982 29.357 1.00 88.56 758 ASN A CA 1
ATOM 6170 C C . ASN A 1 758 ? -9.842 -13.948 28.244 1.00 88.56 758 ASN A C 1
ATOM 6172 O O . ASN A 1 758 ? -9.041 -13.029 28.399 1.00 88.56 758 ASN A O 1
ATOM 6176 N N . TRP A 1 759 ? -10.528 -14.109 27.109 1.00 90.56 759 TRP A N 1
ATOM 6177 C CA . TRP A 1 759 ? -10.353 -13.277 25.920 1.00 90.56 759 TRP A CA 1
ATOM 6178 C C . TRP A 1 759 ? -10.319 -11.761 26.190 1.00 90.56 759 TRP A C 1
ATOM 6180 O O . TRP A 1 759 ? -9.418 -11.113 25.662 1.00 90.56 759 TRP A O 1
ATOM 6190 N N . PRO A 1 760 ? -11.201 -11.175 27.029 1.00 91.12 760 PRO A N 1
ATOM 6191 C CA . PRO A 1 760 ? -11.126 -9.749 27.335 1.00 91.12 760 PRO A CA 1
ATOM 6192 C C . PRO A 1 760 ? -9.751 -9.293 27.837 1.00 91.12 760 PRO A C 1
ATOM 6194 O O . PRO A 1 760 ? -9.318 -8.201 27.492 1.00 91.12 760 PRO A O 1
ATOM 6197 N N . TYR A 1 761 ? -9.031 -10.116 28.603 1.00 93.81 761 TYR A N 1
ATOM 6198 C CA . TYR A 1 761 ? -7.683 -9.781 29.067 1.00 93.81 761 TYR A CA 1
ATOM 6199 C C . TYR A 1 761 ? -6.704 -9.740 27.891 1.00 93.81 761 TYR A C 1
ATOM 6201 O O . TYR A 1 761 ? -6.057 -8.720 27.660 1.00 93.81 761 TYR A O 1
ATOM 6209 N N . TRP A 1 762 ? -6.663 -10.809 27.093 1.00 94.62 762 TRP A N 1
ATOM 6210 C CA . TRP A 1 762 ? -5.761 -10.912 25.944 1.00 94.62 762 TRP A CA 1
ATOM 6211 C C . TRP A 1 762 ? -6.043 -9.876 24.860 1.00 94.62 762 TRP A C 1
ATOM 6213 O O . TRP A 1 762 ? -5.104 -9.376 24.250 1.00 94.62 762 TRP A O 1
ATOM 6223 N N . LEU A 1 763 ? -7.307 -9.494 24.663 1.00 95.31 763 LEU A N 1
ATOM 6224 C CA . LEU A 1 763 ? -7.680 -8.380 23.797 1.00 95.31 763 LEU A CA 1
ATOM 6225 C C . LEU A 1 763 ? -6.955 -7.095 24.214 1.00 95.31 763 LEU A C 1
ATOM 6227 O O . LEU A 1 763 ? -6.371 -6.432 23.362 1.00 95.31 763 LEU A O 1
ATOM 6231 N N . ASN A 1 764 ? -6.973 -6.753 25.507 1.00 94.50 764 ASN A N 1
ATOM 6232 C CA . ASN A 1 764 ? -6.319 -5.539 25.990 1.00 94.50 764 ASN A CA 1
ATOM 6233 C C . ASN A 1 764 ? -4.786 -5.658 25.908 1.00 94.50 764 ASN A C 1
ATOM 6235 O O . ASN A 1 764 ? -4.137 -4.718 25.463 1.00 94.50 764 ASN A O 1
ATOM 6239 N N . VAL A 1 765 ? -4.212 -6.821 26.248 1.00 95.69 765 VAL A N 1
ATOM 6240 C CA . VAL A 1 765 ? -2.758 -7.068 26.152 1.00 95.69 765 VAL A CA 1
ATOM 6241 C C . VAL A 1 765 ? -2.246 -6.934 24.716 1.00 95.69 765 VAL A C 1
ATOM 6243 O O . VAL A 1 765 ? -1.220 -6.301 24.473 1.00 95.69 765 VAL A O 1
ATOM 6246 N N . LEU A 1 766 ? -2.949 -7.534 23.754 1.00 96.12 766 LEU A N 1
ATOM 6247 C CA . LEU A 1 766 ? -2.494 -7.632 22.367 1.00 96.12 766 LEU A CA 1
ATOM 6248 C C . LEU A 1 766 ? -2.880 -6.413 21.514 1.00 96.12 766 LEU A C 1
ATOM 6250 O O . LEU A 1 766 ? -2.246 -6.178 20.484 1.00 96.12 766 LEU A O 1
ATOM 6254 N N . ALA A 1 767 ? -3.866 -5.605 21.925 1.00 95.94 767 ALA A N 1
ATOM 6255 C CA . ALA A 1 767 ? -4.234 -4.372 21.219 1.00 95.94 767 ALA A CA 1
ATOM 6256 C C . ALA A 1 767 ? -3.070 -3.366 21.144 1.00 95.94 767 ALA A C 1
ATOM 6258 O O . ALA A 1 767 ? -2.918 -2.678 20.134 1.00 95.94 767 ALA A O 1
ATOM 6259 N N . PHE A 1 768 ? -2.229 -3.303 22.181 1.00 93.44 768 PHE A N 1
ATOM 6260 C CA . PHE A 1 768 ? -1.072 -2.409 22.224 1.00 93.44 768 PHE A CA 1
ATOM 6261 C C . PHE A 1 768 ? 0.007 -2.739 21.178 1.00 93.44 768 PHE A C 1
ATOM 6263 O O . PHE A 1 768 ? 0.238 -1.901 20.306 1.00 93.44 768 PHE A O 1
ATOM 6270 N N . PRO A 1 769 ? 0.612 -3.945 21.155 1.00 94.00 769 PRO A N 1
ATOM 6271 C CA . PRO A 1 769 ? 1.587 -4.294 20.122 1.00 94.00 769 PRO A CA 1
ATOM 6272 C C . PRO A 1 769 ? 0.975 -4.325 18.712 1.00 94.00 769 PRO A C 1
ATOM 6274 O O . PRO A 1 769 ? 1.663 -3.996 17.749 1.00 94.00 769 PRO A O 1
ATOM 6277 N N . SER A 1 770 ? -0.321 -4.638 18.570 1.00 95.88 770 SER A N 1
ATOM 6278 C CA . SER A 1 770 ? -0.998 -4.622 17.260 1.00 95.88 770 SER A CA 1
ATOM 6279 C C . SER A 1 770 ? -1.007 -3.231 16.621 1.00 95.88 770 SER A C 1
ATOM 6281 O O . SER A 1 770 ? -0.854 -3.118 15.405 1.00 95.88 770 SER A O 1
ATOM 6283 N N . PHE A 1 771 ? -1.102 -2.163 17.422 1.00 95.75 771 PHE A N 1
ATOM 6284 C CA . PHE A 1 771 ? -1.038 -0.785 16.925 1.00 95.75 771 PHE A CA 1
ATOM 6285 C C . PHE A 1 771 ? 0.319 -0.436 16.298 1.00 95.75 771 PHE A C 1
ATOM 6287 O O . PHE A 1 771 ? 0.388 0.433 15.430 1.00 95.75 771 PHE A O 1
ATOM 6294 N N . GLY A 1 772 ? 1.385 -1.166 16.646 1.00 93.81 772 GLY A N 1
ATOM 6295 C CA . GLY A 1 772 ? 2.681 -1.054 15.978 1.00 93.81 772 GLY A CA 1
ATOM 6296 C C . GLY A 1 772 ? 2.590 -1.282 14.465 1.00 93.81 772 GLY A C 1
ATOM 6297 O O . GLY A 1 772 ? 3.264 -0.593 13.707 1.00 93.81 772 GLY A O 1
ATOM 6298 N N . THR A 1 773 ? 1.693 -2.162 14.002 1.00 95.50 773 THR A N 1
ATOM 6299 C CA . THR A 1 773 ? 1.466 -2.382 12.559 1.00 95.50 773 THR A CA 1
ATOM 6300 C C . THR A 1 773 ? 0.830 -1.167 11.873 1.00 95.50 773 THR A C 1
ATOM 6302 O O . THR A 1 773 ? 1.178 -0.843 10.738 1.00 95.50 773 THR A O 1
ATOM 6305 N N . VAL A 1 774 ? -0.043 -0.437 12.577 1.00 95.69 774 VAL A N 1
ATOM 6306 C CA . VAL A 1 774 ? -0.659 0.809 12.093 1.00 95.69 774 VAL A CA 1
ATOM 6307 C C . VAL A 1 774 ? 0.383 1.924 12.015 1.00 95.69 774 VAL A C 1
ATOM 6309 O O . VAL A 1 774 ? 0.488 2.586 10.985 1.00 95.69 774 VAL A O 1
ATOM 6312 N N . LEU A 1 775 ? 1.200 2.091 13.061 1.00 91.75 775 LEU A N 1
ATOM 6313 C CA . LEU A 1 775 ? 2.300 3.063 13.068 1.00 91.75 775 LEU A CA 1
ATOM 6314 C C . LEU A 1 775 ? 3.329 2.771 11.975 1.00 91.75 775 LEU A C 1
ATOM 6316 O O . LEU A 1 775 ? 3.800 3.693 11.310 1.00 91.75 775 LEU A O 1
ATOM 6320 N N . MET A 1 776 ? 3.638 1.493 11.753 1.00 90.50 776 MET A N 1
ATOM 6321 C CA . MET A 1 776 ? 4.518 1.083 10.669 1.00 90.50 776 MET A CA 1
ATOM 6322 C C . MET A 1 776 ? 3.922 1.442 9.305 1.00 90.50 776 MET A C 1
ATOM 6324 O O . MET A 1 776 ? 4.617 2.023 8.483 1.00 90.50 776 MET A O 1
ATOM 6328 N N . THR A 1 777 ? 2.631 1.189 9.083 1.00 91.75 777 THR A N 1
ATOM 6329 C CA . THR A 1 777 ? 1.951 1.534 7.821 1.00 91.75 777 THR A CA 1
ATOM 6330 C C . THR A 1 777 ? 1.908 3.047 7.579 1.00 91.75 777 THR A C 1
ATOM 6332 O O . THR A 1 777 ? 2.183 3.507 6.473 1.00 91.75 777 THR A O 1
ATOM 6335 N N . TYR A 1 778 ? 1.558 3.828 8.606 1.00 88.38 778 TYR A N 1
ATOM 6336 C CA . TYR A 1 778 ? 1.364 5.275 8.493 1.00 88.38 778 TYR A CA 1
ATOM 6337 C C . TYR A 1 778 ? 2.683 6.056 8.416 1.00 88.38 778 TYR A C 1
ATOM 6339 O O . TYR A 1 778 ? 2.847 6.907 7.542 1.00 88.38 778 TYR A O 1
ATOM 6347 N N . TRP A 1 779 ? 3.619 5.773 9.325 1.00 82.94 779 TRP A N 1
ATOM 6348 C CA . TRP A 1 779 ? 4.881 6.505 9.447 1.00 82.94 779 TRP A CA 1
ATOM 6349 C C . TRP A 1 779 ? 6.077 5.668 8.991 1.00 82.94 779 TRP A C 1
ATOM 6351 O O . TRP A 1 779 ? 6.850 6.114 8.147 1.00 82.94 779 TRP A O 1
ATOM 6361 N N . GLY A 1 780 ? 6.192 4.433 9.487 1.00 84.00 780 GLY A N 1
ATOM 6362 C CA . GLY A 1 780 ? 7.367 3.587 9.263 1.00 84.00 780 GLY A CA 1
ATOM 6363 C C . GLY A 1 780 ? 7.674 3.312 7.790 1.00 84.00 780 GLY A C 1
ATOM 6364 O O . GLY A 1 780 ? 8.840 3.328 7.405 1.00 84.00 780 GLY A O 1
ATOM 6365 N N . VAL A 1 781 ? 6.663 3.125 6.935 1.00 84.81 781 VAL A N 1
ATOM 6366 C CA . VAL A 1 781 ? 6.911 2.817 5.522 1.00 84.81 781 VAL A CA 1
ATOM 6367 C C . VAL A 1 781 ? 7.626 3.955 4.793 1.00 84.81 781 VAL A C 1
ATOM 6369 O O . VAL A 1 781 ? 8.544 3.684 4.028 1.00 84.81 781 VAL A O 1
ATOM 6372 N N . ASN A 1 782 ? 7.266 5.212 5.069 1.00 79.00 782 ASN A N 1
ATOM 6373 C CA . ASN A 1 782 ? 7.900 6.377 4.435 1.00 79.00 782 ASN A CA 1
ATOM 6374 C C . ASN A 1 782 ? 9.345 6.611 4.906 1.00 79.00 782 ASN A C 1
ATOM 6376 O O . ASN A 1 782 ? 10.093 7.320 4.237 1.00 79.00 782 ASN A O 1
ATOM 6380 N N . VAL A 1 783 ? 9.706 6.050 6.063 1.00 76.44 783 VAL A N 1
ATOM 6381 C CA . VAL A 1 783 ? 11.032 6.180 6.680 1.00 76.44 783 VAL A CA 1
ATOM 6382 C C . VAL A 1 783 ? 11.954 5.037 6.251 1.00 76.44 783 VAL A C 1
ATOM 6384 O O . VAL A 1 783 ? 13.129 5.255 5.975 1.00 76.44 783 VAL A O 1
ATOM 6387 N N . PHE A 1 784 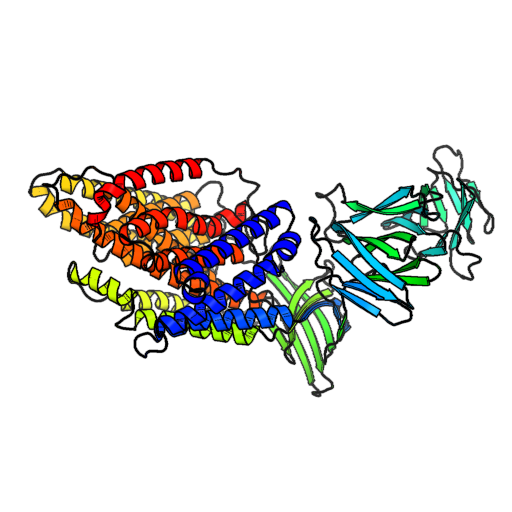? 11.434 3.807 6.195 1.00 73.69 784 PHE A N 1
ATOM 6388 C CA . PHE A 1 784 ? 12.251 2.605 6.002 1.00 73.69 784 PHE A CA 1
ATOM 6389 C C . PHE A 1 784 ? 12.252 2.042 4.578 1.00 73.69 784 PHE A C 1
ATOM 6391 O O . PHE A 1 784 ? 13.136 1.242 4.270 1.00 73.69 784 PHE A O 1
ATOM 6398 N N . PHE A 1 785 ? 11.293 2.412 3.721 1.00 72.56 785 PHE A N 1
ATOM 6399 C CA . PHE A 1 785 ? 11.174 1.859 2.369 1.00 72.56 785 PHE A CA 1
ATOM 6400 C C . PHE A 1 785 ? 11.001 2.949 1.306 1.00 72.56 785 PHE A C 1
ATOM 6402 O O . PHE A 1 785 ? 10.478 4.033 1.560 1.00 72.56 785 PHE A O 1
ATOM 6409 N N . SER A 1 786 ? 11.417 2.633 0.081 1.00 61.47 786 SER A N 1
ATOM 6410 C CA . SER A 1 786 ? 11.057 3.368 -1.132 1.00 61.47 786 SER A CA 1
ATOM 6411 C C . SER A 1 786 ? 9.817 2.730 -1.777 1.00 61.47 786 SER A C 1
ATOM 6413 O O . SER A 1 786 ? 9.601 1.528 -1.651 1.00 61.47 786 SER A O 1
ATOM 6415 N N . GLY A 1 787 ? 8.968 3.520 -2.443 1.00 57.31 787 GLY A N 1
ATOM 6416 C CA . GLY A 1 787 ? 7.747 3.009 -3.078 1.00 57.31 787 GLY A CA 1
ATOM 6417 C C . GLY A 1 787 ? 6.950 4.082 -3.822 1.00 57.31 787 GLY A C 1
ATOM 6418 O O . GLY A 1 787 ? 7.240 5.273 -3.704 1.00 57.31 787 GLY A O 1
ATOM 6419 N N . MET A 1 788 ? 5.904 3.678 -4.552 1.00 49.03 788 MET A N 1
ATOM 6420 C CA . MET A 1 788 ? 5.041 4.592 -5.337 1.00 49.03 788 MET A CA 1
ATOM 6421 C C . MET A 1 788 ? 4.247 5.568 -4.455 1.00 49.03 788 MET A C 1
ATOM 6423 O O . MET A 1 788 ? 3.640 6.513 -4.947 1.00 49.03 788 MET A O 1
ATOM 6427 N N . HIS A 1 789 ? 4.258 5.341 -3.142 1.00 51.62 789 HIS A N 1
ATOM 6428 C CA . HIS A 1 789 ? 3.617 6.182 -2.141 1.00 51.62 789 HIS A CA 1
ATOM 6429 C C . HIS A 1 789 ? 4.602 7.089 -1.385 1.00 51.62 789 HIS A C 1
ATOM 6431 O O . HIS A 1 789 ? 4.222 7.657 -0.355 1.00 51.62 789 HIS A O 1
ATOM 6437 N N . ALA A 1 790 ? 5.850 7.213 -1.852 1.00 48.38 790 ALA A N 1
ATOM 6438 C CA . ALA A 1 790 ? 6.917 8.004 -1.231 1.00 48.38 790 ALA A CA 1
ATOM 6439 C C . ALA A 1 790 ? 6.779 9.523 -1.472 1.00 48.38 790 ALA A C 1
ATOM 6441 O O . ALA A 1 790 ? 7.769 10.234 -1.648 1.00 48.38 790 ALA A O 1
ATOM 6442 N N . TYR A 1 791 ? 5.550 10.045 -1.465 1.00 43.81 791 TYR A N 1
ATOM 6443 C CA . TYR A 1 791 ? 5.284 11.483 -1.468 1.00 43.81 791 TYR A CA 1
ATOM 6444 C C . TYR A 1 791 ? 5.634 12.052 -0.077 1.00 43.81 791 TYR A C 1
ATOM 6446 O O . TYR A 1 791 ? 4.767 12.174 0.785 1.00 43.81 791 TYR A O 1
ATOM 6454 N N . GLY A 1 792 ? 6.921 12.315 0.176 1.00 43.53 792 GLY A N 1
ATOM 6455 C CA . GLY A 1 792 ? 7.420 12.846 1.458 1.00 43.53 792 GLY A CA 1
ATOM 6456 C C . GLY A 1 792 ? 8.439 11.956 2.174 1.00 43.53 792 GLY A C 1
ATOM 6457 O O . GLY A 1 792 ? 8.326 11.752 3.380 1.00 43.53 792 GLY A O 1
ATOM 6458 N N . ARG A 1 793 ? 9.400 11.390 1.432 1.00 49.06 793 ARG A N 1
ATOM 6459 C CA . ARG A 1 793 ? 10.508 10.600 1.988 1.00 49.06 793 ARG A CA 1
ATOM 6460 C C . ARG A 1 793 ? 11.322 11.423 2.991 1.00 49.06 793 ARG A C 1
ATOM 6462 O O . ARG A 1 793 ? 11.698 12.556 2.703 1.00 49.06 793 ARG A O 1
ATOM 6469 N N . GLU A 1 794 ? 11.649 10.805 4.119 1.00 51.50 794 GLU A N 1
ATOM 6470 C CA . GLU A 1 794 ? 12.651 11.293 5.068 1.00 51.50 794 GLU A CA 1
ATOM 6471 C C . GLU A 1 794 ? 13.927 10.454 4.908 1.00 51.50 794 GLU A C 1
ATOM 6473 O O . GLU A 1 794 ? 13.873 9.311 4.444 1.00 51.50 794 GLU A O 1
ATOM 6478 N N . GLY A 1 795 ? 15.089 11.041 5.210 1.00 50.66 795 GLY A N 1
ATOM 6479 C CA . GLY A 1 795 ? 16.372 10.331 5.180 1.00 50.66 795 GLY A CA 1
ATOM 6480 C C . GLY A 1 795 ? 16.381 9.091 6.086 1.00 50.66 795 GLY A C 1
ATOM 6481 O O . GLY A 1 795 ? 15.464 8.876 6.878 1.00 50.66 795 GLY A O 1
ATOM 6482 N N . GLU A 1 796 ? 17.417 8.259 5.967 1.00 53.75 796 GLU A N 1
ATOM 6483 C CA . GLU A 1 796 ? 17.515 7.013 6.736 1.00 53.75 796 GLU A CA 1
ATOM 6484 C C . GLU A 1 796 ? 17.491 7.282 8.250 1.00 53.75 796 GLU A C 1
ATOM 6486 O O . GLU A 1 796 ? 18.431 7.841 8.813 1.00 53.75 796 GLU A O 1
ATOM 6491 N N . ALA A 1 797 ? 16.409 6.876 8.921 1.00 57.56 797 ALA A N 1
ATOM 6492 C CA . ALA A 1 797 ? 16.308 6.961 10.372 1.00 57.56 797 ALA A CA 1
ATOM 6493 C C . ALA A 1 797 ? 16.817 5.673 11.034 1.00 57.56 797 ALA A C 1
ATOM 6495 O O . ALA A 1 797 ? 16.554 4.554 10.575 1.00 57.56 797 ALA A O 1
ATOM 6496 N N . SER A 1 798 ? 17.517 5.832 12.156 1.00 62.81 798 SER A N 1
ATOM 6497 C CA . SER A 1 798 ? 17.943 4.722 13.005 1.00 62.81 798 SER A CA 1
ATOM 6498 C C . SER A 1 798 ? 16.746 4.022 13.660 1.00 62.81 798 SER A C 1
ATOM 6500 O O . SER A 1 798 ? 15.667 4.596 13.834 1.00 62.81 798 SER A O 1
ATOM 6502 N N . PHE A 1 799 ? 16.919 2.745 14.018 1.00 67.50 799 PHE A N 1
ATOM 6503 C CA . PHE A 1 799 ? 15.869 1.991 14.699 1.00 67.50 799 PHE A CA 1
ATOM 6504 C C . PHE A 1 799 ? 15.554 2.631 16.067 1.00 67.50 799 PHE A C 1
ATOM 6506 O O . PHE A 1 799 ? 16.464 2.803 16.884 1.00 67.50 799 PHE A O 1
ATOM 6513 N N . PRO A 1 800 ? 14.285 2.967 16.360 1.00 72.44 800 PRO A N 1
ATOM 6514 C CA . PRO A 1 800 ? 13.920 3.644 17.598 1.00 72.44 800 PRO A CA 1
ATOM 6515 C C . PRO A 1 800 ? 13.910 2.661 18.780 1.00 72.44 800 PRO A C 1
ATOM 6517 O O . PRO A 1 800 ? 12.869 2.119 19.153 1.00 72.44 800 PRO A O 1
ATOM 6520 N N . TRP A 1 801 ? 15.068 2.464 19.418 1.00 77.00 801 TRP A N 1
ATOM 6521 C CA . TRP A 1 801 ? 15.249 1.570 20.577 1.00 77.00 801 TRP A CA 1
ATOM 6522 C C . TRP A 1 801 ? 14.269 1.816 21.733 1.00 77.00 801 TRP A C 1
ATOM 6524 O O . TRP A 1 801 ? 13.935 0.891 22.471 1.00 77.00 801 TRP A O 1
ATOM 6534 N N . VAL A 1 802 ? 13.737 3.034 21.852 1.00 78.81 802 VAL A N 1
ATOM 6535 C CA . VAL A 1 802 ? 12.676 3.396 22.807 1.00 78.81 802 VAL A CA 1
ATOM 6536 C C . VAL A 1 802 ? 11.452 2.476 22.689 1.00 78.81 802 VAL A C 1
ATOM 6538 O O . VAL A 1 802 ? 10.841 2.142 23.702 1.00 78.81 802 VAL A O 1
ATOM 6541 N N . ILE A 1 803 ? 11.116 1.992 21.487 1.00 82.31 803 ILE A N 1
ATOM 6542 C CA . ILE A 1 803 ? 9.984 1.075 21.282 1.00 82.31 803 ILE A CA 1
ATOM 6543 C C . ILE A 1 803 ? 10.197 -0.251 22.025 1.00 82.31 803 ILE A C 1
ATOM 6545 O O . ILE A 1 803 ? 9.252 -0.777 22.612 1.00 82.31 803 ILE A O 1
ATOM 6549 N N . VAL A 1 804 ? 11.426 -0.777 22.054 1.00 84.50 804 VAL A N 1
ATOM 6550 C CA . VAL A 1 804 ? 11.748 -2.034 22.753 1.00 84.50 804 VAL A CA 1
ATOM 6551 C C . VAL A 1 804 ? 11.533 -1.875 24.256 1.00 84.50 804 VAL A C 1
ATOM 6553 O O . VAL A 1 804 ? 10.895 -2.724 24.876 1.00 84.50 804 VAL A O 1
ATOM 6556 N N . TRP A 1 805 ? 11.977 -0.754 24.829 1.00 84.81 805 TRP A N 1
ATOM 6557 C CA . TRP A 1 805 ? 11.750 -0.436 26.240 1.00 84.81 805 TRP A CA 1
ATOM 6558 C C . TRP A 1 805 ? 10.263 -0.295 26.572 1.00 84.81 805 TRP A C 1
ATOM 6560 O O . TRP A 1 805 ? 9.799 -0.877 27.552 1.00 84.81 805 TRP A O 1
ATOM 6570 N N . ILE A 1 806 ? 9.492 0.404 25.731 1.00 86.81 806 ILE A N 1
ATOM 6571 C CA . ILE A 1 806 ? 8.038 0.548 25.900 1.00 86.81 806 ILE A CA 1
ATOM 6572 C C . ILE A 1 806 ? 7.347 -0.825 25.880 1.00 86.81 806 ILE A C 1
ATOM 6574 O O . ILE A 1 806 ? 6.500 -1.097 26.731 1.00 86.81 806 ILE A O 1
ATOM 6578 N N . LEU A 1 807 ? 7.719 -1.708 24.946 1.00 88.75 807 LEU A N 1
ATOM 6579 C CA . LEU A 1 807 ? 7.173 -3.066 24.866 1.00 88.75 807 LEU A CA 1
ATOM 6580 C C . LEU A 1 807 ? 7.584 -3.933 26.065 1.00 88.75 807 LEU A C 1
ATOM 6582 O O . LEU A 1 807 ? 6.760 -4.698 26.566 1.00 88.75 807 LEU A O 1
ATOM 6586 N N . GLY A 1 808 ? 8.817 -3.790 26.557 1.00 87.44 808 GLY A N 1
ATOM 6587 C CA . GLY A 1 808 ? 9.290 -4.469 27.764 1.00 87.44 808 GLY A CA 1
ATOM 6588 C C . GLY A 1 808 ? 8.499 -4.054 29.007 1.00 87.44 808 GLY A C 1
ATOM 6589 O O . GLY A 1 808 ? 7.965 -4.907 29.718 1.00 87.44 808 GLY A O 1
ATOM 6590 N N . ILE A 1 809 ? 8.334 -2.744 29.219 1.00 87.31 809 ILE A N 1
ATOM 6591 C CA . ILE A 1 809 ? 7.524 -2.182 30.312 1.00 87.31 809 ILE A CA 1
ATOM 6592 C C . ILE A 1 809 ? 6.067 -2.655 30.202 1.00 87.31 809 ILE A C 1
ATOM 6594 O O . ILE A 1 809 ? 5.475 -3.094 31.190 1.00 87.31 809 ILE A O 1
ATOM 6598 N N . TRP A 1 810 ? 5.494 -2.631 28.997 1.00 90.38 810 TRP A N 1
ATOM 6599 C CA . TRP A 1 810 ? 4.151 -3.150 28.735 1.00 90.38 810 TRP A CA 1
ATOM 6600 C C . TRP A 1 810 ? 4.006 -4.637 29.090 1.00 90.38 810 TRP A C 1
ATOM 6602 O O . TRP A 1 810 ? 3.000 -5.040 29.684 1.00 90.38 810 TRP A O 1
ATOM 6612 N N . GLY A 1 811 ? 5.015 -5.452 28.769 1.00 91.81 811 GLY A N 1
ATOM 6613 C CA . GLY A 1 811 ? 5.065 -6.866 29.134 1.00 91.81 811 GLY A CA 1
ATOM 6614 C C . GLY A 1 811 ? 5.007 -7.072 30.649 1.00 91.81 811 GLY A C 1
ATOM 6615 O O . GLY A 1 811 ? 4.210 -7.878 31.129 1.00 91.81 811 GLY A O 1
ATOM 6616 N N . ILE A 1 812 ? 5.768 -6.279 31.409 1.00 91.12 812 ILE A N 1
ATOM 6617 C CA . ILE A 1 812 ? 5.770 -6.316 32.879 1.00 91.12 812 ILE A CA 1
ATOM 6618 C C . ILE A 1 812 ? 4.378 -5.979 33.438 1.00 91.12 812 ILE A C 1
ATOM 6620 O O . ILE A 1 812 ? 3.829 -6.753 34.228 1.00 91.12 812 ILE A O 1
ATOM 6624 N N . PHE A 1 813 ? 3.758 -4.878 32.996 1.00 89.50 813 PHE A N 1
ATOM 6625 C CA . PHE A 1 813 ? 2.398 -4.516 33.424 1.00 89.50 813 PHE A CA 1
ATOM 6626 C C . PHE A 1 813 ? 1.369 -5.591 33.071 1.00 89.50 813 PHE A C 1
ATOM 6628 O O . PHE A 1 813 ? 0.498 -5.907 33.884 1.00 89.50 813 PHE A O 1
ATOM 6635 N N . SER A 1 814 ? 1.493 -6.199 31.890 1.00 93.75 814 SER A N 1
ATOM 6636 C CA . SER A 1 814 ? 0.613 -7.283 31.454 1.00 93.75 814 SER A CA 1
ATOM 6637 C C . SER A 1 814 ? 0.697 -8.485 32.401 1.00 93.75 814 SER A C 1
ATOM 6639 O O . SER A 1 814 ? -0.343 -9.023 32.791 1.00 93.75 814 SER A O 1
ATOM 6641 N N . ILE A 1 815 ? 1.902 -8.869 32.839 1.00 93.56 815 ILE A N 1
ATOM 6642 C CA . ILE A 1 815 ? 2.113 -9.968 33.797 1.00 93.56 815 ILE A CA 1
ATOM 6643 C C . ILE A 1 815 ? 1.435 -9.665 35.138 1.00 93.56 815 ILE A C 1
ATOM 6645 O O . ILE A 1 815 ? 0.699 -10.509 35.657 1.00 93.56 815 ILE A O 1
ATOM 6649 N N . PHE A 1 816 ? 1.613 -8.460 35.688 1.00 88.56 816 PHE A N 1
ATOM 6650 C CA . PHE A 1 816 ? 0.945 -8.068 36.935 1.00 88.56 816 PHE A CA 1
ATOM 6651 C C . PHE A 1 816 ? -0.582 -8.060 36.793 1.00 88.56 816 PHE A C 1
ATOM 6653 O O . PHE A 1 816 ? -1.286 -8.622 37.638 1.00 88.56 816 PHE A O 1
ATOM 6660 N N . ALA A 1 817 ? -1.095 -7.527 35.682 1.00 88.31 817 ALA A N 1
ATOM 6661 C CA . ALA A 1 817 ? -2.523 -7.476 35.383 1.00 88.31 817 ALA A CA 1
ATOM 6662 C C . ALA A 1 817 ? -3.183 -8.862 35.282 1.00 88.31 817 ALA A C 1
ATOM 6664 O O . ALA A 1 817 ? -4.380 -9.002 35.552 1.00 88.31 817 ALA A O 1
ATOM 6665 N N . TYR A 1 818 ? -2.425 -9.917 34.952 1.00 90.75 818 TYR A N 1
ATOM 6666 C CA . TYR A 1 818 ? -2.957 -11.280 34.843 1.00 90.75 818 TYR A CA 1
ATOM 6667 C C . TYR A 1 818 ? -3.585 -11.783 36.152 1.00 90.75 818 TYR A C 1
ATOM 6669 O O . TYR A 1 818 ? -4.553 -12.554 36.129 1.00 90.75 818 TYR A O 1
ATOM 6677 N N . ARG A 1 819 ? -3.085 -11.327 37.308 1.00 87.62 819 ARG A N 1
ATOM 6678 C CA . ARG A 1 819 ? -3.625 -11.684 38.634 1.00 87.62 819 ARG A CA 1
ATOM 6679 C C . ARG A 1 819 ? -5.099 -11.296 38.762 1.00 87.62 819 ARG A C 1
ATOM 6681 O O . ARG A 1 819 ? -5.901 -12.079 39.267 1.00 87.62 819 ARG A O 1
ATOM 6688 N N . ASN A 1 820 ? -5.460 -10.155 38.181 1.00 82.94 820 ASN A N 1
ATOM 6689 C CA . ASN A 1 820 ? -6.790 -9.563 38.247 1.00 82.94 820 ASN A CA 1
ATOM 6690 C C . ASN A 1 820 ? -7.648 -9.850 37.000 1.00 82.94 820 ASN A C 1
ATOM 6692 O O . ASN A 1 820 ? -8.723 -9.280 36.846 1.00 82.94 820 ASN A O 1
ATOM 6696 N N . ARG A 1 821 ? -7.245 -10.770 36.111 1.00 87.25 821 ARG A N 1
ATOM 6697 C CA . ARG A 1 821 ? -7.957 -11.059 34.844 1.00 87.25 821 ARG A CA 1
ATOM 6698 C C . ARG A 1 821 ? -9.437 -11.446 34.991 1.00 87.25 821 ARG A C 1
ATOM 6700 O O . ARG A 1 821 ? -10.221 -11.189 34.085 1.00 87.25 821 ARG A O 1
ATOM 6707 N N . LYS A 1 822 ? -9.829 -12.045 36.125 1.00 82.19 822 LYS A N 1
ATOM 6708 C CA . LYS A 1 822 ? -11.226 -12.429 36.414 1.00 82.19 822 LYS A CA 1
ATOM 6709 C C . LYS A 1 822 ? -12.157 -11.220 36.570 1.00 82.19 822 LYS A C 1
ATOM 6711 O O . LYS A 1 822 ? -13.363 -11.369 36.504 1.00 82.19 822 LYS A O 1
ATOM 6716 N N . CYS A 1 823 ? -11.611 -10.019 36.728 1.00 76.06 823 CYS A N 1
ATOM 6717 C CA . CYS A 1 823 ? -12.381 -8.780 36.811 1.00 76.06 823 CYS A CA 1
ATOM 6718 C C . CYS A 1 823 ? -13.027 -8.375 35.475 1.00 76.06 823 CYS A C 1
ATOM 6720 O O . CYS A 1 823 ? -13.851 -7.466 35.432 1.00 76.06 823 CYS A O 1
ATOM 6722 N N . LEU A 1 824 ? -12.619 -9.016 34.378 1.00 74.75 824 LEU A N 1
ATOM 6723 C CA . LEU A 1 824 ? -13.084 -8.728 33.026 1.00 74.75 824 LEU A CA 1
ATOM 6724 C C . LEU A 1 824 ? -14.213 -9.653 32.540 1.00 74.75 824 LEU A C 1
ATOM 6726 O O . LEU A 1 824 ? -14.713 -9.435 31.434 1.00 74.75 824 LEU A O 1
ATOM 6730 N N . SER A 1 825 ? -14.542 -10.705 33.300 1.00 67.19 825 SER A N 1
ATOM 6731 C CA . SER A 1 825 ? -15.541 -11.720 32.927 1.00 67.19 825 SER A CA 1
ATOM 6732 C C . SER A 1 825 ? -16.957 -11.329 33.303 1.00 67.19 825 SER A C 1
ATOM 6734 O O . SER A 1 825 ? -17.122 -10.867 34.454 1.00 67.19 825 SER A O 1
#

Secondary structure (DSSP, 8-state):
-HHHHHSSHHHHHHHHHHHHHHHHHHHHHHHHH-HHHHIIIIIT-HHHHHHHHHHHHHHHHHHHHTTTTSGGGHHHHHHHHHHHHHHHHHHHHHHH-EEEEEEEETT-EEEEEEEEEEEEEEEETTEEEEEE----SS---EEEEEEETTEEEEEEEEEEETTEEEEEEEEEEEEEEEEEEEE-SS-EEEEEEETT-EE-TTSSEEEES------SS-EEEEEEETTEEEEEESS-EEEE-TT-SSPEEEPTT--EEPPTT-EEEETTEEEEEEEEEEEEEEEEEE-S-TTT--GGG--EEEEEEEEETTEEEEEEEEEETTEE-EEEEEETTEEEEEEEEEEEEEEEEEEEEEEEEEEE-TT-SSEEEEEEEEEEEEGGGTEEEEEEEETTB-EEETTEEEEEEEE-TTSSEEEEEEEE-SHHHHHHHHHHHHHHHHHHHHH-TTSHHHHHHHHHHHTS-----HHHHHHHHHHTTTTTT-PPP--S-----THHHHHHHHHHHHHHHHHIIIIITTHHHHHHHHHHHHHHHHHHHHHHHHHS-THHHHHHHHHHHHHHHHHHHHHHHHHHHHHHHHHHHTS-S-SSHHHHHHHHHHHHHHHHHHHGGG-SHHHHHHHHHHHHHHHHHTSTTS-----PPPGGG--HHHHHHHHHHHHHHHHHHHHHHHHHHHHHHHHSPPPTT-TTSHHHHHHHHHHHHHHHHHHHHHHHHHHHHHHHHHHHHSS-S----HHHHHHHHHHHHHHHHHHHTTT-SSHHHHHHHHHHHHHHHHHIIIIIHHHH---TT-TT----PPP-THHHHHHHHHHHHHHHHGGGGGGG-

Sequence (825 aa):
MLRKIFFSMPTALLLLFGLVVSIVCATLLERTYGASSAKVLIYNAHWFEFLWIWFSIALVVNMIRFRLWQKRKRTVFLFHFSFLLILLGAILTRYFKVEGLLHLREGESSNQFFSSTLHLFVQSDQGIREYPLAFSPIGKQWKRKMKWNGDVLTLRLQQYIPNAEKRLIEAPDGDPVVHIAVFTQHFSNSLFLEKGGIDSSFGIYFGLDNGPVPHEGPFVQFKSQGKEVWIWSNRPIVQKNKLLKKPVLGNPGTFIRCNAFSIYTVDSVSFVLIQYDQKGRIQAVPSENLQFSREEEKNEAVELALEMGAHRKTVSLFYEKGKNDKKRIFLNGKAIMLQLGPKGFELPFSLSLQDFRIERYPNSQRPSQFFSNVVIEDAGKHLKKPYAIYMNHILKHRGYRIYQHDFDKDEKGSIFLITRDPGTPVTYLGYLFLILSLVFAFVSPRSRIRELGKRIRESRGVRWVWGVFFLLLFLNASSIFSQPRFSSEKVLNSSEISFEKSLSSFRTCMEKIYFHGQILERLGRWLIGIGCGFLWIGLMRFGFKTRFKKLFPKLALLFHIAIWLGFLALTSGLGIRWYLSGHPPLANKYESMLFFAWASLLAGIVLSRHSSLPMICGSLFSGLVLLLAHGPSVDASLSPLAPVLKSKWLLFHVSTALASYGFFAIGTLLAFFNILVLALPVSKKENRFLPGVSLWASIVEQALWLGLFFIILGTVLGAIWANETWGRYWGWDPKEAWTLIVLLTYAILLHLRYVVQNWPYWLNVLAFPSFGTVLMTYWGVNVFFSGMHAYGREGEASFPWVIVWILGIWGIFSIFAYRNRKCLS

Radius of gyration: 33.9 Å; chains: 1; bounding box: 87×81×100 Å

Foldseek 3Di:
DCCCVQQHLVNLLVLLVVLLVLLVVLQVCCLPWNNLASCVVGVVDVVNVVSVVSNLVSLVSVCVVVVCVPPQNVLVNLQSVLVVLLVVLVVQQVPPKDKFKDKAFAQDKDQKTWHPFKWKWKQAPVGIDIDTDSATQDDDWDWDWDDDPNWIKIKTFPGKAKLWDWDKDFDPQAAKKFWKWKDFPVDIDIDIEGALDWDCPHVEIEHEVNPDDDDPGWYWYWYDDPQWIKIAIQAWKWKDAPPDPDIDIDDHPDIDTQDARIWIDGDRMIMGTPDIHNRIDTDIDHDPCPPDDDPQSTKIKTWMWIDIPPDIDIHIFIDHPPDWGWDWDADPNGTMIIIMDTDMDGHQKMKHFNAKDFDADVPDPHTQKIKTWIWIGHPVVNDTDIDIAIFLRWDDDPQKIWHFDDADPVRRMTMIMIMHRPSVVSSVVSLVSNLVSLVVLVVSCSHPLNVLVVVLCVLDHDDDDPVVVVVVVCVVVVVVVDDPDPDVDDDDDPVVVVVVVVVVVVLVVLCCCLPVVLQLLVLLVVLQVLLVVLVVLVVVVVVDDDVSVVCNVVSLVVSLVVLVVSLVSLVVSQVSLCSNLVHRQQQFDLSLLSLLLSLLCVLLNVLPPRHNLLNSLSSNVSSVSSNVSPDPLHDPDRDHHHNLCPDPLNVLLSNLLSNLLSLLSSLLVLLLVLLLLLLDDADPVNLVSQPVSLSSLSSSLSSLSSSLSSLSSSLQSQLVSCCSRVVGSDDSWPLNSLSVSLNSLSVSLNSCVVVDPLSSLSNSLSSNVSSVSVCCNSPVCLASHDGPPVPDHDDHDDDPCVVVVVNVVSVVSSVSSVVRSVSND